Protein 7SAT (pdb70)

InterPro domains:
  IPR019859 Gliding motility-associated protein GldM [TIGR03517] (4-514)
  IPR022719 Gliding motility-associated protein GldM, C-terminal [PF12080] (401-516)
  IPR022720 Gliding motility-associated protein GldM, N-terminal [PF12081] (33-216)
  IPR048405 Gliding motility-associated protein GldM, first immunoglobulin-like domain [PF21601] (220-314)
  IPR048406 Gliding motility-associated protein GldM, second immunoglobulin-like domain [PF21602] (318-398)

B-factor: mean 92.08, std 26.74, range [42.27, 171.91]

Radius of gyration: 32.92 Å; Cα contacts (8 Å, |Δi|>4): 943; chains: 7; bounding box: 71×66×114 Å

Foldseek 3Di:
DDDDPCVVVVVVVCVVCVVVVVPDAPDPVVLVVLLVVLVVLVVLLVVLVVVVVVLLVVVVVCCVPPVVLCVVPNVLLVVLVVLLVVLLVVLVVLQQQLLCQFPHVPAGRNNRSPWWFQVSQCCCQVPPPDRCVVVNVVSLVVNPCSLCVQDVADPVAPPVLCVPSDQDDDPPDTCSCVQRHRGTSSSNSSVSSVVSNSSSVSSSSSSVVSVVVSVVVVD/DVPDDDPCVVVVVPVVVVVVVVVVVVVPDCPVVVLLVLLVVLVVLLVVLVVVLVVLLVVVVVVCVPPVPLPDVLNVVLVVLVVLLCVLLVVLVVPLLQLQPVQPHNPADLNNDRVDWAQPRQCVQQVDPPRRCLVVNLVSLVVLLCCQPVVDPDDPVGPPPLCVLSVSADDPDDHPSCVCRVRGTSNSVSSSSSVVSSSSSVNSNVVSVVSVVVSVVD/DVVVVVLVVLLVQCPDPVNVVVLVVLVVVLVVLLVVLCCCVVVVPPPSVVSVVVSVVSVVVNVVSVVSDDDDDPDPD/DPPCVVLQVLCVPPVNVVVLVVLLVVLVVLLVQLVVCVVVVHPPSVVSNVVSVVSNVVSVVSVVRYDDDDDDDD/DPPPPCLVVLLVLVVDPVSVVVLVVLQVVLVVQLVVLVVCVVVVHDPRPVRNVVSVVSVVVSVVSVVSNPDPDPPDDPDD/DVVVVVLVVLLVLCVDPVSVVVLVVLVPVLVVLCVQLVVCVVVVHPPSVVSNVVSVVSVVVSVVSVPSDDDDDDDPD/DCPPVPCPPQACLCPPPVNVVVLVVLLVVLVVLLVVLVVCVVVVHPDSVVSNVVSVVSVVVSVVSNPRYDDDDDDDD

Solvent-accessible surface area: 42812 Å² total; per-residue (Å²): 56,53,66,19,70,37,16,44,11,0,0,14,1,0,2,9,2,1,1,0,1,15,7,24,31,21,19,76,38,4,26,88,4,1,40,71,0,2,78,6,3,62,36,28,20,78,23,13,47,140,96,3,79,123,37,18,50,104,14,50,84,33,58,156,100,81,33,136,114,6,106,77,53,26,85,58,2,80,71,0,68,141,30,0,77,50,3,9,80,43,1,67,90,5,18,56,31,0,1,106,52,4,44,20,167,130,17,91,13,92,92,101,22,143,20,15,12,20,14,0,0,0,19,14,0,27,17,81,129,86,15,67,2,47,78,1,39,105,51,2,48,140,6,44,92,44,3,37,104,18,25,110,37,120,72,198,67,8,83,104,2,48,59,43,8,50,29,103,41,90,190,46,60,26,17,19,10,23,12,0,19,8,2,1,0,10,0,0,2,0,0,0,3,15,9,8,15,3,2,24,65,1,9,25,70,0,2,44,10,5,27,129,33,8,43,107,58,63,208,49,31,28,53,69,77,26,4,25,57,0,1,19,2,0,1,0,0,6,0,1,6,9,1,23,11,18,58,22,41,14,39,40,0,0,19,46,0,10,97,10,2,68,27,46,12,83,27,11,49,136,101,7,64,114,47,18,52,91,9,24,86,49,42,177,120,57,65,125,136,8,107,106,80,33,81,59,0,58,74,14,63,151,58,0,50,59,6,2,80,56,0,66,114,14,16,47,29,8,4,111,82,4,55,21,170,116,15,123,39,97,81,78,60,158,91,34,61,72,103,4,5,32,66,12,9,36,60,127,159,73,17,63,0,58,74,1,56,106,47,7,32,111,10,63,94,24,3,33,116,120,18,114,70,90,70,154,17,22,107,100,26,45,55,24,8,45,26,83,37,102,192,84,119,49,16,21,8,36,33,2,48,67,1,8,2,9,0,2,16,0,2,3,5,2,4,20,13,14,4,16,83,0,16,26,60,10,1,54,23,6,34,102,33,35,102,133,60,78,121,100,176,141,128,75,88,88,72,43,111,87,25,79,40,139,167,2,100,87,98,18,13,40,44,11,2,106,6,1,3,39,7,0,37,2,4,2,42,13,7,11,6,26,46,157,5,46,127,52,13,88,56,1,6,46,34,0,35,82,2,22,70,41,18,4,13,77,80,54,71,92,77,149,82,221,274,187,159,89,102,110,63,40,98,110,15,43,33,148,142,5,51,110,98,14,30,45,46,20,4,86,2,0,5,33,2,0,30,0,1,3,47,41,23,35,85,72,106,150,1,61,117,48,0,100,83,0,4,50,32,2,48,98,4,3,67,64,2,0,55,28,148,30,92,90,71,59,128,178,111,111,180,156,143,94,75,100,96,64,47,107,133,27,80,34,106,158,8,45,137,108,20,18,48,49,3,0,109,3,0,2,33,0,2,31,0,0,0,52,43,1,29,92,78,134,116,3,66,110,27,0,80,75,0,0,52,44,1,49,96,10,10,89,76,13,1,53,52,98,64,42,75,110,58,134,130,153,130,186,62,131,131,114,157,147,37,86,94,54,35,100,109,32,65,53,108,137,3,49,84,93,20,16,47,42,16,10,101,3,1,4,42,0,0,28,0,0,0,39,23,7,27,113,59,110,173,0,50,100,39,0,23,83,0,1,72,23,2,46,87,3,24,81,40,16,2,27,38,101,63,48,120,104,117,153,236,100,142,178,178,177,192,96,81,136,58,57,91,131,16,57,18,120,146,10,93,75,116,22,33,28,52,17,6,108,5,0,2,40,0,3,39,0,3,19,60,23,23,56,62,80,116,118,1,60,106,42,0,95,78,1,1,60,33,0,52,96,6,5,66,55,12,0,51,51,114,68,55,85,137,87,152,256

Structure (mmCIF, N/CA/C/O backbone):
data_7SAT
#
_entry.id   7SAT
#
_cell.length_a   1.00
_cell.length_b   1.00
_cell.length_c   1.00
_cell.angle_alpha   90.00
_cell.angle_beta   90.00
_cell.angle_gamma   90.00
#
_symmetry.space_group_name_H-M   'P 1'
#
loop_
_entity.id
_entity.type
_entity.pdbx_description
1 polymer 'Por secretion system protein porM/gldM'
2 polymer 'Por secretion system protein porL/gldL'
#
loop_
_atom_site.group_PDB
_atom_site.id
_atom_site.type_symbol
_atom_site.label_atom_id
_atom_site.label_alt_id
_atom_site.label_comp_id
_atom_site.label_asym_id
_atom_site.label_entity_id
_atom_site.label_seq_id
_atom_site.pdbx_PDB_ins_code
_atom_site.Cartn_x
_atom_site.Cartn_y
_atom_site.Cartn_z
_atom_site.occupancy
_atom_site.B_iso_or_equiv
_atom_site.auth_seq_id
_atom_site.auth_comp_id
_atom_site.auth_asym_id
_atom_site.auth_atom_id
_atom_site.pdbx_PDB_model_num
ATOM 1 N N . SER A 1 5 ? 110.828 115.244 122.048 1.00 92.68 5 SER A N 1
ATOM 2 C CA . SER A 1 5 ? 109.626 116.032 121.804 1.00 92.68 5 SER A CA 1
ATOM 3 C C . SER A 1 5 ? 108.498 115.162 121.260 1.00 92.68 5 SER A C 1
ATOM 4 O O . SER A 1 5 ? 107.762 115.573 120.364 1.00 92.68 5 SER A O 1
ATOM 7 N N . ASN A 1 6 ? 108.369 113.955 121.807 1.00 86.93 6 ASN A N 1
ATOM 8 C CA . ASN A 1 6 ? 107.348 113.006 121.370 1.00 86.93 6 ASN A CA 1
ATOM 9 C C . ASN A 1 6 ? 106.833 112.256 122.589 1.00 86.93 6 ASN A C 1
ATOM 10 O O . ASN A 1 6 ? 107.563 111.456 123.184 1.00 86.93 6 ASN A O 1
ATOM 15 N N . GLY A 1 7 ? 105.583 112.515 122.959 1.00 88.32 7 GLY A N 1
ATOM 16 C CA . GLY A 1 7 ? 104.945 111.811 124.052 1.00 88.32 7 GLY A CA 1
ATOM 17 C C . GLY A 1 7 ? 103.480 111.552 123.777 1.00 88.32 7 GLY A C 1
ATOM 18 O O . GLY A 1 7 ? 102.722 111.191 124.683 1.00 88.32 7 GLY A O 1
ATOM 19 N N . ASN A 1 8 ? 103.072 111.736 122.524 1.00 85.19 8 ASN A N 1
ATOM 20 C CA . ASN A 1 8 ? 101.673 111.589 122.154 1.00 85.19 8 ASN A CA 1
ATOM 21 C C . ASN A 1 8 ? 101.223 110.141 122.292 1.00 85.19 8 ASN A C 1
ATOM 22 O O . ASN A 1 8 ? 102.008 109.202 122.142 1.00 85.19 8 ASN A O 1
ATOM 27 N N . ALA A 1 9 ? 99.936 109.969 122.584 1.00 84.88 9 ALA A N 1
ATOM 28 C CA . ALA A 1 9 ? 99.370 108.641 122.767 1.00 84.88 9 ALA A CA 1
ATOM 29 C C . ALA A 1 9 ? 98.839 108.044 121.474 1.00 84.88 9 ALA A C 1
ATOM 30 O O . ALA A 1 9 ? 98.738 106.817 121.364 1.00 84.88 9 ALA A O 1
ATOM 32 N N . ASN A 1 10 ? 98.496 108.878 120.495 1.00 77.59 10 ASN A N 1
ATOM 33 C CA . ASN A 1 10 ? 97.917 108.395 119.250 1.00 77.59 10 ASN A CA 1
ATOM 34 C C . ASN A 1 10 ? 98.762 108.692 118.023 1.00 77.59 10 ASN A C 1
ATOM 35 O O . ASN A 1 10 ? 98.636 107.982 117.023 1.00 77.59 10 ASN A O 1
ATOM 40 N N . ARG A 1 11 ? 99.616 109.718 118.068 1.00 76.18 11 ARG A N 1
ATOM 41 C CA . ARG A 1 11 ? 100.469 110.006 116.920 1.00 76.18 11 ARG A CA 1
ATOM 42 C C . ARG A 1 11 ? 101.398 108.837 116.627 1.00 76.18 11 ARG A C 1
ATOM 43 O O . ARG A 1 11 ? 101.689 108.537 115.462 1.00 76.18 11 ARG A O 1
ATOM 51 N N . GLN A 1 12 ? 101.870 108.158 117.673 1.00 75.46 12 GLN A N 1
ATOM 52 C CA . GLN A 1 12 ? 102.647 106.944 117.463 1.00 75.46 12 GLN A CA 1
ATOM 53 C C . GLN A 1 12 ? 101.827 105.906 116.710 1.00 75.46 12 GLN A C 1
ATOM 54 O O . GLN A 1 12 ? 102.312 105.286 115.755 1.00 75.46 12 GLN A O 1
ATOM 60 N N . LYS A 1 13 ? 100.569 105.723 117.110 1.00 71.69 13 LYS A N 1
ATOM 61 C CA . LYS A 1 13 ? 99.726 104.738 116.447 1.00 71.69 13 LYS A CA 1
ATOM 62 C C . LYS A 1 13 ? 99.509 105.093 114.982 1.00 71.69 13 LYS A C 1
ATOM 63 O O . LYS A 1 13 ? 99.556 104.215 114.113 1.00 71.69 13 LYS A O 1
ATOM 69 N N . MET A 1 14 ? 99.282 106.374 114.681 1.00 67.92 14 MET A N 1
ATOM 70 C CA . MET A 1 14 ? 99.020 106.747 113.295 1.00 67.92 14 MET A CA 1
ATOM 71 C C . MET A 1 14 ? 100.270 106.656 112.437 1.00 67.92 14 MET A C 1
ATOM 72 O O . MET A 1 14 ? 100.177 106.297 111.261 1.00 67.92 14 MET A O 1
ATOM 77 N N . ILE A 1 15 ? 101.444 106.978 112.984 1.00 61.53 15 ILE A N 1
ATOM 78 C CA . ILE A 1 15 ? 102.651 106.814 112.183 1.00 61.53 15 ILE A CA 1
ATOM 79 C C . ILE A 1 15 ? 102.936 105.337 111.938 1.00 61.53 15 ILE A C 1
ATOM 80 O O . ILE A 1 15 ? 103.352 104.957 110.840 1.00 61.53 15 ILE A O 1
ATOM 85 N N . ASN A 1 16 ? 102.687 104.470 112.928 1.00 64.39 16 ASN A N 1
ATOM 86 C CA . ASN A 1 16 ? 102.824 103.038 112.663 1.00 64.39 16 ASN A CA 1
ATOM 87 C C . ASN A 1 16 ? 101.829 102.567 111.607 1.00 64.39 16 ASN A C 1
ATOM 88 O O . ASN A 1 16 ? 102.174 101.764 110.729 1.00 64.39 16 ASN A O 1
ATOM 93 N N . LEU A 1 17 ? 100.588 103.047 111.680 1.00 56.82 17 LEU A N 1
ATOM 94 C CA . LEU A 1 17 ? 99.582 102.644 110.703 1.00 56.82 17 LEU A CA 1
ATOM 95 C C . LEU A 1 17 ? 99.954 103.109 109.301 1.00 56.82 17 LEU A C 1
ATOM 96 O O . LEU A 1 17 ? 99.817 102.353 108.330 1.00 56.82 17 LEU A O 1
ATOM 101 N N . MET A 1 18 ? 100.412 104.355 109.172 1.00 51.68 18 MET A N 1
ATOM 102 C CA . MET A 1 18 ? 100.853 104.851 107.875 1.00 51.68 18 MET A CA 1
ATOM 103 C C . MET A 1 18 ? 102.048 104.058 107.375 1.00 51.68 18 MET A C 1
ATOM 104 O O . MET A 1 18 ? 102.147 103.759 106.181 1.00 51.68 18 MET A O 1
ATOM 109 N N . TYR A 1 19 ? 102.967 103.706 108.277 1.00 47.64 19 TYR A N 1
ATOM 110 C CA . TYR A 1 19 ? 104.078 102.842 107.907 1.00 47.64 19 TYR A CA 1
ATOM 111 C C . TYR A 1 19 ? 103.579 101.554 107.281 1.00 47.64 19 TYR A C 1
ATOM 112 O O . TYR A 1 19 ? 104.016 101.169 106.196 1.00 47.64 19 TYR A O 1
ATOM 121 N N . LEU A 1 20 ? 102.665 100.867 107.966 1.00 50.38 20 LEU A N 1
ATOM 122 C CA . LEU A 1 20 ? 102.172 99.591 107.457 1.00 50.38 20 LEU A CA 1
ATOM 123 C C . LEU A 1 20 ? 101.503 99.766 106.102 1.00 50.38 20 LEU A C 1
ATOM 124 O O . LEU A 1 20 ? 101.842 99.076 105.130 1.00 50.38 20 LEU A O 1
ATOM 129 N N . VAL A 1 21 ? 100.570 100.716 106.013 1.00 49.12 21 VAL A N 1
ATOM 130 C CA . VAL A 1 21 ? 99.815 100.899 104.779 1.00 49.12 21 VAL A CA 1
ATOM 131 C C . VAL A 1 21 ? 100.748 101.219 103.623 1.00 49.12 21 VAL A C 1
ATOM 132 O O . VAL A 1 21 ? 100.625 100.646 102.535 1.00 49.12 21 VAL A O 1
ATOM 136 N N . PHE A 1 22 ? 101.714 102.109 103.841 1.00 47.13 22 PHE A N 1
ATOM 137 C CA . PHE A 1 22 ? 102.514 102.607 102.734 1.00 47.13 22 PHE A CA 1
ATOM 138 C C . PHE A 1 22 ? 103.708 101.726 102.404 1.00 47.13 22 PHE A C 1
ATOM 139 O O . PHE A 1 22 ? 104.172 101.748 101.259 1.00 47.13 22 PHE A O 1
ATOM 147 N N . ILE A 1 23 ? 104.221 100.943 103.354 1.00 44.79 23 ILE A N 1
ATOM 148 C CA . ILE A 1 23 ? 105.173 99.906 102.979 1.00 44.79 23 ILE A CA 1
ATOM 149 C C . ILE A 1 23 ? 104.460 98.820 102.190 1.00 44.79 23 ILE A C 1
ATOM 150 O O . ILE A 1 23 ? 105.030 98.231 101.265 1.00 44.79 23 ILE A O 1
ATOM 155 N N . ALA A 1 24 ? 103.199 98.544 102.533 1.00 42.32 24 ALA A N 1
ATOM 156 C CA . ALA A 1 24 ? 102.394 97.679 101.681 1.00 42.32 24 ALA A CA 1
ATOM 157 C C . ALA A 1 24 ? 101.996 98.395 100.399 1.00 42.32 24 ALA A C 1
ATOM 158 O O . ALA A 1 24 ? 101.907 97.772 99.335 1.00 42.32 24 ALA A O 1
ATOM 160 N N . MET A 1 25 ? 101.766 99.709 100.476 1.00 44.52 25 MET A N 1
ATOM 161 C CA . MET A 1 25 ? 101.301 100.465 99.321 1.00 44.52 25 MET A CA 1
ATOM 162 C C . MET A 1 25 ? 102.329 100.495 98.202 1.00 44.52 25 MET A C 1
ATOM 163 O O . MET A 1 25 ? 101.979 100.836 97.068 1.00 44.52 25 MET A O 1
ATOM 168 N N . MET A 1 26 ? 103.585 100.149 98.493 1.00 47.92 26 MET A N 1
ATOM 169 C CA . MET A 1 26 ? 104.618 100.125 97.466 1.00 47.92 26 MET A CA 1
ATOM 170 C C . MET A 1 26 ? 104.335 99.087 96.39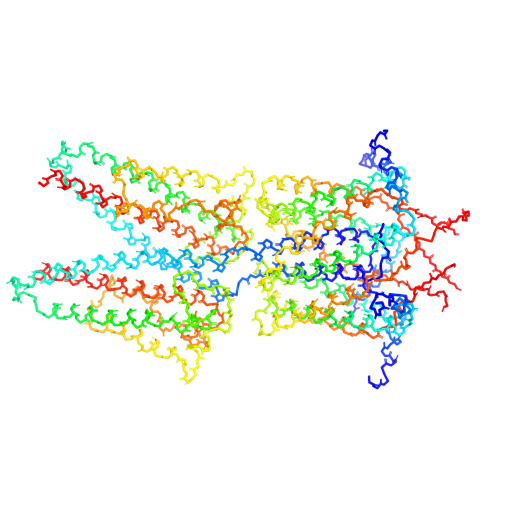4 1.00 47.92 26 MET A C 1
ATOM 171 O O . MET A 1 26 ? 104.947 99.134 95.322 1.00 47.92 26 MET A O 1
ATOM 176 N N . ALA A 1 27 ? 103.430 98.149 96.660 1.00 42.27 27 ALA A N 1
ATOM 177 C CA . ALA A 1 27 ? 103.171 97.076 95.713 1.00 42.27 27 ALA A CA 1
ATOM 178 C C . ALA A 1 27 ? 102.321 97.527 94.534 1.00 42.27 27 ALA A C 1
ATOM 179 O O . ALA A 1 27 ? 102.328 96.863 93.493 1.00 42.27 27 ALA A O 1
ATOM 181 N N . LEU A 1 28 ? 101.595 98.637 94.663 1.00 43.50 28 LEU A N 1
ATOM 182 C CA . LEU A 1 28 ? 100.587 98.965 93.666 1.00 43.50 28 LEU A CA 1
ATOM 183 C C . LEU A 1 28 ? 101.224 99.261 92.316 1.00 43.50 28 LEU A C 1
ATOM 184 O O . LEU A 1 28 ? 102.430 99.484 92.194 1.00 43.50 28 LEU A O 1
ATOM 189 N N . ASN A 1 29 ? 100.374 99.268 91.300 1.00 51.60 29 ASN A N 1
ATOM 190 C CA . ASN A 1 29 ? 100.686 99.731 89.954 1.00 51.60 29 ASN A CA 1
ATOM 191 C C . ASN A 1 29 ? 99.377 99.730 89.178 1.00 51.60 29 ASN A C 1
ATOM 192 O O . ASN A 1 29 ? 98.322 99.376 89.712 1.00 51.60 29 ASN A O 1
ATOM 197 N N . VAL A 1 30 ? 99.447 100.134 87.911 1.00 64.40 30 VAL A N 1
ATOM 198 C CA . VAL A 1 30 ? 98.268 100.041 87.070 1.00 64.40 30 VAL A CA 1
ATOM 199 C C . VAL A 1 30 ? 97.862 98.577 86.934 1.00 64.40 30 VAL A C 1
ATOM 200 O O . VAL A 1 30 ? 98.696 97.665 87.010 1.00 64.40 30 VAL A O 1
ATOM 204 N N . SER A 1 31 ? 96.565 98.352 86.744 1.00 62.94 31 SER A N 1
ATOM 205 C CA . SER A 1 31 ? 96.024 97.003 86.739 1.00 62.94 31 SER A CA 1
ATOM 206 C C . SER A 1 31 ? 96.617 96.183 85.599 1.00 62.94 31 SER A C 1
ATOM 207 O O . SER A 1 31 ? 97.128 96.716 84.611 1.00 62.94 31 SER A O 1
ATOM 210 N N . SER A 1 32 ? 96.541 94.859 85.751 1.00 63.54 32 SER A N 1
ATOM 211 C CA . SER A 1 32 ? 97.103 93.960 84.751 1.00 63.54 32 SER A CA 1
ATOM 212 C C . SER A 1 32 ? 96.478 94.163 83.381 1.00 63.54 32 SER A C 1
ATOM 213 O O . SER A 1 32 ? 97.104 93.828 82.370 1.00 63.54 32 SER A O 1
ATOM 216 N N . GLU A 1 33 ? 95.259 94.701 83.322 1.00 75.44 33 GLU A N 1
ATOM 217 C CA . GLU A 1 33 ? 94.682 95.048 82.031 1.00 75.44 33 GLU A CA 1
ATOM 218 C C . GLU A 1 33 ? 95.416 96.220 81.392 1.00 75.44 33 GLU A C 1
ATOM 219 O O . GLU A 1 33 ? 95.559 96.263 80.166 1.00 75.44 33 GLU A O 1
ATOM 225 N N . VAL A 1 34 ? 95.893 97.170 82.199 1.00 63.90 34 VAL A N 1
ATOM 226 C CA . VAL A 1 34 ? 96.620 98.311 81.650 1.00 63.90 34 VAL A CA 1
ATOM 227 C C . VAL A 1 34 ? 97.955 97.868 81.064 1.00 63.90 34 VAL A C 1
ATOM 228 O O . VAL A 1 34 ? 98.357 98.322 79.987 1.00 63.90 34 VAL A O 1
ATOM 232 N N . LEU A 1 35 ? 98.674 96.992 81.769 1.00 66.84 35 LEU A N 1
ATOM 233 C CA . LEU A 1 35 ? 99.939 96.483 81.247 1.00 66.84 35 LEU A CA 1
ATOM 234 C C . LEU A 1 35 ? 99.721 95.679 79.974 1.00 66.84 35 LEU A C 1
ATOM 235 O O . LEU A 1 35 ? 100.520 95.758 79.031 1.00 66.84 35 LEU A O 1
ATOM 240 N N . ASP A 1 36 ? 98.648 94.889 79.933 1.00 69.76 36 ASP A N 1
ATOM 241 C CA . ASP A 1 36 ? 98.311 94.177 78.708 1.00 69.76 36 ASP A CA 1
ATOM 242 C C . ASP A 1 36 ? 97.992 95.146 77.580 1.00 69.76 36 ASP A C 1
ATOM 243 O O . ASP A 1 36 ? 98.343 94.891 76.423 1.00 69.76 36 ASP A O 1
ATOM 248 N N . GLY A 1 37 ? 97.337 96.263 77.898 1.00 65.13 37 GLY A N 1
ATOM 249 C CA . GLY A 1 37 ? 97.132 97.293 76.896 1.00 65.13 37 GLY A CA 1
ATOM 250 C C . GLY A 1 37 ? 98.441 97.860 76.384 1.00 65.13 37 GLY A C 1
ATOM 251 O O . GLY A 1 37 ? 98.612 98.072 75.185 1.00 65.13 37 GLY A O 1
ATOM 252 N N . PHE A 1 38 ? 99.384 98.109 77.294 1.00 61.93 38 PHE A N 1
ATOM 253 C CA . PHE A 1 38 ? 100.702 98.593 76.891 1.00 61.93 38 PHE A CA 1
ATOM 254 C C . PHE A 1 38 ? 101.369 97.618 75.930 1.00 61.93 38 PHE A C 1
ATOM 255 O O . PHE A 1 38 ? 101.920 98.016 74.894 1.00 61.93 38 PHE A O 1
ATOM 263 N N . ASP A 1 39 ? 101.332 96.329 76.268 1.00 72.94 39 ASP A N 1
ATOM 264 C CA . ASP A 1 39 ? 101.950 95.320 75.415 1.00 72.94 39 ASP A CA 1
ATOM 265 C C . ASP A 1 39 ? 101.263 95.254 74.056 1.00 72.94 39 ASP A C 1
ATOM 266 O O . ASP A 1 39 ? 101.921 95.175 73.011 1.00 72.94 39 ASP A O 1
ATOM 271 N N . LYS A 1 40 ? 99.933 95.295 74.044 1.00 73.63 40 LYS A N 1
ATOM 272 C CA . LYS A 1 40 ? 99.241 95.159 72.772 1.00 73.63 40 LYS A CA 1
ATOM 273 C C . LYS A 1 40 ? 99.423 96.403 71.911 1.00 73.63 40 LYS A C 1
ATOM 274 O O . LYS A 1 40 ? 99.421 96.308 70.679 1.00 73.63 40 LYS A O 1
ATOM 280 N N . VAL A 1 41 ? 99.595 97.571 72.534 1.00 69.53 41 VAL A N 1
ATOM 281 C CA . VAL A 1 41 ? 99.881 98.783 71.774 1.00 69.53 41 VAL A CA 1
ATOM 282 C C . VAL A 1 41 ? 101.282 98.726 71.181 1.00 69.53 41 VAL A C 1
ATOM 283 O O . VAL A 1 41 ? 101.483 99.029 69.999 1.00 69.53 41 VAL A O 1
ATOM 287 N N . ASP A 1 42 ? 102.280 98.348 71.983 1.00 74.97 42 ASP A N 1
ATOM 288 C CA . ASP A 1 42 ? 103.620 98.434 71.417 1.00 74.97 42 ASP A CA 1
ATOM 289 C C . ASP A 1 42 ? 103.945 97.264 70.495 1.00 74.97 42 ASP A C 1
ATOM 290 O O . ASP A 1 42 ? 104.919 97.355 69.745 1.00 74.97 42 ASP A O 1
ATOM 295 N N . LYS A 1 43 ? 103.134 96.201 70.478 1.00 71.54 43 LYS A N 1
ATOM 296 C CA . LYS A 1 43 ? 103.225 95.258 69.363 1.00 71.54 43 LYS A CA 1
ATOM 297 C C . LYS A 1 43 ? 102.908 95.951 68.040 1.00 71.54 43 LYS A C 1
ATOM 298 O O . LYS A 1 43 ? 103.646 95.817 67.053 1.00 71.54 43 LYS A O 1
ATOM 304 N N . SER A 1 44 ? 101.812 96.714 68.005 1.00 75.38 44 SER A N 1
ATOM 305 C CA . SER A 1 44 ? 101.490 97.486 66.810 1.00 75.38 44 SER A CA 1
ATOM 306 C C . SER A 1 44 ? 102.543 98.546 66.535 1.00 75.38 44 SER A C 1
ATOM 307 O O . SER A 1 44 ? 102.824 98.857 65.373 1.00 75.38 44 SER A O 1
ATOM 310 N N . LEU A 1 45 ? 103.123 99.119 67.589 1.00 69.08 45 LEU A N 1
ATOM 311 C CA . LEU A 1 45 ? 104.203 100.082 67.398 1.00 69.08 45 LEU A CA 1
ATOM 312 C C . LEU A 1 45 ? 105.411 99.428 66.737 1.00 69.08 45 LEU A C 1
ATOM 313 O O . LEU A 1 45 ? 106.060 100.032 65.876 1.00 69.08 45 LEU A O 1
ATOM 318 N N . THR A 1 46 ? 105.731 98.194 67.132 1.00 77.71 46 THR A N 1
ATOM 319 C CA . THR A 1 46 ? 106.798 97.452 66.469 1.00 77.71 46 THR A CA 1
ATOM 320 C C . THR A 1 46 ? 106.456 97.191 65.009 1.00 77.71 46 THR A C 1
ATOM 321 O O . THR A 1 46 ? 107.320 97.295 64.127 1.00 77.71 46 THR A O 1
ATOM 325 N N . SER A 1 47 ? 105.200 96.844 64.733 1.00 79.05 47 SER A N 1
ATOM 326 C CA . SER A 1 47 ? 104.790 96.681 63.342 1.00 79.05 47 SER A CA 1
ATOM 327 C C . SER A 1 47 ? 105.003 97.972 62.559 1.00 79.05 47 SER A C 1
ATOM 328 O O . SER A 1 47 ? 105.490 97.952 61.421 1.00 79.05 47 SER A O 1
ATOM 331 N N . SER A 1 48 ? 104.664 99.108 63.169 1.00 78.23 48 SER A N 1
ATOM 332 C CA . SER A 1 48 ? 104.816 100.393 62.495 1.00 78.23 48 SER A CA 1
ATOM 333 C C . SER A 1 48 ? 106.283 100.732 62.253 1.00 78.23 48 SER A C 1
ATOM 334 O O . SER A 1 48 ? 106.632 101.263 61.191 1.00 78.23 48 SER A O 1
ATOM 337 N N . ILE A 1 49 ? 107.156 100.459 63.227 1.00 79.16 49 ILE A N 1
ATOM 338 C CA . ILE A 1 49 ? 108.566 100.782 63.026 1.00 79.16 49 ILE A CA 1
ATOM 339 C C . ILE A 1 49 ? 109.148 99.899 61.934 1.00 79.16 49 ILE A C 1
ATOM 340 O O . ILE A 1 49 ? 109.956 100.354 61.116 1.00 79.16 49 ILE A O 1
ATOM 345 N N . ASP A 1 50 ? 108.730 98.630 61.886 1.00 84.52 50 ASP A N 1
ATOM 346 C CA . ASP A 1 50 ? 109.167 97.759 60.801 1.00 84.52 50 ASP A CA 1
ATOM 347 C C . ASP A 1 50 ? 108.703 98.292 59.452 1.00 84.52 50 ASP A C 1
ATOM 348 O O . ASP A 1 50 ? 109.476 98.319 58.485 1.00 84.52 50 ASP A O 1
ATOM 353 N N . GLY A 1 51 ? 107.444 98.729 59.371 1.00 90.95 51 GLY A N 1
ATOM 354 C CA . GLY A 1 51 ? 106.941 99.268 58.119 1.00 90.95 51 GLY A CA 1
ATOM 355 C C . GLY A 1 51 ? 107.691 100.508 57.671 1.00 90.95 51 GLY A C 1
ATOM 356 O O . GLY A 1 51 ? 108.042 100.644 56.497 1.00 90.95 51 GLY A O 1
ATOM 357 N N . SER A 1 52 ? 107.952 101.426 58.603 1.00 90.96 52 SER A N 1
ATOM 358 C CA . SER A 1 52 ? 108.701 102.633 58.265 1.00 90.96 52 SER A CA 1
ATOM 359 C C . SER A 1 52 ? 110.123 102.298 57.832 1.00 90.96 52 SER A C 1
ATOM 360 O O . SER A 1 52 ? 110.669 102.929 56.916 1.00 90.96 52 SER A O 1
ATOM 363 N N . ASP A 1 53 ? 110.747 101.319 58.493 1.00 95.24 53 ASP A N 1
ATOM 364 C CA . ASP A 1 53 ? 112.088 100.900 58.104 1.00 95.24 53 ASP A CA 1
ATOM 365 C C . ASP A 1 53 ? 112.095 100.366 56.678 1.00 95.24 53 ASP A C 1
ATOM 366 O O . ASP A 1 53 ? 112.944 100.745 55.862 1.00 95.24 53 ASP A O 1
ATOM 371 N N . LYS A 1 54 ? 111.142 99.492 56.351 1.00 91.46 54 LYS A N 1
ATOM 372 C CA . LYS A 1 54 ? 111.072 98.999 54.979 1.00 91.46 54 LYS A CA 1
ATOM 373 C C . LYS A 1 54 ? 110.835 100.144 54.005 1.00 91.46 54 LYS A C 1
ATOM 374 O O . LYS A 1 54 ? 111.464 100.204 52.943 1.00 91.46 54 LYS A O 1
ATOM 380 N N . ARG A 1 55 ? 109.968 101.089 54.374 1.00 93.13 55 ARG A N 1
ATOM 381 C CA . ARG A 1 55 ? 109.624 102.185 53.474 1.00 93.13 55 ARG A CA 1
ATOM 382 C C . ARG A 1 55 ? 110.839 103.046 53.146 1.00 93.13 55 ARG A C 1
ATOM 383 O O . ARG A 1 55 ? 111.119 103.328 51.974 1.00 93.13 55 ARG A O 1
ATOM 391 N N . ASN A 1 56 ? 111.575 103.485 54.169 1.00 92.98 56 ASN A N 1
ATOM 392 C CA . ASN A 1 56 ? 112.679 104.395 53.882 1.00 92.98 56 ASN A CA 1
ATOM 393 C C . ASN A 1 56 ? 113.892 103.666 53.308 1.00 92.98 56 ASN A C 1
ATOM 394 O O . ASN A 1 56 ? 114.601 104.227 52.458 1.00 92.98 56 ASN A O 1
ATOM 399 N N . ASN A 1 57 ? 114.139 102.415 53.715 1.00 98.20 57 ASN A N 1
ATOM 400 C CA . ASN A 1 57 ? 115.167 101.640 53.030 1.00 98.20 57 ASN A CA 1
ATOM 401 C C . ASN A 1 57 ? 114.807 101.441 51.564 1.00 98.20 57 ASN A C 1
ATOM 402 O O . ASN A 1 57 ? 115.692 101.363 50.704 1.00 98.20 57 ASN A O 1
ATOM 407 N N . LEU A 1 58 ? 113.509 101.362 51.257 1.00 100.13 58 LEU A N 1
ATOM 408 C CA . LEU A 1 58 ? 113.076 101.293 49.867 1.00 100.13 58 LEU A CA 1
ATOM 409 C C . LEU A 1 58 ? 113.361 102.600 49.140 1.00 100.13 58 LEU A C 1
ATOM 410 O O . LEU A 1 58 ? 113.908 102.601 48.032 1.00 100.13 58 LEU A O 1
ATOM 415 N N . VAL A 1 59 ? 112.990 103.729 49.749 1.00 101.87 59 VAL A N 1
ATOM 416 C CA . VAL A 1 59 ? 113.142 105.008 49.060 1.00 101.87 59 VAL A CA 1
ATOM 417 C C . VAL A 1 59 ? 114.611 105.360 48.856 1.00 101.87 59 VAL A C 1
ATOM 418 O O . VAL A 1 59 ? 114.937 106.134 47.949 1.00 101.87 59 VAL A O 1
ATOM 422 N N . LEU A 1 60 ? 115.512 104.807 49.673 1.00 101.99 60 LEU A N 1
ATOM 423 C CA . LEU A 1 60 ? 116.938 105.015 49.433 1.00 101.99 60 LEU A CA 1
ATOM 424 C C . LEU A 1 60 ? 117.391 104.451 48.087 1.00 101.99 60 LEU A C 1
ATOM 425 O O . LEU A 1 60 ? 118.394 104.920 47.529 1.00 101.99 60 LEU A O 1
ATOM 430 N N . SER A 1 61 ? 116.673 103.459 47.555 1.00 108.96 61 SER A N 1
ATOM 431 C CA . SER A 1 61 ? 117.066 102.847 46.289 1.00 108.96 61 SER A CA 1
ATOM 432 C C . SER A 1 61 ? 116.977 103.840 45.136 1.00 108.96 61 SER A C 1
ATOM 433 O O . SER A 1 61 ? 117.814 103.816 44.227 1.00 108.96 61 SER A O 1
ATOM 436 N N . GLU A 1 62 ? 115.955 104.698 45.137 1.00 114.08 62 GLU A N 1
ATOM 437 C CA . GLU A 1 62 ? 115.856 105.714 44.094 1.00 114.08 62 GLU A CA 1
ATOM 438 C C . GLU A 1 62 ? 117.023 106.688 44.156 1.00 114.08 62 GLU A C 1
ATOM 439 O O . GLU A 1 62 ? 117.548 107.094 43.112 1.00 114.08 62 GLU A O 1
ATOM 445 N N . LEU A 1 63 ? 117.438 107.077 45.364 1.00 112.96 63 LEU A N 1
ATOM 446 C CA . LEU A 1 63 ? 118.636 107.897 45.507 1.00 112.96 63 LEU A CA 1
ATOM 447 C C . LEU A 1 63 ? 119.844 107.187 44.917 1.00 112.96 63 LEU A C 1
ATOM 448 O O . LEU A 1 63 ? 120.651 107.794 44.203 1.00 112.96 63 LEU A O 1
ATOM 453 N N . ASN A 1 64 ? 119.979 105.890 45.206 1.00 117.37 64 ASN A N 1
ATOM 454 C CA . ASN A 1 64 ? 121.088 105.121 44.649 1.00 117.37 64 ASN A CA 1
ATOM 455 C C . ASN A 1 64 ? 121.068 105.152 43.125 1.00 117.37 64 ASN A C 1
ATOM 456 O O . ASN A 1 64 ? 122.083 105.452 42.483 1.00 117.37 64 ASN A O 1
ATOM 461 N N . THR A 1 65 ? 119.911 104.857 42.529 1.00 123.85 65 THR A N 1
ATOM 462 C CA . THR A 1 65 ? 119.813 104.791 41.073 1.00 123.85 65 THR A CA 1
ATOM 463 C C . THR A 1 65 ? 120.101 106.145 40.437 1.00 123.85 65 THR A C 1
ATOM 464 O O . THR A 1 65 ? 120.801 106.229 39.421 1.00 123.85 65 THR A O 1
ATOM 468 N N . ALA A 1 66 ? 119.564 107.220 41.018 1.00 124.32 66 ALA A N 1
ATOM 469 C CA . ALA A 1 66 ? 119.842 108.551 40.497 1.00 124.32 66 ALA A CA 1
ATOM 470 C C . ALA A 1 66 ? 121.313 108.918 40.623 1.00 124.32 66 ALA A C 1
ATOM 471 O O . ALA A 1 66 ? 121.850 109.587 39.735 1.00 124.32 66 ALA A O 1
ATOM 473 N N . TYR A 1 67 ? 121.973 108.495 41.703 1.00 126.69 67 TYR A N 1
ATOM 474 C CA . TYR A 1 67 ? 123.393 108.782 41.857 1.00 126.69 67 TYR A CA 1
ATOM 475 C C . TYR A 1 67 ? 124.233 107.965 40.883 1.00 126.69 67 TYR A C 1
ATOM 476 O O . TYR A 1 67 ? 125.323 108.399 40.493 1.00 126.69 67 TYR A O 1
ATOM 485 N N . ARG A 1 68 ? 123.750 106.783 40.486 1.00 128.71 68 ARG A N 1
ATOM 486 C CA . ARG A 1 68 ? 124.451 106.000 39.471 1.00 128.71 68 ARG A CA 1
ATOM 487 C C . ARG A 1 68 ? 124.569 106.763 38.157 1.00 128.71 68 ARG A C 1
ATOM 488 O O . ARG A 1 68 ? 125.638 106.785 37.537 1.00 128.71 68 ARG A O 1
ATOM 496 N N . THR A 1 69 ? 123.483 107.399 37.717 1.00 132.04 69 THR A N 1
ATOM 497 C CA . THR A 1 69 ? 123.445 108.010 36.393 1.00 132.04 69 THR A CA 1
ATOM 498 C C . THR A 1 69 ? 123.886 109.470 36.409 1.00 132.04 69 THR A C 1
ATOM 499 O O . THR A 1 69 ? 124.715 109.879 35.591 1.00 132.04 69 THR A O 1
ATOM 503 N N . ASN A 1 70 ? 123.350 110.264 37.332 1.00 134.02 70 ASN A N 1
ATOM 504 C CA . ASN A 1 70 ? 123.602 111.704 37.388 1.00 134.02 70 ASN A CA 1
ATOM 505 C C . ASN A 1 70 ? 124.122 112.064 38.773 1.00 134.02 70 ASN A C 1
ATOM 506 O O . ASN A 1 70 ? 123.384 112.592 39.614 1.00 134.02 70 ASN A O 1
ATOM 511 N N . PRO A 1 71 ? 125.401 111.791 39.044 1.00 132.94 71 PRO A N 1
ATOM 512 C CA . PRO A 1 71 ? 125.930 112.097 40.382 1.00 132.94 71 PRO A CA 1
ATOM 513 C C . PRO A 1 71 ? 126.123 113.582 40.622 1.00 132.94 71 PRO A C 1
ATOM 514 O O . PRO A 1 71 ? 125.858 114.061 41.732 1.00 132.94 71 PRO A O 1
ATOM 518 N N . GLU A 1 72 ? 126.561 114.332 39.606 1.00 137.95 72 GLU A N 1
ATOM 519 C CA . GLU A 1 72 ? 126.836 115.754 39.787 1.00 137.95 72 GLU A CA 1
ATOM 520 C C . GLU A 1 72 ? 125.606 116.529 40.236 1.00 137.95 72 GLU A C 1
ATOM 521 O O . GLU A 1 72 ? 125.746 117.594 40.847 1.00 137.95 72 GLU A O 1
ATOM 527 N N . LYS A 1 73 ? 124.406 116.023 39.947 1.00 131.87 73 LYS A N 1
ATOM 528 C CA . LYS A 1 73 ? 123.193 116.671 40.425 1.00 131.87 73 LYS A CA 1
ATOM 529 C C . LYS A 1 73 ? 122.917 116.372 41.893 1.00 131.87 73 LYS A C 1
ATOM 530 O O . LYS A 1 73 ? 122.102 117.067 42.509 1.00 131.87 73 LYS A O 1
ATOM 536 N N . VAL A 1 74 ? 123.569 115.361 42.467 1.00 130.72 74 VAL A N 1
ATOM 537 C CA . VAL A 1 74 ? 123.268 114.947 43.833 1.00 130.72 74 VAL A CA 1
ATOM 538 C C . VAL A 1 74 ? 124.535 114.854 44.676 1.00 130.72 74 VAL A C 1
ATOM 539 O O . VAL A 1 74 ? 124.548 114.176 45.709 1.00 130.72 74 VAL A O 1
ATOM 543 N N . LYS A 1 75 ? 125.599 115.544 44.251 1.00 132.48 75 LYS A N 1
ATOM 544 C CA . LYS A 1 75 ? 126.790 115.663 45.090 1.00 132.48 75 LYS A CA 1
ATOM 545 C C . LYS A 1 75 ? 126.472 116.256 46.455 1.00 132.48 75 LYS A C 1
ATOM 546 O O . LYS A 1 75 ? 127.159 115.951 47.436 1.00 132.48 75 LYS A O 1
ATOM 552 N N . VAL A 1 76 ? 125.453 117.114 46.540 1.00 125.44 76 VAL A N 1
ATOM 553 C CA . VAL A 1 76 ? 125.083 117.749 47.798 1.00 125.44 76 VAL A CA 1
ATOM 554 C C . VAL A 1 76 ? 123.931 117.031 48.487 1.00 125.44 76 VAL A C 1
ATOM 555 O O . VAL A 1 76 ? 123.512 117.441 49.578 1.00 125.44 76 VAL A O 1
ATOM 559 N N . TRP A 1 77 ? 123.425 115.950 47.898 1.00 125.55 77 TRP A N 1
ATOM 560 C CA . TRP A 1 77 ? 122.216 115.295 48.380 1.00 125.55 77 TRP A CA 1
ATOM 561 C C . TRP A 1 77 ? 122.454 113.858 48.814 1.00 125.55 77 TRP A C 1
ATOM 562 O O . TRP A 1 77 ? 121.988 113.450 49.885 1.00 125.55 77 TRP A O 1
ATOM 573 N N . TYR A 1 78 ? 123.157 113.071 48.001 1.00 121.37 78 TYR A N 1
ATOM 574 C CA . TYR A 1 78 ? 123.326 111.656 48.310 1.00 121.37 78 TYR A CA 1
ATOM 575 C C . TYR A 1 78 ? 124.180 111.454 49.556 1.00 121.37 78 TYR A C 1
ATOM 576 O O . TYR A 1 78 ? 123.873 110.599 50.395 1.00 121.37 78 TYR A O 1
ATOM 585 N N . GLU A 1 79 ? 125.251 112.236 49.701 1.00 125.06 79 GLU A N 1
ATOM 586 C CA . GLU A 1 79 ? 126.107 112.089 50.875 1.00 125.06 79 GLU A CA 1
ATOM 587 C C . GLU A 1 79 ? 125.370 112.500 52.146 1.00 125.06 79 GLU A C 1
ATOM 588 O O . GLU A 1 79 ? 125.541 111.875 53.202 1.00 125.06 79 GLU A O 1
ATOM 594 N N . ARG A 1 80 ? 124.535 113.540 52.066 1.00 117.71 80 ARG A N 1
ATOM 595 C CA . ARG A 1 80 ? 123.795 113.959 53.248 1.00 117.71 80 ARG A CA 1
ATOM 596 C C . ARG A 1 80 ? 122.713 112.946 53.591 1.00 117.71 80 ARG A C 1
ATOM 597 O O . ARG A 1 80 ? 122.435 112.706 54.769 1.00 117.71 80 ARG A O 1
ATOM 605 N N . SER A 1 81 ? 122.114 112.315 52.579 1.00 116.38 81 SER A N 1
ATOM 606 C CA . SER A 1 81 ? 121.194 111.217 52.854 1.00 116.38 81 SER A CA 1
ATOM 607 C C . SER A 1 81 ? 121.915 110.063 53.539 1.00 116.38 81 SER A C 1
ATOM 608 O O . SER A 1 81 ? 121.401 109.484 54.506 1.00 116.38 81 SER A O 1
ATOM 611 N N . LEU A 1 82 ? 123.115 109.726 53.059 1.00 114.58 82 LEU A N 1
ATOM 612 C CA . LEU A 1 82 ? 123.883 108.642 53.665 1.00 114.58 82 LEU A CA 1
ATOM 613 C C . LEU A 1 82 ? 124.189 108.935 55.126 1.00 114.58 82 LEU A C 1
ATOM 614 O O . LEU A 1 82 ? 123.980 108.083 55.998 1.00 114.58 82 LEU A O 1
ATOM 619 N N . VAL A 1 83 ? 124.688 110.138 55.418 1.00 108.68 83 VAL A N 1
ATOM 620 C CA . VAL A 1 83 ? 125.010 110.457 56.806 1.00 108.68 83 VAL A CA 1
ATOM 621 C C . VAL A 1 83 ? 123.739 110.449 57.650 1.00 108.68 83 VAL A C 1
ATOM 622 O O . VAL A 1 83 ? 123.642 109.709 58.635 1.00 108.68 83 VAL A O 1
ATOM 626 N N . LEU A 1 84 ? 122.694 111.141 57.186 1.00 103.55 84 LEU A N 1
ATOM 627 C CA . LEU A 1 84 ? 121.414 111.151 57.885 1.00 103.55 84 LEU A CA 1
ATOM 628 C C . LEU A 1 84 ? 120.990 109.745 58.281 1.00 103.55 84 LEU A C 1
ATOM 629 O O . LEU A 1 84 ? 120.639 109.489 59.440 1.00 103.55 84 LEU A O 1
ATOM 634 N N . GLN A 1 85 ? 121.073 108.806 57.337 1.00 102.98 85 GLN A N 1
ATOM 635 C CA . GLN A 1 85 ? 120.798 107.412 57.660 1.00 102.98 85 GLN A CA 1
ATOM 636 C C . GLN A 1 85 ? 121.768 106.886 58.710 1.00 102.98 85 GLN A C 1
ATOM 637 O O . GLN A 1 85 ? 121.375 106.124 59.597 1.00 102.98 85 GLN A O 1
ATOM 643 N N . LYS A 1 86 ? 123.041 107.279 58.626 1.00 102.25 86 LYS A N 1
ATOM 644 C CA . LYS A 1 86 ? 124.050 106.737 59.534 1.00 102.25 86 LYS A CA 1
ATOM 645 C C . LYS A 1 86 ? 123.741 107.100 60.985 1.00 102.25 86 LYS A C 1
ATOM 646 O O . LYS A 1 86 ? 123.642 106.221 61.849 1.00 102.25 86 LYS A O 1
ATOM 652 N N . GLU A 1 87 ? 123.555 108.394 61.271 1.00 97.69 87 GLU A N 1
ATOM 653 C CA . GLU A 1 87 ? 123.209 108.753 62.651 1.00 97.69 87 GLU A CA 1
ATOM 654 C C . GLU A 1 87 ? 121.803 108.314 63.044 1.00 97.69 87 GLU A C 1
ATOM 655 O O . GLU A 1 87 ? 121.586 107.974 64.212 1.00 97.69 87 GLU A O 1
ATOM 661 N N . ALA A 1 88 ? 120.840 108.290 62.118 1.00 89.17 88 ALA A N 1
ATOM 662 C CA . ALA A 1 88 ? 119.513 107.806 62.489 1.00 89.17 88 ALA A CA 1
ATOM 663 C C . ALA A 1 88 ? 119.569 106.346 62.924 1.00 89.17 88 ALA A C 1
ATOM 664 O O . ALA A 1 88 ? 119.013 105.968 63.965 1.00 89.17 88 ALA A O 1
ATOM 666 N N . ASP A 1 89 ? 120.268 105.514 62.151 1.00 90.96 89 ASP A N 1
ATOM 667 C CA . ASP A 1 89 ? 120.373 104.101 62.478 1.00 90.96 89 ASP A CA 1
ATOM 668 C C . ASP A 1 89 ? 121.233 103.879 63.712 1.00 90.96 89 ASP A C 1
ATOM 669 O O . ASP A 1 89 ? 120.963 102.960 64.489 1.00 90.96 89 ASP A O 1
ATOM 674 N N . SER A 1 90 ? 122.259 104.708 63.921 1.00 90.96 90 SER A N 1
ATOM 675 C CA . SER A 1 90 ? 123.044 104.601 65.146 1.00 90.96 90 SER A CA 1
ATOM 676 C C . SER A 1 90 ? 122.196 104.920 66.369 1.00 90.96 90 SER A C 1
ATOM 677 O O . SER A 1 90 ? 122.273 104.223 67.388 1.00 90.96 90 SER A O 1
ATOM 680 N N . LEU A 1 91 ? 121.374 105.969 66.284 1.00 86.40 91 LEU A N 1
ATOM 681 C CA . LEU A 1 91 ? 120.489 106.307 67.393 1.00 86.40 91 LEU A CA 1
ATOM 682 C C . LEU A 1 91 ? 119.494 105.187 67.656 1.00 86.40 91 LEU A C 1
ATOM 683 O O . LEU A 1 91 ? 119.251 104.822 68.812 1.00 86.40 91 LEU A O 1
ATOM 688 N N . CYS A 1 92 ? 118.915 104.618 66.596 1.00 83.64 92 CYS A N 1
ATOM 689 C CA . CYS A 1 92 ? 117.954 103.538 66.801 1.00 83.64 92 CYS A CA 1
ATOM 690 C C . CYS A 1 92 ? 118.626 102.293 67.369 1.00 83.64 92 CYS A C 1
ATOM 691 O O . CYS A 1 92 ? 118.035 101.585 68.192 1.00 83.64 92 CYS A O 1
ATOM 694 N N . THR A 1 93 ? 119.854 101.998 66.936 1.00 83.33 93 THR A N 1
ATOM 695 C CA . THR A 1 93 ? 120.592 100.880 67.512 1.00 83.33 93 THR A CA 1
ATOM 696 C C . THR A 1 93 ? 120.870 101.114 68.988 1.00 83.33 93 THR A C 1
ATOM 697 O O . THR A 1 93 ? 120.774 100.188 69.802 1.00 83.33 93 THR A O 1
ATOM 701 N N . PHE A 1 94 ? 121.228 102.348 69.350 1.00 81.53 94 PHE A N 1
ATOM 702 C CA . PHE A 1 94 ? 121.417 102.678 70.756 1.00 81.53 94 PHE A CA 1
ATOM 703 C C . PHE A 1 94 ? 120.126 102.466 71.531 1.00 81.53 94 PHE A C 1
ATOM 704 O O . PHE A 1 94 ? 120.140 101.912 72.634 1.00 81.53 94 PHE A O 1
ATOM 712 N N . ILE A 1 95 ? 118.997 102.889 70.960 1.00 81.53 95 ILE A N 1
ATOM 713 C CA . ILE A 1 95 ? 117.715 102.712 71.636 1.00 81.53 95 ILE A CA 1
ATOM 714 C C . ILE A 1 95 ? 117.414 101.233 71.830 1.00 81.53 95 ILE A C 1
ATOM 715 O O . ILE A 1 95 ? 116.943 100.817 72.892 1.00 81.53 95 ILE A O 1
ATOM 720 N N . ASP A 1 96 ? 117.659 100.419 70.802 1.00 83.11 96 ASP A N 1
ATOM 721 C CA . ASP A 1 96 ? 117.378 98.990 70.905 1.00 83.11 96 ASP A CA 1
ATOM 722 C C . ASP A 1 96 ? 118.266 98.326 71.949 1.00 83.11 96 ASP A C 1
ATOM 723 O O . ASP A 1 96 ? 117.793 97.516 72.757 1.00 83.11 96 ASP A O 1
ATOM 728 N N . ASP A 1 97 ? 119.558 98.662 71.953 1.00 81.53 97 ASP A N 1
ATOM 729 C CA . ASP A 1 97 ? 120.464 98.113 72.956 1.00 81.53 97 ASP A CA 1
ATOM 730 C C . ASP A 1 97 ? 120.046 98.544 74.353 1.00 81.53 97 ASP A C 1
ATOM 731 O O . ASP A 1 97 ? 120.117 97.760 75.306 1.00 81.53 97 ASP A O 1
ATOM 736 N N . LEU A 1 98 ? 119.598 99.789 74.489 1.00 81.53 98 LEU A N 1
ATOM 737 C CA . LEU A 1 98 ? 119.163 100.296 75.781 1.00 81.53 98 LEU A CA 1
ATOM 738 C C . LEU A 1 98 ? 117.888 99.600 76.243 1.00 81.53 98 LEU A C 1
ATOM 739 O O . LEU A 1 98 ? 117.721 99.314 77.434 1.00 81.53 98 LEU A O 1
ATOM 744 N N . LYS A 1 99 ? 116.978 99.324 75.308 1.00 81.53 99 LYS A N 1
ATOM 745 C CA . LYS A 1 99 ? 115.772 98.568 75.626 1.00 81.53 99 LYS A CA 1
ATOM 746 C C . LYS A 1 99 ? 116.120 97.165 76.095 1.00 81.53 99 LYS A C 1
ATOM 747 O O . LYS A 1 99 ? 115.538 96.658 77.063 1.00 81.53 99 LYS A O 1
ATOM 753 N N . LEU A 1 100 ? 117.066 96.520 75.412 1.00 81.53 100 LEU A N 1
ATOM 754 C CA . LEU A 1 100 ? 117.520 95.203 75.842 1.00 81.53 100 LEU A CA 1
ATOM 755 C C . LEU A 1 100 ? 118.152 95.274 77.225 1.00 81.53 100 LEU A C 1
ATOM 756 O O . LEU A 1 100 ? 117.977 94.366 78.043 1.00 81.53 100 LEU A O 1
ATOM 761 N N . ALA A 1 101 ? 118.890 96.350 77.502 1.00 81.53 101 ALA A N 1
ATOM 762 C CA . ALA A 1 101 ? 119.478 96.529 78.825 1.00 81.53 101 ALA A CA 1
ATOM 763 C C . ALA A 1 101 ? 118.403 96.658 79.895 1.00 81.53 101 ALA A C 1
ATOM 764 O O . ALA A 1 101 ? 118.520 96.073 80.978 1.00 81.53 101 ALA A O 1
ATOM 766 N N . ILE A 1 102 ? 117.348 97.424 79.611 1.00 81.53 102 ILE A N 1
ATOM 767 C CA . ILE A 1 102 ? 116.255 97.566 80.572 1.00 81.53 102 ILE A CA 1
ATOM 768 C C . ILE A 1 102 ? 115.580 96.222 80.807 1.00 81.53 102 ILE A C 1
ATOM 769 O O . ILE A 1 102 ? 115.289 95.843 81.947 1.00 81.53 102 ILE A O 1
ATOM 774 N N . ALA A 1 103 ? 115.322 95.480 79.728 1.00 81.53 103 ALA A N 1
ATOM 775 C CA . ALA A 1 103 ? 114.685 94.176 79.873 1.00 81.53 103 ALA A CA 1
ATOM 776 C C . ALA A 1 103 ? 115.551 93.229 80.692 1.00 81.53 103 ALA A C 1
ATOM 777 O O . ALA A 1 103 ? 115.046 92.506 81.558 1.00 81.53 103 ALA A O 1
ATOM 779 N N . ARG A 1 104 ? 116.861 93.225 80.434 1.00 84.27 104 ARG A N 1
ATOM 780 C CA . ARG A 1 104 ? 117.773 92.373 81.190 1.00 84.27 104 ARG A CA 1
ATOM 781 C C . ARG A 1 104 ? 117.796 92.760 82.663 1.00 84.27 104 ARG A C 1
ATOM 782 O O . ARG A 1 104 ? 117.812 91.891 83.542 1.00 84.27 104 ARG A O 1
ATOM 790 N N . GLU A 1 105 ? 117.801 94.062 82.950 1.00 81.53 105 GLU A N 1
ATOM 791 C CA . GLU A 1 105 ? 117.732 94.515 84.335 1.00 81.53 105 GLU A CA 1
ATOM 792 C C . GLU A 1 105 ? 116.417 94.086 84.973 1.00 81.53 105 GLU A C 1
ATOM 793 O O . GLU A 1 105 ? 116.396 93.622 86.119 1.00 81.53 105 GLU A O 1
ATOM 799 N N . SER A 1 106 ? 115.317 94.186 84.225 1.00 81.53 106 SER A N 1
ATOM 800 C CA . SER A 1 106 ? 113.993 93.933 84.785 1.00 81.53 106 SER A CA 1
ATOM 801 C C . SER A 1 106 ? 113.873 92.511 85.320 1.00 81.53 106 SER A C 1
ATOM 802 O O . SER A 1 106 ? 113.664 92.300 86.520 1.00 81.53 106 SER A O 1
ATOM 805 N N . ASP A 1 107 ? 114.001 91.519 84.440 1.00 92.07 107 ASP A N 1
ATOM 806 C CA . ASP A 1 107 ? 113.803 90.129 84.840 1.00 92.07 107 ASP A CA 1
ATOM 807 C C . ASP A 1 107 ? 115.116 89.459 85.239 1.00 92.07 107 ASP A C 1
ATOM 808 O O . ASP A 1 107 ? 115.261 88.988 86.371 1.00 92.07 107 ASP A O 1
ATOM 813 N N . GLY A 1 108 ? 116.075 89.408 84.323 1.00 98.21 108 GLY A N 1
ATOM 814 C CA . GLY A 1 108 ? 117.346 88.776 84.623 1.00 98.21 108 GLY A CA 1
ATOM 815 C C . GLY A 1 108 ? 118.267 88.833 83.425 1.00 98.21 108 GLY A C 1
ATOM 816 O O . GLY A 1 108 ? 117.909 89.336 82.356 1.00 98.21 108 GLY A O 1
ATOM 817 N N . LYS A 1 109 ? 119.474 88.296 83.625 1.00 98.67 109 LYS A N 1
ATOM 818 C CA . LYS A 1 109 ? 120.488 88.309 82.577 1.00 98.67 109 LYS A CA 1
ATOM 819 C C . LYS A 1 109 ? 120.079 87.481 81.366 1.00 98.67 109 LYS A C 1
ATOM 820 O O . LYS A 1 109 ? 120.532 87.767 80.252 1.00 98.67 109 LYS A O 1
ATOM 826 N N . ASP A 1 110 ? 119.224 86.477 81.551 1.00 102.05 110 ASP A N 1
ATOM 827 C CA . ASP A 1 110 ? 118.768 85.640 80.451 1.00 102.05 110 ASP A CA 1
ATOM 828 C C . ASP A 1 110 ? 117.500 86.153 79.782 1.00 102.05 110 ASP A C 1
ATOM 829 O O . ASP A 1 110 ? 117.077 85.577 78.773 1.00 102.05 110 ASP A O 1
ATOM 834 N N . ALA A 1 111 ? 116.889 87.210 80.312 1.00 97.23 111 ALA A N 1
ATOM 835 C CA . ALA A 1 111 ? 115.613 87.680 79.790 1.00 97.23 111 ALA A CA 1
ATOM 836 C C . ALA A 1 111 ? 115.773 88.304 78.410 1.00 97.23 111 ALA A C 1
ATOM 837 O O . ALA A 1 111 ? 116.786 88.940 78.108 1.00 97.23 111 ALA A O 1
ATOM 839 N N . LYS A 1 112 ? 114.756 88.115 77.568 1.00 94.03 112 LYS A N 1
ATOM 840 C CA . LYS A 1 112 ? 114.701 88.754 76.260 1.00 94.03 112 LYS A CA 1
ATOM 841 C C . LYS A 1 112 ? 113.676 89.883 76.313 1.00 94.03 112 LYS A C 1
ATOM 842 O O . LYS A 1 112 ? 112.935 89.997 77.295 1.00 94.03 112 LYS A O 1
ATOM 848 N N . VAL A 1 113 ? 113.614 90.718 75.276 1.00 89.47 113 VAL A N 1
ATOM 849 C CA . VAL A 1 113 ? 112.838 91.953 75.334 1.00 89.47 113 VAL A CA 1
ATOM 850 C C . VAL A 1 113 ? 111.587 91.881 74.466 1.00 89.47 113 VAL A C 1
ATOM 851 O O . VAL A 1 113 ? 110.556 92.468 74.811 1.00 89.47 113 VAL A O 1
ATOM 855 N N . ASN A 1 114 ? 111.663 91.161 73.343 1.00 95.81 114 ASN A N 1
ATOM 856 C CA . ASN A 1 114 ? 110.632 91.269 72.313 1.00 95.81 114 ASN A CA 1
ATOM 857 C C . ASN A 1 114 ? 109.247 90.930 72.855 1.00 95.81 114 ASN A C 1
ATOM 858 O O . ASN A 1 114 ? 108.301 91.711 72.705 1.00 95.81 114 ASN A O 1
ATOM 863 N N . ASP A 1 115 ? 109.106 89.767 73.485 1.00 96.33 115 ASP A N 1
ATOM 864 C CA . ASP A 1 115 ? 107.845 89.407 74.122 1.00 96.33 115 ASP A CA 1
ATOM 865 C C . ASP A 1 115 ? 108.117 88.750 75.468 1.00 96.33 115 ASP A C 1
ATOM 866 O O . ASP A 1 115 ? 107.221 88.633 76.311 1.00 96.33 115 ASP A O 1
ATOM 871 N N . ILE A 1 116 ? 109.370 88.347 75.689 1.00 96.09 116 ILE A N 1
ATOM 872 C CA . ILE A 1 116 ? 109.710 87.540 76.857 1.00 96.09 116 ILE A CA 1
ATOM 873 C C . ILE A 1 116 ? 109.906 88.390 78.104 1.00 96.09 116 ILE A C 1
ATOM 874 O O . ILE A 1 116 ? 110.304 87.866 79.152 1.00 96.09 116 ILE A O 1
ATOM 879 N N . ARG A 1 117 ? 109.612 89.688 78.036 1.00 86.55 117 ARG A N 1
ATOM 880 C CA . ARG A 1 117 ? 109.690 90.514 79.233 1.00 86.55 117 ARG A CA 1
ATOM 881 C C . ARG A 1 117 ? 108.552 90.146 80.177 1.00 86.55 117 ARG A C 1
ATOM 882 O O . ARG A 1 117 ? 107.448 90.690 80.087 1.00 86.55 117 ARG A O 1
ATOM 890 N N . ARG A 1 118 ? 108.817 89.211 81.082 1.00 81.53 118 ARG A N 1
ATOM 891 C CA . ARG A 1 118 ? 107.794 88.675 81.979 1.00 81.53 118 ARG A CA 1
ATOM 892 C C . ARG A 1 118 ? 107.808 89.408 83.318 1.00 81.53 118 ARG A C 1
ATOM 893 O O . ARG A 1 118 ? 107.937 88.807 84.383 1.00 81.53 118 ARG A O 1
ATOM 901 N N . LYS A 1 119 ? 107.653 90.726 83.261 1.00 81.53 119 LYS A N 1
ATOM 902 C CA . LYS A 1 119 ? 107.735 91.532 84.471 1.00 81.53 119 LYS A CA 1
ATOM 903 C C . LYS A 1 119 ? 107.134 92.906 84.184 1.00 81.53 119 LYS A C 1
ATOM 904 O O . LYS A 1 119 ? 106.903 93.273 83.027 1.00 81.53 119 LYS A O 1
ATOM 910 N N . ASP A 1 120 ? 106.857 93.659 85.249 1.00 81.53 120 ASP A N 1
ATOM 911 C CA . ASP A 1 120 ? 106.337 95.015 85.132 1.00 81.53 120 ASP A CA 1
ATOM 912 C C . ASP A 1 120 ? 106.938 95.950 86.178 1.00 81.53 120 ASP A C 1
ATOM 913 O O . ASP A 1 120 ? 106.298 96.932 86.564 1.00 81.53 120 ASP A O 1
ATOM 918 N N . ASN A 1 121 ? 108.160 95.668 86.637 1.00 81.53 121 ASN A N 1
ATOM 919 C CA . ASN A 1 121 ? 108.727 96.421 87.751 1.00 81.53 121 ASN A CA 1
ATOM 920 C C . ASN A 1 121 ? 108.782 97.911 87.454 1.00 81.53 121 ASN A C 1
ATOM 921 O O . ASN A 1 121 ? 109.049 98.334 86.327 1.00 81.53 121 ASN A O 1
ATOM 926 N N . LEU A 1 122 ? 108.506 98.708 88.486 1.00 81.53 122 LEU A N 1
ATOM 927 C CA . LEU A 1 122 ? 108.658 100.153 88.388 1.00 81.53 122 LEU A CA 1
ATOM 928 C C . LEU A 1 122 ? 110.122 100.554 88.505 1.00 81.53 122 LEU A C 1
ATOM 929 O O . LEU A 1 122 ? 110.632 101.327 87.686 1.00 81.53 122 LEU A O 1
ATOM 934 N N . ASP A 1 123 ? 110.813 100.031 89.516 1.00 81.53 123 ASP A N 1
ATOM 935 C CA . ASP A 1 123 ? 112.220 100.342 89.732 1.00 81.53 123 ASP A CA 1
ATOM 936 C C . ASP A 1 123 ? 113.125 99.460 88.882 1.00 81.53 123 ASP A C 1
ATOM 937 O O . ASP A 1 123 ? 114.087 98.873 89.384 1.00 81.53 123 ASP A O 1
ATOM 942 N N . ALA A 1 124 ? 112.834 99.380 87.589 1.00 81.53 124 ALA A N 1
ATOM 943 C CA . ALA A 1 124 ? 113.704 98.695 86.649 1.00 81.53 124 ALA A CA 1
ATOM 944 C C . ALA A 1 124 ? 113.895 99.481 85.364 1.00 81.53 124 ALA A C 1
ATOM 945 O O . ALA A 1 124 ? 114.593 99.004 84.466 1.00 81.53 124 ALA A O 1
ATOM 947 N N . SER A 1 125 ? 113.283 100.651 85.242 1.00 81.53 125 SER A N 1
ATOM 948 C CA . SER A 1 125 ? 113.556 101.590 84.166 1.00 81.53 125 SER A CA 1
ATOM 949 C C . SER A 1 125 ? 114.238 102.850 84.657 1.00 81.53 125 SER A C 1
ATOM 950 O O . SER A 1 125 ? 115.077 103.409 83.951 1.00 81.53 125 SER A O 1
ATOM 953 N N . SER A 1 126 ? 113.886 103.312 85.856 1.00 81.53 126 SER A N 1
ATOM 954 C CA . SER A 1 126 ? 114.599 104.431 86.457 1.00 81.53 126 SER A CA 1
ATOM 955 C C . SER A 1 126 ? 116.054 104.065 86.718 1.00 81.53 126 SER A C 1
ATOM 956 O O . SER A 1 126 ? 116.961 104.872 86.486 1.00 81.53 126 SER A O 1
ATOM 959 N N . VAL A 1 127 ? 116.293 102.839 87.191 1.00 81.53 127 VAL A N 1
ATOM 960 C CA . VAL A 1 127 ? 117.646 102.396 87.511 1.00 81.53 127 VAL A CA 1
ATOM 961 C C . VAL A 1 127 ? 118.553 102.493 86.297 1.00 81.53 127 VAL A C 1
ATOM 962 O O . VAL A 1 127 ? 119.722 102.878 86.414 1.00 81.53 127 VAL A O 1
ATOM 966 N N . VAL A 1 128 ? 118.037 102.172 85.117 1.00 81.53 128 VAL A N 1
ATOM 967 C CA . VAL A 1 128 ? 118.850 102.275 83.913 1.00 81.53 128 VAL A CA 1
ATOM 968 C C . VAL A 1 128 ? 118.822 103.687 83.330 1.00 81.53 128 VAL A C 1
ATOM 969 O O . VAL A 1 128 ? 119.790 104.109 82.690 1.00 81.53 128 VAL A O 1
ATOM 973 N N . MET A 1 129 ? 117.750 104.446 83.559 1.00 81.53 129 MET A N 1
ATOM 974 C CA . MET A 1 129 ? 117.673 105.812 83.047 1.00 81.53 129 MET A CA 1
ATOM 975 C C . MET A 1 129 ? 118.164 106.835 84.064 1.00 81.53 129 MET A C 1
ATOM 976 O O . MET A 1 129 ? 119.135 107.555 83.813 1.00 81.53 129 MET A O 1
ATOM 981 N N . LEU A 1 130 ? 117.503 106.913 85.213 1.00 81.53 130 LEU A N 1
ATOM 982 C CA . LEU A 1 130 ? 117.843 107.915 86.219 1.00 81.53 130 LEU A CA 1
ATOM 983 C C . LEU A 1 130 ? 118.921 107.406 87.165 1.00 81.53 130 LEU A C 1
ATOM 984 O O . LEU A 1 130 ? 118.778 107.425 88.387 1.00 81.53 130 LEU A O 1
ATOM 989 N N . ASN A 1 131 ? 120.019 106.941 86.584 1.00 81.53 131 ASN A N 1
ATOM 990 C CA . ASN A 1 131 ? 121.141 106.447 87.361 1.00 81.53 131 ASN A CA 1
ATOM 991 C C . ASN A 1 131 ? 122.125 107.582 87.595 1.00 81.53 131 ASN A C 1
ATOM 992 O O . ASN A 1 131 ? 122.637 108.149 86.622 1.00 81.53 131 ASN A O 1
ATOM 997 N N . PRO A 1 132 ? 122.408 107.953 88.844 1.00 81.53 132 PRO A N 1
ATOM 998 C CA . PRO A 1 132 ? 123.324 109.078 89.082 1.00 81.53 132 PRO A CA 1
ATOM 999 C C . PRO A 1 132 ? 124.744 108.829 88.606 1.00 81.53 132 PRO A C 1
ATOM 1000 O O . PRO A 1 132 ? 125.481 109.797 88.383 1.00 81.53 132 PRO A O 1
ATOM 1004 N N . ILE A 1 133 ? 125.157 107.574 88.437 1.00 81.53 133 ILE A N 1
ATOM 1005 C CA . ILE A 1 133 ? 126.547 107.282 88.105 1.00 81.53 133 ILE A CA 1
ATOM 1006 C C . ILE A 1 133 ? 126.735 107.146 86.597 1.00 81.53 133 ILE A C 1
ATOM 1007 O O . ILE A 1 133 ? 127.575 107.836 86.009 1.00 81.53 133 ILE A O 1
ATOM 1012 N N . ASN A 1 134 ? 125.966 106.269 85.954 1.00 81.53 134 ASN A N 1
ATOM 1013 C CA . ASN A 1 134 ? 126.101 106.050 84.516 1.00 81.53 134 ASN A CA 1
ATOM 1014 C C . ASN A 1 134 ? 124.733 105.920 83.858 1.00 81.53 134 ASN A C 1
ATOM 1015 O O . ASN A 1 134 ? 124.513 105.055 83.004 1.00 81.53 134 ASN A O 1
ATOM 1020 N N . GLY A 1 135 ? 123.797 106.783 84.240 1.00 81.53 135 GLY A N 1
ATOM 1021 C CA . GLY A 1 135 ? 122.487 106.782 83.621 1.00 81.53 135 GLY A CA 1
ATOM 1022 C C . GLY A 1 135 ? 122.536 107.111 82.146 1.00 81.53 135 GLY A C 1
ATOM 1023 O O . GLY A 1 135 ? 123.041 108.167 81.755 1.00 81.53 135 GLY A O 1
ATOM 1024 N N . LYS A 1 136 ? 122.014 106.213 81.313 1.00 81.53 136 LYS A N 1
ATOM 1025 C CA . LYS A 1 136 ? 122.010 106.454 79.878 1.00 81.53 136 LYS A CA 1
ATOM 1026 C C . LYS A 1 136 ? 121.009 107.522 79.463 1.00 81.53 136 LYS A C 1
ATOM 1027 O O . LYS A 1 136 ? 121.040 107.952 78.306 1.00 81.53 136 LYS A O 1
ATOM 1033 N N . GLY A 1 137 ? 120.133 107.956 80.371 1.00 81.53 137 GLY A N 1
ATOM 1034 C CA . GLY A 1 137 ? 119.111 108.921 79.997 1.00 81.53 137 GLY A CA 1
ATOM 1035 C C . GLY A 1 137 ? 119.692 110.234 79.510 1.00 81.53 137 GLY A C 1
ATOM 1036 O O . GLY A 1 137 ? 119.255 110.784 78.497 1.00 81.53 137 GLY A O 1
ATOM 1037 N N . SER A 1 138 ? 120.688 110.757 80.230 1.00 81.53 138 SER A N 1
ATOM 1038 C CA . SER A 1 138 ? 121.331 111.994 79.800 1.00 81.53 138 SER A CA 1
ATOM 1039 C C . SER A 1 138 ? 122.021 111.815 78.455 1.00 81.53 138 SER A C 1
ATOM 1040 O O . SER A 1 138 ? 121.944 112.694 77.588 1.00 81.53 138 SER A O 1
ATOM 1043 N N . THR A 1 139 ? 122.702 110.683 78.264 1.00 81.53 139 THR A N 1
ATOM 1044 C CA . THR A 1 139 ? 123.296 110.394 76.964 1.00 81.53 139 THR A CA 1
ATOM 1045 C C . THR A 1 139 ? 122.224 110.303 75.890 1.00 81.53 139 THR A C 1
ATOM 1046 O O . THR A 1 139 ? 122.391 110.837 74.787 1.00 81.53 139 THR A O 1
ATOM 1050 N N . LEU A 1 140 ? 121.109 109.640 76.200 1.00 81.53 140 LEU A N 1
ATOM 1051 C CA . LEU A 1 140 ? 119.995 109.585 75.262 1.00 81.53 140 LEU A CA 1
ATOM 1052 C C . LEU A 1 140 ? 119.443 110.976 74.987 1.00 81.53 140 LEU A C 1
ATOM 1053 O O . LEU A 1 140 ? 119.142 111.314 73.837 1.00 81.53 140 LEU A O 1
ATOM 1058 N N . ARG A 1 141 ? 119.297 111.793 76.030 1.00 81.53 141 ARG A N 1
ATOM 1059 C CA . ARG A 1 141 ? 118.785 113.145 75.837 1.00 81.53 141 ARG A CA 1
ATOM 1060 C C . ARG A 1 141 ? 119.675 113.927 74.882 1.00 81.53 141 ARG A C 1
ATOM 1061 O O . ARG A 1 141 ? 119.196 114.527 73.912 1.00 81.53 141 ARG A O 1
ATOM 1069 N N . LYS A 1 142 ? 120.987 113.903 75.123 1.00 81.53 142 LYS A N 1
ATOM 1070 C CA . LYS A 1 142 ? 121.901 114.658 74.277 1.00 81.53 142 LYS A CA 1
ATOM 1071 C C . LYS A 1 142 ? 121.955 114.104 72.860 1.00 81.53 142 LYS A C 1
ATOM 1072 O O . LYS A 1 142 ? 122.044 114.879 71.904 1.00 81.53 142 LYS A O 1
ATOM 1078 N N . GLU A 1 143 ? 121.896 112.781 72.694 1.00 81.53 143 GLU A N 1
ATOM 1079 C CA . GLU A 1 143 ? 121.978 112.223 71.349 1.00 81.53 143 GLU A CA 1
ATOM 1080 C C . GLU A 1 143 ? 120.711 112.497 70.551 1.00 81.53 143 GLU A C 1
ATOM 1081 O O . GLU A 1 143 ? 120.779 112.803 69.355 1.00 81.53 143 GLU A O 1
ATOM 1087 N N . VAL A 1 144 ? 119.541 112.378 71.181 1.00 81.53 144 VAL A N 1
ATOM 1088 C CA . VAL A 1 144 ? 118.317 112.728 70.473 1.00 81.53 144 VAL A CA 1
ATOM 1089 C C . VAL A 1 144 ? 118.265 114.221 70.183 1.00 81.53 144 VAL A C 1
ATOM 1090 O O . VAL A 1 144 ? 117.745 114.618 69.136 1.00 81.53 144 VAL A O 1
ATOM 1094 N N . ASP A 1 145 ? 118.822 115.061 71.056 1.00 84.55 145 ASP A N 1
ATOM 1095 C CA . ASP A 1 145 ? 118.981 116.476 70.761 1.00 84.55 145 ASP A CA 1
ATOM 1096 C C . ASP A 1 145 ? 119.888 116.713 69.562 1.00 84.55 145 ASP A C 1
ATOM 1097 O O . ASP A 1 145 ? 119.567 117.549 68.713 1.00 84.55 145 ASP A O 1
ATOM 1102 N N . LYS A 1 146 ? 121.002 115.992 69.473 1.00 82.79 146 LYS A N 1
ATOM 1103 C CA . LYS A 1 146 ? 121.903 116.054 68.331 1.00 82.79 146 LYS A CA 1
ATOM 1104 C C . LYS A 1 146 ? 121.222 115.647 67.034 1.00 82.79 146 LYS A C 1
ATOM 1105 O O . LYS A 1 146 ? 121.394 116.313 66.010 1.00 82.79 146 LYS A O 1
ATOM 1111 N N . PHE A 1 147 ? 120.452 114.558 67.065 1.00 87.33 147 PHE A N 1
ATOM 1112 C CA . PHE A 1 147 ? 119.681 114.162 65.891 1.00 87.33 147 PHE A CA 1
ATOM 1113 C C . PHE A 1 147 ? 118.646 115.221 65.539 1.00 87.33 147 PHE A C 1
ATOM 1114 O O . PHE A 1 147 ? 118.420 115.512 64.359 1.00 87.33 147 PHE A O 1
ATOM 1122 N N . ARG A 1 148 ? 118.004 115.800 66.549 1.00 85.97 148 ARG A N 1
ATOM 1123 C CA . ARG A 1 148 ? 117.153 116.957 66.337 1.00 85.97 148 ARG A CA 1
ATOM 1124 C C . ARG A 1 148 ? 118.005 118.124 65.859 1.00 85.97 148 ARG A C 1
ATOM 1125 O O . ARG A 1 148 ? 119.215 118.154 66.087 1.00 85.97 148 ARG A O 1
ATOM 1133 N N . GLU A 1 149 ? 117.381 119.008 65.077 1.00 100.36 149 GLU A N 1
ATOM 1134 C CA . GLU A 1 149 ? 117.930 120.208 64.439 1.00 100.36 149 GLU A CA 1
ATOM 1135 C C . GLU A 1 149 ? 119.023 119.825 63.448 1.00 100.36 149 GLU A C 1
ATOM 1136 O O . GLU A 1 149 ? 119.475 120.662 62.660 1.00 100.36 149 GLU A O 1
ATOM 1142 N N . LEU A 1 150 ? 119.409 118.549 63.434 1.00 96.68 150 LEU A N 1
ATOM 1143 C CA . LEU A 1 150 ? 120.222 118.040 62.339 1.00 96.68 150 LEU A CA 1
ATOM 1144 C C . LEU A 1 150 ? 119.358 117.829 61.106 1.00 96.68 150 LEU A C 1
ATOM 1145 O O . LEU A 1 150 ? 119.803 118.058 59.976 1.00 96.68 150 LEU A O 1
ATOM 1150 N N . VAL A 1 151 ? 118.116 117.393 61.312 1.00 100.76 151 VAL A N 1
ATOM 1151 C CA . VAL A 1 151 ? 117.135 117.395 60.236 1.00 100.76 151 VAL A CA 1
ATOM 1152 C C . VAL A 1 151 ? 116.815 118.824 59.814 1.00 100.76 151 VAL A C 1
ATOM 1153 O O . VAL A 1 151 ? 116.581 119.098 58.631 1.00 100.76 151 VAL A O 1
ATOM 1157 N N . ALA A 1 152 ? 116.798 119.755 60.772 1.00 104.84 152 ALA A N 1
ATOM 1158 C CA . ALA A 1 152 ? 116.556 121.156 60.444 1.00 104.84 152 ALA A CA 1
ATOM 1159 C C . ALA A 1 152 ? 117.673 121.713 59.573 1.00 104.84 152 ALA A C 1
ATOM 1160 O O . ALA A 1 152 ? 117.421 122.439 58.605 1.00 104.84 152 ALA A O 1
ATOM 1162 N N . THR A 1 153 ? 118.920 121.379 59.901 1.00 106.29 153 THR A N 1
ATOM 1163 C CA . THR A 1 153 ? 120.051 121.801 59.085 1.00 106.29 153 THR A CA 1
ATOM 1164 C C . THR A 1 153 ? 120.190 120.994 57.803 1.00 106.29 153 THR A C 1
ATOM 1165 O O . THR A 1 153 ? 121.199 121.151 57.106 1.00 106.29 153 THR A O 1
ATOM 1169 N N . LEU A 1 154 ? 119.221 120.140 57.473 1.00 110.77 154 LEU A N 1
ATOM 1170 C CA . LEU A 1 154 ? 119.299 119.319 56.274 1.00 110.77 154 LEU A CA 1
ATOM 1171 C C . LEU A 1 154 ? 118.296 119.717 55.199 1.00 110.77 154 LEU A C 1
ATOM 1172 O O . LEU A 1 154 ? 118.507 119.380 54.029 1.00 110.77 154 LEU A O 1
ATOM 1177 N N . MET A 1 155 ? 117.222 120.420 55.553 1.00 117.52 155 MET A N 1
ATOM 1178 C CA . MET A 1 155 ? 116.297 120.927 54.550 1.00 117.52 155 MET A CA 1
ATOM 1179 C C . MET A 1 155 ? 115.660 122.189 55.118 1.00 117.52 155 MET A C 1
ATOM 1180 O O . MET A 1 155 ? 115.594 122.376 56.335 1.00 117.52 155 MET A O 1
ATOM 1185 N N . THR A 1 156 ? 115.185 123.053 54.223 1.00 122.65 156 THR A N 1
ATOM 1186 C CA . THR A 1 156 ? 114.720 124.389 54.603 1.00 122.65 156 THR A CA 1
ATOM 1187 C C . THR A 1 156 ? 113.407 124.259 55.364 1.00 122.65 156 THR A C 1
ATOM 1188 O O . THR A 1 156 ? 112.323 124.344 54.783 1.00 122.65 156 THR A O 1
ATOM 1192 N N . ASP A 1 157 ? 113.507 124.054 56.674 1.00 118.17 157 ASP A N 1
ATOM 1193 C CA . ASP A 1 157 ? 112.347 123.766 57.504 1.00 118.17 157 ASP A CA 1
ATOM 1194 C C . ASP A 1 157 ? 111.364 124.929 57.498 1.00 118.17 157 ASP A C 1
ATOM 1195 O O . ASP A 1 157 ? 111.758 126.098 57.519 1.00 118.17 157 ASP A O 1
ATOM 1200 N N . LYS A 1 158 ? 110.076 124.593 57.470 1.00 116.84 158 LYS A N 1
ATOM 1201 C CA . LYS A 1 158 ? 109.002 125.573 57.503 1.00 116.84 158 LYS A CA 1
ATOM 1202 C C . LYS A 1 158 ? 107.873 125.034 58.369 1.00 116.84 158 LYS A C 1
ATOM 1203 O O . LYS A 1 158 ? 107.856 123.859 58.745 1.00 116.84 158 LYS A O 1
ATOM 1209 N N . ALA A 1 159 ? 106.922 125.914 58.690 1.00 117.32 159 ALA A N 1
ATOM 1210 C CA . ALA A 1 159 ? 105.767 125.499 59.480 1.00 117.32 159 ALA A CA 1
ATOM 1211 C C . ALA A 1 159 ? 104.908 124.501 58.713 1.00 117.32 159 ALA A C 1
ATOM 1212 O O . ALA A 1 159 ? 104.561 123.435 59.235 1.00 117.32 159 ALA A O 1
ATOM 1214 N N . LYS A 1 160 ? 104.551 124.832 57.469 1.00 118.53 160 LYS A N 1
ATOM 1215 C CA . LYS A 1 160 ? 103.861 123.869 56.616 1.00 118.53 160 LYS A CA 1
ATOM 1216 C C . LYS A 1 160 ? 104.748 122.668 56.325 1.00 118.53 160 LYS A C 1
ATOM 1217 O O . LYS A 1 160 ? 104.254 121.542 56.193 1.00 118.53 160 LYS A O 1
ATOM 1223 N N . LEU A 1 161 ? 106.058 122.887 56.245 1.00 113.34 161 LEU A N 1
ATOM 1224 C CA . LEU A 1 161 ? 107.032 121.817 56.097 1.00 113.34 161 LEU A CA 1
ATOM 1225 C C . LEU A 1 161 ? 107.286 121.151 57.443 1.00 113.34 161 LEU A C 1
ATOM 1226 O O . LEU A 1 161 ? 106.499 121.309 58.382 1.00 113.34 161 LEU A O 1
ATOM 1231 N N . LYS A 1 162 ? 108.382 120.407 57.545 1.00 111.19 162 LYS A N 1
ATOM 1232 C CA . LYS A 1 162 ? 108.626 119.558 58.702 1.00 111.19 162 LYS A CA 1
ATOM 1233 C C . LYS A 1 162 ? 108.926 120.363 59.962 1.00 111.19 162 LYS A C 1
ATOM 1234 O O . LYS A 1 162 ? 110.032 120.295 60.504 1.00 111.19 162 LYS A O 1
ATOM 1240 N N . LEU A 1 163 ? 107.944 121.120 60.445 1.00 105.34 163 LEU A N 1
ATOM 1241 C CA . LEU A 1 163 ? 108.041 121.704 61.776 1.00 105.34 163 LEU A CA 1
ATOM 1242 C C . LEU A 1 163 ? 107.445 120.789 62.832 1.00 105.34 163 LEU A C 1
ATOM 1243 O O . LEU A 1 163 ? 107.871 120.830 63.992 1.00 105.34 163 LEU A O 1
ATOM 1248 N N . ILE A 1 164 ? 106.470 119.963 62.448 1.00 97.68 164 ILE A N 1
ATOM 1249 C CA . ILE A 1 164 ? 105.891 118.998 63.376 1.00 97.68 164 ILE A CA 1
ATOM 1250 C C . ILE A 1 164 ? 106.917 117.949 63.777 1.00 97.68 164 ILE A C 1
ATOM 1251 O O . ILE A 1 164 ? 106.803 117.332 64.843 1.00 97.68 164 ILE A O 1
ATOM 1256 N N . GLU A 1 165 ? 107.929 117.728 62.935 1.00 103.60 165 GLU A N 1
ATOM 1257 C CA . GLU A 1 165 ? 108.958 116.738 63.231 1.00 103.60 165 GLU A CA 1
ATOM 1258 C C . GLU A 1 165 ? 109.663 117.048 64.545 1.00 103.60 165 GLU A C 1
ATOM 1259 O O . GLU A 1 165 ? 109.566 116.285 65.512 1.00 103.60 165 GLU A O 1
ATOM 1265 N N . GLN A 1 166 ? 110.375 118.175 64.601 1.00 103.00 166 GLN A N 1
ATOM 1266 C CA . GLN A 1 166 ? 110.993 118.591 65.854 1.00 103.00 166 GLN A CA 1
ATOM 1267 C C . GLN A 1 166 ? 109.952 118.930 66.908 1.00 103.00 166 GLN A C 1
ATOM 1268 O O . GLN A 1 166 ? 110.288 119.010 68.093 1.00 103.00 166 GLN A O 1
ATOM 1274 N N . ALA A 1 167 ? 108.701 119.138 66.501 1.00 99.20 167 ALA A N 1
ATOM 1275 C CA . ALA A 1 167 ? 107.601 119.242 67.446 1.00 99.20 167 ALA A CA 1
ATOM 1276 C C . ALA A 1 167 ? 107.112 117.882 67.917 1.00 99.20 167 ALA A C 1
ATOM 1277 O O . ALA A 1 167 ? 106.234 117.824 68.784 1.00 99.20 167 ALA A O 1
ATOM 1279 N N . LEU A 1 168 ? 107.654 116.793 67.371 1.00 94.08 168 LEU A N 1
ATOM 1280 C CA . LEU A 1 168 ? 107.257 115.445 67.763 1.00 94.08 168 LEU A CA 1
ATOM 1281 C C . LEU A 1 168 ? 108.247 114.820 68.741 1.00 94.08 168 LEU A C 1
ATOM 1282 O O . LEU A 1 168 ? 107.861 114.408 69.838 1.00 94.08 168 LEU A O 1
ATOM 1287 N N . ASN A 1 169 ? 109.522 114.743 68.365 1.00 87.26 169 ASN A N 1
ATOM 1288 C CA . ASN A 1 169 ? 110.554 114.213 69.257 1.00 87.26 169 ASN A CA 1
ATOM 1289 C C . ASN A 1 169 ? 111.211 115.351 70.040 1.00 87.26 169 ASN A C 1
ATOM 1290 O O . ASN A 1 169 ? 112.403 115.626 69.926 1.00 87.26 169 ASN A O 1
ATOM 1295 N N . THR A 1 170 ? 110.400 116.012 70.858 1.00 82.51 170 THR A N 1
ATOM 1296 C CA . THR A 1 170 ? 110.845 117.196 71.577 1.00 82.51 170 THR A CA 1
ATOM 1297 C C . THR A 1 170 ? 111.661 116.795 72.802 1.00 82.51 170 THR A C 1
ATOM 1298 O O . THR A 1 170 ? 112.012 115.630 73.005 1.00 82.51 170 THR A O 1
ATOM 1302 N N . GLU A 1 171 ? 111.980 117.786 73.630 1.00 81.78 171 GLU A N 1
ATOM 1303 C CA . GLU A 1 171 ? 112.546 117.557 74.946 1.00 81.78 171 GLU A CA 1
ATOM 1304 C C . GLU A 1 171 ? 111.763 118.261 76.041 1.00 81.78 171 GLU A C 1
ATOM 1305 O O . GLU A 1 171 ? 112.132 118.150 77.215 1.00 81.78 171 GLU A O 1
ATOM 1311 N N . SER A 1 172 ? 110.699 118.977 75.693 1.00 83.03 172 SER A N 1
ATOM 1312 C CA . SER A 1 172 ? 109.941 119.729 76.679 1.00 83.03 172 SER A CA 1
ATOM 1313 C C . SER A 1 172 ? 109.109 118.795 77.548 1.00 83.03 172 SER A C 1
ATOM 1314 O O . SER A 1 172 ? 108.492 117.845 77.059 1.00 83.03 172 SER A O 1
ATOM 1317 N N . GLY A 1 173 ? 109.102 119.071 78.852 1.00 85.45 173 GLY A N 1
ATOM 1318 C CA . GLY A 1 173 ? 108.286 118.334 79.793 1.00 85.45 173 GLY A CA 1
ATOM 1319 C C . GLY A 1 173 ? 107.598 119.279 80.763 1.00 85.45 173 GLY A C 1
ATOM 1320 O O . GLY A 1 173 ? 107.572 120.495 80.563 1.00 85.45 173 GLY A O 1
ATOM 1321 N N . THR A 1 174 ? 107.031 118.685 81.810 1.00 86.92 174 THR A N 1
ATOM 1322 C CA . THR A 1 174 ? 106.458 119.479 82.888 1.00 86.92 174 THR A CA 1
ATOM 1323 C C . THR A 1 174 ? 107.540 120.361 83.498 1.00 86.92 174 THR A C 1
ATOM 1324 O O . THR A 1 174 ? 108.684 119.931 83.673 1.00 86.92 174 THR A O 1
ATOM 1328 N N . LYS A 1 175 ? 107.175 121.608 83.797 1.00 81.86 175 LYS A N 1
ATOM 1329 C CA . LYS A 1 175 ? 108.134 122.620 84.228 1.00 81.86 175 LYS A CA 1
ATOM 1330 C C . LYS A 1 175 ? 109.023 122.106 85.350 1.00 81.86 175 LYS A C 1
ATOM 1331 O O . LYS A 1 175 ? 108.543 121.770 86.436 1.00 81.86 175 LYS A O 1
ATOM 1337 N N . GLY A 1 176 ? 110.323 122.047 85.076 1.00 81.53 176 GLY A N 1
ATOM 1338 C CA . GLY A 1 176 ? 111.291 121.621 86.064 1.00 81.53 176 GLY A CA 1
ATOM 1339 C C . GLY A 1 176 ? 112.168 120.468 85.621 1.00 81.53 176 GLY A C 1
ATOM 1340 O O . GLY A 1 176 ? 113.374 120.473 85.886 1.00 81.53 176 GLY A O 1
ATOM 1341 N N . LYS A 1 177 ? 111.589 119.480 84.940 1.00 81.53 177 LYS A N 1
ATOM 1342 C CA . LYS A 1 177 ? 112.317 118.280 84.554 1.00 81.53 177 LYS A CA 1
ATOM 1343 C C . LYS A 1 177 ? 112.021 117.907 83.110 1.00 81.53 177 LYS A C 1
ATOM 1344 O O . LYS A 1 177 ? 110.870 117.960 82.668 1.00 81.53 177 LYS A O 1
ATOM 1350 N N . SER A 1 178 ? 113.068 117.520 82.386 1.00 81.53 178 SER A N 1
ATOM 1351 C CA . SER A 1 178 ? 112.939 117.040 81.018 1.00 81.53 178 SER A CA 1
ATOM 1352 C C . SER A 1 178 ? 112.510 115.576 81.044 1.00 81.53 178 SER A C 1
ATOM 1353 O O . SER A 1 178 ? 112.269 114.996 82.106 1.00 81.53 178 SER A O 1
ATOM 1356 N N . TRP A 1 179 ? 112.419 114.947 79.873 1.00 81.53 179 TRP A N 1
ATOM 1357 C CA . TRP A 1 179 ? 111.890 113.595 79.796 1.00 81.53 179 TRP A CA 1
ATOM 1358 C C . TRP A 1 179 ? 112.937 112.527 80.073 1.00 81.53 179 TRP A C 1
ATOM 1359 O O . TRP A 1 179 ? 112.700 111.351 79.781 1.00 81.53 179 TRP A O 1
ATOM 1370 N N . GLU A 1 180 ? 114.082 112.896 80.640 1.00 81.53 180 GLU A N 1
ATOM 1371 C CA . GLU A 1 180 ? 114.903 111.882 81.284 1.00 81.53 180 GLU A CA 1
ATOM 1372 C C . GLU A 1 180 ? 114.192 111.284 82.486 1.00 81.53 180 GLU A C 1
ATOM 1373 O O . GLU A 1 180 ? 114.440 110.125 82.829 1.00 81.53 180 GLU A O 1
ATOM 1379 N N . SER A 1 181 ? 113.315 112.055 83.130 1.00 81.53 181 SER A N 1
ATOM 1380 C CA . SER A 1 181 ? 112.498 111.571 84.228 1.00 81.53 181 SER A CA 1
ATOM 1381 C C . SER A 1 181 ? 111.005 111.657 83.963 1.00 81.53 181 SER A C 1
ATOM 1382 O O . SER A 1 181 ? 110.231 111.051 84.711 1.00 81.53 181 SER A O 1
ATOM 1385 N N . SER A 1 182 ? 110.578 112.382 82.935 1.00 81.53 182 SER A N 1
ATOM 1386 C CA . SER A 1 182 ? 109.167 112.441 82.586 1.00 81.53 182 SER A CA 1
ATOM 1387 C C . SER A 1 182 ? 108.727 111.259 81.740 1.00 81.53 182 SER A C 1
ATOM 1388 O O . SER A 1 182 ? 107.540 111.158 81.415 1.00 81.53 182 SER A O 1
ATOM 1391 N N . LEU A 1 183 ? 109.647 110.373 81.368 1.00 81.53 183 LEU A N 1
ATOM 1392 C CA . LEU A 1 183 ? 109.307 109.171 80.629 1.00 81.53 183 LEU A CA 1
ATOM 1393 C C . LEU A 1 183 ? 109.842 107.893 81.248 1.00 81.53 183 LEU A C 1
ATOM 1394 O O . LEU A 1 183 ? 109.554 106.816 80.719 1.00 81.53 183 LEU A O 1
ATOM 1399 N N . PHE A 1 184 ? 110.648 107.966 82.310 1.00 81.53 184 PHE A N 1
ATOM 1400 C CA . PHE A 1 184 ? 111.212 106.739 82.858 1.00 81.53 184 PHE A CA 1
ATOM 1401 C C . PHE A 1 184 ? 111.336 106.732 84.379 1.00 81.53 184 PHE A C 1
ATOM 1402 O O . PHE A 1 184 ? 112.128 105.949 84.913 1.00 81.53 184 PHE A O 1
ATOM 1410 N N . GLU A 1 185 ? 110.594 107.563 85.100 1.00 81.53 185 GLU A N 1
ATOM 1411 C CA . GLU A 1 185 ? 110.644 107.547 86.557 1.00 81.53 185 GLU A CA 1
ATOM 1412 C C . GLU A 1 185 ? 109.432 106.809 87.103 1.00 81.53 185 GLU A C 1
ATOM 1413 O O . GLU A 1 185 ? 108.291 107.222 86.870 1.00 81.53 185 GLU A O 1
ATOM 1419 N N . ASN A 1 186 ? 109.686 105.719 87.828 1.00 81.53 186 ASN A N 1
ATOM 1420 C CA . ASN A 1 186 ? 108.646 104.958 88.519 1.00 81.53 186 ASN A CA 1
ATOM 1421 C C . ASN A 1 186 ? 107.521 104.538 87.582 1.00 81.53 186 ASN A C 1
ATOM 1422 O O . ASN A 1 186 ? 106.355 104.491 87.976 1.00 81.53 186 ASN A O 1
ATOM 1427 N N . MET A 1 187 ? 107.848 104.246 86.341 1.00 81.53 187 MET A N 1
ATOM 1428 C CA . MET A 1 187 ? 106.813 103.646 85.519 1.00 81.53 187 MET A CA 1
ATOM 1429 C C . MET A 1 187 ? 107.045 102.149 85.399 1.00 81.53 187 MET A C 1
ATOM 1430 O O . MET A 1 187 ? 108.174 101.673 85.543 1.00 81.53 187 MET A O 1
ATOM 1435 N N . PRO A 1 188 ? 105.991 101.371 85.151 1.00 81.53 188 PRO A N 1
ATOM 1436 C CA . PRO A 1 188 ? 106.173 99.927 85.009 1.00 81.53 188 PRO A CA 1
ATOM 1437 C C . PRO A 1 188 ? 107.087 99.617 83.839 1.00 81.53 188 PRO A C 1
ATOM 1438 O O . PRO A 1 188 ? 107.135 100.352 82.851 1.00 81.53 188 PRO A O 1
ATOM 1442 N N . THR A 1 189 ? 107.828 98.516 83.976 1.00 81.53 189 THR A N 1
ATOM 1443 C CA . THR A 1 189 ? 108.853 98.170 82.998 1.00 81.53 189 THR A CA 1
ATOM 1444 C C . THR A 1 189 ? 108.294 98.169 81.582 1.00 81.53 189 THR A C 1
ATOM 1445 O O . THR A 1 189 ? 108.893 98.744 80.668 1.00 81.53 189 THR A O 1
ATOM 1449 N N . VAL A 1 190 ? 107.121 97.559 81.392 1.00 81.53 190 VAL A N 1
ATOM 1450 C CA . VAL A 1 190 ? 106.541 97.443 80.056 1.00 81.53 190 VAL A CA 1
ATOM 1451 C C . VAL A 1 190 ? 106.282 98.821 79.462 1.00 81.53 190 VAL A C 1
ATOM 1452 O O . VAL A 1 190 ? 106.411 99.025 78.249 1.00 81.53 190 VAL A O 1
ATOM 1456 N N . ALA A 1 191 ? 105.916 99.787 80.305 1.00 81.53 191 ALA A N 1
ATOM 1457 C CA . ALA A 1 191 ? 105.744 101.152 79.822 1.00 81.53 191 ALA A CA 1
ATOM 1458 C C . ALA A 1 191 ? 107.051 101.710 79.278 1.00 81.53 191 ALA A C 1
ATOM 1459 O O . ALA A 1 191 ? 107.054 102.454 78.292 1.00 81.53 191 ALA A O 1
ATOM 1461 N N . ALA A 1 192 ? 108.174 101.361 79.906 1.00 81.53 192 ALA A N 1
ATOM 1462 C CA . ALA A 1 192 ? 109.463 101.873 79.455 1.00 81.53 192 ALA A CA 1
ATOM 1463 C C . ALA A 1 192 ? 109.814 101.353 78.067 1.00 81.53 192 ALA A C 1
ATOM 1464 O O . ALA A 1 192 ? 110.220 102.125 77.190 1.00 81.53 192 ALA A O 1
ATOM 1466 N N . ILE A 1 193 ? 109.675 100.042 77.850 1.00 81.53 193 ILE A N 1
ATOM 1467 C CA . ILE A 1 193 ? 109.907 99.486 76.519 1.00 81.53 193 ILE A CA 1
ATOM 1468 C C . ILE A 1 193 ? 108.914 100.053 75.514 1.00 81.53 193 ILE A C 1
ATOM 1469 O O . ILE A 1 193 ? 109.271 100.335 74.366 1.00 81.53 193 ILE A O 1
ATOM 1474 N N . THR A 1 194 ? 107.660 100.245 75.924 1.00 81.53 194 THR A N 1
ATOM 1475 C CA . THR A 1 194 ? 106.680 100.818 75.008 1.00 81.53 194 THR A CA 1
ATOM 1476 C C . THR A 1 194 ? 107.096 102.216 74.566 1.00 81.53 194 THR A C 1
ATOM 1477 O O . THR A 1 194 ? 107.035 102.553 73.379 1.00 81.53 194 THR A O 1
ATOM 1481 N N . LEU A 1 195 ? 107.548 103.041 75.508 1.00 81.53 195 LEU A N 1
ATOM 1482 C CA . LEU A 1 195 ? 107.909 104.409 75.159 1.00 81.53 195 LEU A CA 1
ATOM 1483 C C . LEU A 1 195 ? 109.207 104.459 74.363 1.00 81.53 195 LEU A C 1
ATOM 1484 O O . LEU A 1 195 ? 109.358 105.298 73.471 1.00 81.53 195 LEU A O 1
ATOM 1489 N N . LEU A 1 196 ? 110.157 103.575 74.661 1.00 81.53 196 LEU A N 1
ATOM 1490 C CA . LEU A 1 196 ? 111.341 103.503 73.814 1.00 81.53 196 LEU A CA 1
ATOM 1491 C C . LEU A 1 196 ? 110.980 103.050 72.407 1.00 81.53 196 LEU A C 1
ATOM 1492 O O . LEU A 1 196 ? 111.584 103.507 71.428 1.00 81.53 196 LEU A O 1
ATOM 1497 N N . THR A 1 197 ? 109.988 102.168 72.282 1.00 81.53 197 THR A N 1
ATOM 1498 C CA . THR A 1 197 ? 109.489 101.810 70.962 1.00 81.53 197 THR A CA 1
ATOM 1499 C C . THR A 1 197 ? 108.854 103.015 70.287 1.00 81.53 197 THR A C 1
ATOM 1500 O O . THR A 1 197 ? 108.955 103.179 69.069 1.00 81.53 197 THR A O 1
ATOM 1504 N N . LYS A 1 198 ? 108.199 103.872 71.068 1.00 81.53 198 LYS A N 1
ATOM 1505 C CA . LYS A 1 198 ? 107.678 105.120 70.517 1.00 81.53 198 LYS A CA 1
ATOM 1506 C C . LYS A 1 198 ? 108.805 106.008 70.004 1.00 81.53 198 LYS A C 1
ATOM 1507 O O . LYS A 1 198 ? 108.665 106.667 68.967 1.00 81.53 198 LYS A O 1
ATOM 1513 N N . LEU A 1 199 ? 109.914 106.071 70.743 1.00 81.53 199 LEU A N 1
ATOM 1514 C CA . LEU A 1 199 ? 111.072 106.835 70.282 1.00 81.53 199 LEU A CA 1
ATOM 1515 C C . LEU A 1 199 ? 111.613 106.279 68.972 1.00 81.53 199 LEU A C 1
ATOM 1516 O O . LEU A 1 199 ? 111.932 107.033 68.046 1.00 81.53 199 LEU A O 1
ATOM 1521 N N . GLN A 1 200 ? 111.729 104.958 68.872 1.00 81.53 200 GLN A N 1
ATOM 1522 C CA . GLN A 1 200 ? 112.141 104.377 67.599 1.00 81.53 200 GLN A CA 1
ATOM 1523 C C . GLN A 1 200 ? 111.138 104.712 66.501 1.00 81.53 200 GLN A C 1
ATOM 1524 O O . GLN A 1 200 ? 111.522 105.037 65.371 1.00 81.53 200 GLN A O 1
ATOM 1530 N N . SER A 1 201 ? 109.847 104.679 66.831 1.00 81.53 201 SER A N 1
ATOM 1531 C CA . SER A 1 201 ? 108.809 104.961 65.847 1.00 81.53 201 SER A CA 1
ATOM 1532 C C . SER A 1 201 ? 108.927 106.375 65.307 1.00 81.53 201 SER A C 1
ATOM 1533 O O . SER A 1 201 ? 108.888 106.593 64.093 1.00 81.53 201 SER A O 1
ATOM 1536 N N . ASP A 1 202 ? 109.070 107.357 66.193 1.00 81.53 202 ASP A N 1
ATOM 1537 C CA . ASP A 1 202 ? 109.063 108.725 65.700 1.00 81.53 202 ASP A CA 1
ATOM 1538 C C . ASP A 1 202 ? 110.412 109.148 65.136 1.00 81.53 202 ASP A C 1
ATOM 1539 O O . ASP A 1 202 ? 110.443 110.041 64.289 1.00 81.53 202 ASP A O 1
ATOM 1544 N N . VAL A 1 203 ? 111.519 108.499 65.515 1.00 81.53 203 VAL A N 1
ATOM 1545 C CA . VAL A 1 203 ? 112.755 108.758 64.780 1.00 81.53 203 VAL A CA 1
ATOM 1546 C C . VAL A 1 203 ? 112.683 108.152 63.380 1.00 81.53 203 VAL A C 1
ATOM 1547 O O . VAL A 1 203 ? 113.177 108.745 62.416 1.00 81.53 203 VAL A O 1
ATOM 1551 N N . ARG A 1 204 ? 112.052 106.979 63.232 1.00 85.76 204 ARG A N 1
ATOM 1552 C CA . ARG A 1 204 ? 111.780 106.467 61.888 1.00 85.76 204 ARG A CA 1
ATOM 1553 C C . ARG A 1 204 ? 110.862 107.389 61.099 1.00 85.76 204 ARG A C 1
ATOM 1554 O O . ARG A 1 204 ? 111.069 107.592 59.900 1.00 85.76 204 ARG A O 1
ATOM 1562 N N . TYR A 1 205 ? 109.825 107.929 61.737 1.00 90.22 205 TYR A N 1
ATOM 1563 C CA . TYR A 1 205 ? 108.934 108.836 61.021 1.00 90.22 205 TYR A CA 1
ATOM 1564 C C . TYR A 1 205 ? 109.671 110.101 60.604 1.00 90.22 205 TYR A C 1
ATOM 1565 O O . TYR A 1 205 ? 109.499 110.590 59.481 1.00 90.22 205 TYR A O 1
ATOM 1574 N N . ALA A 1 206 ? 110.506 110.632 61.497 1.00 89.20 206 ALA A N 1
ATOM 1575 C CA . ALA A 1 206 ? 111.331 111.786 61.172 1.00 89.20 206 ALA A CA 1
ATOM 1576 C C . ALA A 1 206 ? 112.251 111.483 60.001 1.00 89.20 206 ALA A C 1
ATOM 1577 O O . ALA A 1 206 ? 112.379 112.287 59.072 1.00 89.20 206 ALA A O 1
ATOM 1579 N N . GLN A 1 207 ? 112.896 110.315 60.029 1.00 90.45 207 GLN A N 1
ATOM 1580 C CA . GLN A 1 207 ? 113.796 109.929 58.951 1.00 90.45 207 GLN A CA 1
ATOM 1581 C C . GLN A 1 207 ? 113.046 109.785 57.634 1.00 90.45 207 GLN A C 1
ATOM 1582 O O . GLN A 1 207 ? 113.513 110.249 56.590 1.00 90.45 207 GLN A O 1
ATOM 1588 N N . GLY A 1 208 ? 111.874 109.155 57.663 1.00 96.14 208 GLY A N 1
ATOM 1589 C CA . GLY A 1 208 ? 111.099 109.019 56.444 1.00 96.14 208 GLY A CA 1
ATOM 1590 C C . GLY A 1 208 ? 110.703 110.364 55.874 1.00 96.14 208 GLY A C 1
ATOM 1591 O O . GLY A 1 208 ? 110.838 110.610 54.674 1.00 96.14 208 GLY A O 1
ATOM 1592 N N . GLU A 1 209 ? 110.244 111.269 56.740 1.00 99.41 209 GLU A N 1
ATOM 1593 C CA . GLU A 1 209 ? 109.835 112.588 56.276 1.00 99.41 209 GLU A CA 1
ATOM 1594 C C . GLU A 1 209 ? 111.014 113.365 55.704 1.00 99.41 209 GLU A C 1
ATOM 1595 O O . GLU A 1 209 ? 110.878 114.049 54.683 1.00 99.41 209 GLU A O 1
ATOM 1601 N N . VAL A 1 210 ? 112.180 113.278 56.344 1.00 103.19 210 VAL A N 1
ATOM 1602 C CA . VAL A 1 210 ? 113.304 114.057 55.840 1.00 103.19 210 VAL A CA 1
ATOM 1603 C C . VAL A 1 210 ? 113.859 113.467 54.548 1.00 103.19 210 VAL A C 1
ATOM 1604 O O . VAL A 1 210 ? 114.211 114.215 53.640 1.00 103.19 210 VAL A O 1
ATOM 1608 N N . LEU A 1 211 ? 113.952 112.142 54.413 1.00 108.04 211 LEU A N 1
ATOM 1609 C CA . LEU A 1 211 ? 114.315 111.606 53.102 1.00 108.04 211 LEU A CA 1
ATOM 1610 C C . LEU A 1 211 ? 113.281 111.980 52.049 1.00 108.04 211 LEU A C 1
ATOM 1611 O O . LEU A 1 211 ? 113.638 112.271 50.901 1.00 108.04 211 LEU A O 1
ATOM 1616 N N . ALA A 1 212 ? 112.002 112.021 52.426 1.00 113.51 212 ALA A N 1
ATOM 1617 C CA . ALA A 1 212 ? 110.975 112.445 51.483 1.00 113.51 212 ALA A CA 1
ATOM 1618 C C . ALA A 1 212 ? 111.211 113.877 51.020 1.00 113.51 212 ALA A C 1
ATOM 1619 O O . ALA A 1 212 ? 111.130 114.177 49.825 1.00 113.51 212 ALA A O 1
ATOM 1621 N N . ASP A 1 213 ? 111.523 114.778 51.949 1.00 117.95 213 ASP A N 1
ATOM 1622 C CA . ASP A 1 213 ? 111.655 116.171 51.538 1.00 117.95 213 ASP A CA 1
ATOM 1623 C C . ASP A 1 213 ? 112.971 116.426 50.808 1.00 117.95 213 ASP A C 1
ATOM 1624 O O . ASP A 1 213 ? 113.009 117.253 49.892 1.00 117.95 213 ASP A O 1
ATOM 1629 N N . LEU A 1 214 ? 114.048 115.719 51.169 1.00 122.83 214 LEU A N 1
ATOM 1630 C CA . LEU A 1 214 ? 115.278 115.828 50.389 1.00 122.83 214 LEU A CA 1
ATOM 1631 C C . LEU A 1 214 ? 115.090 115.293 48.976 1.00 122.83 214 LEU A C 1
ATOM 1632 O O . LEU A 1 214 ? 115.579 115.889 48.014 1.00 122.83 214 LEU A O 1
ATOM 1637 N N . VAL A 1 215 ? 114.391 114.164 48.821 1.00 129.34 215 VAL A N 1
ATOM 1638 C CA . VAL A 1 215 ? 114.190 113.659 47.468 1.00 129.34 215 VAL A CA 1
ATOM 1639 C C . VAL A 1 215 ? 113.244 114.572 46.694 1.00 129.34 215 VAL A C 1
ATOM 1640 O O . VAL A 1 215 ? 113.390 114.737 45.477 1.00 129.34 215 VAL A O 1
ATOM 1644 N N . LYS A 1 216 ? 112.287 115.205 47.378 1.00 132.77 216 LYS A N 1
ATOM 1645 C CA . LYS A 1 216 ? 111.434 116.188 46.719 1.00 132.77 216 LYS A CA 1
ATOM 1646 C C . LYS A 1 216 ? 112.248 117.382 46.234 1.00 132.77 216 LYS A C 1
ATOM 1647 O O . LYS A 1 216 ? 112.062 117.861 45.109 1.00 132.77 216 LYS A O 1
ATOM 1653 N N . SER A 1 217 ? 113.162 117.876 47.074 1.00 137.44 217 SER A N 1
ATOM 1654 C CA . SER A 1 217 ? 114.023 118.983 46.672 1.00 137.44 217 SER A CA 1
ATOM 1655 C C . SER A 1 217 ? 114.952 118.575 45.536 1.00 137.44 217 SER A C 1
ATOM 1656 O O . SER A 1 217 ? 115.263 119.386 44.656 1.00 137.44 217 SER A O 1
ATOM 1659 N N . VAL A 1 218 ? 115.416 117.324 45.550 1.00 140.89 218 VAL A N 1
ATOM 1660 C CA . VAL A 1 218 ? 116.208 116.800 44.442 1.00 140.89 218 VAL A CA 1
ATOM 1661 C C . VAL A 1 218 ? 115.399 116.850 43.155 1.00 140.89 218 VAL A C 1
ATOM 1662 O O . VAL A 1 218 ? 115.881 117.302 42.110 1.00 140.89 218 VAL A O 1
ATOM 1666 N N . ASP A 1 219 ? 114.146 116.398 43.222 1.00 148.15 219 ASP A N 1
ATOM 1667 C CA . ASP A 1 219 ? 113.281 116.430 42.049 1.00 148.15 219 ASP A CA 1
ATOM 1668 C C . ASP A 1 219 ? 113.029 117.856 41.578 1.00 148.15 219 ASP A C 1
ATOM 1669 O O . ASP A 1 219 ? 112.946 118.101 40.371 1.00 148.15 219 ASP A O 1
ATOM 1674 N N . VAL A 1 220 ? 112.911 118.806 42.510 1.00 150.01 220 VAL A N 1
ATOM 1675 C CA . VAL A 1 220 ? 112.682 120.200 42.134 1.00 150.01 220 VAL A CA 1
ATOM 1676 C C . VAL A 1 220 ? 113.803 120.695 41.227 1.00 150.01 220 VAL A C 1
ATOM 1677 O O . VAL A 1 220 ? 113.556 121.279 40.165 1.00 150.01 220 VAL A O 1
ATOM 1681 N N . GLY A 1 221 ? 115.053 120.463 41.631 1.00 151.93 221 GLY A N 1
ATOM 1682 C CA . GLY A 1 221 ? 116.171 120.808 40.769 1.00 151.93 221 GLY A CA 1
ATOM 1683 C C . GLY A 1 221 ? 116.242 119.936 39.530 1.00 151.93 221 GLY A C 1
ATOM 1684 O O . GLY A 1 221 ? 116.564 120.415 38.440 1.00 151.93 221 GLY A O 1
ATOM 1685 N N . ASP A 1 222 ? 115.948 118.642 39.680 1.00 154.65 222 ASP A N 1
ATOM 1686 C CA . ASP A 1 222 ? 116.020 117.723 38.548 1.00 154.65 222 ASP A CA 1
ATOM 1687 C C . ASP A 1 222 ? 114.945 118.013 37.508 1.00 154.65 222 ASP A C 1
ATOM 1688 O O . ASP A 1 222 ? 115.193 117.856 36.306 1.00 154.65 222 ASP A O 1
ATOM 1693 N N . TYR A 1 223 ? 113.755 118.424 37.939 1.00 153.70 223 TYR A N 1
ATOM 1694 C CA . TYR A 1 223 ? 112.657 118.698 37.014 1.00 153.70 223 TYR A CA 1
ATOM 1695 C C . TYR A 1 223 ? 112.980 119.890 36.117 1.00 153.70 223 TYR A C 1
ATOM 1696 O O . TYR A 1 223 ? 112.201 120.838 36.025 1.00 153.70 223 TYR A O 1
ATOM 1705 N N . GLY B 1 4 ? 96.952 100.475 122.680 1.00 76.41 4 GLY B N 1
ATOM 1706 C CA . GLY B 1 4 ? 98.314 99.995 122.546 1.00 76.41 4 GLY B CA 1
ATOM 1707 C C . GLY B 1 4 ? 98.637 99.451 121.168 1.00 76.41 4 GLY B C 1
ATOM 1708 O O . GLY B 1 4 ? 98.180 99.987 120.159 1.00 76.41 4 GLY B O 1
ATOM 1709 N N . SER B 1 5 ? 99.429 98.378 121.135 1.00 71.76 5 SER B N 1
ATOM 1710 C CA . SER B 1 5 ? 99.863 97.736 119.893 1.00 71.76 5 SER B CA 1
ATOM 1711 C C . SER B 1 5 ? 100.584 98.714 118.969 1.00 71.76 5 SER B C 1
ATOM 1712 O O . SER B 1 5 ? 100.447 98.644 117.745 1.00 71.76 5 SER B O 1
ATOM 1715 N N . ASN B 1 6 ? 101.352 99.639 119.546 1.00 74.46 6 ASN B N 1
ATOM 1716 C CA . ASN B 1 6 ? 102.084 100.619 118.753 1.00 74.46 6 ASN B CA 1
ATOM 1717 C C . ASN B 1 6 ? 103.536 100.761 119.196 1.00 74.46 6 ASN B C 1
ATOM 1718 O O . ASN B 1 6 ? 104.412 101.063 118.380 1.00 74.46 6 ASN B O 1
ATOM 1723 N N . GLY B 1 7 ? 103.799 100.542 120.482 1.00 74.73 7 GLY B N 1
ATOM 1724 C CA . GLY B 1 7 ? 105.078 100.917 121.049 1.00 74.73 7 GLY B CA 1
ATOM 1725 C C . GLY B 1 7 ? 106.222 100.020 120.615 1.00 74.73 7 GLY B C 1
ATOM 1726 O O . GLY B 1 7 ? 106.047 98.870 120.214 1.00 74.73 7 GLY B O 1
ATOM 1727 N N . ASN B 1 8 ? 107.422 100.579 120.713 1.00 68.69 8 ASN B N 1
ATOM 1728 C CA . ASN B 1 8 ? 108.670 99.881 120.420 1.00 68.69 8 ASN B CA 1
ATOM 1729 C C . ASN B 1 8 ? 109.747 100.468 121.329 1.00 68.69 8 ASN B C 1
ATOM 1730 O O . ASN B 1 8 ? 109.438 101.128 122.326 1.00 68.69 8 ASN B O 1
ATOM 1735 N N . ALA B 1 9 ? 111.015 100.227 120.995 1.00 59.39 9 ALA B N 1
ATOM 1736 C CA . ALA B 1 9 ? 112.126 100.705 121.808 1.00 59.39 9 ALA B CA 1
ATOM 1737 C C . ALA B 1 9 ? 112.960 101.761 121.094 1.00 59.39 9 ALA B C 1
ATOM 1738 O O . ALA B 1 9 ? 113.071 102.893 121.572 1.00 59.39 9 ALA B O 1
ATOM 1740 N N . ASN B 1 10 ? 113.541 101.421 119.949 1.00 53.62 10 ASN B N 1
ATOM 1741 C CA . ASN B 1 10 ? 114.321 102.364 119.157 1.00 53.62 10 ASN B CA 1
ATOM 1742 C C . ASN B 1 10 ? 113.915 102.379 117.697 1.00 53.62 10 ASN B C 1
ATOM 1743 O O . ASN B 1 10 ? 114.315 103.295 116.971 1.00 53.62 10 ASN B O 1
ATOM 1748 N N . ARG B 1 11 ? 113.131 101.401 117.244 1.00 56.51 11 ARG B N 1
ATOM 1749 C CA . ARG B 1 11 ? 112.542 101.453 115.916 1.00 56.51 11 ARG B CA 1
ATOM 1750 C C . ARG B 1 11 ? 111.581 102.624 115.783 1.00 56.51 11 ARG B C 1
ATOM 1751 O O . ARG B 1 11 ? 111.225 103.003 114.665 1.00 56.51 11 ARG B O 1
ATOM 1759 N N . GLN B 1 12 ? 111.164 103.212 116.905 1.00 60.46 12 GLN B N 1
ATOM 1760 C CA . GLN B 1 12 ? 110.210 104.313 116.863 1.00 60.46 12 GLN B CA 1
ATOM 1761 C C . GLN B 1 12 ? 110.765 105.506 116.096 1.00 60.46 12 GLN B C 1
ATOM 1762 O O . GLN B 1 12 ? 110.041 106.148 115.328 1.00 60.46 12 GLN B O 1
ATOM 1768 N N . LYS B 1 13 ? 112.042 105.829 116.301 1.00 59.84 13 LYS B N 1
ATOM 1769 C CA . LYS B 1 13 ? 112.660 106.898 115.522 1.00 59.84 13 LYS B CA 1
ATOM 1770 C C . LYS B 1 13 ? 112.671 106.543 114.041 1.00 59.84 13 LYS B C 1
ATOM 1771 O O . LYS B 1 13 ? 112.377 107.388 113.181 1.00 59.84 13 LYS B O 1
ATOM 1777 N N . MET B 1 14 ? 113.002 105.288 113.731 1.00 58.39 14 MET B N 1
ATOM 1778 C CA . MET B 1 14 ? 112.786 104.751 112.393 1.00 58.39 14 MET B CA 1
ATOM 1779 C C . MET B 1 14 ? 111.355 104.955 111.927 1.00 58.39 14 MET B C 1
ATOM 1780 O O . MET B 1 14 ? 111.115 105.381 110.793 1.00 58.39 14 MET B O 1
ATOM 1785 N N . ILE B 1 15 ? 110.386 104.645 112.788 1.00 56.32 15 ILE B N 1
ATOM 1786 C CA . ILE B 1 15 ? 108.993 104.881 112.429 1.00 56.32 15 ILE B CA 1
ATOM 1787 C C . ILE B 1 15 ? 108.771 106.367 112.193 1.00 56.32 15 ILE B C 1
ATOM 1788 O O . ILE B 1 15 ? 108.081 106.770 111.249 1.00 56.32 15 ILE B O 1
ATOM 1793 N N . ASN B 1 16 ? 109.371 107.201 113.045 1.00 56.76 16 ASN B N 1
ATOM 1794 C CA . ASN B 1 16 ? 109.147 108.641 112.997 1.00 56.76 16 ASN B CA 1
ATOM 1795 C C . ASN B 1 16 ? 109.556 109.229 111.655 1.00 56.76 16 ASN B C 1
ATOM 1796 O O . ASN B 1 16 ? 108.794 109.982 111.040 1.00 56.76 16 ASN B O 1
ATOM 1801 N N . LEU B 1 17 ? 110.761 108.911 111.184 1.00 56.45 17 LEU B N 1
ATOM 1802 C CA . LEU B 1 17 ? 111.257 109.612 110.006 1.00 56.45 17 LEU B CA 1
ATOM 1803 C C . LEU B 1 17 ? 110.863 108.948 108.697 1.00 56.45 17 LEU B C 1
ATOM 1804 O O . LEU B 1 17 ? 111.063 109.550 107.639 1.00 56.45 17 LEU B O 1
ATOM 1809 N N . MET B 1 18 ? 110.325 107.732 108.732 1.00 49.51 18 MET B N 1
ATOM 1810 C CA . MET B 1 18 ? 110.155 106.966 107.505 1.00 49.51 18 MET B CA 1
ATOM 1811 C C . MET B 1 18 ? 108.741 106.981 106.954 1.00 49.51 18 MET B C 1
ATOM 1812 O O . MET B 1 18 ? 108.571 106.865 105.737 1.00 49.51 18 MET B O 1
ATOM 1817 N N . TYR B 1 19 ? 107.722 107.109 107.804 1.00 49.05 19 TYR B N 1
ATOM 1818 C CA . TYR B 1 19 ? 106.367 107.231 107.284 1.00 49.05 19 TYR B CA 1
ATOM 1819 C C . TYR B 1 19 ? 106.255 108.405 106.327 1.00 49.05 19 TYR B C 1
ATOM 1820 O O . TYR B 1 19 ? 105.450 108.371 105.393 1.00 49.05 19 TYR B O 1
ATOM 1829 N N . LEU B 1 20 ? 107.063 109.444 106.535 1.00 51.71 20 LEU B N 1
ATOM 1830 C CA . LEU B 1 20 ? 107.103 110.565 105.605 1.00 51.71 20 LEU B CA 1
ATOM 1831 C C . LEU B 1 20 ? 107.856 110.217 104.330 1.00 51.71 20 LEU B C 1
ATOM 1832 O O . LEU B 1 20 ? 107.429 110.593 103.233 1.00 51.71 20 LEU B O 1
ATOM 1837 N N . VAL B 1 21 ? 108.980 109.509 104.449 1.00 45.92 21 VAL B N 1
ATOM 1838 C CA . VAL B 1 21 ? 109.759 109.179 103.261 1.00 45.92 21 VAL B CA 1
ATOM 1839 C C . VAL B 1 21 ? 108.999 108.197 102.383 1.00 45.92 21 VAL B C 1
ATOM 1840 O O . VAL B 1 21 ? 109.006 108.310 101.154 1.00 45.92 21 VAL B O 1
ATOM 1844 N N . PHE B 1 22 ? 108.334 107.217 102.993 1.00 42.29 22 PHE B N 1
ATOM 1845 C CA . PHE B 1 22 ? 107.523 106.299 102.203 1.00 42.29 22 PHE B CA 1
ATOM 1846 C C . PHE B 1 22 ? 106.320 107.001 101.592 1.00 42.29 22 PHE B C 1
ATOM 1847 O O . PHE B 1 22 ? 105.897 106.646 100.488 1.00 42.29 22 PHE B O 1
ATOM 1855 N N . ILE B 1 23 ? 105.764 107.998 102.280 1.00 48.05 23 ILE B N 1
ATOM 1856 C CA . ILE B 1 23 ? 104.691 108.791 101.687 1.00 48.05 23 ILE B CA 1
ATOM 1857 C C . ILE B 1 23 ? 105.201 109.542 100.466 1.00 48.05 23 ILE B C 1
ATOM 1858 O O . ILE B 1 23 ? 104.525 109.611 99.434 1.00 48.05 23 ILE B O 1
ATOM 1863 N N . ALA B 1 24 ? 106.402 110.112 100.559 1.00 49.12 24 ALA B N 1
ATOM 1864 C CA . ALA B 1 24 ? 106.988 110.791 99.407 1.00 49.12 24 ALA B CA 1
ATOM 1865 C C . ALA B 1 24 ? 107.274 109.812 98.276 1.00 49.12 24 ALA B C 1
ATOM 1866 O O . ALA B 1 24 ? 107.105 110.144 97.098 1.00 49.12 24 ALA B O 1
ATOM 1868 N N . MET B 1 25 ? 107.723 108.605 98.618 1.00 51.58 25 MET B N 1
ATOM 1869 C CA . MET B 1 25 ? 107.963 107.580 97.609 1.00 51.58 25 MET B CA 1
ATOM 1870 C C . MET B 1 25 ? 106.670 107.198 96.903 1.00 51.58 25 MET B C 1
ATOM 1871 O O . MET B 1 25 ? 106.648 107.011 95.683 1.00 51.58 25 MET B O 1
ATOM 1876 N N . MET B 1 26 ? 105.580 107.075 97.662 1.00 52.56 26 MET B N 1
ATOM 1877 C CA . MET B 1 26 ? 104.275 106.801 97.071 1.00 52.56 26 MET B CA 1
ATOM 1878 C C . MET B 1 26 ? 103.822 107.956 96.187 1.00 52.56 26 MET B C 1
ATOM 1879 O O . MET B 1 26 ? 103.243 107.738 95.116 1.00 52.56 26 MET B O 1
ATOM 1884 N N . ALA B 1 27 ? 104.066 109.192 96.624 1.00 52.47 27 ALA B N 1
ATOM 1885 C CA . ALA B 1 27 ? 103.693 110.351 95.820 1.00 52.47 27 ALA B CA 1
ATOM 1886 C C . ALA B 1 27 ? 104.455 110.371 94.503 1.00 52.47 27 ALA B C 1
ATOM 1887 O O . ALA B 1 27 ? 103.890 110.699 93.454 1.00 52.47 27 ALA B O 1
ATOM 1889 N N . LEU B 1 28 ? 105.744 110.035 94.541 1.00 51.45 28 LEU B N 1
ATOM 1890 C CA . LEU B 1 28 ? 106.502 109.884 93.304 1.00 51.45 28 LEU B CA 1
ATOM 1891 C C . LEU B 1 28 ? 105.935 108.755 92.456 1.00 51.45 28 LEU B C 1
ATOM 1892 O O . LEU B 1 28 ? 105.841 108.872 91.229 1.00 51.45 28 LEU B O 1
ATOM 1897 N N . ASN B 1 29 ? 105.559 107.650 93.099 1.00 54.90 29 ASN B N 1
ATOM 1898 C CA . ASN B 1 29 ? 104.994 106.513 92.383 1.00 54.90 29 ASN B CA 1
ATOM 1899 C C . ASN B 1 29 ? 103.695 106.895 91.686 1.00 54.90 29 ASN B C 1
ATOM 1900 O O . ASN B 1 29 ? 103.492 106.582 90.508 1.00 54.90 29 ASN B O 1
ATOM 1905 N N . VAL B 1 30 ? 102.803 107.578 92.403 1.00 52.25 30 VAL B N 1
ATOM 1906 C CA . VAL B 1 30 ? 101.506 107.931 91.837 1.00 52.25 30 VAL B CA 1
ATOM 1907 C C . VAL B 1 30 ? 101.656 109.004 90.769 1.00 52.25 30 VAL B C 1
ATOM 1908 O O . VAL B 1 30 ? 100.997 108.954 89.724 1.00 52.25 30 VAL B O 1
ATOM 1912 N N . SER B 1 31 ? 102.529 109.978 90.999 1.00 58.45 31 SER B N 1
ATOM 1913 C CA . SER B 1 31 ? 102.698 111.071 90.043 1.00 58.45 31 SER B CA 1
ATOM 1914 C C . SER B 1 31 ? 103.348 110.639 88.755 1.00 58.45 31 SER B C 1
ATOM 1915 O O . SER B 1 31 ? 103.597 111.506 87.913 1.00 58.45 31 SER B O 1
ATOM 1918 N N . SER B 1 32 ? 103.635 109.356 88.566 1.00 54.61 32 SER B N 1
ATOM 1919 C CA . SER B 1 32 ? 104.198 108.897 87.310 1.00 54.61 32 SER B CA 1
ATOM 1920 C C . SER B 1 32 ? 103.196 109.089 86.178 1.00 54.61 32 SER B C 1
ATOM 1921 O O . SER B 1 32 ? 101.983 109.170 86.389 1.00 54.61 32 SER B O 1
ATOM 1924 N N . GLU B 1 33 ? 103.723 109.162 84.958 1.00 58.73 33 GLU B N 1
ATOM 1925 C CA . GLU B 1 33 ? 102.912 109.398 83.771 1.00 58.73 33 GLU B CA 1
ATOM 1926 C C . GLU B 1 33 ? 102.471 108.107 83.094 1.00 58.73 33 GLU B C 1
ATOM 1927 O O . GLU B 1 33 ? 102.284 108.089 81.871 1.00 58.73 33 GLU B O 1
ATOM 1933 N N . VAL B 1 34 ? 102.303 107.024 83.856 1.00 54.37 34 VAL B N 1
ATOM 1934 C CA . VAL B 1 34 ? 101.935 105.742 83.260 1.00 54.37 34 VAL B CA 1
ATOM 1935 C C . VAL B 1 34 ? 100.581 105.833 82.564 1.00 54.37 34 VAL B C 1
ATOM 1936 O O . VAL B 1 34 ? 100.418 105.365 81.433 1.00 54.37 34 VAL B O 1
ATOM 1940 N N . LEU B 1 35 ? 99.592 106.441 83.221 1.00 58.58 35 LEU B N 1
ATOM 1941 C CA . LEU B 1 35 ? 98.301 106.628 82.567 1.00 58.58 35 LEU B CA 1
ATOM 1942 C C . LEU B 1 35 ? 98.390 107.702 81.495 1.00 58.58 35 LEU B C 1
ATOM 1943 O O . LEU B 1 35 ? 97.808 107.561 80.414 1.00 58.58 35 LEU B O 1
ATOM 1948 N N . ASP B 1 36 ? 99.123 108.780 81.778 1.00 62.92 36 ASP B N 1
ATOM 1949 C CA . ASP B 1 36 ? 99.331 109.827 80.786 1.00 62.92 36 ASP B CA 1
ATOM 1950 C C . ASP B 1 36 ? 100.131 109.285 79.608 1.00 62.92 36 ASP B C 1
ATOM 1951 O O . ASP B 1 36 ? 99.925 109.709 78.467 1.00 62.92 36 ASP B O 1
ATOM 1956 N N . GLY B 1 37 ? 100.979 108.288 79.850 1.00 61.87 37 GLY B N 1
ATOM 1957 C CA . GLY B 1 37 ? 101.825 107.728 78.814 1.00 61.87 37 GLY B CA 1
ATOM 1958 C C . GLY B 1 37 ? 101.058 107.184 77.629 1.00 61.87 37 GLY B C 1
ATOM 1959 O O . GLY B 1 37 ? 101.634 106.941 76.566 1.00 61.87 37 GLY B O 1
ATOM 1960 N N . PHE B 1 38 ? 99.752 106.983 77.801 1.00 61.59 38 PHE B N 1
ATOM 1961 C CA . PHE B 1 38 ? 98.909 106.637 76.666 1.00 61.59 38 PHE B CA 1
ATOM 1962 C C . PHE B 1 38 ? 98.698 107.820 75.731 1.00 61.59 38 PHE B C 1
ATOM 1963 O O . PHE B 1 38 ? 98.417 107.624 74.545 1.00 61.59 38 PHE B O 1
ATOM 1971 N N . ASP B 1 39 ? 98.819 109.049 76.237 1.00 69.37 39 ASP B N 1
ATOM 1972 C CA . ASP B 1 39 ? 98.653 110.215 75.376 1.00 69.37 39 ASP B CA 1
ATOM 1973 C C . ASP B 1 39 ? 99.736 110.265 74.305 1.00 69.37 39 ASP B C 1
ATOM 1974 O O . ASP B 1 39 ? 99.452 110.513 73.129 1.00 69.37 39 ASP B O 1
ATOM 1979 N N . LYS B 1 40 ? 100.989 110.028 74.695 1.00 62.02 40 LYS B N 1
ATOM 1980 C CA . LYS B 1 40 ? 102.091 110.134 73.746 1.00 62.02 40 LYS B CA 1
ATOM 1981 C C . LYS B 1 40 ? 102.016 109.048 72.681 1.00 62.02 40 LYS B C 1
ATOM 1982 O O . LYS B 1 40 ? 102.225 109.319 71.488 1.00 62.02 40 LYS B O 1
ATOM 1988 N N . VAL B 1 41 ? 101.721 107.811 73.089 1.00 63.26 41 VAL B N 1
ATOM 1989 C CA . VAL B 1 41 ? 101.533 106.763 72.097 1.00 63.26 41 VAL B CA 1
ATOM 1990 C C . VAL B 1 41 ? 100.317 107.075 71.241 1.00 63.26 41 VAL B C 1
ATOM 1991 O O . VAL B 1 41 ? 100.280 106.725 70.059 1.00 63.26 41 VAL B O 1
ATOM 1995 N N . ASP B 1 42 ? 99.320 107.761 71.806 1.00 68.31 42 ASP B N 1
ATOM 1996 C CA . ASP B 1 42 ? 98.179 108.197 71.009 1.00 68.31 42 ASP B CA 1
ATOM 1997 C C . ASP B 1 42 ? 98.618 109.152 69.906 1.00 68.31 42 ASP B C 1
ATOM 1998 O O . ASP B 1 42 ? 98.212 109.007 68.749 1.00 68.31 42 ASP B O 1
ATOM 2003 N N . LYS B 1 43 ? 99.456 110.135 70.244 1.00 67.07 43 LYS B N 1
ATOM 2004 C CA . LYS B 1 43 ? 99.920 111.088 69.236 1.00 67.07 43 LYS B CA 1
ATOM 2005 C C . LYS B 1 43 ? 100.736 110.390 68.156 1.00 67.07 43 LYS B C 1
ATOM 2006 O O . LYS B 1 43 ? 100.540 110.630 66.956 1.00 67.07 43 LYS B O 1
ATOM 2012 N N . SER B 1 44 ? 101.670 109.530 68.568 1.00 67.83 44 SER B N 1
ATOM 2013 C CA . SER B 1 44 ? 102.503 108.838 67.589 1.00 67.83 44 SER B CA 1
ATOM 2014 C C . SER B 1 44 ? 101.661 107.946 66.688 1.00 67.83 44 SER B C 1
ATOM 2015 O O . SER B 1 44 ? 101.856 107.915 65.465 1.00 67.83 44 SER B O 1
ATOM 2018 N N . LEU B 1 45 ? 100.704 107.225 67.273 1.00 67.23 45 LEU B N 1
ATOM 2019 C CA . LEU B 1 45 ? 99.830 106.375 66.482 1.00 67.23 45 LEU B CA 1
ATOM 2020 C C . LEU B 1 45 ? 98.984 107.201 65.528 1.00 67.23 45 LEU B C 1
ATOM 2021 O O . LEU B 1 45 ? 98.763 106.792 64.390 1.00 67.23 45 LEU B O 1
ATOM 2026 N N . THR B 1 46 ? 98.500 108.364 65.971 1.00 79.26 46 THR B N 1
ATOM 2027 C CA . THR B 1 46 ? 97.696 109.214 65.097 1.00 79.26 46 THR B CA 1
ATOM 2028 C C . THR B 1 46 ? 98.509 109.707 63.909 1.00 79.26 46 THR B C 1
ATOM 2029 O O . THR B 1 46 ? 98.008 109.759 62.775 1.00 79.26 46 THR B O 1
ATOM 2033 N N . SER B 1 47 ? 99.761 110.098 64.157 1.00 80.23 47 SER B N 1
ATOM 2034 C CA . SER B 1 47 ? 100.632 110.498 63.058 1.00 80.23 47 SER B CA 1
ATOM 2035 C C . SER B 1 47 ? 100.854 109.337 62.098 1.00 80.23 47 SER B C 1
ATOM 2036 O O . SER B 1 47 ? 100.832 109.514 60.873 1.00 80.23 47 SER B O 1
ATOM 2039 N N . SER B 1 48 ? 101.045 108.133 62.636 1.00 81.17 48 SER B N 1
ATOM 2040 C CA . SER B 1 48 ? 101.150 106.970 61.764 1.00 81.17 48 SER B CA 1
ATOM 2041 C C . SER B 1 48 ? 99.863 106.743 60.982 1.00 81.17 48 SER B C 1
ATOM 2042 O O . SER B 1 48 ? 99.914 106.364 59.809 1.00 81.17 48 SER B O 1
ATOM 2045 N N . ILE B 1 49 ? 98.707 106.981 61.606 1.00 79.60 49 ILE B N 1
ATOM 2046 C CA . ILE B 1 49 ? 97.430 106.741 60.938 1.00 79.60 49 ILE B CA 1
ATOM 2047 C C . ILE B 1 49 ? 97.268 107.662 59.744 1.00 79.60 49 ILE B C 1
ATOM 2048 O O . ILE B 1 49 ? 96.951 107.212 58.640 1.00 79.60 49 ILE B O 1
ATOM 2053 N N . ASP B 1 50 ? 97.463 108.966 59.941 1.00 86.60 50 ASP B N 1
ATOM 2054 C CA . ASP B 1 50 ? 97.222 109.836 58.794 1.00 86.60 50 ASP B CA 1
ATOM 2055 C C . ASP B 1 50 ? 98.347 109.747 57.771 1.00 86.60 50 ASP B C 1
ATOM 2056 O O . ASP B 1 50 ? 98.087 109.935 56.577 1.00 86.60 50 ASP B O 1
ATOM 2061 N N . GLY B 1 51 ? 99.570 109.399 58.182 1.00 88.82 51 GLY B N 1
ATOM 2062 C CA . GLY B 1 51 ? 100.595 109.107 57.192 1.00 88.82 51 GLY B CA 1
ATOM 2063 C C . GLY B 1 51 ? 100.242 107.901 56.340 1.00 88.82 51 GLY B C 1
ATOM 2064 O O . GLY B 1 51 ? 100.355 107.934 55.111 1.00 88.82 51 GLY B O 1
ATOM 2065 N N . SER B 1 52 ? 99.797 106.821 56.986 1.00 95.67 52 SER B N 1
ATOM 2066 C CA . SER B 1 52 ? 99.387 105.628 56.255 1.00 95.67 52 SER B CA 1
ATOM 2067 C C . SER B 1 52 ? 98.185 105.917 55.371 1.00 95.67 52 SER B C 1
ATOM 2068 O O . SER B 1 52 ? 98.081 105.385 54.262 1.00 95.67 52 SER B O 1
ATOM 2071 N N . ASP B 1 53 ? 97.258 106.742 55.856 1.00 99.52 53 ASP B N 1
ATOM 2072 C CA . ASP B 1 53 ? 96.113 107.139 55.048 1.00 99.52 53 ASP B CA 1
ATOM 2073 C C . ASP B 1 53 ? 96.570 107.872 53.797 1.00 99.52 53 ASP B C 1
ATOM 2074 O O . ASP B 1 53 ? 96.104 107.585 52.690 1.00 99.52 53 ASP B O 1
ATOM 2079 N N . LYS B 1 54 ? 97.497 108.819 53.952 1.00 100.60 54 LYS B N 1
ATOM 2080 C CA . LYS B 1 54 ? 98.022 109.521 52.788 1.00 100.60 54 LYS B CA 1
ATOM 2081 C C . LYS B 1 54 ? 98.656 108.541 51.811 1.00 100.60 54 LYS B C 1
ATOM 2082 O O . LYS B 1 54 ? 98.376 108.577 50.607 1.00 100.60 54 LYS B O 1
ATOM 2088 N N . ARG B 1 55 ? 99.479 107.625 52.324 1.00 99.85 55 ARG B N 1
ATOM 2089 C CA . ARG B 1 55 ? 100.183 106.689 51.451 1.00 99.85 55 ARG B CA 1
ATOM 2090 C C . ARG B 1 55 ? 99.209 105.792 50.694 1.00 99.85 55 ARG B C 1
ATOM 2091 O O . ARG B 1 55 ? 99.301 105.649 49.468 1.00 99.85 55 ARG B O 1
ATOM 2099 N N . ASN B 1 56 ? 98.256 105.188 51.402 1.00 106.75 56 ASN B N 1
ATOM 2100 C CA . ASN B 1 56 ? 97.394 104.215 50.748 1.00 106.75 56 ASN B CA 1
ATOM 2101 C C . ASN B 1 56 ? 96.363 104.881 49.848 1.00 106.75 56 ASN B C 1
ATOM 2102 O O . ASN B 1 56 ? 96.013 104.319 48.805 1.00 106.75 56 ASN B O 1
ATOM 2107 N N . ASN B 1 57 ? 95.880 106.080 50.194 1.00 107.27 57 ASN B N 1
ATOM 2108 C CA . ASN B 1 57 ? 95.009 106.770 49.253 1.00 107.27 57 ASN B CA 1
ATOM 2109 C C . ASN B 1 57 ? 95.789 107.267 48.044 1.00 107.27 57 ASN B C 1
ATOM 2110 O O . ASN B 1 57 ? 95.226 107.366 46.953 1.00 107.27 57 ASN B O 1
ATOM 2115 N N . LEU B 1 58 ? 97.084 107.559 48.203 1.00 112.66 58 LEU B N 1
ATOM 2116 C CA . LEU B 1 58 ? 97.914 107.853 47.039 1.00 112.66 58 LEU B CA 1
ATOM 2117 C C . LEU B 1 58 ? 98.034 106.631 46.136 1.00 112.66 58 LEU B C 1
ATOM 2118 O O . LEU B 1 58 ? 97.955 106.743 44.905 1.00 112.66 58 LEU B O 1
ATOM 2123 N N . VAL B 1 59 ? 98.232 105.455 46.734 1.00 117.95 59 VAL B N 1
ATOM 2124 C CA . VAL B 1 59 ? 98.294 104.226 45.946 1.00 117.95 59 VAL B CA 1
ATOM 2125 C C . VAL B 1 59 ? 96.977 103.994 45.217 1.00 117.95 59 VAL B C 1
ATOM 2126 O O . VAL B 1 59 ? 96.957 103.624 44.038 1.00 117.95 59 VAL B O 1
ATOM 2130 N N . LEU B 1 60 ? 95.857 104.208 45.908 1.00 124.33 60 LEU B N 1
ATOM 2131 C CA . LEU B 1 60 ? 94.553 104.034 45.278 1.00 124.33 60 LEU B CA 1
ATOM 2132 C C . LEU B 1 60 ? 94.332 105.059 44.171 1.00 124.33 60 LEU B C 1
ATOM 2133 O O . LEU B 1 60 ? 93.701 104.758 43.150 1.00 124.33 60 LEU B O 1
ATOM 2138 N N . SER B 1 61 ? 94.827 106.282 44.366 1.00 131.66 61 SER B N 1
ATOM 2139 C CA . SER B 1 61 ? 94.735 107.297 43.324 1.00 131.66 61 SER B CA 1
ATOM 2140 C C . SER B 1 61 ? 95.513 106.877 42.087 1.00 131.66 61 SER B C 1
ATOM 2141 O O . SER B 1 61 ? 95.030 107.026 40.959 1.00 131.66 61 SER B O 1
ATOM 2144 N N . GLU B 1 62 ? 96.716 106.334 42.279 1.00 132.91 62 GLU B N 1
ATOM 2145 C CA . GLU B 1 62 ? 97.469 105.805 41.146 1.00 132.91 62 GLU B CA 1
ATOM 2146 C C . GLU B 1 62 ? 96.712 104.665 40.476 1.00 132.91 62 GLU B C 1
ATOM 2147 O O . GLU B 1 62 ? 96.671 104.571 39.242 1.00 132.91 62 GLU B O 1
ATOM 2153 N N . LEU B 1 63 ? 96.104 103.790 41.279 1.00 136.64 63 LEU B N 1
ATOM 2154 C CA . LEU B 1 63 ? 95.382 102.646 40.733 1.00 136.64 63 LEU B CA 1
ATOM 2155 C C . LEU B 1 63 ? 94.220 103.097 39.857 1.00 136.64 63 LEU B C 1
ATOM 2156 O O . LEU B 1 63 ? 94.032 102.590 38.745 1.00 136.64 63 LEU B O 1
ATOM 2161 N N . ASN B 1 64 ? 93.426 104.056 40.340 1.00 138.24 64 ASN B N 1
ATOM 2162 C CA . ASN B 1 64 ? 92.298 104.524 39.542 1.00 138.24 64 ASN B CA 1
ATOM 2163 C C . ASN B 1 64 ? 92.743 105.397 38.378 1.00 138.24 64 ASN B C 1
ATOM 2164 O O . ASN B 1 64 ? 92.024 105.486 37.378 1.00 138.24 64 ASN B O 1
ATOM 2169 N N . THR B 1 65 ? 93.906 106.045 38.484 1.00 142.74 65 THR B N 1
ATOM 2170 C CA . THR B 1 65 ? 94.466 106.745 37.334 1.00 142.74 65 THR B CA 1
ATOM 2171 C C . THR B 1 65 ? 94.832 105.765 36.228 1.00 142.74 65 THR B C 1
ATOM 2172 O O . THR B 1 65 ? 94.593 106.036 35.045 1.00 142.74 65 THR B O 1
ATOM 2176 N N . ALA B 1 66 ? 95.412 104.619 36.594 1.00 145.28 66 ALA B N 1
ATOM 2177 C CA . ALA B 1 66 ? 95.733 103.602 35.598 1.00 145.28 66 ALA B CA 1
ATOM 2178 C C . ALA B 1 66 ? 94.471 103.048 34.945 1.00 145.28 66 ALA B C 1
ATOM 2179 O O . ALA B 1 66 ? 94.462 102.762 33.742 1.00 145.28 66 ALA B O 1
ATOM 2181 N N . TYR B 1 67 ? 93.400 102.885 35.725 1.00 146.93 67 TYR B N 1
ATOM 2182 C CA . TYR B 1 67 ? 92.145 102.376 35.180 1.00 146.93 67 TYR B CA 1
ATOM 2183 C C . TYR B 1 67 ? 91.544 103.313 34.142 1.00 146.93 67 TYR B C 1
ATOM 2184 O O . TYR B 1 67 ? 90.949 102.849 33.163 1.00 146.93 67 TYR B O 1
ATOM 2193 N N . ARG B 1 68 ? 91.683 104.626 34.335 1.00 149.03 68 ARG B N 1
ATOM 2194 C CA . ARG B 1 68 ? 90.963 105.577 33.493 1.00 149.03 68 ARG B CA 1
ATOM 2195 C C . ARG B 1 68 ? 91.378 105.459 32.032 1.00 149.03 68 ARG B C 1
ATOM 2196 O O . ARG B 1 68 ? 90.547 105.616 31.130 1.00 149.03 68 ARG B O 1
ATOM 2204 N N . THR B 1 69 ? 92.657 105.184 31.775 1.00 154.49 69 THR B N 1
ATOM 2205 C CA . THR B 1 69 ? 93.122 105.071 30.397 1.00 154.49 69 THR B CA 1
ATOM 2206 C C . THR B 1 69 ? 92.707 103.737 29.783 1.00 154.49 69 THR B C 1
ATOM 2207 O O . THR B 1 69 ? 91.966 103.698 28.794 1.00 154.49 69 THR B O 1
ATOM 2211 N N . ASN B 1 70 ? 93.174 102.632 30.357 1.00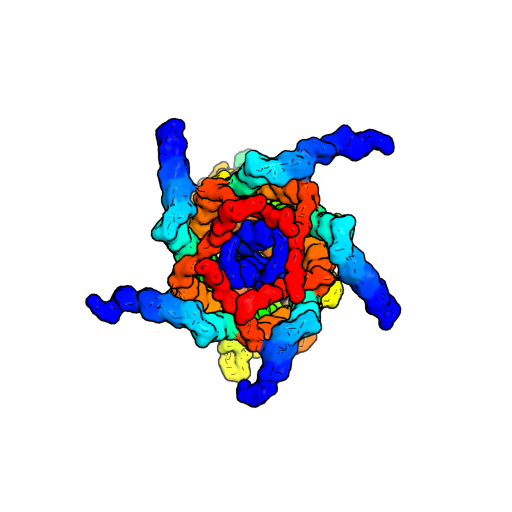 157.16 70 ASN B N 1
ATOM 2212 C CA . ASN B 1 70 ? 92.900 101.293 29.830 1.00 157.16 70 ASN B CA 1
ATOM 2213 C C . ASN B 1 70 ? 92.200 100.384 30.839 1.00 157.16 70 ASN B C 1
ATOM 2214 O O . ASN B 1 70 ? 92.844 99.828 31.745 1.00 157.16 70 ASN B O 1
ATOM 2219 N N . PRO B 1 71 ? 90.885 100.198 30.725 1.00 156.22 71 PRO B N 1
ATOM 2220 C CA . PRO B 1 71 ? 90.153 99.357 31.679 1.00 156.22 71 PRO B CA 1
ATOM 2221 C C . PRO B 1 71 ? 90.034 97.891 31.292 1.00 156.22 71 PRO B C 1
ATOM 2222 O O . PRO B 1 71 ? 89.447 97.120 32.060 1.00 156.22 71 PRO B O 1
ATOM 2226 N N . GLU B 1 72 ? 90.563 97.483 30.136 1.00 160.63 72 GLU B N 1
ATOM 2227 C CA . GLU B 1 72 ? 90.405 96.096 29.708 1.00 160.63 72 GLU B CA 1
ATOM 2228 C C . GLU B 1 72 ? 91.255 95.145 30.542 1.00 160.63 72 GLU B C 1
ATOM 2229 O O . GLU B 1 72 ? 90.855 93.996 30.765 1.00 160.63 72 GLU B O 1
ATOM 2235 N N . LYS B 1 73 ? 92.422 95.596 31.009 1.00 157.44 73 LYS B N 1
ATOM 2236 C CA . LYS B 1 73 ? 93.284 94.723 31.799 1.00 157.44 73 LYS B CA 1
ATOM 2237 C C . LYS B 1 73 ? 92.723 94.504 33.198 1.00 157.44 73 LYS B C 1
ATOM 2238 O O . LYS B 1 73 ? 92.706 93.372 33.695 1.00 157.44 73 LYS B O 1
ATOM 2244 N N . VAL B 1 74 ? 92.259 95.569 33.847 1.00 151.97 74 VAL B N 1
ATOM 2245 C CA . VAL B 1 74 ? 91.800 95.513 35.230 1.00 151.97 74 VAL B CA 1
ATOM 2246 C C . VAL B 1 74 ? 90.403 96.124 35.322 1.00 151.97 74 VAL B C 1
ATOM 2247 O O . VAL B 1 74 ? 90.212 97.307 35.016 1.00 151.97 74 VAL B O 1
ATOM 2251 N N . LYS B 1 75 ? 89.416 95.297 35.661 1.00 146.03 75 LYS B N 1
ATOM 2252 C CA . LYS B 1 75 ? 88.102 95.763 36.091 1.00 146.03 75 LYS B CA 1
ATOM 2253 C C . LYS B 1 75 ? 87.713 95.217 37.455 1.00 146.03 75 LYS B C 1
ATOM 2254 O O . LYS B 1 75 ? 87.278 95.980 38.330 1.00 146.03 75 LYS B O 1
ATOM 2260 N N . VAL B 1 76 ? 87.850 93.903 37.654 1.00 147.86 76 VAL B N 1
ATOM 2261 C CA . VAL B 1 76 ? 87.419 93.288 38.904 1.00 147.86 76 VAL B CA 1
ATOM 2262 C C . VAL B 1 76 ? 88.299 93.745 40.060 1.00 147.86 76 VAL B C 1
ATOM 2263 O O . VAL B 1 76 ? 87.801 94.026 41.154 1.00 147.86 76 VAL B O 1
ATOM 2267 N N . TRP B 1 77 ? 89.613 93.840 39.839 1.00 146.59 77 TRP B N 1
ATOM 2268 C CA . TRP B 1 77 ? 90.494 94.327 40.894 1.00 146.59 77 TRP B CA 1
ATOM 2269 C C . TRP B 1 77 ? 90.216 95.791 41.206 1.00 146.59 77 TRP B C 1
ATOM 2270 O O . TRP B 1 77 ? 90.291 96.205 42.365 1.00 146.59 77 TRP B O 1
ATOM 2281 N N . TYR B 1 78 ? 89.893 96.590 40.186 1.00 142.68 78 TYR B N 1
ATOM 2282 C CA . TYR B 1 78 ? 89.506 97.977 40.424 1.00 142.68 78 TYR B CA 1
ATOM 2283 C C . TYR B 1 78 ? 88.269 98.067 41.307 1.00 142.68 78 TYR B C 1
ATOM 2284 O O . TYR B 1 78 ? 88.261 98.781 42.319 1.00 142.68 78 TYR B O 1
ATOM 2293 N N . GLU B 1 79 ? 87.204 97.360 40.927 1.00 138.57 79 GLU B N 1
ATOM 2294 C CA . GLU B 1 79 ? 85.970 97.421 41.706 1.00 138.57 79 GLU B CA 1
ATOM 2295 C C . GLU B 1 79 ? 86.191 96.885 43.113 1.00 138.57 79 GLU B C 1
ATOM 2296 O O . GLU B 1 79 ? 85.679 97.442 44.090 1.00 138.57 79 GLU B O 1
ATOM 2302 N N . ARG B 1 80 ? 86.969 95.811 43.230 1.00 136.66 80 ARG B N 1
ATOM 2303 C CA . ARG B 1 80 ? 87.305 95.232 44.521 1.00 136.66 80 ARG B CA 1
ATOM 2304 C C . ARG B 1 80 ? 88.085 96.206 45.394 1.00 136.66 80 ARG B C 1
ATOM 2305 O O . ARG B 1 80 ? 87.791 96.331 46.584 1.00 136.66 80 ARG B O 1
ATOM 2313 N N . SER B 1 81 ? 89.053 96.926 44.821 1.00 132.13 81 SER B N 1
ATOM 2314 C CA . SER B 1 81 ? 89.809 97.912 45.586 1.00 132.13 81 SER B CA 1
ATOM 2315 C C . SER B 1 81 ? 88.926 99.072 46.025 1.00 132.13 81 SER B C 1
ATOM 2316 O O . SER B 1 81 ? 89.077 99.588 47.139 1.00 132.13 81 SER B O 1
ATOM 2319 N N . LEU B 1 82 ? 88.014 99.514 45.157 1.00 132.89 82 LEU B N 1
ATOM 2320 C CA . LEU B 1 82 ? 87.096 100.579 45.554 1.00 132.89 82 LEU B CA 1
ATOM 2321 C C . LEU B 1 82 ? 86.173 100.122 46.678 1.00 132.89 82 LEU B C 1
ATOM 2322 O O . LEU B 1 82 ? 85.878 100.891 47.600 1.00 132.89 82 LEU B O 1
ATOM 2327 N N . VAL B 1 83 ? 85.710 98.871 46.622 1.00 128.49 83 VAL B N 1
ATOM 2328 C CA . VAL B 1 83 ? 84.919 98.328 47.723 1.00 128.49 83 VAL B CA 1
ATOM 2329 C C . VAL B 1 83 ? 85.757 98.253 48.994 1.00 128.49 83 VAL B C 1
ATOM 2330 O O . VAL B 1 83 ? 85.259 98.505 50.097 1.00 128.49 83 VAL B O 1
ATOM 2334 N N . LEU B 1 84 ? 87.033 97.891 48.861 1.00 124.52 84 LEU B N 1
ATOM 2335 C CA . LEU B 1 84 ? 87.936 97.896 50.007 1.00 124.52 84 LEU B CA 1
ATOM 2336 C C . LEU B 1 84 ? 88.015 99.279 50.631 1.00 124.52 84 LEU B C 1
ATOM 2337 O O . LEU B 1 84 ? 87.937 99.427 51.854 1.00 124.52 84 LEU B O 1
ATOM 2342 N N . GLN B 1 85 ? 88.184 100.304 49.797 1.00 121.72 85 GLN B N 1
ATOM 2343 C CA . GLN B 1 85 ? 88.233 101.668 50.310 1.00 121.72 85 GLN B CA 1
ATOM 2344 C C . GLN B 1 85 ? 86.934 102.034 51.008 1.00 121.72 85 GLN B C 1
ATOM 2345 O O . GLN B 1 85 ? 86.951 102.584 52.113 1.00 121.72 85 GLN B O 1
ATOM 2351 N N . LYS B 1 86 ? 85.799 101.720 50.382 1.00 118.35 86 LYS B N 1
ATOM 2352 C CA . LYS B 1 86 ? 84.504 102.054 50.967 1.00 118.35 86 LYS B CA 1
ATOM 2353 C C . LYS B 1 86 ? 84.331 101.391 52.327 1.00 118.35 86 LYS B C 1
ATOM 2354 O O . LYS B 1 86 ? 83.960 102.043 53.308 1.00 118.35 86 LYS B O 1
ATOM 2360 N N . GLU B 1 87 ? 84.633 100.096 52.409 1.00 117.43 87 GLU B N 1
ATOM 2361 C CA . GLU B 1 87 ? 84.406 99.346 53.638 1.00 117.43 87 GLU B CA 1
ATOM 2362 C C . GLU B 1 87 ? 85.387 99.748 54.733 1.00 117.43 87 GLU B C 1
ATOM 2363 O O . GLU B 1 87 ? 84.996 99.904 55.897 1.00 117.43 87 GLU B O 1
ATOM 2369 N N . ALA B 1 88 ? 86.664 99.923 54.385 1.00 111.43 88 ALA B N 1
ATOM 2370 C CA . ALA B 1 88 ? 87.649 100.343 55.373 1.00 111.43 88 ALA B CA 1
ATOM 2371 C C . ALA B 1 88 ? 87.357 101.745 55.882 1.00 111.43 88 ALA B C 1
ATOM 2372 O O . ALA B 1 88 ? 87.490 102.016 57.082 1.00 111.43 88 ALA B O 1
ATOM 2374 N N . ASP B 1 89 ? 86.964 102.655 54.986 1.00 113.46 89 ASP B N 1
ATOM 2375 C CA . ASP B 1 89 ? 86.585 103.991 55.417 1.00 113.46 89 ASP B CA 1
ATOM 2376 C C . ASP B 1 89 ? 85.349 103.946 56.299 1.00 113.46 89 ASP B C 1
ATOM 2377 O O . ASP B 1 89 ? 85.270 104.663 57.300 1.00 113.46 89 ASP B O 1
ATOM 2382 N N . SER B 1 90 ? 84.381 103.094 55.957 1.00 111.46 90 SER B N 1
ATOM 2383 C CA . SER B 1 90 ? 83.204 102.935 56.802 1.00 111.46 90 SER B CA 1
ATOM 2384 C C . SER B 1 90 ? 83.598 102.489 58.202 1.00 111.46 90 SER B C 1
ATOM 2385 O O . SER B 1 90 ? 83.150 103.066 59.197 1.00 111.46 90 SER B O 1
ATOM 2388 N N . LEU B 1 91 ? 84.458 101.475 58.295 1.00 108.15 91 LEU B N 1
ATOM 2389 C CA . LEU B 1 91 ? 84.875 100.973 59.601 1.00 108.15 91 LEU B CA 1
ATOM 2390 C C . LEU B 1 91 ? 85.616 102.038 60.398 1.00 108.15 91 LEU B C 1
ATOM 2391 O O . LEU B 1 91 ? 85.301 102.284 61.570 1.00 108.15 91 LEU B O 1
ATOM 2396 N N . CYS B 1 92 ? 86.618 102.672 59.784 1.00 107.10 92 CYS B N 1
ATOM 2397 C CA . CYS B 1 92 ? 87.431 103.627 60.528 1.00 107.10 92 CYS B CA 1
ATOM 2398 C C . CYS B 1 92 ? 86.612 104.845 60.930 1.00 107.10 92 CYS B C 1
ATOM 2399 O O . CYS B 1 92 ? 86.783 105.377 62.030 1.00 107.10 92 CYS B O 1
ATOM 2402 N N . THR B 1 93 ? 85.710 105.300 60.055 1.00 110.67 93 THR B N 1
ATOM 2403 C CA . THR B 1 93 ? 84.842 106.418 60.401 1.00 110.67 93 THR B CA 1
ATOM 2404 C C . THR B 1 93 ? 83.856 106.034 61.494 1.00 110.67 93 THR B C 1
ATOM 2405 O O . THR B 1 93 ? 83.519 106.861 62.347 1.00 110.67 93 THR B O 1
ATOM 2409 N N . PHE B 1 94 ? 83.374 104.788 61.485 1.00 101.29 94 PHE B N 1
ATOM 2410 C CA . PHE B 1 94 ? 82.517 104.336 62.572 1.00 101.29 94 PHE B CA 1
ATOM 2411 C C . PHE B 1 94 ? 83.258 104.377 63.896 1.00 101.29 94 PHE B C 1
ATOM 2412 O O . PHE B 1 94 ? 82.720 104.851 64.900 1.00 101.29 94 PHE B O 1
ATOM 2420 N N . ILE B 1 95 ? 84.499 103.887 63.916 1.00 98.58 95 ILE B N 1
ATOM 2421 C CA . ILE B 1 95 ? 85.275 103.926 65.151 1.00 98.58 95 ILE B CA 1
ATOM 2422 C C . ILE B 1 95 ? 85.606 105.356 65.556 1.00 98.58 95 ILE B C 1
ATOM 2423 O O . ILE B 1 95 ? 85.623 105.667 66.752 1.00 98.58 95 ILE B O 1
ATOM 2428 N N . ASP B 1 96 ? 85.871 106.235 64.589 1.00 107.76 96 ASP B N 1
ATOM 2429 C CA . ASP B 1 96 ? 86.137 107.638 64.882 1.00 107.76 96 ASP B CA 1
ATOM 2430 C C . ASP B 1 96 ? 84.925 108.334 65.483 1.00 107.76 96 ASP B C 1
ATOM 2431 O O . ASP B 1 96 ? 85.071 109.095 66.444 1.00 107.76 96 ASP B O 1
ATOM 2436 N N . ASP B 1 97 ? 83.733 108.103 64.929 1.00 110.66 97 ASP B N 1
ATOM 2437 C CA . ASP B 1 97 ? 82.507 108.607 65.534 1.00 110.66 97 ASP B CA 1
ATOM 2438 C C . ASP B 1 97 ? 82.265 107.994 66.902 1.00 110.66 97 ASP B C 1
ATOM 2439 O O . ASP B 1 97 ? 81.817 108.693 67.817 1.00 110.66 97 ASP B O 1
ATOM 2444 N N . LEU B 1 98 ? 82.556 106.709 67.054 1.00 100.14 98 LEU B N 1
ATOM 2445 C CA . LEU B 1 98 ? 82.653 106.068 68.347 1.00 100.14 98 LEU B CA 1
ATOM 2446 C C . LEU B 1 98 ? 83.855 106.640 69.095 1.00 100.14 98 LEU B C 1
ATOM 2447 O O . LEU B 1 98 ? 84.621 107.443 68.561 1.00 100.14 98 LEU B O 1
ATOM 2452 N N . LYS B 1 99 ? 83.993 106.250 70.361 1.00 96.29 99 LYS B N 1
ATOM 2453 C CA . LYS B 1 99 ? 85.007 106.755 71.283 1.00 96.29 99 LYS B CA 1
ATOM 2454 C C . LYS B 1 99 ? 84.825 108.239 71.588 1.00 96.29 99 LYS B C 1
ATOM 2455 O O . LYS B 1 99 ? 85.573 108.809 72.389 1.00 96.29 99 LYS B O 1
ATOM 2461 N N . LEU B 1 100 ? 83.826 108.874 70.979 1.00 100.80 100 LEU B N 1
ATOM 2462 C CA . LEU B 1 100 ? 83.252 110.105 71.503 1.00 100.80 100 LEU B CA 1
ATOM 2463 C C . LEU B 1 100 ? 82.332 109.840 72.681 1.00 100.80 100 LEU B C 1
ATOM 2464 O O . LEU B 1 100 ? 82.291 110.636 73.623 1.00 100.80 100 LEU B O 1
ATOM 2469 N N . ALA B 1 101 ? 81.603 108.723 72.646 1.00 102.83 101 ALA B N 1
ATOM 2470 C CA . ALA B 1 101 ? 80.710 108.379 73.746 1.00 102.83 101 ALA B CA 1
ATOM 2471 C C . ALA B 1 101 ? 81.485 108.143 75.034 1.00 102.83 101 ALA B C 1
ATOM 2472 O O . ALA B 1 101 ? 81.060 108.585 76.106 1.00 102.83 101 ALA B O 1
ATOM 2474 N N . ILE B 1 102 ? 82.622 107.448 74.952 1.00 100.85 102 ILE B N 1
ATOM 2475 C CA . ILE B 1 102 ? 83.439 107.237 76.143 1.00 100.85 102 ILE B CA 1
ATOM 2476 C C . ILE B 1 102 ? 83.968 108.566 76.667 1.00 100.85 102 ILE B C 1
ATOM 2477 O O . ILE B 1 102 ? 84.153 108.737 77.879 1.00 100.85 102 ILE B O 1
ATOM 2482 N N . ALA B 1 103 ? 84.204 109.530 75.778 1.00 105.69 103 ALA B N 1
ATOM 2483 C CA . ALA B 1 103 ? 84.627 110.855 76.202 1.00 105.69 103 ALA B CA 1
ATOM 2484 C C . ALA B 1 103 ? 83.472 111.711 76.703 1.00 105.69 103 ALA B C 1
ATOM 2485 O O . ALA B 1 103 ? 83.717 112.745 77.333 1.00 105.69 103 ALA B O 1
ATOM 2487 N N . ARG B 1 104 ? 82.225 111.307 76.440 1.00 109.79 104 ARG B N 1
ATOM 2488 C CA . ARG B 1 104 ? 81.085 112.153 76.787 1.00 109.79 104 ARG B CA 1
ATOM 2489 C C . ARG B 1 104 ? 80.986 112.379 78.291 1.00 109.79 104 ARG B C 1
ATOM 2490 O O . ARG B 1 104 ? 80.869 113.523 78.742 1.00 109.79 104 ARG B O 1
ATOM 2498 N N . GLU B 1 105 ? 81.026 111.312 79.083 1.00 111.28 105 GLU B N 1
ATOM 2499 C CA . GLU B 1 105 ? 81.021 111.461 80.532 1.00 111.28 105 GLU B CA 1
ATOM 2500 C C . GLU B 1 105 ? 82.422 111.469 81.124 1.00 111.28 105 GLU B C 1
ATOM 2501 O O . GLU B 1 105 ? 82.559 111.471 82.352 1.00 111.28 105 GLU B O 1
ATOM 2507 N N . SER B 1 106 ? 83.459 111.457 80.285 1.00 107.06 106 SER B N 1
ATOM 2508 C CA . SER B 1 106 ? 84.823 111.559 80.788 1.00 107.06 106 SER B CA 1
ATOM 2509 C C . SER B 1 106 ? 85.012 112.849 81.577 1.00 107.06 106 SER B C 1
ATOM 2510 O O . SER B 1 106 ? 85.474 112.831 82.723 1.00 107.06 106 SER B O 1
ATOM 2513 N N . ASP B 1 107 ? 84.665 113.984 80.974 1.00 116.31 107 ASP B N 1
ATOM 2514 C CA . ASP B 1 107 ? 84.588 115.243 81.710 1.00 116.31 107 ASP B CA 1
ATOM 2515 C C . ASP B 1 107 ? 83.361 116.080 81.383 1.00 116.31 107 ASP B C 1
ATOM 2516 O O . ASP B 1 107 ? 82.975 116.912 82.211 1.00 116.31 107 ASP B O 1
ATOM 2521 N N . GLY B 1 108 ? 82.731 115.899 80.229 1.00 117.96 108 GLY B N 1
ATOM 2522 C CA . GLY B 1 108 ? 81.573 116.691 79.866 1.00 117.96 108 GLY B CA 1
ATOM 2523 C C . GLY B 1 108 ? 81.231 116.484 78.410 1.00 117.96 108 GLY B C 1
ATOM 2524 O O . GLY B 1 108 ? 81.966 115.844 77.653 1.00 117.96 108 GLY B O 1
ATOM 2525 N N . LYS B 1 109 ? 80.087 117.052 78.022 1.00 119.27 109 LYS B N 1
ATOM 2526 C CA . LYS B 1 109 ? 79.597 116.901 76.657 1.00 119.27 109 LYS B CA 1
ATOM 2527 C C . LYS B 1 109 ? 80.418 117.684 75.641 1.00 119.27 109 LYS B C 1
ATOM 2528 O O . LYS B 1 109 ? 80.219 117.496 74.437 1.00 119.27 109 LYS B O 1
ATOM 2534 N N . ASP B 1 110 ? 81.328 118.548 76.090 1.00 124.37 110 ASP B N 1
ATOM 2535 C CA . ASP B 1 110 ? 82.201 119.314 75.210 1.00 124.37 110 ASP B CA 1
ATOM 2536 C C . ASP B 1 110 ? 83.623 118.760 75.203 1.00 124.37 110 ASP B C 1
ATOM 2537 O O . ASP B 1 110 ? 84.587 119.504 75.005 1.00 124.37 110 ASP B O 1
ATOM 2542 N N . ALA B 1 111 ? 83.765 117.455 75.416 1.00 119.01 111 ALA B N 1
ATOM 2543 C CA . ALA B 1 111 ? 85.077 116.837 75.511 1.00 119.01 111 ALA B CA 1
ATOM 2544 C C . ALA B 1 111 ? 85.746 116.748 74.142 1.00 119.01 111 ALA B C 1
ATOM 2545 O O . ALA B 1 111 ? 85.108 116.871 73.093 1.00 119.01 111 ALA B O 1
ATOM 2547 N N . LYS B 1 112 ? 87.057 116.526 74.168 1.00 111.84 112 LYS B N 1
ATOM 2548 C CA . LYS B 1 112 ? 87.852 116.323 72.967 1.00 111.84 112 LYS B CA 1
ATOM 2549 C C . LYS B 1 112 ? 88.539 114.967 73.042 1.00 111.84 112 LYS B C 1
ATOM 2550 O O . LYS B 1 112 ? 88.951 114.527 74.120 1.00 111.84 112 LYS B O 1
ATOM 2556 N N . VAL B 1 113 ? 88.666 114.312 71.890 1.00 109.47 113 VAL B N 1
ATOM 2557 C CA . VAL B 1 113 ? 89.281 112.992 71.816 1.00 109.47 113 VAL B CA 1
ATOM 2558 C C . VAL B 1 113 ? 90.731 113.135 71.380 1.00 109.47 113 VAL B C 1
ATOM 2559 O O . VAL B 1 113 ? 91.348 112.174 70.909 1.00 109.47 113 VAL B O 1
ATOM 2563 N N . ASN B 1 114 ? 91.284 114.334 71.534 1.00 108.09 114 ASN B N 1
ATOM 2564 C CA . ASN B 1 114 ? 92.667 114.610 71.167 1.00 108.09 114 ASN B CA 1
ATOM 2565 C C . ASN B 1 114 ? 93.621 114.563 72.347 1.00 108.09 114 ASN B C 1
ATOM 2566 O O . ASN B 1 114 ? 94.570 113.777 72.334 1.00 108.09 114 ASN B O 1
ATOM 2571 N N . ASP B 1 115 ? 93.396 115.386 73.369 1.00 110.86 115 ASP B N 1
ATOM 2572 C CA . ASP B 1 115 ? 94.218 115.341 74.571 1.00 110.86 115 ASP B CA 1
ATOM 2573 C C . ASP B 1 115 ? 93.375 115.470 75.833 1.00 110.86 115 ASP B C 1
ATOM 2574 O O . ASP B 1 115 ? 93.859 115.212 76.940 1.00 110.86 115 ASP B O 1
ATOM 2579 N N . ILE B 1 116 ? 92.113 115.868 75.678 1.00 110.76 116 ILE B N 1
ATOM 2580 C CA . ILE B 1 116 ? 91.261 116.113 76.834 1.00 110.76 116 ILE B CA 1
ATOM 2581 C C . ILE B 1 116 ? 90.818 114.792 77.445 1.00 110.76 116 ILE B C 1
ATOM 2582 O O . ILE B 1 116 ? 90.077 114.016 76.826 1.00 110.76 116 ILE B O 1
ATOM 2587 N N . ARG B 1 117 ? 91.283 114.525 78.662 1.00 99.15 117 ARG B N 1
ATOM 2588 C CA . ARG B 1 117 ? 90.737 113.451 79.477 1.00 99.15 117 ARG B CA 1
ATOM 2589 C C . ARG B 1 117 ? 90.273 114.019 80.810 1.00 99.15 117 ARG B C 1
ATOM 2590 O O . ARG B 1 117 ? 89.201 113.665 81.309 1.00 99.15 117 ARG B O 1
ATOM 2598 N N . ARG B 1 118 ? 91.106 114.878 81.400 1.00 107.34 118 ARG B N 1
ATOM 2599 C CA . ARG B 1 118 ? 90.818 115.624 82.622 1.00 107.34 118 ARG B CA 1
ATOM 2600 C C . ARG B 1 118 ? 90.703 114.710 83.840 1.00 107.34 118 ARG B C 1
ATOM 2601 O O . ARG B 1 118 ? 90.652 115.192 84.977 1.00 107.34 118 ARG B O 1
ATOM 2609 N N . LYS B 1 119 ? 90.698 113.399 83.608 1.00 105.40 119 LYS B N 1
ATOM 2610 C CA . LYS B 1 119 ? 90.733 112.376 84.646 1.00 105.40 119 LYS B CA 1
ATOM 2611 C C . LYS B 1 119 ? 90.721 111.012 83.971 1.00 105.40 119 LYS B C 1
ATOM 2612 O O . LYS B 1 119 ? 90.335 110.898 82.803 1.00 105.40 119 LYS B O 1
ATOM 2618 N N . ASP B 1 120 ? 91.140 109.983 84.703 1.00 95.13 120 ASP B N 1
ATOM 2619 C CA . ASP B 1 120 ? 91.137 108.611 84.198 1.00 95.13 120 ASP B CA 1
ATOM 2620 C C . ASP B 1 120 ? 90.328 107.753 85.163 1.00 95.13 120 ASP B C 1
ATOM 2621 O O . ASP B 1 120 ? 90.836 107.273 86.177 1.00 95.13 120 ASP B O 1
ATOM 2626 N N . ASN B 1 121 ? 89.056 107.558 84.837 1.00 99.96 121 ASN B N 1
ATOM 2627 C CA . ASN B 1 121 ? 88.141 106.789 85.665 1.00 99.96 121 ASN B CA 1
ATOM 2628 C C . ASN B 1 121 ? 87.916 105.402 85.076 1.00 99.96 121 ASN B C 1
ATOM 2629 O O . ASN B 1 121 ? 87.801 105.223 83.860 1.00 99.96 121 ASN B O 1
ATOM 2634 N N . LEU B 1 122 ? 87.854 104.413 85.968 1.00 100.76 122 LEU B N 1
ATOM 2635 C CA . LEU B 1 122 ? 87.676 103.028 85.548 1.00 100.76 122 LEU B CA 1
ATOM 2636 C C . LEU B 1 122 ? 86.248 102.758 85.089 1.00 100.76 122 LEU B C 1
ATOM 2637 O O . LEU B 1 122 ? 86.036 102.086 84.074 1.00 100.76 122 LEU B O 1
ATOM 2642 N N . ASP B 1 123 ? 85.261 103.277 85.821 1.00 103.40 123 ASP B N 1
ATOM 2643 C CA . ASP B 1 123 ? 83.850 103.034 85.524 1.00 103.40 123 ASP B CA 1
ATOM 2644 C C . ASP B 1 123 ? 83.356 103.979 84.427 1.00 103.40 123 ASP B C 1
ATOM 2645 O O . ASP B 1 123 ? 82.436 104.775 84.610 1.00 103.40 123 ASP B O 1
ATOM 2650 N N . ALA B 1 124 ? 83.994 103.885 83.275 1.00 96.40 124 ALA B N 1
ATOM 2651 C CA . ALA B 1 124 ? 83.583 104.731 82.163 1.00 96.40 124 ALA B CA 1
ATOM 2652 C C . ALA B 1 124 ? 83.329 103.959 80.880 1.00 96.40 124 ALA B C 1
ATOM 2653 O O . ALA B 1 124 ? 82.401 104.298 80.144 1.00 96.40 124 ALA B O 1
ATOM 2655 N N . SER B 1 125 ? 84.124 102.932 80.589 1.00 90.63 125 SER B N 1
ATOM 2656 C CA . SER B 1 125 ? 83.979 102.200 79.337 1.00 90.63 125 SER B CA 1
ATOM 2657 C C . SER B 1 125 ? 82.995 101.048 79.422 1.00 90.63 125 SER B C 1
ATOM 2658 O O . SER B 1 125 ? 82.355 100.719 78.416 1.00 90.63 125 SER B O 1
ATOM 2661 N N . SER B 1 126 ? 82.864 100.422 80.593 1.00 96.38 126 SER B N 1
ATOM 2662 C CA . SER B 1 126 ? 81.894 99.344 80.743 1.00 96.38 126 SER B CA 1
ATOM 2663 C C . SER B 1 126 ? 80.471 99.853 80.575 1.00 96.38 126 SER B C 1
ATOM 2664 O O . SER B 1 126 ? 79.610 99.132 80.059 1.00 96.38 126 SER B O 1
ATOM 2667 N N . VAL B 1 127 ? 80.205 101.095 80.995 1.00 94.35 127 VAL B N 1
ATOM 2668 C CA . VAL B 1 127 ? 78.863 101.662 80.888 1.00 94.35 127 VAL B CA 1
ATOM 2669 C C . VAL B 1 127 ? 78.536 102.146 79.488 1.00 94.35 127 VAL B C 1
ATOM 2670 O O . VAL B 1 127 ? 77.398 102.565 79.242 1.00 94.35 127 VAL B O 1
ATOM 2674 N N . VAL B 1 128 ? 79.491 102.109 78.562 1.00 94.45 128 VAL B N 1
ATOM 2675 C CA . VAL B 1 128 ? 79.254 102.625 77.220 1.00 94.45 128 VAL B CA 1
ATOM 2676 C C . VAL B 1 128 ? 79.343 101.497 76.203 1.00 94.45 128 VAL B C 1
ATOM 2677 O O . VAL B 1 128 ? 78.636 101.502 75.189 1.00 94.45 128 VAL B O 1
ATOM 2681 N N . MET B 1 129 ? 80.177 100.497 76.481 1.00 95.72 129 MET B N 1
ATOM 2682 C CA . MET B 1 129 ? 80.447 99.490 75.465 1.00 95.72 129 MET B CA 1
ATOM 2683 C C . MET B 1 129 ? 80.365 98.071 76.021 1.00 95.72 129 MET B C 1
ATOM 2684 O O . MET B 1 129 ? 80.523 97.109 75.259 1.00 95.72 129 MET B O 1
ATOM 2689 N N . LEU B 1 130 ? 80.070 97.904 77.304 1.00 96.31 130 LEU B N 1
ATOM 2690 C CA . LEU B 1 130 ? 79.948 96.587 77.917 1.00 96.31 130 LEU B CA 1
ATOM 2691 C C . LEU B 1 130 ? 78.613 96.462 78.639 1.00 96.31 130 LEU B C 1
ATOM 2692 O O . LEU B 1 130 ? 78.532 96.041 79.795 1.00 96.31 130 LEU B O 1
ATOM 2697 N N . ASN B 1 131 ? 77.540 96.839 77.952 1.00 99.17 131 ASN B N 1
ATOM 2698 C CA . ASN B 1 131 ? 76.192 96.750 78.486 1.00 99.17 131 ASN B CA 1
ATOM 2699 C C . ASN B 1 131 ? 75.289 96.035 77.494 1.00 99.17 131 ASN B C 1
ATOM 2700 O O . ASN B 1 131 ? 75.535 96.070 76.284 1.00 99.17 131 ASN B O 1
ATOM 2705 N N . PRO B 1 132 ? 74.237 95.367 77.978 1.00 100.98 132 PRO B N 1
ATOM 2706 C CA . PRO B 1 132 ? 73.301 94.703 77.061 1.00 100.98 132 PRO B CA 1
ATOM 2707 C C . PRO B 1 132 ? 72.284 95.639 76.431 1.00 100.98 132 PRO B C 1
ATOM 2708 O O . PRO B 1 132 ? 71.536 95.202 75.546 1.00 100.98 132 PRO B O 1
ATOM 2712 N N . ILE B 1 133 ? 72.233 96.902 76.849 1.00 100.70 133 ILE B N 1
ATOM 2713 C CA . ILE B 1 133 ? 71.285 97.877 76.314 1.00 100.70 133 ILE B CA 1
ATOM 2714 C C . ILE B 1 133 ? 71.978 98.858 75.375 1.00 100.70 133 ILE B C 1
ATOM 2715 O O . ILE B 1 133 ? 71.664 98.920 74.185 1.00 100.70 133 ILE B O 1
ATOM 2720 N N . ASN B 1 134 ? 72.930 99.633 75.892 1.00 105.38 134 ASN B N 1
ATOM 2721 C CA . ASN B 1 134 ? 73.651 100.618 75.101 1.00 105.38 134 ASN B CA 1
ATOM 2722 C C . ASN B 1 134 ? 75.095 100.225 74.833 1.00 105.38 134 ASN B C 1
ATOM 2723 O O . ASN B 1 134 ? 75.821 100.992 74.192 1.00 105.38 134 ASN B O 1
ATOM 2728 N N . GLY B 1 135 ? 75.536 99.065 75.310 1.00 103.38 135 GLY B N 1
ATOM 2729 C CA . GLY B 1 135 ? 76.889 98.615 75.053 1.00 103.38 135 GLY B CA 1
ATOM 2730 C C . GLY B 1 135 ? 77.128 98.296 73.592 1.00 103.38 135 GLY B C 1
ATOM 2731 O O . GLY B 1 135 ? 76.474 97.414 73.028 1.00 103.38 135 GLY B O 1
ATOM 2732 N N . LYS B 1 136 ? 78.064 99.008 72.969 1.00 101.18 136 LYS B N 1
ATOM 2733 C CA . LYS B 1 136 ? 78.365 98.813 71.558 1.00 101.18 136 LYS B CA 1
ATOM 2734 C C . LYS B 1 136 ? 79.417 97.739 71.312 1.00 101.18 136 LYS B C 1
ATOM 2735 O O . LYS B 1 136 ? 79.801 97.533 70.155 1.00 101.18 136 LYS B O 1
ATOM 2741 N N . GLY B 1 137 ? 79.889 97.058 72.359 1.00 100.26 137 GLY B N 1
ATOM 2742 C CA . GLY B 1 137 ? 80.920 96.050 72.178 1.00 100.26 137 GLY B CA 1
ATOM 2743 C C . GLY B 1 137 ? 80.521 94.948 71.219 1.00 100.26 137 GLY B C 1
ATOM 2744 O O . GLY B 1 137 ? 81.340 94.495 70.415 1.00 100.26 137 GLY B O 1
ATOM 2745 N N . SER B 1 138 ? 79.266 94.500 71.290 1.00 104.43 138 SER B N 1
ATOM 2746 C CA . SER B 1 138 ? 78.788 93.508 70.335 1.00 104.43 138 SER B CA 1
ATOM 2747 C C . SER B 1 138 ? 78.816 94.059 68.916 1.00 104.43 138 SER B C 1
ATOM 2748 O O . SER B 1 138 ? 79.251 93.372 67.985 1.00 104.43 138 SER B O 1
ATOM 2751 N N . THR B 1 139 ? 78.367 95.302 68.733 1.00 104.06 139 THR B N 1
ATOM 2752 C CA . THR B 1 139 ? 78.422 95.912 67.410 1.00 104.06 139 THR B CA 1
ATOM 2753 C C . THR B 1 139 ? 79.862 96.080 66.947 1.00 104.06 139 THR B C 1
ATOM 2754 O O . THR B 1 139 ? 80.186 95.793 65.789 1.00 104.06 139 THR B O 1
ATOM 2758 N N . LEU B 1 140 ? 80.743 96.532 67.841 1.00 100.07 140 LEU B N 1
ATOM 2759 C CA . LEU B 1 140 ? 82.147 96.684 67.474 1.00 100.07 140 LEU B CA 1
ATOM 2760 C C . LEU B 1 140 ? 82.754 95.346 67.082 1.00 100.07 140 LEU B C 1
ATOM 2761 O O . LEU B 1 140 ? 83.458 95.247 66.071 1.00 100.07 140 LEU B O 1
ATOM 2766 N N . ARG B 1 141 ? 82.490 94.305 67.870 1.00 100.75 141 ARG B N 1
ATOM 2767 C CA . ARG B 1 141 ? 83.055 92.992 67.583 1.00 100.75 141 ARG B CA 1
ATOM 2768 C C . ARG B 1 141 ? 82.544 92.456 66.252 1.00 100.75 141 ARG B C 1
ATOM 2769 O O . ARG B 1 141 ? 83.328 92.010 65.405 1.00 100.75 141 ARG B O 1
ATOM 2777 N N . LYS B 1 142 ? 81.229 92.516 66.043 1.00 104.27 142 LYS B N 1
ATOM 2778 C CA . LYS B 1 142 ? 80.599 91.980 64.844 1.00 104.27 142 LYS B CA 1
ATOM 2779 C C . LYS B 1 142 ? 80.753 92.892 63.636 1.00 104.27 142 LYS B C 1
ATOM 2780 O O . LYS B 1 142 ? 80.295 92.532 62.547 1.00 104.27 142 LYS B O 1
ATOM 2786 N N . GLU B 1 143 ? 81.355 94.063 63.803 1.00 108.97 143 GLU B N 1
ATOM 2787 C CA . GLU B 1 143 ? 81.745 94.885 62.672 1.00 108.97 143 GLU B CA 1
ATOM 2788 C C . GLU B 1 143 ? 83.222 94.777 62.331 1.00 108.97 143 GLU B C 1
ATOM 2789 O O . GLU B 1 143 ? 83.571 94.834 61.150 1.00 108.97 143 GLU B O 1
ATOM 2795 N N . VAL B 1 144 ? 84.099 94.609 63.324 1.00 107.89 144 VAL B N 1
ATOM 2796 C CA . VAL B 1 144 ? 85.512 94.412 63.026 1.00 107.89 144 VAL B CA 1
ATOM 2797 C C . VAL B 1 144 ? 85.812 92.983 62.593 1.00 107.89 144 VAL B C 1
ATOM 2798 O O . VAL B 1 144 ? 86.794 92.761 61.874 1.00 107.89 144 VAL B O 1
ATOM 2802 N N . ASP B 1 145 ? 85.000 92.002 63.000 1.00 113.78 145 ASP B N 1
ATOM 2803 C CA . ASP B 1 145 ? 85.146 90.669 62.434 1.00 113.78 145 ASP B CA 1
ATOM 2804 C C . ASP B 1 145 ? 84.778 90.643 60.959 1.00 113.78 145 ASP B C 1
ATOM 2805 O O . ASP B 1 145 ? 85.319 89.821 60.208 1.00 113.78 145 ASP B O 1
ATOM 2810 N N . LYS B 1 146 ? 83.866 91.523 60.540 1.00 110.54 146 LYS B N 1
ATOM 2811 C CA . LYS B 1 146 ? 83.550 91.651 59.125 1.00 110.54 146 LYS B CA 1
ATOM 2812 C C . LYS B 1 146 ? 84.796 91.988 58.321 1.00 110.54 146 LYS B C 1
ATOM 2813 O O . LYS B 1 146 ? 84.996 91.457 57.224 1.00 110.54 146 LYS B O 1
ATOM 2819 N N . PHE B 1 147 ? 85.658 92.849 58.864 1.00 114.52 147 PHE B N 1
ATOM 2820 C CA . PHE B 1 147 ? 86.851 93.249 58.128 1.00 114.52 147 PHE B CA 1
ATOM 2821 C C . PHE B 1 147 ? 87.793 92.071 57.923 1.00 114.52 147 PHE B C 1
ATOM 2822 O O . PHE B 1 147 ? 88.291 91.849 56.813 1.00 114.52 147 PHE B O 1
ATOM 2830 N N . ARG B 1 148 ? 88.050 91.296 58.978 1.00 115.31 148 ARG B N 1
ATOM 2831 C CA . ARG B 1 148 ? 88.963 90.168 58.828 1.00 115.31 148 ARG B CA 1
ATOM 2832 C C . ARG B 1 148 ? 88.367 89.100 57.919 1.00 115.31 148 ARG B C 1
ATOM 2833 O O . ARG B 1 148 ? 89.075 88.509 57.095 1.00 115.31 148 ARG B O 1
ATOM 2841 N N . GLU B 1 149 ? 87.059 88.848 58.031 1.00 120.84 149 GLU B N 1
ATOM 2842 C CA . GLU B 1 149 ? 86.483 87.825 57.164 1.00 120.84 149 GLU B CA 1
ATOM 2843 C C . GLU B 1 149 ? 86.451 88.281 55.710 1.00 120.84 149 GLU B C 1
ATOM 2844 O O . GLU B 1 149 ? 86.551 87.448 54.805 1.00 120.84 149 GLU B O 1
ATOM 2850 N N . LEU B 1 150 ? 86.332 89.587 55.456 1.00 120.48 150 LEU B N 1
ATOM 2851 C CA . LEU B 1 150 ? 86.370 90.045 54.073 1.00 120.48 150 LEU B CA 1
ATOM 2852 C C . LEU B 1 150 ? 87.791 90.070 53.523 1.00 120.48 150 LEU B C 1
ATOM 2853 O O . LEU B 1 150 ? 87.987 89.831 52.326 1.00 120.48 150 LEU B O 1
ATOM 2858 N N . VAL B 1 151 ? 88.788 90.346 54.361 1.00 122.79 151 VAL B N 1
ATOM 2859 C CA . VAL B 1 151 ? 90.180 90.313 53.929 1.00 122.79 151 VAL B CA 1
ATOM 2860 C C . VAL B 1 151 ? 90.748 88.893 53.980 1.00 122.79 151 VAL B C 1
ATOM 2861 O O . VAL B 1 151 ? 91.925 88.688 53.688 1.00 122.79 151 VAL B O 1
ATOM 2865 N N . ALA B 1 152 ? 89.941 87.914 54.383 1.00 129.08 152 ALA B N 1
ATOM 2866 C CA . ALA B 1 152 ? 90.385 86.528 54.311 1.00 129.08 152 ALA B CA 1
ATOM 2867 C C . ALA B 1 152 ? 89.635 85.736 53.244 1.00 129.08 152 ALA B C 1
ATOM 2868 O O . ALA B 1 152 ? 90.255 85.169 52.338 1.00 129.08 152 ALA B O 1
ATOM 2870 N N . THR B 1 153 ? 88.303 85.696 53.335 1.00 133.78 153 THR B N 1
ATOM 2871 C CA . THR B 1 153 ? 87.517 84.828 52.463 1.00 133.78 153 THR B CA 1
ATOM 2872 C C . THR B 1 153 ? 87.536 85.316 51.019 1.00 133.78 153 THR B C 1
ATOM 2873 O O . THR B 1 153 ? 87.743 84.531 50.086 1.00 133.78 153 THR B O 1
ATOM 2877 N N . LEU B 1 154 ? 87.317 86.617 50.814 1.00 130.66 154 LEU B N 1
ATOM 2878 C CA . LEU B 1 154 ? 87.281 87.152 49.458 1.00 130.66 154 LEU B CA 1
ATOM 2879 C C . LEU B 1 154 ? 88.666 87.183 48.827 1.00 130.66 154 LEU B C 1
ATOM 2880 O O . LEU B 1 154 ? 88.785 87.264 47.599 1.00 130.66 154 LEU B O 1
ATOM 2885 N N . MET B 1 155 ? 89.714 87.116 49.641 1.00 128.14 155 MET B N 1
ATOM 2886 C CA . MET B 1 155 ? 91.067 87.354 49.172 1.00 128.14 155 MET B CA 1
ATOM 2887 C C . MET B 1 155 ? 91.689 86.058 48.655 1.00 128.14 155 MET B C 1
ATOM 2888 O O . MET B 1 155 ? 91.118 84.970 48.770 1.00 128.14 155 MET B O 1
ATOM 2893 N N . THR B 1 156 ? 92.878 86.178 48.072 1.00 134.11 156 THR B N 1
ATOM 2894 C CA . THR B 1 156 ? 93.689 85.032 47.668 1.00 134.11 156 THR B CA 1
ATOM 2895 C C . THR B 1 156 ? 94.808 84.896 48.696 1.00 134.11 156 THR B C 1
ATOM 2896 O O . THR B 1 156 ? 95.938 85.333 48.479 1.00 134.11 156 THR B O 1
ATOM 2900 N N . ASP B 1 157 ? 94.485 84.260 49.821 1.00 131.54 157 ASP B N 1
ATOM 2901 C CA . ASP B 1 157 ? 95.367 84.288 50.979 1.00 131.54 157 ASP B CA 1
ATOM 2902 C C . ASP B 1 157 ? 96.691 83.592 50.687 1.00 131.54 157 ASP B C 1
ATOM 2903 O O . ASP B 1 157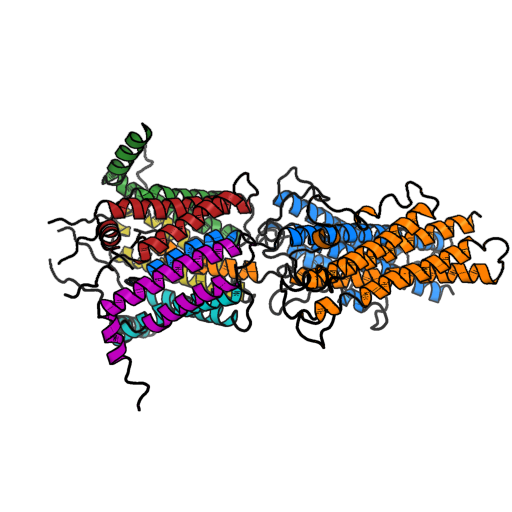 ? 96.762 82.629 49.919 1.00 131.54 157 ASP B O 1
ATOM 2908 N N . LYS B 1 158 ? 97.747 84.101 51.315 1.00 131.74 158 LYS B N 1
ATOM 2909 C CA . LYS B 1 158 ? 99.097 83.591 51.138 1.00 131.74 158 LYS B CA 1
ATOM 2910 C C . LYS B 1 158 ? 99.879 83.899 52.408 1.00 131.74 158 LYS B C 1
ATOM 2911 O O . LYS B 1 158 ? 99.418 84.644 53.275 1.00 131.74 158 LYS B O 1
ATOM 2917 N N . ALA B 1 159 ? 101.074 83.312 52.512 1.00 136.35 159 ALA B N 1
ATOM 2918 C CA . ALA B 1 159 ? 101.876 83.449 53.725 1.00 136.35 159 ALA B CA 1
ATOM 2919 C C . ALA B 1 159 ? 102.140 84.913 54.060 1.00 136.35 159 ALA B C 1
ATOM 2920 O O . ALA B 1 159 ? 101.983 85.338 55.210 1.00 136.35 159 ALA B O 1
ATOM 2922 N N . LYS B 1 160 ? 102.540 85.702 53.063 1.00 133.64 160 LYS B N 1
ATOM 2923 C CA . LYS B 1 160 ? 102.729 87.132 53.271 1.00 133.64 160 LYS B CA 1
ATOM 2924 C C . LYS B 1 160 ? 101.408 87.881 53.379 1.00 133.64 160 LYS B C 1
ATOM 2925 O O . LYS B 1 160 ? 101.382 88.996 53.909 1.00 133.64 160 LYS B O 1
ATOM 2931 N N . LEU B 1 161 ? 100.319 87.289 52.893 1.00 128.76 161 LEU B N 1
ATOM 2932 C CA . LEU B 1 161 ? 98.975 87.833 53.046 1.00 128.76 161 LEU B CA 1
ATOM 2933 C C . LEU B 1 161 ? 98.427 87.503 54.428 1.00 128.76 161 LEU B C 1
ATOM 2934 O O . LEU B 1 161 ? 99.196 87.220 55.352 1.00 128.76 161 LEU B O 1
ATOM 2939 N N . LYS B 1 162 ? 97.102 87.540 54.582 1.00 123.82 162 LYS B N 1
ATOM 2940 C CA . LYS B 1 162 ? 96.458 87.631 55.891 1.00 123.82 162 LYS B CA 1
ATOM 2941 C C . LYS B 1 162 ? 96.726 86.334 56.656 1.00 123.82 162 LYS B C 1
ATOM 2942 O O . LYS B 1 162 ? 95.919 85.403 56.710 1.00 123.82 162 LYS B O 1
ATOM 2948 N N . LEU B 1 163 ? 97.938 86.266 57.213 1.00 120.81 163 LEU B N 1
ATOM 2949 C CA . LEU B 1 163 ? 98.316 85.280 58.217 1.00 120.81 163 LEU B CA 1
ATOM 2950 C C . LEU B 1 163 ? 99.005 85.932 59.410 1.00 120.81 163 LEU B C 1
ATOM 2951 O O . LEU B 1 163 ? 99.495 85.218 60.292 1.00 120.81 163 LEU B O 1
ATOM 2956 N N . ILE B 1 164 ? 99.053 87.265 59.465 1.00 112.18 164 ILE B N 1
ATOM 2957 C CA . ILE B 1 164 ? 99.823 87.994 60.466 1.00 112.18 164 ILE B CA 1
ATOM 2958 C C . ILE B 1 164 ? 98.947 88.954 61.261 1.00 112.18 164 ILE B C 1
ATOM 2959 O O . ILE B 1 164 ? 98.952 88.939 62.496 1.00 112.18 164 ILE B O 1
ATOM 2964 N N . GLU B 1 165 ? 98.186 89.802 60.569 1.00 111.33 165 GLU B N 1
ATOM 2965 C CA . GLU B 1 165 ? 97.486 90.909 61.215 1.00 111.33 165 GLU B CA 1
ATOM 2966 C C . GLU B 1 165 ? 96.402 90.461 62.186 1.00 111.33 165 GLU B C 1
ATOM 2967 O O . GLU B 1 165 ? 95.773 91.322 62.811 1.00 111.33 165 GLU B O 1
ATOM 2973 N N . GLN B 1 166 ? 96.161 89.157 62.333 1.00 111.56 166 GLN B N 1
ATOM 2974 C CA . GLN B 1 166 ? 95.204 88.696 63.332 1.00 111.56 166 GLN B CA 1
ATOM 2975 C C . GLN B 1 166 ? 95.742 88.865 64.746 1.00 111.56 166 GLN B C 1
ATOM 2976 O O . GLN B 1 166 ? 94.971 88.800 65.709 1.00 111.56 166 GLN B O 1
ATOM 2982 N N . ALA B 1 167 ? 97.054 89.066 64.895 1.00 107.40 167 ALA B N 1
ATOM 2983 C CA . ALA B 1 167 ? 97.610 89.350 66.212 1.00 107.40 167 ALA B CA 1
ATOM 2984 C C . ALA B 1 167 ? 97.012 90.612 66.819 1.00 107.40 167 ALA B C 1
ATOM 2985 O O . ALA B 1 167 ? 96.957 90.733 68.047 1.00 107.40 167 ALA B O 1
ATOM 2987 N N . LEU B 1 168 ? 96.564 91.551 65.984 1.00 102.93 168 LEU B N 1
ATOM 2988 C CA . LEU B 1 168 ? 95.838 92.728 66.437 1.00 102.93 168 LEU B CA 1
ATOM 2989 C C . LEU B 1 168 ? 94.382 92.737 65.999 1.00 102.93 168 LEU B C 1
ATOM 2990 O O . LEU B 1 168 ? 93.590 93.503 66.557 1.00 102.93 168 LEU B O 1
ATOM 2995 N N . ASN B 1 169 ? 94.016 91.908 65.024 1.00 104.99 169 ASN B N 1
ATOM 2996 C CA . ASN B 1 169 ? 92.633 91.698 64.600 1.00 104.99 169 ASN B CA 1
ATOM 2997 C C . ASN B 1 169 ? 92.060 90.439 65.234 1.00 104.99 169 ASN B C 1
ATOM 2998 O O . ASN B 1 169 ? 91.337 89.676 64.587 1.00 104.99 169 ASN B O 1
ATOM 3003 N N . THR B 1 170 ? 92.407 90.213 66.506 1.00 108.68 170 THR B N 1
ATOM 3004 C CA . THR B 1 170 ? 92.198 88.930 67.171 1.00 108.68 170 THR B CA 1
ATOM 3005 C C . THR B 1 170 ? 90.789 88.388 66.959 1.00 108.68 170 THR B C 1
ATOM 3006 O O . THR B 1 170 ? 90.608 87.303 66.394 1.00 108.68 170 THR B O 1
ATOM 3010 N N . GLU B 1 171 ? 89.779 89.119 67.432 1.00 111.99 171 GLU B N 1
ATOM 3011 C CA . GLU B 1 171 ? 88.367 88.751 67.371 1.00 111.99 171 GLU B CA 1
ATOM 3012 C C . GLU B 1 171 ? 88.061 87.552 68.270 1.00 111.99 171 GLU B C 1
ATOM 3013 O O . GLU B 1 171 ? 86.887 87.220 68.472 1.00 111.99 171 GLU B O 1
ATOM 3019 N N . SER B 1 172 ? 89.075 86.931 68.874 1.00 113.15 172 SER B N 1
ATOM 3020 C CA . SER B 1 172 ? 88.867 85.807 69.790 1.00 113.15 172 SER B CA 1
ATOM 3021 C C . SER B 1 172 ? 89.961 85.889 70.855 1.00 113.15 172 SER B C 1
ATOM 3022 O O . SER B 1 172 ? 91.059 85.356 70.678 1.00 113.15 172 SER B O 1
ATOM 3025 N N . GLY B 1 173 ? 89.640 86.544 71.966 1.00 115.21 173 GLY B N 1
ATOM 3026 C CA . GLY B 1 173 ? 90.611 86.760 73.019 1.00 115.21 173 GLY B CA 1
ATOM 3027 C C . GLY B 1 173 ? 90.844 85.539 73.884 1.00 115.21 173 GLY B C 1
ATOM 3028 O O . GLY B 1 173 ? 90.818 84.406 73.394 1.00 115.21 173 GLY B O 1
ATOM 3029 N N . THR B 1 174 ? 91.072 85.759 75.174 1.00 121.66 174 THR B N 1
ATOM 3030 C CA . THR B 1 174 ? 91.347 84.678 76.105 1.00 121.66 174 THR B CA 1
ATOM 3031 C C . THR B 1 174 ? 90.047 84.077 76.636 1.00 121.66 174 THR B C 1
ATOM 3032 O O . THR B 1 174 ? 88.948 84.581 76.393 1.00 121.66 174 THR B O 1
ATOM 3036 N N . LYS B 1 175 ? 90.190 82.979 77.373 1.00 122.71 175 LYS B N 1
ATOM 3037 C CA . LYS B 1 175 ? 89.041 82.292 77.942 1.00 122.71 175 LYS B CA 1
ATOM 3038 C C . LYS B 1 175 ? 88.375 83.147 79.014 1.00 122.71 175 LYS B C 1
ATOM 3039 O O . LYS B 1 175 ? 89.008 83.992 79.652 1.00 122.71 175 LYS B O 1
ATOM 3045 N N . GLY B 1 176 ? 87.078 82.922 79.203 1.00 121.70 176 GLY B N 1
ATOM 3046 C CA . GLY B 1 176 ? 86.331 83.670 80.193 1.00 121.70 176 GLY B CA 1
ATOM 3047 C C . GLY B 1 176 ? 85.736 84.951 79.648 1.00 121.70 176 GLY B C 1
ATOM 3048 O O . GLY B 1 176 ? 84.663 84.936 79.037 1.00 121.70 176 GLY B O 1
ATOM 3049 N N . LYS B 1 177 ? 86.424 86.068 79.874 1.00 113.66 177 LYS B N 1
ATOM 3050 C CA . LYS B 1 177 ? 85.929 87.362 79.423 1.00 113.66 177 LYS B CA 1
ATOM 3051 C C . LYS B 1 177 ? 85.843 87.411 77.903 1.00 113.66 177 LYS B C 1
ATOM 3052 O O . LYS B 1 177 ? 86.724 86.913 77.195 1.00 113.66 177 LYS B O 1
ATOM 3058 N N . SER B 1 178 ? 84.770 88.016 77.403 1.00 104.03 178 SER B N 1
ATOM 3059 C CA . SER B 1 178 ? 84.568 88.135 75.969 1.00 104.03 178 SER B CA 1
ATOM 3060 C C . SER B 1 178 ? 85.578 89.105 75.362 1.00 104.03 178 SER B C 1
ATOM 3061 O O . SER B 1 178 ? 86.160 89.950 76.047 1.00 104.03 178 SER B O 1
ATOM 3064 N N . TRP B 1 179 ? 85.779 88.972 74.048 1.00 101.46 179 TRP B N 1
ATOM 3065 C CA . TRP B 1 179 ? 86.785 89.773 73.356 1.00 101.46 179 TRP B CA 1
ATOM 3066 C C . TRP B 1 179 ? 86.517 91.263 73.522 1.00 101.46 179 TRP B C 1
ATOM 3067 O O . TRP B 1 179 ? 87.428 92.039 73.829 1.00 101.46 179 TRP B O 1
ATOM 3078 N N . GLU B 1 180 ? 85.266 91.683 73.325 1.00 97.71 180 GLU B N 1
ATOM 3079 C CA . GLU B 1 180 ? 84.921 93.087 73.501 1.00 97.71 180 GLU B CA 1
ATOM 3080 C C . GLU B 1 180 ? 85.034 93.536 74.950 1.00 97.71 180 GLU B C 1
ATOM 3081 O O . GLU B 1 180 ? 85.034 94.743 75.207 1.00 97.71 180 GLU B O 1
ATOM 3087 N N . SER B 1 181 ? 85.125 92.601 75.894 1.00 95.14 181 SER B N 1
ATOM 3088 C CA . SER B 1 181 ? 85.412 92.933 77.281 1.00 95.14 181 SER B CA 1
ATOM 3089 C C . SER B 1 181 ? 86.840 92.608 77.682 1.00 95.14 181 SER B C 1
ATOM 3090 O O . SER B 1 181 ? 87.379 93.264 78.579 1.00 95.14 181 SER B O 1
ATOM 3093 N N . SER B 1 182 ? 87.462 91.613 77.045 1.00 97.78 182 SER B N 1
ATOM 3094 C CA . SER B 1 182 ? 88.865 91.328 77.321 1.00 97.78 182 SER B CA 1
ATOM 3095 C C . SER B 1 182 ? 89.743 92.503 76.926 1.00 97.78 182 SER B C 1
ATOM 3096 O O . SER B 1 182 ? 90.736 92.802 77.599 1.00 97.78 182 SER B O 1
ATOM 3099 N N . LEU B 1 183 ? 89.395 93.179 75.830 1.00 88.04 183 LEU B N 1
ATOM 3100 C CA . LEU B 1 183 ? 90.173 94.331 75.393 1.00 88.04 183 LEU B CA 1
ATOM 3101 C C . LEU B 1 183 ? 90.126 95.444 76.432 1.00 88.04 183 LEU B C 1
ATOM 3102 O O . LEU B 1 183 ? 91.152 96.057 76.747 1.00 88.04 183 LEU B O 1
ATOM 3107 N N . PHE B 1 184 ? 88.941 95.720 76.983 1.00 83.44 184 PHE B N 1
ATOM 3108 C CA . PHE B 1 184 ? 88.819 96.731 78.037 1.00 83.44 184 PHE B CA 1
ATOM 3109 C C . PHE B 1 184 ? 87.606 96.385 78.905 1.00 83.44 184 PHE B C 1
ATOM 3110 O O . PHE B 1 184 ? 86.472 96.735 78.578 1.00 83.44 184 PHE B O 1
ATOM 3118 N N . GLU B 1 185 ? 87.865 95.706 80.023 1.00 92.80 185 GLU B N 1
ATOM 3119 C CA . GLU B 1 185 ? 86.838 95.453 81.029 1.00 92.80 185 GLU B CA 1
ATOM 3120 C C . GLU B 1 185 ? 86.891 96.488 82.147 1.00 92.80 185 GLU B C 1
ATOM 3121 O O . GLU B 1 185 ? 85.930 97.231 82.363 1.00 92.80 185 GLU B O 1
ATOM 3127 N N . ASN B 1 186 ? 88.010 96.554 82.858 1.00 90.14 186 ASN B N 1
ATOM 3128 C CA . ASN B 1 186 ? 88.250 97.557 83.890 1.00 90.14 186 ASN B CA 1
ATOM 3129 C C . ASN B 1 186 ? 89.500 98.316 83.465 1.00 90.14 186 ASN B C 1
ATOM 3130 O O . ASN B 1 186 ? 90.623 97.885 83.746 1.00 90.14 186 ASN B O 1
ATOM 3135 N N . MET B 1 187 ? 89.306 99.450 82.791 1.00 82.51 187 MET B N 1
ATOM 3136 C CA . MET B 1 187 ? 90.417 100.096 82.116 1.00 82.51 187 MET B CA 1
ATOM 3137 C C . MET B 1 187 ? 90.066 101.559 81.918 1.00 82.51 187 MET B C 1
ATOM 3138 O O . MET B 1 187 ? 88.908 101.860 81.598 1.00 82.51 187 MET B O 1
ATOM 3143 N N . PRO B 1 188 ? 91.013 102.489 82.101 1.00 81.53 188 PRO B N 1
ATOM 3144 C CA . PRO B 1 188 ? 90.655 103.916 82.115 1.00 81.53 188 PRO B CA 1
ATOM 3145 C C . PRO B 1 188 ? 90.136 104.442 80.787 1.00 81.53 188 PRO B C 1
ATOM 3146 O O . PRO B 1 188 ? 90.108 103.724 79.782 1.00 81.53 188 PRO B O 1
ATOM 3150 N N . THR B 1 189 ? 89.719 105.709 80.785 1.00 81.53 189 THR B N 1
ATOM 3151 C CA . THR B 1 189 ? 89.141 106.311 79.588 1.00 81.53 189 THR B CA 1
ATOM 3152 C C . THR B 1 189 ? 90.155 106.363 78.454 1.00 81.53 189 THR B C 1
ATOM 3153 O O . THR B 1 189 ? 89.991 105.699 77.426 1.00 81.53 189 THR B O 1
ATOM 3157 N N . VAL B 1 190 ? 91.237 107.125 78.647 1.00 81.53 190 VAL B N 1
ATOM 3158 C CA . VAL B 1 190 ? 92.176 107.404 77.563 1.00 81.53 190 VAL B CA 1
ATOM 3159 C C . VAL B 1 190 ? 92.806 106.124 77.041 1.00 81.53 190 VAL B C 1
ATOM 3160 O O . VAL B 1 190 ? 93.181 106.042 75.866 1.00 81.53 190 VAL B O 1
ATOM 3164 N N . ALA B 1 191 ? 92.916 105.101 77.888 1.00 81.53 191 ALA B N 1
ATOM 3165 C CA . ALA B 1 191 ? 93.392 103.810 77.412 1.00 81.53 191 ALA B CA 1
ATOM 3166 C C . ALA B 1 191 ? 92.482 103.264 76.319 1.00 81.53 191 ALA B C 1
ATOM 3167 O O . ALA B 1 191 ? 92.959 102.722 75.316 1.00 81.53 191 ALA B O 1
ATOM 3169 N N . ALA B 1 192 ? 91.167 103.415 76.489 1.00 81.53 192 ALA B N 1
ATOM 3170 C CA . ALA B 1 192 ? 90.227 102.943 75.478 1.00 81.53 192 ALA B CA 1
ATOM 3171 C C . ALA B 1 192 ? 90.387 103.711 74.170 1.00 81.53 192 ALA B C 1
ATOM 3172 O O . ALA B 1 192 ? 90.355 103.119 73.083 1.00 81.53 192 ALA B O 1
ATOM 3174 N N . ILE B 1 193 ? 90.549 105.035 74.251 1.00 81.53 193 ILE B N 1
ATOM 3175 C CA . ILE B 1 193 ? 90.733 105.822 73.034 1.00 81.53 193 ILE B CA 1
ATOM 3176 C C . ILE B 1 193 ? 92.020 105.419 72.328 1.00 81.53 193 ILE B C 1
ATOM 3177 O O . ILE B 1 193 ? 92.051 105.292 71.100 1.00 81.53 193 ILE B O 1
ATOM 3182 N N . THR B 1 194 ? 93.100 105.213 73.084 1.00 81.53 194 THR B N 1
ATOM 3183 C CA . THR B 1 194 ? 94.354 104.787 72.471 1.00 81.53 194 THR B CA 1
ATOM 3184 C C . THR B 1 194 ? 94.219 103.418 71.820 1.00 81.53 194 THR B C 1
ATOM 3185 O O . THR B 1 194 ? 94.765 103.180 70.736 1.00 81.53 194 THR B O 1
ATOM 3189 N N . LEU B 1 195 ? 93.508 102.498 72.469 1.00 81.53 195 LEU B N 1
ATOM 3190 C CA . LEU B 1 195 ? 93.326 101.180 71.874 1.00 81.53 195 LEU B CA 1
ATOM 3191 C C . LEU B 1 195 ? 92.504 101.258 70.595 1.00 81.53 195 LEU B C 1
ATOM 3192 O O . LEU B 1 195 ? 92.842 100.613 69.599 1.00 81.53 195 LEU B O 1
ATOM 3197 N N . LEU B 1 196 ? 91.430 102.047 70.592 1.00 81.53 196 LEU B N 1
ATOM 3198 C CA . LEU B 1 196 ? 90.665 102.211 69.359 1.00 81.53 196 LEU B CA 1
ATOM 3199 C C . LEU B 1 196 ? 91.492 102.909 68.285 1.00 81.53 196 LEU B C 1
ATOM 3200 O O . LEU B 1 196 ? 91.337 102.627 67.090 1.00 81.53 196 LEU B O 1
ATOM 3205 N N . THR B 1 197 ? 92.390 103.803 68.697 1.00 81.53 197 THR B N 1
ATOM 3206 C CA . THR B 1 197 ? 93.335 104.404 67.766 1.00 81.53 197 THR B CA 1
ATOM 3207 C C . THR B 1 197 ? 94.220 103.339 67.136 1.00 81.53 197 THR B C 1
ATOM 3208 O O . THR B 1 197 ? 94.476 103.361 65.925 1.00 81.53 197 THR B O 1
ATOM 3212 N N . LYS B 1 198 ? 94.692 102.393 67.946 1.00 81.53 198 LYS B N 1
ATOM 3213 C CA . LYS B 1 198 ? 95.509 101.315 67.405 1.00 81.53 198 LYS B CA 1
ATOM 3214 C C . LYS B 1 198 ? 94.693 100.413 66.490 1.00 81.53 198 LYS B C 1
ATOM 3215 O O . LYS B 1 198 ? 95.223 99.902 65.501 1.00 81.53 198 LYS B O 1
ATOM 3221 N N . LEU B 1 199 ? 93.405 100.218 66.792 1.00 81.53 199 LEU B N 1
ATOM 3222 C CA . LEU B 1 199 ? 92.533 99.483 65.877 1.00 81.53 199 LEU B CA 1
ATOM 3223 C C . LEU B 1 199 ? 92.438 100.181 64.528 1.00 81.53 199 LEU B C 1
ATOM 3224 O O . LEU B 1 199 ? 92.530 99.540 63.476 1.00 81.53 199 LEU B O 1
ATOM 3229 N N . GLN B 1 200 ? 92.242 101.499 64.540 1.00 82.64 200 GLN B N 1
ATOM 3230 C CA . GLN B 1 200 ? 92.166 102.239 63.283 1.00 82.64 200 GLN B CA 1
ATOM 3231 C C . GLN B 1 200 ? 93.480 102.150 62.517 1.00 82.64 200 GLN B C 1
ATOM 3232 O O . GLN B 1 200 ? 93.489 101.974 61.289 1.00 82.64 200 GLN B O 1
ATOM 3238 N N . SER B 1 201 ? 94.604 102.260 63.229 1.00 82.26 201 SER B N 1
ATOM 3239 C CA . SER B 1 201 ? 95.906 102.138 62.584 1.00 82.26 201 SER B CA 1
ATOM 3240 C C . SER B 1 201 ? 96.084 100.757 61.973 1.00 82.26 201 SER B C 1
ATOM 3241 O O . SER B 1 201 ? 96.628 100.623 60.875 1.00 82.26 201 SER B O 1
ATOM 3244 N N . ASP B 1 202 ? 95.638 99.717 62.678 1.00 88.52 202 ASP B N 1
ATOM 3245 C CA . ASP B 1 202 ? 95.736 98.356 62.163 1.00 88.52 202 ASP B CA 1
ATOM 3246 C C . ASP B 1 202 ? 94.867 98.170 60.928 1.00 88.52 202 ASP B C 1
ATOM 3247 O O . ASP B 1 202 ? 95.262 97.480 59.981 1.00 88.52 202 ASP B O 1
ATOM 3252 N N . VAL B 1 203 ? 93.673 98.765 60.928 1.00 93.63 203 VAL B N 1
ATOM 3253 C CA . VAL B 1 203 ? 92.798 98.682 59.761 1.00 93.63 203 VAL B CA 1
ATOM 3254 C C . VAL B 1 203 ? 93.460 99.337 58.557 1.00 93.63 203 VAL B C 1
ATOM 3255 O O . VAL B 1 203 ? 93.483 98.775 57.454 1.00 93.63 203 VAL B O 1
ATOM 3259 N N . ARG B 1 204 ? 94.015 100.535 58.752 1.00 98.78 204 ARG B N 1
ATOM 3260 C CA . ARG B 1 204 ? 94.704 101.207 57.655 1.00 98.78 204 ARG B CA 1
ATOM 3261 C C . ARG B 1 204 ? 95.934 100.427 57.210 1.00 98.78 204 ARG B C 1
ATOM 3262 O O . ARG B 1 204 ? 96.238 100.371 56.015 1.00 98.78 204 ARG B O 1
ATOM 3270 N N . TYR B 1 205 ? 96.644 99.815 58.156 1.00 98.75 205 TYR B N 1
ATOM 3271 C CA . TYR B 1 205 ? 97.779 98.956 57.842 1.00 98.75 205 TYR B CA 1
ATOM 3272 C C . TYR B 1 205 ? 97.359 97.823 56.915 1.00 98.75 205 TYR B C 1
ATOM 3273 O O . TYR B 1 205 ? 97.915 97.651 55.821 1.00 98.75 205 TYR B O 1
ATOM 3282 N N . ALA B 1 206 ? 96.329 97.078 57.323 1.00 106.56 206 ALA B N 1
ATOM 3283 C CA . ALA B 1 206 ? 95.853 95.952 56.529 1.00 106.56 206 ALA B CA 1
ATOM 3284 C C . ALA B 1 206 ? 95.392 96.411 55.157 1.00 106.56 206 ALA B C 1
ATOM 3285 O O . ALA B 1 206 ? 95.668 95.751 54.149 1.00 106.56 206 ALA B O 1
ATOM 3287 N N . GLN B 1 207 ? 94.688 97.544 55.099 1.00 114.36 207 GLN B N 1
ATOM 3288 C CA . GLN B 1 207 ? 94.340 98.131 53.810 1.00 114.36 207 GLN B CA 1
ATOM 3289 C C . GLN B 1 207 ? 95.589 98.381 52.978 1.00 114.36 207 GLN B C 1
ATOM 3290 O O . GLN B 1 207 ? 95.589 98.162 51.761 1.00 114.36 207 GLN B O 1
ATOM 3296 N N . GLY B 1 208 ? 96.665 98.833 53.622 1.00 111.92 208 GLY B N 1
ATOM 3297 C CA . GLY B 1 208 ? 97.903 99.067 52.898 1.00 111.92 208 GLY B CA 1
ATOM 3298 C C . GLY B 1 208 ? 98.441 97.808 52.250 1.00 111.92 208 GLY B C 1
ATOM 3299 O O . GLY B 1 208 ? 98.779 97.802 51.063 1.00 111.92 208 GLY B O 1
ATOM 3300 N N . GLU B 1 209 ? 98.513 96.713 53.015 1.00 113.44 209 GLU B N 1
ATOM 3301 C CA . GLU B 1 209 ? 98.992 95.475 52.392 1.00 113.44 209 GLU B CA 1
ATOM 3302 C C . GLU B 1 209 ? 98.041 94.980 51.310 1.00 113.44 209 GLU B C 1
ATOM 3303 O O . GLU B 1 209 ? 98.490 94.445 50.293 1.00 113.44 209 GLU B O 1
ATOM 3309 N N . VAL B 1 210 ? 96.730 95.126 51.507 1.00 122.92 210 VAL B N 1
ATOM 3310 C CA . VAL B 1 210 ? 95.806 94.633 50.489 1.00 122.92 210 VAL B CA 1
ATOM 3311 C C . VAL B 1 210 ? 95.973 95.411 49.187 1.00 122.92 210 VAL B C 1
ATOM 3312 O O . VAL B 1 210 ? 95.987 94.826 48.094 1.00 122.92 210 VAL B O 1
ATOM 3316 N N . LEU B 1 211 ? 96.107 96.736 49.274 1.00 127.06 211 LEU B N 1
ATOM 3317 C CA . LEU B 1 211 ? 96.352 97.512 48.064 1.00 127.06 211 LEU B CA 1
ATOM 3318 C C . LEU B 1 211 ? 97.713 97.186 47.465 1.00 127.06 211 LEU B C 1
ATOM 3319 O O . LEU B 1 211 ? 97.876 97.216 46.243 1.00 127.06 211 LEU B O 1
ATOM 3324 N N . ALA B 1 212 ? 98.701 96.862 48.301 1.00 133.09 212 ALA B N 1
ATOM 3325 C CA . ALA B 1 212 ? 99.985 96.421 47.764 1.00 133.09 212 ALA B CA 1
ATOM 3326 C C . ALA B 1 212 ? 99.829 95.133 46.963 1.00 133.09 212 ALA B C 1
ATOM 3327 O O . ALA B 1 212 ? 100.411 94.986 45.879 1.00 133.09 212 ALA B O 1
ATOM 3329 N N . ASP B 1 213 ? 99.044 94.190 47.488 1.00 137.60 213 ASP B N 1
ATOM 3330 C CA . ASP B 1 213 ? 98.775 92.952 46.763 1.00 137.60 213 ASP B CA 1
ATOM 3331 C C . ASP B 1 213 ? 98.076 93.235 45.444 1.00 137.60 213 ASP B C 1
ATOM 3332 O O . ASP B 1 213 ? 98.407 92.639 44.414 1.00 137.60 213 ASP B O 1
ATOM 3337 N N . LEU B 1 214 ? 97.104 94.144 45.457 1.00 142.05 214 LEU B N 1
ATOM 3338 C CA . LEU B 1 214 ? 96.413 94.480 44.217 1.00 142.05 214 LEU B CA 1
ATOM 3339 C C . LEU B 1 214 ? 97.344 95.151 43.213 1.00 142.05 214 LEU B C 1
ATOM 3340 O O . LEU B 1 214 ? 97.230 94.904 42.007 1.00 142.05 214 LEU B O 1
ATOM 3345 N N . VAL B 1 215 ? 98.266 95.991 43.685 1.00 147.26 215 VAL B N 1
ATOM 3346 C CA . VAL B 1 215 ? 99.222 96.630 42.786 1.00 147.26 215 VAL B CA 1
ATOM 3347 C C . VAL B 1 215 ? 100.138 95.593 42.150 1.00 147.26 215 VAL B C 1
ATOM 3348 O O . VAL B 1 215 ? 100.382 95.620 40.939 1.00 147.26 215 VAL B O 1
ATOM 3352 N N . LYS B 1 216 ? 100.662 94.660 42.950 1.00 146.67 216 LYS B N 1
ATOM 3353 C CA . LYS B 1 216 ? 101.527 93.649 42.348 1.00 146.67 216 LYS B CA 1
ATOM 3354 C C . LYS B 1 216 ? 100.743 92.685 41.467 1.00 146.67 216 LYS B C 1
ATOM 3355 O O . LYS B 1 216 ? 101.326 92.080 40.562 1.00 146.67 216 LYS B O 1
ATOM 3361 N N . SER B 1 217 ? 99.440 92.524 41.713 1.00 150.62 217 SER B N 1
ATOM 3362 C CA . SER B 1 217 ? 98.630 91.667 40.856 1.00 150.62 217 SER B CA 1
ATOM 3363 C C . SER B 1 217 ? 98.288 92.344 39.534 1.00 150.62 217 SER B C 1
ATOM 3364 O O . SER B 1 217 ? 98.169 91.665 38.508 1.00 150.62 217 SER B O 1
ATOM 3367 N N . VAL B 1 218 ? 98.123 93.667 39.532 1.00 157.89 218 VAL B N 1
ATOM 3368 C CA . VAL B 1 218 ? 97.752 94.359 38.302 1.00 157.89 218 VAL B CA 1
ATOM 3369 C C . VAL B 1 218 ? 98.979 94.625 37.437 1.00 157.89 218 VAL B C 1
ATOM 3370 O O . VAL B 1 218 ? 98.912 94.550 36.204 1.00 157.89 218 VAL B O 1
ATOM 3374 N N . ASP B 1 219 ? 100.116 94.947 38.061 1.00 158.04 219 ASP B N 1
ATOM 3375 C CA . ASP B 1 219 ? 101.338 95.181 37.298 1.00 158.04 219 ASP B CA 1
ATOM 3376 C C . ASP B 1 219 ? 101.783 93.916 36.574 1.00 158.04 219 ASP B C 1
ATOM 3377 O O . ASP B 1 219 ? 102.157 93.958 35.397 1.00 158.04 219 ASP B O 1
ATOM 3382 N N . VAL B 1 220 ? 101.756 92.777 37.269 1.00 160.69 220 VAL B N 1
ATOM 3383 C CA . VAL B 1 220 ? 102.058 91.508 36.615 1.00 160.69 220 VAL B CA 1
ATOM 3384 C C . VAL B 1 220 ? 100.936 91.123 35.660 1.00 160.69 220 VAL B C 1
ATOM 3385 O O . VAL B 1 220 ? 101.186 90.678 34.533 1.00 160.69 220 VAL B O 1
ATOM 3389 N N . GLY B 1 221 ? 99.689 91.294 36.086 1.00 159.97 221 GLY B N 1
ATOM 3390 C CA . GLY B 1 221 ? 98.546 90.974 35.251 1.00 159.97 221 GLY B CA 1
ATOM 3391 C C . GLY B 1 221 ? 98.347 91.952 34.110 1.00 159.97 221 GLY B C 1
ATOM 3392 O O . GLY B 1 221 ? 98.994 91.848 33.068 1.00 159.97 221 GLY B O 1
ATOM 3393 N N . GLY C 2 2 ? 103.449 70.631 117.571 1.00 118.88 2 GLY C N 1
ATOM 3394 C CA . GLY C 2 2 ? 103.278 70.920 118.983 1.00 118.88 2 GLY C CA 1
ATOM 3395 C C . GLY C 2 2 ? 104.591 71.133 119.708 1.00 118.88 2 GLY C C 1
ATOM 3396 O O . GLY C 2 2 ? 104.663 71.903 120.666 1.00 118.88 2 GLY C O 1
ATOM 3397 N N . HIS C 2 3 ? 105.637 70.442 119.249 1.00 119.87 3 HIS C N 1
ATOM 3398 C CA . HIS C 2 3 ? 106.952 70.597 119.861 1.00 119.87 3 HIS C CA 1
ATOM 3399 C C . HIS C 2 3 ? 107.506 71.998 119.647 1.00 119.87 3 HIS C C 1
ATOM 3400 O O . HIS C 2 3 ? 108.339 72.463 120.434 1.00 119.87 3 HIS C O 1
ATOM 3407 N N . TYR C 2 4 ? 107.064 72.682 118.588 1.00 122.34 4 TYR C N 1
ATOM 3408 C CA . TYR C 2 4 ? 107.532 74.040 118.334 1.00 122.34 4 TYR C CA 1
ATOM 3409 C C . TYR C 2 4 ? 107.148 74.980 119.466 1.00 122.34 4 TYR C C 1
ATOM 3410 O O . TYR C 2 4 ? 107.837 75.978 119.703 1.00 122.34 4 TYR C O 1
ATOM 3419 N N . ARG C 2 5 ? 106.051 74.686 120.169 1.00 122.38 5 ARG C N 1
ATOM 3420 C CA . ARG C 2 5 ? 105.653 75.525 121.292 1.00 122.38 5 ARG C CA 1
ATOM 3421 C C . ARG C 2 5 ? 106.692 75.499 122.405 1.00 122.38 5 ARG C C 1
ATOM 3422 O O . ARG C 2 5 ? 106.822 76.474 123.150 1.00 122.38 5 ARG C O 1
ATOM 3430 N N . ARG C 2 6 ? 107.442 74.403 122.533 1.00 118.99 6 ARG C N 1
ATOM 3431 C CA . ARG C 2 6 ? 108.570 74.394 123.458 1.00 118.99 6 ARG C CA 1
ATOM 3432 C C . ARG C 2 6 ? 109.684 75.306 122.957 1.00 118.99 6 ARG C C 1
ATOM 3433 O O . ARG C 2 6 ? 110.284 76.060 123.735 1.00 118.99 6 ARG C O 1
ATOM 3441 N N . TYR C 2 7 ? 109.968 75.252 121.652 1.00 121.36 7 TYR C N 1
ATOM 3442 C CA . TYR C 2 7 ? 110.930 76.175 121.058 1.00 121.36 7 TYR C CA 1
ATOM 3443 C C . TYR C 2 7 ? 110.493 77.620 121.257 1.00 121.36 7 TYR C C 1
ATOM 3444 O O . TYR C 2 7 ? 111.295 78.477 121.641 1.00 121.36 7 TYR C O 1
ATOM 3453 N N . LYS C 2 8 ? 109.216 77.909 121.002 1.00 114.44 8 LYS C N 1
ATOM 3454 C CA . LYS C 2 8 ? 108.733 79.274 121.175 1.00 114.44 8 LYS C CA 1
ATOM 3455 C C . LYS C 2 8 ? 108.753 79.699 122.636 1.00 114.44 8 LYS C C 1
ATOM 3456 O O . LYS C 2 8 ? 109.042 80.861 122.930 1.00 114.44 8 LYS C O 1
ATOM 3462 N N . ASN C 2 9 ? 108.474 78.783 123.564 1.00 116.60 9 ASN C N 1
ATOM 3463 C CA . ASN C 2 9 ? 108.519 79.130 124.981 1.00 116.60 9 ASN C CA 1
ATOM 3464 C C . ASN C 2 9 ? 109.940 79.455 125.427 1.00 116.60 9 ASN C C 1
ATOM 3465 O O . ASN C 2 9 ? 110.173 80.457 126.117 1.00 116.60 9 ASN C O 1
ATOM 3470 N N . ILE C 2 10 ? 110.908 78.619 125.042 1.00 113.34 10 ILE C N 1
ATOM 3471 C CA . ILE C 2 10 ? 112.285 78.894 125.437 1.00 113.34 10 ILE C CA 1
ATOM 3472 C C . ILE C 2 10 ? 112.796 80.158 124.754 1.00 113.34 10 ILE C C 1
ATOM 3473 O O . ILE C 2 10 ? 113.545 80.935 125.355 1.00 113.34 10 ILE C O 1
ATOM 3478 N N . LEU C 2 11 ? 112.382 80.408 123.509 1.00 108.33 11 LEU C N 1
ATOM 3479 C CA . LEU C 2 11 ? 112.772 81.638 122.829 1.00 108.33 11 LEU C CA 1
ATOM 3480 C C . LEU C 2 11 ? 112.173 82.859 123.517 1.00 108.33 11 LEU C C 1
ATOM 3481 O O . LEU C 2 11 ? 112.843 83.884 123.689 1.00 108.33 11 LEU C O 1
ATOM 3486 N N . GLU C 2 12 ? 110.906 82.763 123.925 1.00 110.61 12 GLU C N 1
ATOM 3487 C CA . GLU C 2 12 ? 110.254 83.869 124.614 1.00 110.61 12 GLU C CA 1
ATOM 3488 C C . GLU C 2 12 ? 110.926 84.163 125.946 1.00 110.61 12 GLU C C 1
ATOM 3489 O O . GLU C 2 12 ? 111.117 85.329 126.308 1.00 110.61 12 GLU C O 1
ATOM 3495 N N . MET C 2 13 ? 111.295 83.120 126.694 1.00 110.19 13 MET C N 1
ATOM 3496 C CA . MET C 2 13 ? 111.973 83.366 127.963 1.00 110.19 13 MET C CA 1
ATOM 3497 C C . MET C 2 13 ? 113.403 83.847 127.745 1.00 110.19 13 MET C C 1
ATOM 3498 O O . MET C 2 13 ? 113.960 84.537 128.607 1.00 110.19 13 MET C O 1
ATOM 3503 N N . TYR C 2 14 ? 114.012 83.500 126.610 1.00 104.75 14 TYR C N 1
ATOM 3504 C CA . TYR C 2 14 ? 115.343 84.011 126.301 1.00 104.75 14 TYR C CA 1
ATOM 3505 C C . TYR C 2 14 ? 115.304 85.497 125.968 1.00 104.75 14 TYR C C 1
ATOM 3506 O O . TYR C 2 14 ? 116.170 86.262 126.408 1.00 104.75 14 TYR C O 1
ATOM 3515 N N . LEU C 2 15 ? 114.314 85.924 125.179 1.00 104.53 15 LEU C N 1
ATOM 3516 C CA . LEU C 2 15 ? 114.255 87.324 124.763 1.00 104.53 15 LEU C CA 1
ATOM 3517 C C . LEU C 2 15 ? 114.151 88.272 125.950 1.00 104.53 15 LEU C C 1
ATOM 3518 O O . LEU C 2 15 ? 114.600 89.420 125.864 1.00 104.53 15 LEU C O 1
ATOM 3523 N N . ALA C 2 16 ? 113.571 87.820 127.061 1.00 106.17 16 ALA C N 1
ATOM 3524 C CA . ALA C 2 16 ? 113.494 88.663 128.246 1.00 106.17 16 ALA C CA 1
ATOM 3525 C C . ALA C 2 16 ? 114.817 88.750 128.995 1.00 106.17 16 ALA C C 1
ATOM 3526 O O . ALA C 2 16 ? 114.960 89.620 129.861 1.00 106.17 16 ALA C O 1
ATOM 3528 N N . SER C 2 17 ? 115.778 87.883 128.687 1.00 103.53 17 SER C N 1
ATOM 3529 C CA . SER C 2 17 ? 117.035 87.859 129.420 1.00 103.53 17 SER C CA 1
ATOM 3530 C C . SER C 2 17 ? 117.853 89.114 129.145 1.00 103.53 17 SER C C 1
ATOM 3531 O O . SER C 2 17 ? 117.825 89.674 128.048 1.00 103.53 17 SER C O 1
ATOM 3534 N N . HIS C 2 18 ? 118.599 89.544 130.165 1.00 99.49 18 HIS C N 1
ATOM 3535 C CA . HIS C 2 18 ? 119.423 90.743 130.040 1.00 99.49 18 HIS C CA 1
ATOM 3536 C C . HIS C 2 18 ? 120.435 90.587 128.912 1.00 99.49 18 HIS C C 1
ATOM 3537 O O . HIS C 2 18 ? 120.613 91.498 128.095 1.00 99.49 18 HIS C O 1
ATOM 3544 N N . LYS C 2 19 ? 121.093 89.429 128.837 1.00 96.91 19 LYS C N 1
ATOM 3545 C CA . LYS C 2 19 ? 122.032 89.183 127.748 1.00 96.91 19 LYS C CA 1
ATOM 3546 C C . LYS C 2 19 ? 121.319 89.158 126.402 1.00 96.91 19 LYS C C 1
ATOM 3547 O O . LYS C 2 19 ? 121.834 89.682 125.407 1.00 96.91 19 LYS C O 1
ATOM 3553 N N . GLY C 2 20 ? 120.131 88.562 126.352 1.00 94.81 20 GLY C N 1
ATOM 3554 C CA . GLY C 2 20 ? 119.400 88.436 125.106 1.00 94.81 20 GLY C CA 1
ATOM 3555 C C . GLY C 2 20 ? 118.670 89.695 124.688 1.00 94.81 20 GLY C C 1
ATOM 3556 O O . GLY C 2 20 ? 118.714 90.084 123.517 1.00 94.81 20 GLY C O 1
ATOM 3557 N N . ARG C 2 21 ? 117.990 90.342 125.638 1.00 94.96 21 ARG C N 1
ATOM 3558 C CA . ARG C 2 21 ? 117.258 91.564 125.326 1.00 94.96 21 ARG C CA 1
ATOM 3559 C C . ARG C 2 21 ? 118.183 92.661 124.820 1.00 94.96 21 ARG C C 1
ATOM 3560 O O . ARG C 2 21 ? 117.732 93.556 124.097 1.00 94.96 21 ARG C O 1
ATOM 3568 N N . ARG C 2 22 ? 119.472 92.595 125.158 1.00 88.52 22 ARG C N 1
ATOM 3569 C CA . ARG C 2 22 ? 120.445 93.493 124.547 1.00 88.52 22 ARG C CA 1
ATOM 3570 C C . ARG C 2 22 ? 120.486 93.298 123.036 1.00 88.52 22 ARG C C 1
ATOM 3571 O O . ARG C 2 22 ? 120.446 94.268 122.273 1.00 88.52 22 ARG C O 1
ATOM 3579 N N . LEU C 2 23 ? 120.531 92.038 122.589 1.00 79.73 23 LEU C N 1
ATOM 3580 C CA . LEU C 2 23 ? 120.587 91.748 121.158 1.00 79.73 23 LEU C CA 1
ATOM 3581 C C . LEU C 2 23 ? 119.396 92.340 120.418 1.00 79.73 23 LEU C C 1
ATOM 3582 O O . LEU C 2 23 ? 119.493 92.664 119.227 1.00 79.73 23 LEU C O 1
ATOM 3587 N N . LEU C 2 24 ? 118.259 92.477 121.102 1.00 75.24 24 LEU C N 1
ATOM 3588 C CA . LEU C 2 24 ? 117.075 93.033 120.461 1.00 75.24 24 LEU C CA 1
ATOM 3589 C C . LEU C 2 24 ? 117.342 94.447 119.965 1.00 75.24 24 LEU C C 1
ATOM 3590 O O . LEU C 2 24 ? 116.891 94.833 118.879 1.00 75.24 24 LEU C O 1
ATOM 3595 N N . ASN C 2 25 ? 118.090 95.231 120.743 1.00 75.38 25 ASN C N 1
ATOM 3596 C CA . ASN C 2 25 ? 118.452 96.571 120.300 1.00 75.38 25 ASN C CA 1
ATOM 3597 C C . ASN C 2 25 ? 119.291 96.525 119.031 1.00 75.38 25 ASN C C 1
ATOM 3598 O O . ASN C 2 25 ? 119.062 97.308 118.101 1.00 75.38 25 ASN C O 1
ATOM 3603 N N . ILE C 2 26 ? 120.263 95.611 118.969 1.00 69.87 26 ILE C N 1
ATOM 3604 C CA . ILE C 2 26 ? 121.105 95.517 117.779 1.00 69.87 26 ILE C CA 1
ATOM 3605 C C . ILE C 2 26 ? 120.273 95.134 116.566 1.00 69.87 26 ILE C C 1
ATOM 3606 O O . ILE C 2 26 ? 120.414 95.724 115.490 1.00 69.87 26 ILE C O 1
ATOM 3611 N N . VAL C 2 27 ? 119.398 94.137 116.708 1.00 67.47 27 VAL C N 1
ATOM 3612 C CA . VAL C 2 27 ? 118.640 93.709 115.537 1.00 67.47 27 VAL C CA 1
ATOM 3613 C C . VAL C 2 27 ? 117.703 94.819 115.075 1.00 67.47 27 VAL C C 1
ATOM 3614 O O . VAL C 2 27 ? 117.624 95.112 113.877 1.00 67.47 27 VAL C O 1
ATOM 3618 N N . TYR C 2 28 ? 117.019 95.489 116.010 1.00 66.23 28 TYR C N 1
ATOM 3619 C CA . TYR C 2 28 ? 116.165 96.613 115.632 1.00 66.23 28 TYR C CA 1
ATOM 3620 C C . TYR C 2 28 ? 116.953 97.690 114.897 1.00 66.23 28 TYR C C 1
ATOM 3621 O O . TYR C 2 28 ? 116.569 98.117 113.802 1.00 66.23 28 TYR C O 1
ATOM 3630 N N . SER C 2 29 ? 118.065 98.140 115.483 1.00 65.49 29 SER C N 1
ATOM 3631 C CA . SER C 2 29 ? 118.788 99.272 114.914 1.00 65.49 29 SER C CA 1
ATOM 3632 C C . SER C 2 29 ? 119.428 98.919 113.577 1.00 65.49 29 SER C C 1
ATOM 3633 O O . SER C 2 29 ? 119.396 99.722 112.639 1.00 65.49 29 SER C O 1
ATOM 3636 N N . TRP C 2 30 ? 120.012 97.726 113.462 1.00 66.92 30 TRP C N 1
ATOM 3637 C CA . TRP C 2 30 ? 120.651 97.353 112.206 1.00 66.92 30 TRP C CA 1
ATOM 3638 C C . TRP C 2 30 ? 119.620 97.081 111.117 1.00 66.92 30 TRP C C 1
ATOM 3639 O O . TRP C 2 30 ? 119.862 97.383 109.943 1.00 66.92 30 TRP C O 1
ATOM 3650 N N . GLY C 2 31 ? 118.463 96.518 111.477 1.00 65.06 31 GLY C N 1
ATOM 3651 C CA . GLY C 2 31 ? 117.387 96.414 110.510 1.00 65.06 31 GLY C CA 1
ATOM 3652 C C . GLY C 2 31 ? 116.912 97.774 110.047 1.00 65.06 31 GLY C C 1
ATOM 3653 O O . GLY C 2 31 ? 116.631 97.977 108.864 1.00 65.06 31 GLY C O 1
ATOM 3654 N N . ALA C 2 32 ? 116.834 98.732 110.972 1.00 63.14 32 ALA C N 1
ATOM 3655 C CA . ALA C 2 32 ? 116.497 100.096 110.588 1.00 63.14 32 ALA C CA 1
ATOM 3656 C C . ALA C 2 32 ? 117.529 100.659 109.621 1.00 63.14 32 ALA C C 1
ATOM 3657 O O . ALA C 2 32 ? 117.175 101.302 108.629 1.00 63.14 32 ALA C O 1
ATOM 3659 N N . ALA C 2 33 ? 118.811 100.416 109.887 1.00 62.71 33 ALA C N 1
ATOM 3660 C CA . ALA C 2 33 ? 119.856 100.924 109.004 1.00 62.71 33 ALA C CA 1
ATOM 3661 C C . ALA C 2 33 ? 119.754 100.310 107.612 1.00 62.71 33 ALA C C 1
ATOM 3662 O O . ALA C 2 33 ? 119.847 101.014 106.597 1.00 62.71 33 ALA C O 1
ATOM 3664 N N . VAL C 2 34 ? 119.559 98.993 107.541 1.00 59.08 34 VAL C N 1
ATOM 3665 C CA . VAL C 2 34 ? 119.515 98.353 106.231 1.00 59.08 34 VAL C CA 1
ATOM 3666 C C . VAL C 2 34 ? 118.255 98.752 105.475 1.00 59.08 34 VAL C C 1
ATOM 3667 O O . VAL C 2 34 ? 118.276 98.847 104.244 1.00 59.08 34 VAL C O 1
ATOM 3671 N N . VAL C 2 35 ? 117.144 99.001 106.172 1.00 54.35 35 VAL C N 1
ATOM 3672 C CA . VAL C 2 35 ? 115.962 99.446 105.441 1.00 54.35 35 VAL C CA 1
ATOM 3673 C C . VAL C 2 35 ? 116.105 100.906 105.019 1.00 54.35 35 VAL C C 1
ATOM 3674 O O . VAL C 2 35 ? 115.573 101.305 103.977 1.00 54.35 35 VAL C O 1
ATOM 3678 N N . ILE C 2 36 ? 116.850 101.718 105.778 1.00 56.88 36 ILE C N 1
ATOM 3679 C CA . ILE C 2 36 ? 117.252 103.029 105.266 1.00 56.88 36 ILE C CA 1
ATOM 3680 C C . ILE C 2 36 ? 118.012 102.870 103.960 1.00 56.88 36 ILE C C 1
ATOM 3681 O O . ILE C 2 36 ? 117.750 103.575 102.979 1.00 56.88 36 ILE C O 1
ATOM 3686 N N . LEU C 2 37 ? 118.977 101.949 103.933 1.00 59.07 37 LEU C N 1
ATOM 3687 C CA . LEU C 2 37 ? 119.764 101.752 102.719 1.00 59.07 37 LEU C CA 1
ATOM 3688 C C . LEU C 2 37 ? 118.890 101.294 101.559 1.00 59.07 37 LEU C C 1
ATOM 3689 O O . LEU C 2 37 ? 119.043 101.771 100.430 1.00 59.07 37 LEU C O 1
ATOM 3694 N N . GLY C 2 38 ? 117.970 100.366 101.817 1.00 58.39 38 GLY C N 1
ATOM 3695 C CA . GLY C 2 38 ? 117.089 99.901 100.759 1.00 58.39 38 GLY C CA 1
ATOM 3696 C C . GLY C 2 38 ? 116.188 100.998 100.227 1.00 58.39 38 GLY C C 1
ATOM 3697 O O . GLY C 2 38 ? 115.999 101.129 99.013 1.00 58.39 38 GLY C O 1
ATOM 3698 N N . ALA C 2 39 ? 115.615 101.798 101.128 1.00 55.35 39 ALA C N 1
ATOM 3699 C CA . ALA C 2 39 ? 114.770 102.905 100.703 1.00 55.35 39 ALA C CA 1
ATOM 3700 C C . ALA C 2 39 ? 115.566 103.928 99.911 1.00 55.35 39 ALA C C 1
ATOM 3701 O O . ALA C 2 39 ? 115.061 104.495 98.938 1.00 55.35 39 ALA C O 1
ATOM 3703 N N . LEU C 2 40 ? 116.808 104.187 100.318 1.00 55.36 40 LEU C N 1
ATOM 3704 C CA . LEU C 2 40 ? 117.670 105.077 99.550 1.00 55.36 40 LEU C CA 1
ATOM 3705 C C . LEU C 2 40 ? 117.915 104.525 98.153 1.00 55.36 40 LEU C C 1
ATOM 3706 O O . LEU C 2 40 ? 117.797 105.246 97.157 1.00 55.36 40 LEU C O 1
ATOM 3711 N N . PHE C 2 41 ? 118.254 103.238 98.065 1.00 57.37 41 PHE C N 1
ATOM 3712 C CA . PHE C 2 41 ? 118.574 102.645 96.773 1.00 57.37 41 PHE C CA 1
ATOM 3713 C C . PHE C 2 41 ? 117.372 102.689 95.840 1.00 57.37 41 PHE C C 1
ATOM 3714 O O . PHE C 2 41 ? 117.505 103.025 94.658 1.00 57.37 41 PHE C O 1
ATOM 3722 N N . LYS C 2 42 ? 116.186 102.360 96.357 1.00 54.96 42 LYS C N 1
ATOM 3723 C CA . LYS C 2 42 ? 114.987 102.387 95.526 1.00 54.96 42 LYS C CA 1
ATOM 3724 C C . LYS C 2 42 ? 114.588 103.814 95.172 1.00 54.96 42 LYS C C 1
ATOM 3725 O O . LYS C 2 42 ? 114.114 104.076 94.061 1.00 54.96 42 LYS C O 1
ATOM 3731 N N . LEU C 2 43 ? 114.778 104.749 96.102 1.00 52.53 43 LEU C N 1
ATOM 3732 C CA . LEU C 2 43 ? 114.309 106.114 95.917 1.00 52.53 43 LEU C CA 1
ATOM 3733 C C . LEU C 2 43 ? 115.252 106.925 95.044 1.00 52.53 43 LEU C C 1
ATOM 3734 O O . LEU C 2 43 ? 114.810 107.846 94.350 1.00 52.53 43 LEU C O 1
ATOM 3739 N N . LEU C 2 44 ? 116.541 106.601 95.061 1.00 55.06 44 LEU C N 1
ATOM 3740 C CA . LEU C 2 44 ? 117.543 107.347 94.316 1.00 55.06 44 LEU C CA 1
ATOM 3741 C C . LEU C 2 44 ? 118.031 106.594 93.086 1.00 55.06 44 LEU C C 1
ATOM 3742 O O . LEU C 2 44 ? 118.800 107.151 92.296 1.00 55.06 44 LEU C O 1
ATOM 3747 N N . HIS C 2 45 ? 117.577 105.354 92.891 1.00 55.98 45 HIS C N 1
ATOM 3748 C CA . HIS C 2 45 ? 117.932 104.533 91.734 1.00 55.98 45 HIS C CA 1
ATOM 3749 C C . HIS C 2 45 ? 119.432 104.232 91.708 1.00 55.98 45 HIS C C 1
ATOM 3750 O O . HIS C 2 45 ? 120.145 104.539 90.751 1.00 55.98 45 HIS C O 1
ATOM 3757 N N . LEU C 2 46 ? 119.900 103.622 92.793 1.00 59.57 46 LEU C N 1
ATOM 3758 C CA . LEU C 2 46 ? 121.271 103.138 92.866 1.00 59.57 46 LEU C CA 1
ATOM 3759 C C . LEU C 2 46 ? 121.335 101.728 92.298 1.00 59.57 46 LEU C C 1
ATOM 3760 O O . LEU C 2 46 ? 120.504 100.889 92.669 1.00 59.57 46 LEU C O 1
ATOM 3765 N N . PRO C 2 47 ? 122.282 101.424 91.412 1.00 68.68 47 PRO C N 1
ATOM 3766 C CA . PRO C 2 47 ? 122.270 100.128 90.727 1.00 68.68 47 PRO C CA 1
ATOM 3767 C C . PRO C 2 47 ? 122.390 98.972 91.706 1.00 68.68 47 PRO C C 1
ATOM 3768 O O . PRO C 2 47 ? 122.929 99.104 92.807 1.00 68.68 47 PRO C O 1
ATOM 3772 N N . MET C 2 48 ? 121.855 97.827 91.289 1.00 78.40 48 MET C N 1
ATOM 3773 C CA . MET C 2 48 ? 121.834 96.610 92.092 1.00 78.40 48 MET C CA 1
ATOM 3774 C C . MET C 2 48 ? 121.121 96.814 93.422 1.00 78.40 48 MET C C 1
ATOM 3775 O O . MET C 2 48 ? 121.326 96.045 94.366 1.00 78.40 48 MET C O 1
ATOM 3780 N N . GLY C 2 49 ? 120.284 97.847 93.516 1.00 74.54 49 GLY C N 1
ATOM 3781 C CA . GLY C 2 49 ? 119.476 98.060 94.699 1.00 74.54 49 GLY C CA 1
ATOM 3782 C C . GLY C 2 49 ? 118.235 97.206 94.776 1.00 74.54 49 GLY C C 1
ATOM 3783 O O . GLY C 2 49 ? 117.576 97.181 95.819 1.00 74.54 49 GLY C O 1
ATOM 3784 N N . ASN C 2 50 ? 117.901 96.509 93.688 1.00 80.38 50 ASN C N 1
ATOM 3785 C CA . ASN C 2 50 ? 116.785 95.574 93.720 1.00 80.38 50 ASN C CA 1
ATOM 3786 C C . ASN C 2 50 ? 117.058 94.450 94.711 1.00 80.38 50 ASN C C 1
ATOM 3787 O O . ASN C 2 50 ? 116.154 94.010 95.431 1.00 80.38 50 ASN C O 1
ATOM 3792 N N . GLU C 2 51 ? 118.304 93.978 94.768 1.00 77.76 51 GLU C N 1
ATOM 3793 C CA . GLU C 2 51 ? 118.695 93.057 95.830 1.00 77.76 51 GLU C CA 1
ATOM 3794 C C . GLU C 2 51 ? 118.761 93.771 97.174 1.00 77.76 51 GLU C C 1
ATOM 3795 O O . GLU C 2 51 ? 118.414 93.191 98.210 1.00 77.76 51 GLU C O 1
ATOM 3801 N N . MET C 2 52 ? 119.218 95.025 97.177 1.00 75.09 52 MET C N 1
ATOM 3802 C CA . MET C 2 52 ? 119.250 95.802 98.411 1.00 75.09 52 MET C CA 1
ATOM 3803 C C . MET C 2 52 ? 117.847 95.995 98.968 1.00 75.09 52 MET C C 1
ATOM 3804 O O . MET C 2 52 ? 117.630 95.895 100.181 1.00 75.09 52 MET C O 1
ATOM 3809 N N . LEU C 2 53 ? 116.878 96.270 98.093 1.00 72.08 53 LEU C N 1
ATOM 3810 C CA . LEU C 2 53 ? 115.491 96.357 98.534 1.00 72.08 53 LEU C CA 1
ATOM 3811 C C . LEU C 2 53 ? 115.014 95.023 99.093 1.00 72.08 53 LEU C C 1
ATOM 3812 O O . LEU C 2 53 ? 114.308 94.983 100.107 1.00 72.08 53 LEU C O 1
ATOM 3817 N N . PHE C 2 54 ? 115.391 93.921 98.442 1.00 70.72 54 PHE C N 1
ATOM 3818 C CA . PHE C 2 54 ? 115.028 92.600 98.942 1.00 70.72 54 PHE C CA 1
ATOM 3819 C C . PHE C 2 54 ? 115.546 92.387 100.357 1.00 70.72 54 PHE C C 1
ATOM 3820 O O . PHE C 2 54 ? 114.804 91.947 101.244 1.00 70.72 54 PHE C O 1
ATOM 3828 N N . VAL C 2 55 ? 116.824 92.694 100.589 1.00 70.65 55 VAL C N 1
ATOM 3829 C CA . VAL C 2 55 ? 117.400 92.440 101.904 1.00 70.65 55 VAL C CA 1
ATOM 3830 C C . VAL C 2 55 ? 116.800 93.379 102.943 1.00 70.65 55 VAL C C 1
ATOM 3831 O O . VAL C 2 55 ? 116.553 92.976 104.083 1.00 70.65 55 VAL C O 1
ATOM 3835 N N . GLY C 2 56 ? 116.525 94.631 102.570 1.00 67.98 56 GLY C N 1
ATOM 3836 C CA . GLY C 2 56 ? 115.881 95.533 103.511 1.00 67.98 56 GLY C CA 1
ATOM 3837 C C . GLY C 2 56 ? 114.506 95.046 103.925 1.00 67.98 56 GLY C C 1
ATOM 3838 O O . GLY C 2 56 ? 114.180 94.994 105.118 1.00 67.98 56 GLY C O 1
ATOM 3839 N N . MET C 2 57 ? 113.686 94.661 102.942 1.00 70.29 57 MET C N 1
ATOM 3840 C CA . MET C 2 57 ? 112.343 94.184 103.250 1.00 70.29 57 MET C CA 1
ATOM 3841 C C . MET C 2 57 ? 112.383 92.909 104.078 1.00 70.29 57 MET C C 1
ATOM 3842 O O . MET C 2 57 ? 111.624 92.771 105.042 1.00 70.29 57 MET C O 1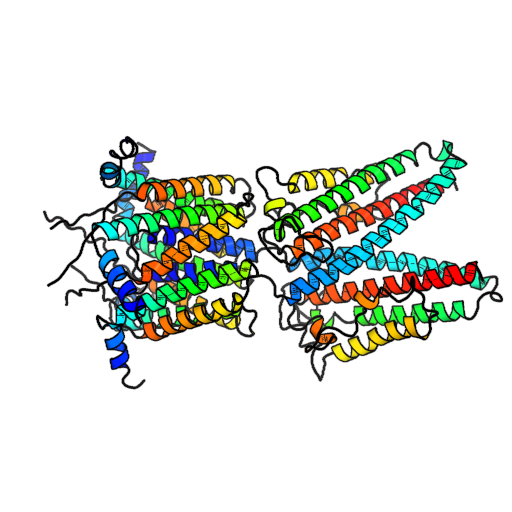
ATOM 3847 N N . ILE C 2 58 ? 113.268 91.969 103.736 1.00 67.33 58 ILE C N 1
ATOM 3848 C CA . ILE C 2 58 ? 113.312 90.719 104.489 1.00 67.33 58 ILE C CA 1
ATOM 3849 C C . ILE C 2 58 ? 113.818 90.964 105.908 1.00 67.33 58 ILE C C 1
ATOM 3850 O O . ILE C 2 58 ? 113.322 90.362 106.870 1.00 67.33 58 ILE C O 1
ATOM 3855 N N . THR C 2 59 ? 114.785 91.872 106.072 1.00 67.55 59 THR C N 1
ATOM 3856 C CA . THR C 2 59 ? 115.308 92.157 107.401 1.00 67.55 59 THR C CA 1
ATOM 3857 C C . THR C 2 59 ? 114.253 92.800 108.286 1.00 67.55 59 THR C C 1
ATOM 3858 O O . THR C 2 59 ? 114.075 92.394 109.439 1.00 67.55 59 THR C O 1
ATOM 3862 N N . GLU C 2 60 ? 113.529 93.793 107.775 1.00 65.20 60 GLU C N 1
ATOM 3863 C CA . GLU C 2 60 ? 112.518 94.395 108.635 1.00 65.20 60 GLU C CA 1
ATOM 3864 C C . GLU C 2 60 ? 111.271 93.522 108.764 1.00 65.20 60 GLU C C 1
ATOM 3865 O O . GLU C 2 60 ? 110.535 93.658 109.748 1.00 65.20 60 GLU C O 1
ATOM 3871 N N . PHE C 2 61 ? 111.052 92.587 107.836 1.00 62.42 61 PHE C N 1
ATOM 3872 C CA . PHE C 2 61 ? 110.066 91.535 108.058 1.00 62.42 61 PHE C CA 1
ATOM 3873 C C . PHE C 2 61 ? 110.451 90.681 109.256 1.00 62.42 61 PHE C C 1
ATOM 3874 O O . PHE C 2 61 ? 109.614 90.376 110.115 1.00 62.42 61 PHE C O 1
ATOM 3882 N N . LEU C 2 62 ? 111.721 90.279 109.326 1.00 64.93 62 LEU C N 1
ATOM 3883 C CA . LEU C 2 62 ? 112.201 89.556 110.499 1.00 64.93 62 LEU C CA 1
ATOM 3884 C C . LEU C 2 62 ? 112.070 90.408 111.751 1.00 64.93 62 LEU C C 1
ATOM 3885 O O . LEU C 2 62 ? 111.771 89.894 112.834 1.00 64.93 62 LEU C O 1
ATOM 3890 N N . VAL C 2 63 ? 112.301 91.715 111.619 1.00 61.02 63 VAL C N 1
ATOM 3891 C CA . VAL C 2 63 ? 112.174 92.623 112.757 1.00 61.02 63 VAL C CA 1
ATOM 3892 C C . VAL C 2 63 ? 110.750 92.604 113.294 1.00 61.02 63 VAL C C 1
ATOM 3893 O O . VAL C 2 63 ? 110.525 92.528 114.507 1.00 61.02 63 VAL C O 1
ATOM 3897 N N . PHE C 2 64 ? 109.766 92.682 112.397 1.00 59.83 64 PHE C N 1
ATOM 3898 C CA . PHE C 2 64 ? 108.377 92.572 112.831 1.00 59.83 64 PHE C CA 1
ATOM 3899 C C . PHE C 2 64 ? 108.091 91.207 113.441 1.00 59.83 64 PHE C C 1
ATOM 3900 O O . PHE C 2 64 ? 107.416 91.112 114.472 1.00 59.83 64 PHE C O 1
ATOM 3908 N N . PHE C 2 65 ? 108.598 90.139 112.822 1.00 62.48 65 PHE C N 1
ATOM 3909 C CA . PHE C 2 65 ? 108.279 88.794 113.292 1.00 62.48 65 PHE C CA 1
ATOM 3910 C C . PHE C 2 65 ? 108.792 88.572 114.710 1.00 62.48 65 PHE C C 1
ATOM 3911 O O . PHE C 2 65 ? 108.033 88.175 115.601 1.00 62.48 65 PHE C O 1
ATOM 3919 N N . ILE C 2 66 ? 110.078 88.843 114.945 1.00 66.26 66 ILE C N 1
ATOM 3920 C CA . ILE C 2 66 ? 110.654 88.598 116.261 1.00 66.26 66 ILE C CA 1
ATOM 3921 C C . ILE C 2 66 ? 110.149 89.573 117.309 1.00 66.26 66 ILE C C 1
ATOM 3922 O O . ILE C 2 66 ? 110.346 89.339 118.506 1.00 66.26 66 ILE C O 1
ATOM 3927 N N . SER C 2 67 ? 109.503 90.662 116.893 1.00 67.82 67 SER C N 1
ATOM 3928 C CA . SER C 2 67 ? 108.890 91.572 117.849 1.00 67.82 67 SER C CA 1
ATOM 3929 C C . SER C 2 67 ? 107.626 90.997 118.467 1.00 67.82 67 SER C C 1
ATOM 3930 O O . SER C 2 67 ? 107.131 91.552 119.453 1.00 67.82 67 SER C O 1
ATOM 3933 N N . GLY C 2 68 ? 107.098 89.904 117.920 1.00 72.29 68 GLY C N 1
ATOM 3934 C CA . GLY C 2 68 ? 105.914 89.281 118.468 1.00 72.29 68 GLY C CA 1
ATOM 3935 C C . GLY C 2 68 ? 106.126 88.539 119.765 1.00 72.29 68 GLY C C 1
ATOM 3936 O O . GLY C 2 68 ? 105.157 88.029 120.334 1.00 72.29 68 GLY C O 1
ATOM 3937 N N . PHE C 2 69 ? 107.364 88.466 120.252 1.00 74.79 69 PHE C N 1
ATOM 3938 C CA . PHE C 2 69 ? 107.672 87.744 121.478 1.00 74.79 69 PHE C CA 1
ATOM 3939 C C . PHE C 2 69 ? 107.884 88.657 122.675 1.00 74.79 69 PHE C C 1
ATOM 3940 O O . PHE C 2 69 ? 107.864 88.174 123.812 1.00 74.79 69 PHE C O 1
ATOM 3948 N N . GLU C 2 70 ? 108.087 89.950 122.452 1.00 83.54 70 GLU C N 1
ATOM 3949 C CA . GLU C 2 70 ? 108.217 90.890 123.551 1.00 83.54 70 GLU C CA 1
ATOM 3950 C C . GLU C 2 70 ? 106.878 91.051 124.267 1.00 83.54 70 GLU C C 1
ATOM 3951 O O . GLU C 2 70 ? 105.806 91.003 123.659 1.00 83.54 70 GLU C O 1
ATOM 3957 N N . LYS C 2 71 ? 106.950 91.244 125.581 1.00 88.86 71 LYS C N 1
ATOM 3958 C CA . LYS C 2 71 ? 105.762 91.363 126.416 1.00 88.86 71 LYS C CA 1
ATOM 3959 C C . LYS C 2 71 ? 105.738 92.726 127.093 1.00 88.86 71 LYS C C 1
ATOM 3960 O O . LYS C 2 71 ? 106.612 93.009 127.931 1.00 88.86 71 LYS C O 1
ATOM 3966 N N . PRO C 2 72 ? 104.786 93.593 126.773 1.00 87.87 72 PRO C N 1
ATOM 3967 C CA . PRO C 2 72 ? 104.656 94.868 127.479 1.00 87.87 72 PRO C CA 1
ATOM 3968 C C . PRO C 2 72 ? 103.713 94.747 128.672 1.00 87.87 72 PRO C C 1
ATOM 3969 O O . PRO C 2 72 ? 103.008 93.752 128.847 1.00 87.87 72 PRO C O 1
ATOM 3973 N N . ALA C 2 73 ? 103.715 95.791 129.497 1.00 88.96 73 ALA C N 1
ATOM 3974 C CA . ALA C 2 73 ? 102.867 95.835 130.678 1.00 88.96 73 ALA C CA 1
ATOM 3975 C C . ALA C 2 73 ? 102.322 97.242 130.863 1.00 88.96 73 ALA C C 1
ATOM 3976 O O . ALA C 2 73 ? 102.954 98.227 130.470 1.00 88.96 73 ALA C O 1
ATOM 3978 N N . MET C 2 74 ? 101.140 97.327 131.470 1.00 90.07 74 MET C N 1
ATOM 3979 C CA . MET C 2 74 ? 100.481 98.600 131.732 1.00 90.07 74 MET C CA 1
ATOM 3980 C C . MET C 2 74 ? 100.757 99.136 133.130 1.00 90.07 74 MET C C 1
ATOM 3981 O O . MET C 2 74 ? 101.014 100.335 133.280 1.00 90.07 74 MET C O 1
ATOM 3986 N N . GLU C 2 75 ? 100.716 98.268 134.141 1.00 93.40 75 GLU C N 1
ATOM 3987 C CA . GLU C 2 75 ? 100.958 98.599 135.551 1.00 93.40 75 GLU C CA 1
ATOM 3988 C C . GLU C 2 75 ? 100.343 99.948 135.928 1.00 93.40 75 GLU C C 1
ATOM 3989 O O . GLU C 2 75 ? 101.025 100.898 136.312 1.00 93.40 75 GLU C O 1
ATOM 3995 N N . TYR C 2 76 ? 99.021 100.009 135.799 1.00 92.29 76 TYR C N 1
ATOM 3996 C CA . TYR C 2 76 ? 98.290 101.230 136.108 1.00 92.29 76 TYR C CA 1
ATOM 3997 C C . TYR C 2 76 ? 98.414 101.584 137.586 1.00 92.29 76 TYR C C 1
ATOM 3998 O O . TYR C 2 76 ? 98.353 100.714 138.460 1.00 92.29 76 TYR C O 1
ATOM 4007 N N . HIS C 2 77 ? 98.596 102.875 137.861 1.00 85.59 77 HIS C N 1
ATOM 4008 C CA . HIS C 2 77 ? 98.699 103.380 139.232 1.00 85.59 77 HIS C CA 1
ATOM 4009 C C . HIS C 2 77 ? 97.308 103.777 139.729 1.00 85.59 77 HIS C C 1
ATOM 4010 O O . HIS C 2 77 ? 97.006 104.944 139.986 1.00 85.59 77 HIS C O 1
ATOM 4017 N N . TRP C 2 78 ? 96.458 102.762 139.858 1.00 87.51 78 TRP C N 1
ATOM 4018 C CA . TRP C 2 78 ? 95.067 102.934 140.275 1.00 87.51 78 TRP C CA 1
ATOM 4019 C C . TRP C 2 78 ? 94.324 103.894 139.351 1.00 87.51 78 TRP C C 1
ATOM 4020 O O . TRP C 2 78 ? 93.210 103.610 138.913 1.00 87.51 78 TRP C O 1
ATOM 4031 N N . ARG D 2 5 ? 76.940 96.122 121.752 1.00 127.18 5 ARG D N 1
ATOM 4032 C CA . ARG D 2 5 ? 75.523 95.803 121.881 1.00 127.18 5 ARG D CA 1
ATOM 4033 C C . ARG D 2 5 ? 75.247 95.053 123.178 1.00 127.18 5 ARG D C 1
ATOM 4034 O O . ARG D 2 5 ? 74.971 95.658 124.213 1.00 127.18 5 ARG D O 1
ATOM 4042 N N . ARG D 2 6 ? 75.332 93.728 123.112 1.00 118.96 6 ARG D N 1
ATOM 4043 C CA . ARG D 2 6 ? 75.105 92.877 124.271 1.00 118.96 6 ARG D CA 1
ATOM 4044 C C . ARG D 2 6 ? 76.368 92.869 125.132 1.00 118.96 6 ARG D C 1
ATOM 4045 O O . ARG D 2 6 ? 77.239 93.733 125.008 1.00 118.96 6 ARG D O 1
ATOM 4053 N N . TYR D 2 7 ? 76.481 91.889 126.028 1.00 117.08 7 TYR D N 1
ATOM 4054 C CA . TYR D 2 7 ? 77.547 91.871 127.028 1.00 117.08 7 TYR D CA 1
ATOM 4055 C C . TYR D 2 7 ? 78.884 91.574 126.347 1.00 117.08 7 TYR D C 1
ATOM 4056 O O . TYR D 2 7 ? 79.381 90.448 126.296 1.00 117.08 7 TYR D O 1
ATOM 4065 N N . LYS D 2 8 ? 79.469 92.631 125.787 1.00 106.16 8 LYS D N 1
ATOM 4066 C CA . LYS D 2 8 ? 80.827 92.605 125.263 1.00 106.16 8 LYS D CA 1
ATOM 4067 C C . LYS D 2 8 ? 81.864 92.890 126.338 1.00 106.16 8 LYS D C 1
ATOM 4068 O O . LYS D 2 8 ? 83.051 93.036 126.021 1.00 106.16 8 LYS D O 1
ATOM 4074 N N . ASN D 2 9 ? 81.436 92.990 127.598 1.00 105.48 9 ASN D N 1
ATOM 4075 C CA . ASN D 2 9 ? 82.380 93.228 128.682 1.00 105.48 9 ASN D CA 1
ATOM 4076 C C . ASN D 2 9 ? 83.366 92.078 128.822 1.00 105.48 9 ASN D C 1
ATOM 4077 O O . ASN D 2 9 ? 84.486 92.280 129.303 1.00 105.48 9 ASN D O 1
ATOM 4082 N N . ILE D 2 10 ? 82.978 90.871 128.408 1.00 104.99 10 ILE D N 1
ATOM 4083 C CA . ILE D 2 10 ? 83.924 89.759 128.406 1.00 104.99 10 ILE D CA 1
ATOM 4084 C C . ILE D 2 10 ? 85.063 90.035 127.434 1.00 104.99 10 ILE D C 1
ATOM 4085 O O . ILE D 2 10 ? 86.238 89.850 127.767 1.00 104.99 10 ILE D O 1
ATOM 4090 N N . LEU D 2 11 ? 84.741 90.498 126.225 1.00 98.62 11 LEU D N 1
ATOM 4091 C CA . LEU D 2 11 ? 85.788 90.885 125.284 1.00 98.62 11 LE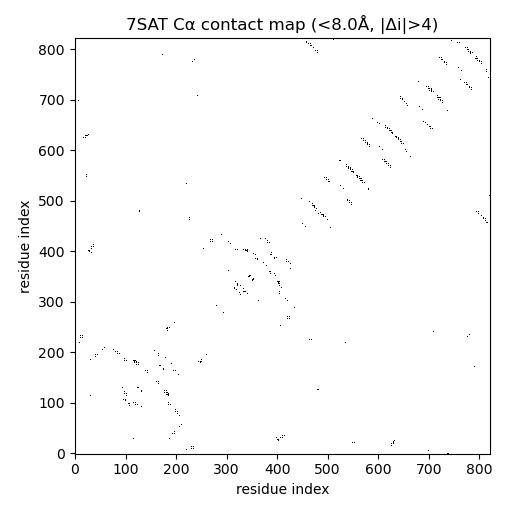U D CA 1
ATOM 4092 C C . LEU D 2 11 ? 86.605 92.047 125.834 1.00 98.62 11 LEU D C 1
ATOM 4093 O O . LEU D 2 11 ? 87.834 92.088 125.689 1.00 98.62 11 LEU D O 1
ATOM 4098 N N . GLU D 2 12 ? 85.929 93.003 126.472 1.00 97.86 12 GLU D N 1
ATOM 4099 C CA . GLU D 2 12 ? 86.620 94.166 127.017 1.00 97.86 12 GLU D CA 1
ATOM 4100 C C . GLU D 2 12 ? 87.641 93.770 128.075 1.00 97.86 12 GLU D C 1
ATOM 4101 O O . GLU D 2 12 ? 88.760 94.294 128.079 1.00 97.86 12 GLU D O 1
ATOM 4107 N N . MET D 2 13 ? 87.284 92.851 128.973 1.00 97.92 13 MET D N 1
ATOM 4108 C CA . MET D 2 13 ? 88.244 92.398 129.970 1.00 97.92 13 MET D CA 1
ATOM 4109 C C . MET D 2 13 ? 89.273 91.451 129.372 1.00 97.92 13 MET D C 1
ATOM 4110 O O . MET D 2 13 ? 90.383 91.348 129.902 1.00 97.92 13 MET D O 1
ATOM 4115 N N . TYR D 2 14 ? 88.929 90.756 128.285 1.00 94.93 14 TYR D N 1
ATOM 4116 C CA . TYR D 2 14 ? 89.913 89.933 127.594 1.00 94.93 14 TYR D CA 1
ATOM 4117 C C . TYR D 2 14 ? 91.028 90.792 127.017 1.00 94.93 14 TYR D C 1
ATOM 4118 O O . TYR D 2 14 ? 92.208 90.439 127.117 1.00 94.93 14 TYR D O 1
ATOM 4127 N N . LEU D 2 15 ? 90.675 91.930 126.416 1.00 87.83 15 LEU D N 1
ATOM 4128 C CA . LEU D 2 15 ? 91.703 92.826 125.895 1.00 87.83 15 LEU D CA 1
ATOM 4129 C C . LEU D 2 15 ? 92.557 93.396 127.019 1.00 87.83 15 LEU D C 1
ATOM 4130 O O . LEU D 2 15 ? 93.776 93.539 126.869 1.00 87.83 15 LEU D O 1
ATOM 4135 N N . ALA D 2 16 ? 91.939 93.727 128.151 1.00 89.89 16 ALA D N 1
ATOM 4136 C CA . ALA D 2 16 ? 92.680 94.220 129.304 1.00 89.89 16 ALA D CA 1
ATOM 4137 C C . ALA D 2 16 ? 93.339 93.106 130.105 1.00 89.89 16 ALA D C 1
ATOM 4138 O O . ALA D 2 16 ? 94.165 93.399 130.975 1.00 89.89 16 ALA D O 1
ATOM 4140 N N . SER D 2 17 ? 92.997 91.849 129.839 1.00 90.31 17 SER D N 1
ATOM 4141 C CA . SER D 2 17 ? 93.586 90.741 130.577 1.00 90.31 17 SER D CA 1
ATOM 4142 C C . SER D 2 17 ? 95.076 90.634 130.288 1.00 90.31 17 SER D C 1
ATOM 4143 O O . SER D 2 17 ? 95.528 90.886 129.168 1.00 90.31 17 SER D O 1
ATOM 4146 N N . HIS D 2 18 ? 95.840 90.252 131.313 1.00 90.01 18 HIS D N 1
ATOM 4147 C CA . HIS D 2 18 ? 97.278 90.077 131.154 1.00 90.01 18 HIS D CA 1
ATOM 4148 C C . HIS D 2 18 ? 97.613 88.995 130.138 1.00 90.01 18 HIS D C 1
ATOM 4149 O O . HIS D 2 18 ? 98.723 88.990 129.597 1.00 90.01 18 HIS D O 1
ATOM 4156 N N . LYS D 2 19 ? 96.683 88.080 129.871 1.00 90.61 19 LYS D N 1
ATOM 4157 C CA . LYS D 2 19 ? 96.873 87.063 128.847 1.00 90.61 19 LYS D CA 1
ATOM 4158 C C . LYS D 2 19 ? 96.306 87.471 127.496 1.00 90.61 19 LYS D C 1
ATOM 4159 O O . LYS D 2 19 ? 96.702 86.902 126.475 1.00 90.61 19 LYS D O 1
ATOM 4165 N N . GLY D 2 20 ? 95.371 88.421 127.467 1.00 83.44 20 GLY D N 1
ATOM 4166 C CA . GLY D 2 20 ? 94.836 88.874 126.195 1.00 83.44 20 GLY D CA 1
ATOM 4167 C C . GLY D 2 20 ? 95.841 89.656 125.371 1.00 83.44 20 GLY D C 1
ATOM 4168 O O . GLY D 2 20 ? 95.909 89.501 124.149 1.00 83.44 20 GLY D O 1
ATOM 4169 N N . ARG D 2 21 ? 96.634 90.506 126.026 1.00 74.84 21 ARG D N 1
ATOM 4170 C CA . ARG D 2 21 ? 97.513 91.413 125.294 1.00 74.84 21 ARG D CA 1
ATOM 4171 C C . ARG D 2 21 ? 98.584 90.659 124.517 1.00 74.84 21 ARG D C 1
ATOM 4172 O O . ARG D 2 21 ? 98.913 91.035 123.386 1.00 74.84 21 ARG D O 1
ATOM 4180 N N . ARG D 2 22 ? 99.147 89.598 125.104 1.00 84.74 22 ARG D N 1
ATOM 4181 C CA . ARG D 2 22 ? 100.173 88.831 124.402 1.00 84.74 22 ARG D CA 1
ATOM 4182 C C . ARG D 2 22 ? 99.644 88.304 123.073 1.00 84.74 22 ARG D C 1
ATOM 4183 O O . ARG D 2 22 ? 100.314 88.406 122.040 1.00 84.74 22 ARG D O 1
ATOM 4191 N N . LEU D 2 23 ? 98.426 87.756 123.079 1.00 74.98 23 LEU D N 1
ATOM 4192 C CA . LEU D 2 23 ? 97.804 87.335 121.830 1.00 74.98 23 LEU D CA 1
ATOM 4193 C C . LEU D 2 23 ? 97.569 88.522 120.912 1.00 74.98 23 LEU D C 1
ATOM 4194 O O . LEU D 2 23 ? 97.806 88.440 119.703 1.00 74.98 23 LEU D O 1
ATOM 4199 N N . LEU D 2 24 ? 97.106 89.638 121.474 1.00 68.16 24 LEU D N 1
ATOM 4200 C CA . LEU D 2 24 ? 96.852 90.828 120.674 1.00 68.16 24 LEU D CA 1
ATOM 4201 C C . LEU D 2 24 ? 98.132 91.309 120.001 1.00 68.16 24 LEU D C 1
ATOM 4202 O O . LEU D 2 24 ? 98.166 91.553 118.787 1.00 68.16 24 LEU D O 1
ATOM 4207 N N . ASN D 2 25 ? 99.206 91.430 120.781 1.00 68.24 25 ASN D N 1
ATOM 4208 C CA . ASN D 2 25 ? 100.464 91.914 120.232 1.00 68.24 25 ASN D CA 1
ATOM 4209 C C . ASN D 2 25 ? 101.013 90.945 119.195 1.00 68.24 25 ASN D C 1
ATOM 4210 O O . ASN D 2 25 ? 101.491 91.369 118.136 1.00 68.24 25 ASN D O 1
ATOM 4215 N N . ILE D 2 26 ? 100.953 89.640 119.473 1.00 65.61 26 ILE D N 1
ATOM 4216 C CA . ILE D 2 26 ? 101.538 88.686 118.537 1.00 65.61 26 ILE D CA 1
ATOM 4217 C C . ILE D 2 26 ? 100.746 88.654 117.238 1.00 65.61 26 ILE D C 1
ATOM 4218 O O . ILE D 2 26 ? 101.327 88.548 116.153 1.00 65.61 26 ILE D O 1
ATOM 4223 N N . VAL D 2 27 ? 99.416 88.767 117.312 1.00 62.97 27 VAL D N 1
ATOM 4224 C CA . VAL D 2 27 ? 98.639 88.739 116.079 1.00 62.97 27 VAL D CA 1
ATOM 4225 C C . VAL D 2 27 ? 98.887 90.007 115.276 1.00 62.97 27 VAL D C 1
ATOM 4226 O O . VAL D 2 27 ? 99.032 89.953 114.050 1.00 62.97 27 VAL D O 1
ATOM 4230 N N . TYR D 2 28 ? 98.992 91.158 115.947 1.00 59.22 28 TYR D N 1
ATOM 4231 C CA . TYR D 2 28 ? 99.346 92.383 115.235 1.00 59.22 28 TYR D CA 1
ATOM 4232 C C . TYR D 2 28 ? 100.694 92.251 114.537 1.00 59.22 28 TYR D C 1
ATOM 4233 O O . TYR D 2 28 ? 100.822 92.550 113.342 1.00 59.22 28 TYR D O 1
ATOM 4242 N N . SER D 2 29 ? 101.715 91.810 115.273 1.00 60.44 29 SER D N 1
ATOM 4243 C CA . SER D 2 29 ? 103.059 91.760 114.711 1.00 60.44 29 SER D CA 1
ATOM 4244 C C . SER D 2 29 ? 103.150 90.751 113.575 1.00 60.44 29 SER D C 1
ATOM 4245 O O . SER D 2 29 ? 103.751 91.038 112.533 1.00 60.44 29 SER D O 1
ATOM 4248 N N . TRP D 2 30 ? 102.557 89.569 113.746 1.00 63.16 30 TRP D N 1
ATOM 4249 C CA . TRP D 2 30 ? 102.618 88.569 112.689 1.00 63.16 30 TRP D CA 1
ATOM 4250 C C . TRP D 2 30 ? 101.797 88.986 111.478 1.00 63.16 30 TRP D C 1
ATOM 4251 O O . TRP D 2 30 ? 102.185 88.693 110.342 1.00 63.16 30 TRP D O 1
ATOM 4262 N N . GLY D 2 31 ? 100.671 89.671 111.689 1.00 58.68 31 GLY D N 1
ATOM 4263 C CA . GLY D 2 31 ? 99.943 90.220 110.563 1.00 58.68 31 GLY D CA 1
ATOM 4264 C C . GLY D 2 31 ? 100.765 91.231 109.794 1.00 58.68 31 GLY D C 1
ATOM 4265 O O . GLY D 2 31 ? 100.790 91.217 108.563 1.00 58.68 31 GLY D O 1
ATOM 4266 N N . ALA D 2 32 ? 101.465 92.112 110.508 1.00 60.76 32 ALA D N 1
ATOM 4267 C CA . ALA D 2 32 ? 102.343 93.059 109.830 1.00 60.76 32 ALA D CA 1
ATOM 4268 C C . ALA D 2 32 ? 103.428 92.332 109.049 1.00 60.76 32 ALA D C 1
ATOM 4269 O O . ALA D 2 32 ? 103.737 92.696 107.906 1.00 60.76 32 ALA D O 1
ATOM 4271 N N . ALA D 2 33 ? 104.008 91.292 109.648 1.00 58.05 33 ALA D N 1
ATOM 4272 C CA . ALA D 2 33 ? 105.069 90.548 108.981 1.00 58.05 33 ALA D CA 1
ATOM 4273 C C . ALA D 2 33 ? 104.568 89.889 107.704 1.00 58.05 33 ALA D C 1
ATOM 4274 O O . ALA D 2 33 ? 105.241 89.933 106.667 1.00 58.05 33 ALA D O 1
ATOM 4276 N N . VAL D 2 34 ? 103.388 89.269 107.758 1.00 59.58 34 VAL D N 1
ATOM 4277 C CA . VAL D 2 34 ? 102.883 88.597 106.566 1.00 59.58 34 VAL D CA 1
ATOM 4278 C C . VAL D 2 34 ? 102.454 89.614 105.514 1.00 59.58 34 VAL D C 1
ATOM 4279 O O . VAL D 2 34 ? 102.620 89.369 104.316 1.00 59.58 34 VAL D O 1
ATOM 4283 N N . VAL D 2 35 ? 101.926 90.773 105.924 1.00 57.98 35 VAL D N 1
ATOM 4284 C CA . VAL D 2 35 ? 101.652 91.841 104.962 1.00 57.98 35 VAL D CA 1
ATOM 4285 C C . VAL D 2 35 ? 102.924 92.233 104.230 1.00 57.98 35 VAL D C 1
ATOM 4286 O O . VAL D 2 35 ? 102.945 92.356 102.998 1.00 57.98 35 VAL D O 1
ATOM 4290 N N . ILE D 2 36 ? 104.004 92.444 104.981 1.00 55.71 36 ILE D N 1
ATOM 4291 C CA . ILE D 2 36 ? 105.251 92.887 104.371 1.00 55.71 36 ILE D CA 1
ATOM 4292 C C . ILE D 2 36 ? 105.802 91.826 103.431 1.00 55.71 36 ILE D C 1
ATOM 4293 O O . ILE D 2 36 ? 106.232 92.132 102.311 1.00 55.71 36 ILE D O 1
ATOM 4298 N N . LEU D 2 37 ? 105.797 90.564 103.860 1.00 58.70 37 LEU D N 1
ATOM 4299 C CA . LEU D 2 37 ? 106.338 89.513 103.007 1.00 58.70 37 LEU D CA 1
ATOM 4300 C C . LEU D 2 37 ? 105.470 89.321 101.768 1.00 58.70 37 LEU D C 1
ATOM 4301 O O . LEU D 2 37 ? 105.985 89.048 100.678 1.00 58.70 37 LEU D O 1
ATOM 4306 N N . GLY D 2 38 ? 104.151 89.466 101.912 1.00 62.18 38 GLY D N 1
ATOM 4307 C CA . GLY D 2 38 ? 103.279 89.382 100.756 1.00 62.18 38 GLY D CA 1
ATOM 4308 C C . GLY D 2 38 ? 103.524 90.502 99.768 1.00 62.18 38 GLY D C 1
ATOM 4309 O O . GLY D 2 38 ? 103.527 90.281 98.556 1.00 62.18 38 GLY D O 1
ATOM 4310 N N . ALA D 2 39 ? 103.737 91.720 100.269 1.00 61.20 39 ALA D N 1
ATOM 4311 C CA . ALA D 2 39 ? 104.108 92.818 99.384 1.00 61.20 39 ALA D CA 1
ATOM 4312 C C . ALA D 2 39 ? 105.407 92.504 98.658 1.00 61.20 39 ALA D C 1
ATOM 4313 O O . ALA D 2 39 ? 105.513 92.683 97.436 1.00 61.20 39 ALA D O 1
ATOM 4315 N N . LEU D 2 40 ? 106.396 91.995 99.400 1.00 60.57 40 LEU D N 1
ATOM 4316 C CA . LEU D 2 40 ? 107.685 91.648 98.810 1.00 60.57 40 LEU D CA 1
ATOM 4317 C C . LEU D 2 40 ? 107.515 90.634 97.690 1.00 60.57 40 LEU D C 1
ATOM 4318 O O . LEU D 2 40 ? 108.136 90.751 96.627 1.00 60.57 40 LEU D O 1
ATOM 4323 N N . PHE D 2 41 ? 106.675 89.625 97.914 1.00 63.37 41 PHE D N 1
ATOM 4324 C CA . PHE D 2 41 ? 106.365 88.685 96.844 1.00 63.37 41 PHE D CA 1
ATOM 4325 C C . PHE D 2 41 ? 105.688 89.389 95.677 1.00 63.37 41 PHE D C 1
ATOM 4326 O O . PHE D 2 41 ? 105.977 89.093 94.511 1.00 63.37 41 PHE D O 1
ATOM 4334 N N . LYS D 2 42 ? 104.782 90.323 95.970 1.00 58.39 42 LYS D N 1
ATOM 4335 C CA . LYS D 2 42 ? 104.009 90.954 94.908 1.00 58.39 42 LYS D CA 1
ATOM 4336 C C . LYS D 2 42 ? 104.902 91.734 93.954 1.00 58.39 42 LYS D C 1
ATOM 4337 O O . LYS D 2 42 ? 104.723 91.655 92.733 1.00 58.39 42 LYS D O 1
ATOM 4343 N N . LEU D 2 43 ? 105.872 92.489 94.473 1.00 54.56 43 LEU D N 1
ATOM 4344 C CA . LEU D 2 43 ? 106.735 93.216 93.548 1.00 54.56 43 LEU D CA 1
ATOM 4345 C C . LEU D 2 43 ? 107.911 92.375 93.066 1.00 54.56 43 LEU D C 1
ATOM 4346 O O . LEU D 2 43 ? 108.851 92.922 92.481 1.00 54.56 43 LEU D O 1
ATOM 4351 N N . LEU D 2 44 ? 107.878 91.063 93.292 1.00 65.76 44 LEU D N 1
ATOM 4352 C CA . LEU D 2 44 ? 108.860 90.151 92.726 1.00 65.76 44 LEU D CA 1
ATOM 4353 C C . LEU D 2 44 ? 108.239 89.058 91.869 1.00 65.76 44 LEU D C 1
ATOM 4354 O O . LEU D 2 44 ? 108.976 88.220 91.336 1.00 65.76 44 LEU D O 1
ATOM 4359 N N . HIS D 2 45 ? 106.916 89.047 91.714 1.00 75.26 45 HIS D N 1
ATOM 4360 C CA . HIS D 2 45 ? 106.201 88.021 90.957 1.00 75.26 45 HIS D CA 1
ATOM 4361 C C . HIS D 2 45 ? 106.589 86.622 91.432 1.00 75.26 45 HIS D C 1
ATOM 4362 O O . HIS D 2 45 ? 107.109 85.797 90.680 1.00 75.26 45 HIS D O 1
ATOM 4369 N N . LEU D 2 46 ? 106.328 86.371 92.703 1.00 74.92 46 LEU D N 1
ATOM 4370 C CA . LEU D 2 46 ? 106.643 85.080 93.280 1.00 74.92 46 LEU D CA 1
ATOM 4371 C C . LEU D 2 46 ? 105.362 84.325 93.627 1.00 74.92 46 LEU D C 1
ATOM 4372 O O . LEU D 2 46 ? 104.321 84.942 93.872 1.00 74.92 46 LEU D O 1
ATOM 4377 N N . PRO D 2 47 ? 105.402 82.991 93.641 1.00 82.67 47 PRO D N 1
ATOM 4378 C CA . PRO D 2 47 ? 104.162 82.218 93.786 1.00 82.67 47 PRO D CA 1
ATOM 4379 C C . PRO D 2 47 ? 103.473 82.470 95.118 1.00 82.67 47 PRO D C 1
ATOM 4380 O O . PRO D 2 47 ? 104.110 82.803 96.119 1.00 82.67 47 PRO D O 1
ATOM 4384 N N . MET D 2 48 ? 102.144 82.325 95.098 1.00 87.81 48 MET D N 1
ATOM 4385 C CA . MET D 2 48 ? 101.249 82.476 96.244 1.00 87.81 48 MET D CA 1
ATOM 4386 C C . MET D 2 48 ? 101.584 83.695 97.096 1.00 87.81 48 MET D C 1
ATOM 4387 O O . MET D 2 48 ? 101.402 83.677 98.317 1.00 87.81 48 MET D O 1
ATOM 4392 N N . GLY D 2 49 ? 102.050 84.765 96.462 1.00 76.44 49 GLY D N 1
ATOM 4393 C CA . GLY D 2 49 ? 102.380 85.975 97.186 1.00 76.44 49 GLY D CA 1
ATOM 4394 C C . GLY D 2 49 ? 101.243 86.972 97.225 1.00 76.44 49 GLY D C 1
ATOM 4395 O O . GLY D 2 49 ? 101.006 87.618 98.250 1.00 76.44 49 GLY D O 1
ATOM 4396 N N . ASN D 2 50 ? 100.534 87.106 96.102 1.00 68.08 50 ASN D N 1
ATOM 4397 C CA . ASN D 2 50 ? 99.393 88.013 96.046 1.00 68.08 50 ASN D CA 1
ATOM 4398 C C . ASN D 2 50 ? 98.333 87.624 97.067 1.00 68.08 50 ASN D C 1
ATOM 4399 O O . ASN D 2 50 ? 97.673 88.491 97.652 1.00 68.08 50 ASN D O 1
ATOM 4404 N N . GLU D 2 51 ? 98.155 86.322 97.294 1.00 72.76 51 GLU D N 1
ATOM 4405 C CA . GLU D 2 51 ? 97.188 85.869 98.288 1.00 72.76 51 GLU D CA 1
ATOM 4406 C C . GLU D 2 51 ? 97.595 86.296 99.691 1.00 72.76 51 GLU D C 1
ATOM 4407 O O . GLU D 2 51 ? 96.743 86.664 100.508 1.00 72.76 51 GLU D O 1
ATOM 4413 N N . MET D 2 52 ? 98.896 86.252 99.992 1.00 72.47 52 MET D N 1
ATOM 4414 C CA . MET D 2 52 ? 99.346 86.521 101.355 1.00 72.47 52 MET D CA 1
ATOM 4415 C C . MET D 2 52 ? 99.053 87.952 101.778 1.00 72.47 52 MET D C 1
ATOM 4416 O O . MET D 2 52 ? 98.972 88.237 102.978 1.00 72.47 52 MET D O 1
ATOM 4421 N N . LEU D 2 53 ? 98.901 88.867 100.819 1.00 61.98 53 LEU D N 1
ATOM 4422 C CA . LEU D 2 53 ? 98.449 90.209 101.166 1.00 61.98 53 LEU D CA 1
ATOM 4423 C C . LEU D 2 53 ? 97.079 90.167 101.819 1.00 61.98 53 LEU D C 1
ATOM 4424 O O . LEU D 2 53 ? 96.821 90.890 102.787 1.00 61.98 53 LEU D O 1
ATOM 4429 N N . PHE D 2 54 ? 96.184 89.327 101.298 1.00 64.91 54 PHE D N 1
ATOM 4430 C CA . PHE D 2 54 ? 94.819 89.297 101.805 1.00 64.91 54 PHE D CA 1
ATOM 4431 C C . PHE D 2 54 ? 94.774 88.750 103.226 1.00 64.91 54 PHE D C 1
ATOM 4432 O O . PHE D 2 54 ? 94.118 89.325 104.101 1.00 64.91 54 PHE D O 1
ATOM 4440 N N . VAL D 2 55 ? 95.476 87.643 103.478 1.00 61.88 55 VAL D N 1
ATOM 4441 C CA . VAL D 2 55 ? 95.444 87.032 104.802 1.00 61.88 55 VAL D CA 1
ATOM 4442 C C . VAL D 2 55 ? 96.095 87.929 105.847 1.00 61.88 55 VAL D C 1
ATOM 4443 O O . VAL D 2 55 ? 95.805 87.800 107.042 1.00 61.88 55 VAL D O 1
ATOM 4447 N N . GLY D 2 56 ? 96.953 88.853 105.429 1.00 56.59 56 GLY D N 1
ATOM 4448 C CA . GLY D 2 56 ? 97.561 89.776 106.363 1.00 56.59 56 GLY D CA 1
ATOM 4449 C C . GLY D 2 56 ? 96.726 91.017 106.588 1.00 56.59 56 GLY D C 1
ATOM 4450 O O . GLY D 2 56 ? 96.574 91.476 107.722 1.00 56.59 56 GLY D O 1
ATOM 4451 N N . MET D 2 57 ? 96.184 91.577 105.507 1.00 61.52 57 MET D N 1
ATOM 4452 C CA . MET D 2 57 ? 95.341 92.759 105.639 1.00 61.52 57 MET D CA 1
ATOM 4453 C C . MET D 2 57 ? 94.054 92.449 106.392 1.00 61.52 57 MET D C 1
ATOM 4454 O O . MET D 2 57 ? 93.598 93.261 107.203 1.00 61.52 57 MET D O 1
ATOM 4459 N N . ILE D 2 58 ? 93.446 91.288 106.137 1.00 60.90 58 ILE D N 1
ATOM 4460 C CA . ILE D 2 58 ? 92.265 90.908 106.902 1.00 60.90 58 ILE D CA 1
ATOM 4461 C C . ILE D 2 58 ? 92.626 90.694 108.364 1.00 60.90 58 ILE D C 1
ATOM 4462 O O . ILE D 2 58 ? 91.852 91.036 109.264 1.00 60.90 58 ILE D O 1
ATOM 4467 N N . THR D 2 59 ? 93.807 90.132 108.626 1.00 59.72 59 THR D N 1
ATOM 4468 C CA . THR D 2 59 ? 94.260 89.987 110.004 1.00 59.72 59 THR D CA 1
ATOM 4469 C C . THR D 2 59 ? 94.396 91.344 110.677 1.00 59.72 59 THR D C 1
ATOM 4470 O O . THR D 2 59 ? 93.996 91.518 111.834 1.00 59.72 59 THR D O 1
ATOM 4474 N N . GLU D 2 60 ? 94.959 92.319 109.962 1.00 59.76 60 GLU D N 1
ATOM 4475 C CA . GLU D 2 60 ? 95.101 93.662 110.512 1.00 59.76 60 GLU D CA 1
ATOM 4476 C C . GLU D 2 60 ? 93.740 94.296 110.770 1.00 59.76 60 GLU D C 1
ATOM 4477 O O . GLU D 2 60 ? 93.530 94.949 111.801 1.00 59.76 60 GLU D O 1
ATOM 4483 N N . PHE D 2 61 ? 92.803 94.114 109.842 1.00 62.29 61 PHE D N 1
ATOM 4484 C CA . PHE D 2 61 ? 91.457 94.628 110.052 1.00 62.29 61 PHE D CA 1
ATOM 4485 C C . PHE D 2 61 ? 90.837 94.012 111.295 1.00 62.29 61 PHE D C 1
ATOM 4486 O O . PHE D 2 61 ? 90.253 94.718 112.122 1.00 62.29 61 PHE D O 1
ATOM 4494 N N . LEU D 2 62 ? 90.956 92.693 111.444 1.00 63.84 62 LEU D N 1
ATOM 4495 C CA . LEU D 2 62 ? 90.364 92.029 112.600 1.00 63.84 62 LEU D CA 1
ATOM 4496 C C . LEU D 2 62 ? 90.991 92.514 113.898 1.00 63.84 62 LEU D C 1
ATOM 4497 O O . LEU D 2 62 ? 90.279 92.780 114.873 1.00 63.84 62 LEU D O 1
ATOM 4502 N N . VAL D 2 63 ? 92.321 92.646 113.932 1.00 61.27 63 VAL D N 1
ATOM 4503 C CA . VAL D 2 63 ? 92.968 93.042 115.179 1.00 61.27 63 VAL D CA 1
ATOM 4504 C C . VAL D 2 63 ? 92.588 94.469 115.548 1.00 61.27 63 VAL D C 1
ATOM 4505 O O . VAL D 2 63 ? 92.277 94.755 116.708 1.00 61.27 63 VAL D O 1
ATOM 4509 N N . PHE D 2 64 ? 92.571 95.385 114.576 1.00 62.46 64 PHE D N 1
ATOM 4510 C CA . PHE D 2 64 ? 92.178 96.751 114.906 1.00 62.46 64 PHE D CA 1
ATOM 4511 C C . PHE D 2 64 ? 90.704 96.830 115.291 1.00 62.46 64 PHE D C 1
ATOM 4512 O O . PHE D 2 64 ? 90.339 97.550 116.229 1.00 62.46 64 PHE D O 1
ATOM 4520 N N . PHE D 2 65 ? 89.847 96.082 114.594 1.00 64.14 65 PHE D N 1
ATOM 4521 C CA . PHE D 2 65 ? 88.420 96.103 114.892 1.00 64.14 65 PHE D CA 1
ATOM 4522 C C . PHE D 2 65 ? 88.146 95.609 116.305 1.00 64.14 65 PHE D C 1
ATOM 4523 O O . PHE D 2 65 ? 87.388 96.234 117.055 1.00 64.14 65 PHE D O 1
ATOM 4531 N N . ILE D 2 66 ? 88.757 94.486 116.690 1.00 65.61 66 ILE D N 1
ATOM 4532 C CA . ILE D 2 66 ? 88.554 93.992 118.046 1.00 65.61 66 ILE D CA 1
ATOM 4533 C C . ILE D 2 66 ? 89.221 94.918 119.051 1.00 65.61 66 ILE D C 1
ATOM 4534 O O . ILE D 2 66 ? 88.730 95.082 120.173 1.00 65.61 66 ILE D O 1
ATOM 4539 N N . SER D 2 67 ? 90.334 95.551 118.672 1.00 66.69 67 SER D N 1
ATOM 4540 C CA . SER D 2 67 ? 90.984 96.519 119.540 1.00 66.69 67 SER D CA 1
ATOM 4541 C C . SER D 2 67 ? 90.143 97.768 119.736 1.00 66.69 67 SER D C 1
ATOM 4542 O O . SER D 2 67 ? 90.396 98.530 120.673 1.00 66.69 67 SER D O 1
ATOM 4545 N N . GLY D 2 68 ? 89.151 97.995 118.876 1.00 71.58 68 GLY D N 1
ATOM 4546 C CA . GLY D 2 68 ? 88.311 99.169 119.017 1.00 71.58 68 GLY D CA 1
ATOM 4547 C C . GLY D 2 68 ? 87.591 99.267 120.345 1.00 71.58 68 GLY D C 1
ATOM 4548 O O . GLY D 2 68 ? 87.170 100.362 120.731 1.00 71.58 68 GLY D O 1
ATOM 4549 N N . PHE D 2 69 ? 87.438 98.152 121.057 1.00 74.44 69 PHE D N 1
ATOM 4550 C CA . PHE D 2 69 ? 86.654 98.121 122.283 1.00 74.44 69 PHE D CA 1
ATOM 4551 C C . PHE D 2 69 ? 87.486 98.147 123.561 1.00 74.44 69 PHE D C 1
ATOM 4552 O O . PHE D 2 69 ? 86.911 98.016 124.645 1.00 74.44 69 PHE D O 1
ATOM 4560 N N . GLU D 2 70 ? 88.806 98.304 123.483 1.00 84.11 70 GLU D N 1
ATOM 4561 C CA . GLU D 2 70 ? 89.586 98.256 124.713 1.00 84.11 70 GLU D CA 1
ATOM 4562 C C . GLU D 2 70 ? 89.379 99.523 125.532 1.00 84.11 70 GLU D C 1
ATOM 4563 O O . GLU D 2 70 ? 89.059 100.590 125.003 1.00 84.11 70 GLU D O 1
ATOM 4569 N N . LYS D 2 71 ? 89.569 99.393 126.834 1.00 86.76 71 LYS D N 1
ATOM 4570 C CA . LYS D 2 71 ? 89.619 100.564 127.693 1.00 86.76 71 LYS D CA 1
ATOM 4571 C C . LYS D 2 71 ? 90.930 101.302 127.451 1.00 86.76 71 LYS D C 1
ATOM 4572 O O . LYS D 2 71 ? 92.003 100.701 127.572 1.00 86.76 71 LYS D O 1
ATOM 4578 N N . PRO D 2 72 ? 90.892 102.583 127.102 1.00 84.96 72 PRO D N 1
ATOM 4579 C CA . PRO D 2 72 ? 92.135 103.313 126.850 1.00 84.96 72 PRO D CA 1
ATOM 4580 C C . PRO D 2 72 ? 92.928 103.534 128.126 1.00 84.96 72 PRO D C 1
ATOM 4581 O O . PRO D 2 72 ? 92.378 103.627 129.226 1.00 84.96 72 PRO D O 1
ATOM 4585 N N . ALA D 2 73 ? 94.244 103.615 127.963 1.00 89.71 73 ALA D N 1
ATOM 4586 C CA . ALA D 2 73 ? 95.142 103.869 129.085 1.00 89.71 73 ALA D CA 1
ATOM 4587 C C . ALA D 2 73 ? 95.006 105.330 129.489 1.00 89.71 73 ALA D C 1
ATOM 4588 O O . ALA D 2 73 ? 95.531 106.224 128.823 1.00 89.71 73 ALA D O 1
ATOM 4590 N N . MET D 2 74 ? 94.289 105.578 130.582 1.00 97.42 74 MET D N 1
ATOM 4591 C CA . MET D 2 74 ? 94.028 106.945 131.006 1.00 97.42 74 MET D CA 1
ATOM 4592 C C . MET D 2 74 ? 95.320 107.643 131.414 1.00 97.42 74 MET D C 1
ATOM 4593 O O . MET D 2 74 ? 96.193 107.054 132.059 1.00 97.42 74 MET D O 1
ATOM 4598 N N . GLU D 2 75 ? 95.443 108.905 131.013 1.00 97.73 75 GLU D N 1
ATOM 4599 C CA . GLU D 2 75 ? 96.640 109.682 131.291 1.00 97.73 75 GLU D CA 1
ATOM 4600 C C . GLU D 2 75 ? 96.716 110.031 132.775 1.00 97.73 75 GLU D C 1
ATOM 4601 O O . GLU D 2 75 ? 95.704 110.297 133.428 1.00 97.73 75 GLU D O 1
ATOM 4607 N N . TYR D 2 76 ? 97.936 110.029 133.305 1.00 95.42 76 TYR D N 1
ATOM 4608 C CA . TYR D 2 76 ? 98.178 110.181 134.734 1.00 95.42 76 TYR D CA 1
ATOM 4609 C C . TYR D 2 76 ? 98.828 111.524 135.028 1.00 95.42 76 TYR D C 1
ATOM 4610 O O . TYR D 2 76 ? 99.871 111.853 134.454 1.00 95.42 76 TYR D O 1
ATOM 4619 N N . HIS D 2 77 ? 98.222 112.282 135.935 1.00 93.10 77 HIS D N 1
ATOM 4620 C CA . HIS D 2 77 ? 98.800 113.523 136.421 1.00 93.10 77 HIS D CA 1
ATOM 4621 C C . HIS D 2 77 ? 99.588 113.274 137.703 1.00 93.10 77 HIS D C 1
ATOM 4622 O O . HIS D 2 77 ? 99.460 112.235 138.353 1.00 93.10 77 HIS D O 1
ATOM 4629 N N . TRP D 2 78 ? 100.414 114.248 138.065 1.00 89.53 78 TRP D N 1
ATOM 4630 C CA . TRP D 2 78 ? 101.235 114.137 139.263 1.00 89.53 78 TRP D CA 1
ATOM 4631 C C . TRP D 2 78 ? 101.271 115.456 140.025 1.00 89.53 78 TRP D C 1
ATOM 4632 O O . TRP D 2 78 ? 100.290 116.199 140.044 1.00 89.53 78 TRP D O 1
ATOM 4643 N N . GLY E 2 2 ? 81.110 136.807 118.951 1.00 144.23 2 GLY E N 1
ATOM 4644 C CA . GLY E 2 2 ? 81.505 136.486 120.310 1.00 144.23 2 GLY E CA 1
ATOM 4645 C C . GLY E 2 2 ? 80.830 135.240 120.848 1.00 144.23 2 GLY E C 1
ATOM 4646 O O . GLY E 2 2 ? 80.674 135.080 122.058 1.00 144.23 2 GLY E O 1
ATOM 4647 N N . HIS E 2 3 ? 80.427 134.350 119.938 1.00 145.36 3 HIS E N 1
ATOM 4648 C CA . HIS E 2 3 ? 79.759 133.112 120.319 1.00 145.36 3 HIS E CA 1
ATOM 4649 C C . HIS E 2 3 ? 80.271 131.929 119.505 1.00 145.36 3 HIS E C 1
ATOM 4650 O O . HIS E 2 3 ? 79.556 130.936 119.331 1.00 145.36 3 HIS E O 1
ATOM 4657 N N . TYR E 2 4 ? 81.491 132.019 118.996 1.00 143.08 4 TYR E N 1
ATOM 4658 C CA . TYR E 2 4 ? 82.065 130.945 118.193 1.00 143.08 4 TYR E CA 1
ATOM 4659 C C . TYR E 2 4 ? 83.446 130.514 118.661 1.00 143.08 4 TYR E C 1
ATOM 4660 O O . TYR E 2 4 ? 83.786 129.334 118.544 1.00 143.08 4 TYR E O 1
ATOM 4669 N N . ARG E 2 5 ? 84.250 131.435 119.191 1.00 138.58 5 ARG E N 1
ATOM 4670 C CA . ARG E 2 5 ? 85.651 131.147 119.472 1.00 138.58 5 ARG E CA 1
ATOM 4671 C C . ARG E 2 5 ? 85.892 130.622 120.881 1.00 138.58 5 ARG E C 1
ATOM 4672 O O . ARG E 2 5 ? 86.771 129.774 121.073 1.00 138.58 5 ARG E O 1
ATOM 4680 N N . ARG E 2 6 ? 85.130 131.087 121.869 1.00 137.36 6 ARG E N 1
ATOM 4681 C CA . ARG E 2 6 ? 85.403 130.733 123.258 1.00 137.36 6 ARG E CA 1
ATOM 4682 C C . ARG E 2 6 ? 84.857 129.354 123.618 1.00 137.36 6 ARG E C 1
ATOM 4683 O O . ARG E 2 6 ? 84.222 129.175 124.661 1.00 137.36 6 ARG E O 1
ATOM 4691 N N . TYR E 2 7 ? 85.162 128.355 122.790 1.00 133.28 7 TYR E N 1
ATOM 4692 C CA . TYR E 2 7 ? 84.678 127.001 123.007 1.00 133.28 7 TYR E CA 1
ATOM 4693 C C . TYR E 2 7 ? 85.781 125.974 123.210 1.00 133.28 7 TYR E C 1
ATOM 4694 O O . TYR E 2 7 ? 85.471 124.834 123.574 1.00 133.28 7 TYR E O 1
ATOM 4703 N N . LYS E 2 8 ? 87.048 126.331 122.980 1.00 125.39 8 LYS E N 1
ATOM 4704 C CA . LYS E 2 8 ? 88.129 125.382 123.222 1.00 125.39 8 LYS E CA 1
ATOM 4705 C C . LYS E 2 8 ? 88.197 124.985 124.688 1.00 125.39 8 LYS E C 1
ATOM 4706 O O . LYS E 2 8 ? 88.579 123.854 125.007 1.00 125.39 8 LYS E O 1
ATOM 4712 N N . ASN E 2 9 ? 87.831 125.898 125.591 1.00 127.94 9 ASN E N 1
ATOM 4713 C CA . ASN E 2 9 ? 87.871 125.595 127.017 1.00 127.94 9 ASN E CA 1
ATOM 4714 C C . ASN E 2 9 ? 86.915 124.463 127.368 1.00 127.94 9 ASN E C 1
ATOM 4715 O O . ASN E 2 9 ? 87.239 123.600 128.192 1.00 127.94 9 ASN E O 1
ATOM 4720 N N . ILE E 2 10 ? 85.731 124.451 126.758 1.00 120.11 10 ILE E N 1
ATOM 4721 C CA . ILE E 2 10 ? 84.792 123.365 127.009 1.00 120.11 10 ILE E CA 1
ATOM 4722 C C . ILE E 2 10 ? 85.157 122.131 126.192 1.00 120.11 10 ILE E C 1
ATOM 4723 O O . ILE E 2 10 ? 84.922 121.000 126.632 1.00 120.11 10 ILE E O 1
ATOM 4728 N N . LEU E 2 11 ? 85.733 122.321 125.002 1.00 115.46 11 LEU E N 1
ATOM 4729 C CA . LEU E 2 11 ? 86.111 121.183 124.171 1.00 115.46 11 LEU E CA 1
ATOM 4730 C C . LEU E 2 11 ? 87.217 120.367 124.829 1.00 115.46 11 LEU E C 1
ATOM 4731 O O . LEU E 2 11 ? 87.204 119.132 124.771 1.00 115.46 11 LEU E O 1
ATOM 4736 N N . GLU E 2 12 ? 88.179 121.040 125.463 1.00 112.31 12 GLU E N 1
ATOM 4737 C CA . GLU E 2 12 ? 89.258 120.340 126.150 1.00 112.31 12 GLU E CA 1
ATOM 4738 C C . GLU E 2 12 ? 88.731 119.494 127.303 1.00 112.31 12 GLU E C 1
ATOM 4739 O O . GLU E 2 12 ? 89.332 118.469 127.646 1.00 112.31 12 GLU E O 1
ATOM 4745 N N . MET E 2 13 ? 87.607 119.895 127.901 1.00 109.74 13 MET E N 1
ATOM 4746 C CA . MET E 2 13 ? 87.034 119.120 128.995 1.00 109.74 13 MET E CA 1
ATOM 4747 C C . MET E 2 13 ? 86.659 117.717 128.538 1.00 109.74 13 MET E C 1
ATOM 4748 O O . MET E 2 13 ? 86.869 116.741 129.268 1.00 109.74 13 MET E O 1
ATOM 4753 N N . TYR E 2 14 ? 86.099 117.595 127.332 1.00 109.07 14 TYR E N 1
ATOM 4754 C CA . TYR E 2 14 ? 85.771 116.276 126.803 1.00 109.07 14 TYR E CA 1
ATOM 4755 C C . TYR E 2 14 ? 87.023 115.429 126.632 1.00 109.07 14 TYR E C 1
ATOM 4756 O O . TYR E 2 14 ? 87.015 114.228 126.927 1.00 109.07 14 TYR E O 1
ATOM 4765 N N . LEU E 2 15 ? 88.112 116.040 126.159 1.00 108.43 15 LEU E N 1
ATOM 4766 C CA . LEU E 2 15 ? 89.360 115.305 125.984 1.00 108.43 15 LEU E CA 1
ATOM 4767 C C . LEU E 2 15 ? 89.889 114.790 127.315 1.00 108.43 15 LEU E C 1
ATOM 4768 O O . LEU E 2 15 ? 90.456 113.695 127.384 1.00 108.43 15 LEU E O 1
ATOM 4773 N N . ALA E 2 16 ? 89.721 115.567 128.382 1.00 111.01 16 ALA E N 1
ATOM 4774 C CA . ALA E 2 16 ? 90.119 115.113 129.707 1.00 111.01 16 ALA E CA 1
ATOM 4775 C C . ALA E 2 16 ? 89.110 114.158 130.330 1.00 111.01 16 ALA E C 1
ATOM 4776 O O . ALA E 2 16 ? 89.393 113.590 131.389 1.00 111.01 16 ALA E O 1
ATOM 4778 N N . SER E 2 17 ? 87.952 113.968 129.705 1.00 101.68 17 SER E N 1
ATOM 4779 C CA . SER E 2 17 ? 86.928 113.082 130.233 1.00 101.68 17 SER E CA 1
ATOM 4780 C C . SER E 2 17 ? 87.046 111.699 129.609 1.00 101.68 17 SER E C 1
ATOM 4781 O O . SER E 2 17 ? 87.463 111.547 128.458 1.00 101.68 17 SER E O 1
ATOM 4784 N N . HIS E 2 18 ? 86.671 110.683 130.391 1.00 98.77 18 HIS E N 1
ATOM 4785 C CA . HIS E 2 18 ? 86.786 109.305 129.926 1.00 98.77 18 HIS E CA 1
ATOM 4786 C C . HIS E 2 18 ? 85.891 109.048 128.722 1.00 98.77 18 HIS E C 1
ATOM 4787 O O . HIS E 2 18 ? 86.260 108.294 127.815 1.00 98.77 18 HIS E O 1
ATOM 4794 N N . LYS E 2 19 ? 84.704 109.657 128.701 1.00 92.95 19 LYS E N 1
ATOM 4795 C CA . LYS E 2 19 ? 83.810 109.482 127.562 1.00 92.95 19 LYS E CA 1
ATOM 4796 C C . LYS E 2 19 ? 84.434 110.036 126.288 1.00 92.95 19 LYS E C 1
ATOM 4797 O O . LYS E 2 19 ? 84.306 109.438 125.214 1.00 92.95 19 LYS E O 1
ATOM 4803 N N . GLY E 2 20 ? 85.116 111.178 126.389 1.00 91.07 20 GLY E N 1
ATOM 4804 C CA . GLY E 2 20 ? 85.820 111.708 125.234 1.00 91.07 20 GLY E CA 1
ATOM 4805 C C . GLY E 2 20 ? 86.951 110.807 124.778 1.00 91.07 20 GLY E C 1
ATOM 4806 O O . GLY E 2 20 ? 87.133 110.581 123.579 1.00 91.07 20 GLY E O 1
ATOM 4807 N N . ARG E 2 21 ? 87.730 110.283 125.730 1.00 88.20 21 ARG E N 1
ATOM 4808 C CA . ARG E 2 21 ? 88.772 109.321 125.383 1.00 88.20 21 ARG E CA 1
ATOM 4809 C C . ARG E 2 21 ? 88.176 108.082 124.735 1.00 88.20 21 ARG E C 1
ATOM 4810 O O . ARG E 2 21 ? 88.708 107.575 123.741 1.00 88.20 21 ARG E O 1
ATOM 4818 N N . ARG E 2 22 ? 87.071 107.581 125.288 1.00 87.62 22 ARG E N 1
ATOM 4819 C CA . ARG E 2 22 ? 86.377 106.442 124.706 1.00 87.62 22 ARG E CA 1
ATOM 4820 C C . ARG E 2 22 ? 85.997 106.715 123.257 1.00 87.62 22 ARG E C 1
ATOM 4821 O O . ARG E 2 22 ? 86.288 105.917 122.358 1.00 87.62 22 ARG E O 1
ATOM 4829 N N . LEU E 2 23 ? 85.355 107.860 123.019 1.00 80.98 23 LEU E N 1
ATOM 4830 C CA . LEU E 2 23 ? 84.893 108.185 121.675 1.00 80.98 23 LEU E CA 1
ATOM 4831 C C . LEU E 2 23 ? 86.060 108.314 120.707 1.00 80.98 23 LEU E C 1
ATOM 4832 O O . LEU E 2 23 ? 86.015 107.783 119.591 1.00 80.98 23 LEU E O 1
ATOM 4837 N N . LEU E 2 24 ? 87.117 109.021 121.115 1.00 81.40 24 LEU E N 1
ATOM 4838 C CA . LEU E 2 24 ? 88.240 109.223 120.207 1.00 81.40 24 LEU E CA 1
ATOM 4839 C C . LEU E 2 24 ? 88.944 107.907 119.909 1.00 81.40 24 LEU E C 1
ATOM 4840 O O . LEU E 2 24 ? 89.311 107.645 118.761 1.00 81.40 24 LEU E O 1
ATOM 4845 N N . ASN E 2 25 ? 89.116 107.053 120.920 1.00 76.86 25 ASN E N 1
ATOM 4846 C CA . ASN E 2 25 ? 89.769 105.772 120.687 1.00 76.86 25 ASN E CA 1
ATOM 4847 C C . ASN E 2 25 ? 88.934 104.902 119.757 1.00 76.86 25 ASN E C 1
ATOM 4848 O O . ASN E 2 25 ? 89.474 104.266 118.845 1.00 76.86 25 ASN E O 1
ATOM 4853 N N . ILE E 2 26 ? 87.613 104.869 119.959 1.00 74.37 26 ILE E N 1
ATOM 4854 C CA . ILE E 2 26 ? 86.762 104.042 119.107 1.00 74.37 26 ILE E CA 1
ATOM 4855 C C . ILE E 2 26 ? 86.796 104.541 117.670 1.00 74.37 26 ILE E C 1
ATOM 4856 O O . ILE E 2 26 ? 86.997 103.761 116.729 1.00 74.37 26 ILE E O 1
ATOM 4861 N N . VAL E 2 27 ? 86.592 105.845 117.472 1.00 68.81 27 VAL E N 1
ATOM 4862 C CA . VAL E 2 27 ? 86.586 106.366 116.110 1.00 68.81 27 VAL E CA 1
ATOM 4863 C C . VAL E 2 27 ? 87.946 106.155 115.462 1.00 68.81 27 VAL E C 1
ATOM 4864 O O . VAL E 2 27 ? 88.037 105.808 114.280 1.00 68.81 27 VAL E O 1
ATOM 4868 N N . TYR E 2 28 ? 89.021 106.293 116.241 1.00 71.08 28 TYR E N 1
ATOM 4869 C CA . TYR E 2 28 ? 90.359 106.061 115.718 1.00 71.08 28 TYR E CA 1
ATOM 4870 C C . TYR E 2 28 ? 90.532 104.621 115.256 1.00 71.08 28 TYR E C 1
ATOM 4871 O O . TYR E 2 28 ? 91.006 104.370 114.145 1.00 71.08 28 TYR E O 1
ATOM 4880 N N . SER E 2 29 ? 90.189 103.658 116.110 1.00 69.26 29 SER E N 1
ATOM 4881 C CA . SER E 2 29 ? 90.444 102.264 115.769 1.00 69.26 29 SER E CA 1
ATOM 4882 C C . SER E 2 29 ? 89.594 101.821 114.586 1.00 69.26 29 SER E C 1
ATOM 4883 O O . SER E 2 29 ? 90.086 101.131 113.683 1.00 69.26 29 SER E O 1
ATOM 4886 N N . TRP E 2 30 ? 88.318 102.212 114.566 1.00 63.21 30 TRP E N 1
ATOM 4887 C CA . TRP E 2 30 ? 87.480 101.885 113.418 1.00 63.21 30 TRP E CA 1
ATOM 4888 C C . TRP E 2 30 ? 88.002 102.544 112.147 1.00 63.21 30 TRP E C 1
ATOM 4889 O O . TRP E 2 30 ? 88.003 101.926 111.074 1.00 63.21 30 TRP E O 1
ATOM 4900 N N . GLY E 2 31 ? 88.462 103.795 112.245 1.00 64.31 31 GLY E N 1
ATOM 4901 C CA . GLY E 2 31 ? 89.051 104.442 111.088 1.00 64.31 31 GLY E CA 1
ATOM 4902 C C . GLY E 2 31 ? 90.294 103.729 110.597 1.00 64.31 31 GLY E C 1
ATOM 4903 O O . GLY E 2 31 ? 90.496 103.575 109.395 1.00 64.31 31 GLY E O 1
ATOM 4904 N N . ALA E 2 32 ? 91.141 103.282 111.519 1.00 67.80 32 ALA E N 1
ATOM 4905 C CA . ALA E 2 32 ? 92.338 102.554 111.118 1.00 67.80 32 ALA E CA 1
ATOM 4906 C C . ALA E 2 32 ? 91.975 101.254 110.415 1.00 67.80 32 ALA E C 1
ATOM 4907 O O . ALA E 2 32 ? 92.584 100.895 109.399 1.00 67.80 32 ALA E O 1
ATOM 4909 N N . ALA E 2 33 ? 90.976 100.540 110.936 1.00 63.70 33 ALA E N 1
ATOM 4910 C CA . ALA E 2 33 ? 90.560 99.291 110.306 1.00 63.70 33 ALA E CA 1
ATOM 4911 C C . ALA E 2 33 ? 90.028 99.537 108.899 1.00 63.70 33 ALA E C 1
ATOM 4912 O O . ALA E 2 33 ? 90.383 98.822 107.949 1.00 63.70 33 ALA E O 1
ATOM 4914 N N . VAL E 2 34 ? 89.172 100.549 108.744 1.00 62.13 34 VAL E N 1
ATOM 4915 C CA . VAL E 2 34 ? 88.611 100.806 107.423 1.00 62.13 34 VAL E CA 1
ATOM 4916 C C . VAL E 2 34 ? 89.691 101.299 106.466 1.00 62.13 34 VAL E C 1
ATOM 4917 O O . VAL E 2 34 ? 89.668 100.961 105.279 1.00 62.13 34 VAL E O 1
ATOM 4921 N N . VAL E 2 35 ? 90.673 102.063 106.956 1.00 58.19 35 VAL E N 1
ATOM 4922 C CA . VAL E 2 35 ? 91.790 102.469 106.105 1.00 58.19 35 VAL E CA 1
ATOM 4923 C C . VAL E 2 35 ? 92.585 101.260 105.643 1.00 58.19 35 VAL E C 1
ATOM 4924 O O . VAL E 2 35 ? 92.982 101.174 104.477 1.00 58.19 35 VAL E O 1
ATOM 4928 N N . ILE E 2 36 ? 92.855 100.317 106.547 1.00 55.38 36 ILE E N 1
ATOM 4929 C CA . ILE E 2 36 ? 93.637 99.147 106.157 1.00 55.38 36 ILE E CA 1
ATOM 4930 C C . ILE E 2 36 ? 92.893 98.329 105.112 1.00 55.38 36 ILE E C 1
ATOM 4931 O O . ILE E 2 36 ? 93.478 97.888 104.113 1.00 55.38 36 ILE E O 1
ATOM 4936 N N . LEU E 2 37 ? 91.591 98.119 105.311 1.00 57.74 37 LEU E N 1
ATOM 4937 C CA . LEU E 2 37 ? 90.858 97.315 104.337 1.00 57.74 37 LEU E CA 1
ATOM 4938 C C . LEU E 2 37 ? 90.718 98.063 103.014 1.00 57.74 37 LEU E C 1
ATOM 4939 O O . LEU E 2 37 ? 90.729 97.449 101.939 1.00 57.74 37 LEU E O 1
ATOM 4944 N N . GLY E 2 38 ? 90.604 99.391 103.067 1.00 58.64 38 GLY E N 1
ATOM 4945 C CA . GLY E 2 38 ? 90.610 100.168 101.841 1.00 58.64 38 GLY E CA 1
ATOM 4946 C C . GLY E 2 38 ? 91.934 100.077 101.112 1.00 58.64 38 GLY E C 1
ATOM 4947 O O . GLY E 2 38 ? 91.976 100.040 99.884 1.00 58.64 38 GLY E O 1
ATOM 4948 N N . ALA E 2 39 ? 93.036 100.041 101.860 1.00 56.18 39 ALA E N 1
ATOM 4949 C CA . ALA E 2 39 ? 94.335 99.811 101.242 1.00 56.18 39 ALA E CA 1
ATOM 4950 C C . ALA E 2 39 ? 94.372 98.450 100.567 1.00 56.18 39 ALA E C 1
ATOM 4951 O O . ALA E 2 39 ? 94.885 98.313 99.450 1.00 56.18 39 ALA E O 1
ATOM 4953 N N . LEU E 2 40 ? 93.822 97.433 101.231 1.00 52.69 40 LEU E N 1
ATOM 4954 C CA . LEU E 2 40 ? 93.719 96.114 100.615 1.00 52.69 40 LEU E CA 1
ATOM 4955 C C . LEU E 2 40 ? 92.971 96.173 99.292 1.00 52.69 40 LEU E C 1
ATOM 4956 O O . LEU E 2 40 ? 93.427 95.626 98.282 1.00 52.69 40 LEU E O 1
ATOM 4961 N N . PHE E 2 41 ? 91.819 96.839 99.276 1.00 54.63 41 PHE E N 1
ATOM 4962 C CA . PHE E 2 41 ? 91.076 96.949 98.026 1.00 54.63 41 PHE E CA 1
ATOM 4963 C C . PHE E 2 41 ? 91.718 97.918 97.044 1.00 54.63 41 PHE E C 1
ATOM 4964 O O . PHE E 2 41 ? 91.291 97.973 95.887 1.00 54.63 41 PHE E O 1
ATOM 4972 N N . LYS E 2 42 ? 92.699 98.702 97.482 1.00 46.81 42 LYS E N 1
ATOM 4973 C CA . LYS E 2 42 ? 93.419 99.580 96.569 1.00 46.81 42 LYS E CA 1
ATOM 4974 C C . LYS E 2 42 ? 94.520 98.826 95.836 1.00 46.81 42 LYS E C 1
ATOM 4975 O O . LYS E 2 42 ? 94.657 98.951 94.615 1.00 46.81 42 LYS E O 1
ATOM 4981 N N . LEU E 2 43 ? 95.318 98.042 96.566 1.00 51.27 43 LEU E N 1
ATOM 4982 C CA . LEU E 2 43 ? 96.306 97.189 95.910 1.00 51.27 43 LEU E CA 1
ATOM 4983 C C . LEU E 2 43 ? 95.624 96.195 94.982 1.00 51.27 43 LEU E C 1
ATOM 4984 O O . LEU E 2 43 ? 95.798 96.239 93.759 1.00 51.27 43 LEU E O 1
ATOM 4989 N N . LEU E 2 44 ? 94.833 95.293 95.551 1.00 50.62 44 LEU E N 1
ATOM 4990 C CA . LEU E 2 44 ? 94.042 94.372 94.751 1.00 50.62 44 LEU E CA 1
ATOM 4991 C C . LEU E 2 44 ? 92.917 95.148 94.087 1.00 50.62 44 LEU E C 1
ATOM 4992 O O . LEU E 2 44 ? 92.044 95.689 94.771 1.00 50.62 44 LEU E O 1
ATOM 4997 N N . HIS E 2 45 ? 92.922 95.196 92.759 1.00 54.93 45 HIS E N 1
ATOM 4998 C CA . HIS E 2 45 ? 92.026 96.103 92.055 1.00 54.93 45 HIS E CA 1
ATOM 4999 C C . HIS E 2 45 ? 90.585 95.617 92.129 1.00 54.93 45 HIS E C 1
ATOM 5000 O O . HIS E 2 45 ? 89.994 95.235 91.115 1.00 54.93 45 HIS E O 1
ATOM 5007 N N . LEU E 2 46 ? 90.007 95.637 93.350 1.00 55.79 46 LEU E N 1
ATOM 5008 C CA . LEU E 2 46 ? 88.659 95.244 93.723 1.00 55.79 46 LEU E CA 1
ATOM 5009 C C . LEU E 2 46 ? 87.731 96.457 93.725 1.00 55.79 46 LEU E C 1
ATOM 5010 O O . LEU E 2 46 ? 88.182 97.589 93.927 1.00 55.79 46 LEU E O 1
ATOM 5015 N N . PRO E 2 47 ? 86.433 96.232 93.484 1.00 60.49 47 PRO E N 1
ATOM 5016 C CA . PRO E 2 47 ? 85.515 97.340 93.188 1.00 60.49 47 PRO E CA 1
ATOM 5017 C C . PRO E 2 47 ? 85.570 98.549 94.112 1.00 60.49 47 PRO E C 1
ATOM 5018 O O . PRO E 2 47 ? 85.865 99.657 93.654 1.00 60.49 47 PRO E O 1
ATOM 5022 N N . MET E 2 48 ? 85.289 98.369 95.400 1.00 66.77 48 MET E N 1
ATOM 5023 C CA . MET E 2 48 ? 85.112 99.508 96.301 1.00 66.77 48 MET E CA 1
ATOM 5024 C C . MET E 2 48 ? 86.382 99.738 97.121 1.00 66.77 48 MET E C 1
ATOM 5025 O O . MET E 2 48 ? 86.449 99.482 98.324 1.00 66.77 48 MET E O 1
ATOM 5030 N N . GLY E 2 49 ? 87.415 100.216 96.432 1.00 64.57 49 GLY E N 1
ATOM 5031 C CA . GLY E 2 49 ? 88.643 100.575 97.112 1.00 64.57 49 GLY E CA 1
ATOM 5032 C C . GLY E 2 49 ? 88.761 102.044 97.461 1.00 64.57 49 GLY E C 1
ATOM 5033 O O . GLY E 2 49 ? 88.936 102.401 98.632 1.00 64.57 49 GLY E O 1
ATOM 5034 N N . ASN E 2 50 ? 88.649 102.905 96.448 1.00 66.64 50 ASN E N 1
ATOM 5035 C CA . ASN E 2 50 ? 88.848 104.334 96.662 1.00 66.64 50 ASN E CA 1
ATOM 5036 C C . ASN E 2 50 ? 87.705 104.939 97.462 1.00 66.64 50 ASN E C 1
ATOM 5037 O O . ASN E 2 50 ? 87.933 105.766 98.353 1.00 66.64 50 ASN E O 1
ATOM 5042 N N . GLU E 2 51 ? 86.469 104.536 97.160 1.00 76.39 51 GLU E N 1
ATOM 5043 C CA . GLU E 2 51 ? 85.307 105.118 97.819 1.00 76.39 51 GLU E CA 1
ATOM 5044 C C . GLU E 2 51 ? 85.321 104.884 99.320 1.00 76.39 51 GLU E C 1
ATOM 5045 O O . GLU E 2 51 ? 84.632 105.599 100.055 1.00 76.39 51 GLU E O 1
ATOM 5051 N N . MET E 2 52 ? 86.089 103.905 99.791 1.00 69.85 52 MET E N 1
ATOM 5052 C CA . MET E 2 52 ? 86.162 103.586 101.207 1.00 69.85 52 MET E CA 1
ATOM 5053 C C . MET E 2 52 ? 87.488 103.970 101.846 1.00 69.85 52 MET E C 1
ATOM 5054 O O . MET E 2 52 ? 87.511 104.316 103.031 1.00 69.85 52 MET E O 1
ATOM 5059 N N . LEU E 2 53 ? 88.584 103.965 101.084 1.00 64.47 53 LEU E N 1
ATOM 5060 C CA . LEU E 2 53 ? 89.796 104.618 101.563 1.00 64.47 53 LEU E CA 1
ATOM 5061 C C . LEU E 2 53 ? 89.528 106.090 101.837 1.00 64.47 53 LEU E C 1
ATOM 5062 O O . LEU E 2 53 ? 90.057 106.661 102.801 1.00 64.47 53 LEU E O 1
ATOM 5067 N N . PHE E 2 54 ? 88.687 106.712 101.006 1.00 68.35 54 PHE E N 1
ATOM 5068 C CA . PHE E 2 54 ? 88.309 108.102 101.221 1.00 68.35 54 PHE E CA 1
ATOM 5069 C C . PHE E 2 54 ? 87.658 108.289 102.582 1.00 68.35 54 PHE E C 1
ATOM 5070 O O . PHE E 2 54 ? 88.078 109.145 103.365 1.00 68.35 54 PHE E O 1
ATOM 5078 N N . VAL E 2 55 ? 86.631 107.493 102.888 1.00 67.35 55 VAL E N 1
ATOM 5079 C CA . VAL E 2 55 ? 85.929 107.691 104.151 1.00 67.35 55 VAL E CA 1
ATOM 5080 C C . VAL E 2 55 ? 86.848 107.379 105.323 1.00 67.35 55 VAL E C 1
ATOM 5081 O O . VAL E 2 55 ? 86.851 108.098 106.329 1.00 67.35 55 VAL E O 1
ATOM 5085 N N . GLY E 2 56 ? 87.675 106.342 105.202 1.00 69.07 56 GLY E N 1
ATOM 5086 C CA . GLY E 2 56 ? 88.592 106.031 106.280 1.00 69.07 56 GLY E CA 1
ATOM 5087 C C . GLY E 2 56 ? 89.551 107.160 106.595 1.00 69.07 56 GLY E C 1
ATOM 5088 O O . GLY E 2 56 ? 89.651 107.606 107.747 1.00 69.07 56 GLY E O 1
ATOM 5089 N N . MET E 2 57 ? 90.245 107.659 105.571 1.00 71.30 57 MET E N 1
ATOM 5090 C CA . MET E 2 57 ? 91.237 108.693 105.828 1.00 71.30 57 MET E CA 1
ATOM 5091 C C . MET E 2 57 ? 90.593 110.028 106.179 1.00 71.30 57 MET E C 1
ATOM 5092 O O . MET E 2 57 ? 91.181 110.806 106.933 1.00 71.30 57 MET E O 1
ATOM 5097 N N . ILE E 2 58 ? 89.387 110.311 105.677 1.00 68.84 58 ILE E N 1
ATOM 5098 C CA . ILE E 2 58 ? 88.710 111.540 106.082 1.00 68.84 58 ILE E CA 1
ATOM 5099 C C . ILE E 2 58 ? 88.295 111.472 107.544 1.00 68.84 58 ILE E C 1
ATOM 5100 O O . ILE E 2 58 ? 88.424 112.457 108.280 1.00 68.84 58 ILE E O 1
ATOM 5105 N N . THR E 2 59 ? 87.794 110.319 107.998 1.00 69.14 59 THR E N 1
ATOM 5106 C CA . THR E 2 59 ? 87.500 110.178 109.420 1.00 69.14 59 THR E CA 1
ATOM 5107 C C . THR E 2 59 ? 88.760 110.330 110.259 1.00 69.14 59 THR E C 1
ATOM 5108 O O . THR E 2 59 ? 88.741 110.989 111.303 1.00 69.14 59 THR E O 1
ATOM 5112 N N . GLU E 2 60 ? 89.871 109.741 109.812 1.00 69.81 60 GLU E N 1
ATOM 5113 C CA . GLU E 2 60 ? 91.117 109.877 110.562 1.00 69.81 60 GLU E CA 1
ATOM 5114 C C . GLU E 2 60 ? 91.569 111.336 110.625 1.00 69.81 60 GLU E C 1
ATOM 5115 O O . GLU E 2 60 ? 91.998 111.828 111.683 1.00 69.81 60 GLU E O 1
ATOM 5121 N N . PHE E 2 61 ? 91.472 112.042 109.497 1.00 72.04 61 PHE E N 1
ATOM 5122 C CA . PHE E 2 61 ? 91.842 113.449 109.444 1.00 72.04 61 PHE E CA 1
ATOM 5123 C C . PHE E 2 61 ? 90.964 114.280 110.365 1.00 72.04 61 PHE E C 1
ATOM 5124 O O . PHE E 2 61 ? 91.445 115.193 111.039 1.00 72.04 61 PHE E O 1
ATOM 5132 N N . LEU E 2 62 ? 89.665 113.981 110.399 1.00 71.80 62 LEU E N 1
ATOM 5133 C CA . LEU E 2 62 ? 88.771 114.684 111.314 1.00 71.80 62 LEU E CA 1
ATOM 5134 C C . LEU E 2 62 ? 89.148 114.416 112.764 1.00 71.80 62 LEU E C 1
ATOM 5135 O O . LEU E 2 62 ? 89.122 115.330 113.599 1.00 71.80 62 LEU E O 1
ATOM 5140 N N . VAL E 2 63 ? 89.497 113.167 113.080 1.00 69.32 63 VAL E N 1
ATOM 5141 C CA . VAL E 2 63 ? 89.924 112.839 114.438 1.00 69.32 63 VAL E CA 1
ATOM 5142 C C . VAL E 2 63 ? 91.105 113.704 114.841 1.00 69.32 63 VAL E C 1
ATOM 5143 O O . VAL E 2 63 ? 91.101 114.334 115.904 1.00 69.32 63 VAL E O 1
ATOM 5147 N N . PHE E 2 64 ? 92.127 113.765 113.991 1.00 73.97 64 PHE E N 1
ATOM 5148 C CA . PHE E 2 64 ? 93.288 114.570 114.360 1.00 73.97 64 PHE E CA 1
ATOM 5149 C C . PHE E 2 64 ? 92.981 116.060 114.346 1.00 73.97 64 PHE E C 1
ATOM 5150 O O . PHE E 2 64 ? 93.582 116.820 115.113 1.00 73.97 64 PHE E O 1
ATOM 5158 N N . PHE E 2 65 ? 92.049 116.494 113.498 1.00 77.32 65 PHE E N 1
ATOM 5159 C CA . PHE E 2 65 ? 91.662 117.898 113.480 1.00 77.32 65 PHE E CA 1
ATOM 5160 C C . PHE E 2 65 ? 91.023 118.302 114.800 1.00 77.32 65 PHE E C 1
ATOM 5161 O O . PHE E 2 65 ? 91.287 119.394 115.317 1.00 77.32 65 PHE E O 1
ATOM 5169 N N . ILE E 2 66 ? 90.184 117.433 115.365 1.00 78.09 66 ILE E N 1
ATOM 5170 C CA . ILE E 2 66 ? 89.568 117.741 116.651 1.00 78.09 66 ILE E CA 1
ATOM 5171 C C . ILE E 2 66 ? 90.428 117.317 117.836 1.00 78.09 66 ILE E C 1
ATOM 5172 O O . ILE E 2 66 ? 90.143 117.724 118.971 1.00 78.09 66 ILE E O 1
ATOM 5177 N N . SER E 2 67 ? 91.468 116.517 117.612 1.00 77.03 67 SER E N 1
ATOM 5178 C CA . SER E 2 67 ? 92.355 116.091 118.687 1.00 77.03 67 SER E CA 1
ATOM 5179 C C . SER E 2 67 ? 93.575 116.984 118.844 1.00 77.03 67 SER E C 1
ATOM 5180 O O . SER E 2 67 ? 94.444 116.679 119.664 1.00 77.03 67 SER E O 1
ATOM 5183 N N . GLY E 2 68 ? 93.668 118.068 118.081 1.00 78.29 68 GLY E N 1
ATOM 5184 C CA . GLY E 2 68 ? 94.790 118.971 118.224 1.00 78.29 68 GLY E CA 1
ATOM 5185 C C . GLY E 2 68 ? 94.713 119.901 119.411 1.00 78.29 68 GLY E C 1
ATOM 5186 O O . GLY E 2 68 ? 95.651 120.669 119.638 1.00 78.29 68 GLY E O 1
ATOM 5187 N N . PHE E 2 69 ? 93.624 119.855 120.173 1.00 87.19 69 PHE E N 1
ATOM 5188 C CA . PHE E 2 69 ? 93.412 120.757 121.295 1.00 87.19 69 PHE E CA 1
ATOM 5189 C C . PHE E 2 69 ? 93.836 120.169 122.635 1.00 87.19 69 PHE E C 1
ATOM 5190 O O . PHE E 2 69 ? 93.709 120.850 123.657 1.00 87.19 69 PHE E O 1
ATOM 5198 N N . GLU E 2 70 ? 94.332 118.935 122.664 1.00 95.17 70 GLU E N 1
ATOM 5199 C CA . GLU E 2 70 ? 94.722 118.303 123.924 1.00 95.17 70 GLU E CA 1
ATOM 5200 C C . GLU E 2 70 ? 96.038 118.906 124.405 1.00 95.17 70 GLU E C 1
ATOM 5201 O O . GLU E 2 70 ? 97.124 118.492 123.995 1.00 95.17 70 GLU E O 1
ATOM 5207 N N . LYS E 2 71 ? 95.937 119.907 125.277 1.00 101.64 71 LYS E N 1
ATOM 5208 C CA . LYS E 2 71 ? 97.129 120.588 125.779 1.00 101.64 71 LYS E CA 1
ATOM 5209 C C . LYS E 2 71 ? 98.064 119.686 126.578 1.00 101.64 71 LYS E C 1
ATOM 5210 O O . LYS E 2 71 ? 99.269 119.667 126.275 1.00 101.64 71 LYS E O 1
ATOM 5216 N N . PRO E 2 72 ? 97.605 118.920 127.589 1.00 108.84 72 PRO E N 1
ATOM 5217 C CA . PRO E 2 72 ? 98.562 118.321 128.532 1.00 108.84 72 PRO E CA 1
ATOM 5218 C C . PRO E 2 72 ? 99.398 117.192 127.950 1.00 108.84 72 PRO E C 1
ATOM 5219 O O . PRO E 2 72 ? 98.892 116.100 127.673 1.00 108.84 72 PRO E O 1
ATOM 5223 N N . ALA E 2 73 ? 100.687 117.459 127.764 1.00 110.90 73 ALA E N 1
ATOM 5224 C CA . ALA E 2 73 ? 101.673 116.449 127.392 1.00 110.90 73 ALA E CA 1
ATOM 5225 C C . ALA E 2 73 ? 102.954 116.687 128.186 1.00 110.90 73 ALA E C 1
ATOM 5226 O O . ALA E 2 73 ? 104.063 116.660 127.652 1.00 110.90 73 ALA E O 1
ATOM 5228 N N . MET E 2 74 ? 102.798 116.932 129.487 1.00 112.46 74 MET E N 1
ATOM 5229 C CA . MET E 2 74 ? 103.901 117.404 130.315 1.00 112.46 74 MET E CA 1
ATOM 5230 C C . MET E 2 74 ? 105.039 116.390 130.364 1.00 112.46 74 MET E C 1
ATOM 5231 O O . MET E 2 74 ? 104.816 115.177 130.398 1.00 112.46 74 MET E O 1
ATOM 5236 N N . GLU E 2 75 ? 106.272 116.904 130.346 1.00 113.11 75 GLU E N 1
ATOM 5237 C CA . GLU E 2 75 ? 107.449 116.045 130.430 1.00 113.11 75 GLU E CA 1
ATOM 5238 C C . GLU E 2 75 ? 107.572 115.384 131.796 1.00 113.11 75 GLU E C 1
ATOM 5239 O O . GLU E 2 75 ? 108.162 114.303 131.907 1.00 113.11 75 GLU E O 1
ATOM 5245 N N . TYR E 2 76 ? 107.033 116.017 132.839 1.00 107.50 76 TYR E N 1
ATOM 5246 C CA . TYR E 2 76 ? 107.032 115.491 134.204 1.00 107.50 76 TYR E CA 1
ATOM 5247 C C . TYR E 2 76 ? 108.460 115.217 134.689 1.00 107.50 76 TYR E C 1
ATOM 5248 O O . TYR E 2 76 ? 108.867 114.079 134.926 1.00 107.50 76 TYR E O 1
ATOM 5257 N N . HIS E 2 77 ? 109.213 116.306 134.816 1.00 111.75 77 HIS E N 1
ATOM 5258 C CA . HIS E 2 77 ? 110.552 116.222 135.378 1.00 111.75 77 HIS E CA 1
ATOM 5259 C C . HIS E 2 77 ? 110.496 115.710 136.814 1.00 111.75 77 HIS E C 1
ATOM 5260 O O . HIS E 2 77 ? 109.560 115.989 137.567 1.00 111.75 77 HIS E O 1
ATOM 5267 N N . TRP E 2 78 ? 111.519 114.947 137.190 1.00 107.58 78 TRP E N 1
ATOM 5268 C CA . TRP E 2 78 ? 111.663 114.446 138.551 1.00 107.58 78 TRP E CA 1
ATOM 5269 C C . TRP E 2 78 ? 112.972 114.975 139.112 1.00 107.58 78 TRP E C 1
ATOM 5270 O O . TRP E 2 78 ? 114.031 114.785 138.506 1.00 107.58 78 TRP E O 1
ATOM 5281 N N . GLU E 2 79 ? 112.899 115.637 140.264 1.00 108.83 79 GLU E N 1
ATOM 5282 C CA . GLU E 2 79 ? 114.066 116.212 140.917 1.00 108.83 79 GLU E CA 1
ATOM 5283 C C . GLU E 2 79 ? 114.572 115.356 142.070 1.00 108.83 79 GLU E C 1
ATOM 5284 O O . GLU E 2 79 ? 115.391 115.826 142.866 1.00 108.83 79 GLU E O 1
ATOM 5290 N N . GLU E 2 80 ? 114.109 114.114 142.174 1.00 102.70 80 GLU E N 1
ATOM 5291 C CA . GLU E 2 80 ? 114.505 113.244 143.269 1.00 102.70 80 GLU E CA 1
ATOM 5292 C C . GLU E 2 80 ? 115.962 112.813 143.103 1.00 102.70 80 GLU E C 1
ATOM 5293 O O . GLU E 2 80 ? 116.657 113.198 142.159 1.00 102.70 80 GLU E O 1
ATOM 5299 N N . VAL E 2 81 ? 116.427 111.998 144.043 1.00 101.27 81 VAL E N 1
ATOM 5300 C CA . VAL E 2 81 ? 117.804 111.525 144.034 1.00 101.27 81 VAL E CA 1
ATOM 5301 C C . VAL E 2 81 ? 117.951 110.321 143.112 1.00 101.27 81 VAL E C 1
ATOM 5302 O O . VAL E 2 81 ? 119.052 110.004 142.663 1.00 101.27 81 VAL E O 1
ATOM 5306 N N . GLY F 2 2 ? 127.142 133.926 119.522 1.00 145.72 2 GLY F N 1
ATOM 5307 C CA . GLY F 2 2 ? 126.600 135.115 120.153 1.00 145.72 2 GLY F CA 1
ATOM 5308 C C . GLY F 2 2 ? 125.289 135.574 119.545 1.00 145.72 2 GLY F C 1
ATOM 5309 O O . GLY F 2 2 ? 124.217 135.313 120.092 1.00 145.72 2 GLY F O 1
ATOM 5310 N N . HIS F 2 3 ? 125.380 136.270 118.409 1.00 147.83 3 HIS F N 1
ATOM 5311 C CA . HIS F 2 3 ? 124.177 136.744 117.731 1.00 147.83 3 HIS F CA 1
ATOM 5312 C C . HIS F 2 3 ? 123.310 135.576 117.276 1.00 147.83 3 HIS F C 1
ATOM 5313 O O . HIS F 2 3 ? 122.082 135.606 117.419 1.00 147.83 3 HIS F O 1
ATOM 5320 N N . TYR F 2 4 ? 123.933 134.535 116.720 1.00 145.27 4 TYR F N 1
ATOM 5321 C CA . TYR F 2 4 ? 123.187 133.331 116.378 1.00 145.27 4 TYR F CA 1
ATOM 5322 C C . TYR F 2 4 ? 122.877 132.487 117.608 1.00 145.27 4 TYR F C 1
ATOM 5323 O O . TYR F 2 4 ? 121.882 131.755 117.616 1.00 145.27 4 TYR F O 1
ATOM 5332 N N . ARG F 2 5 ? 123.708 132.575 118.649 1.00 140.95 5 ARG F N 1
ATOM 5333 C CA . ARG F 2 5 ? 123.408 131.882 119.895 1.00 140.95 5 ARG F CA 1
ATOM 5334 C C . ARG F 2 5 ? 122.302 132.575 120.679 1.00 140.95 5 ARG F C 1
ATOM 5335 O O . ARG F 2 5 ? 121.616 131.925 121.474 1.00 140.95 5 ARG F O 1
ATOM 5343 N N . ARG F 2 6 ? 122.118 133.881 120.475 1.00 138.91 6 ARG F N 1
ATOM 5344 C CA . ARG F 2 6 ? 121.010 134.581 121.118 1.00 138.91 6 ARG F CA 1
ATOM 5345 C C . ARG F 2 6 ? 119.672 134.007 120.670 1.00 138.91 6 ARG F C 1
ATOM 5346 O O . ARG F 2 6 ? 118.814 133.672 121.497 1.00 138.91 6 ARG F O 1
ATOM 5354 N N . TYR F 2 7 ? 119.480 133.889 119.354 1.00 138.36 7 TYR F N 1
ATOM 5355 C CA . TYR F 2 7 ? 118.254 133.297 118.833 1.00 138.36 7 TYR F CA 1
ATOM 5356 C C . TYR F 2 7 ? 118.132 131.839 119.249 1.00 138.36 7 TYR F C 1
ATOM 5357 O O . TYR F 2 7 ? 117.039 131.372 119.589 1.00 138.36 7 TYR F O 1
ATOM 5366 N N . LYS F 2 8 ? 119.249 131.109 119.244 1.00 130.29 8 LYS F N 1
ATOM 5367 C CA . LYS F 2 8 ? 119.228 129.714 119.671 1.00 130.29 8 LYS F CA 1
ATOM 5368 C C . LYS F 2 8 ? 118.703 129.589 121.096 1.00 130.29 8 LYS F C 1
ATOM 5369 O O . LYS F 2 8 ? 117.822 128.770 121.375 1.00 130.29 8 LYS F O 1
ATOM 5375 N N . ASN F 2 9 ? 119.210 130.421 122.007 1.00 133.67 9 ASN F N 1
ATOM 5376 C CA . ASN F 2 9 ? 118.822 130.312 123.409 1.00 133.67 9 ASN F CA 1
ATOM 5377 C C . ASN F 2 9 ? 117.403 130.813 123.650 1.00 133.67 9 ASN F C 1
ATOM 5378 O O . ASN F 2 9 ? 116.663 130.222 124.448 1.00 133.67 9 ASN F O 1
ATOM 5383 N N . ILE F 2 10 ? 116.999 131.896 122.978 1.00 134.36 10 ILE F N 1
ATOM 5384 C CA . ILE F 2 10 ? 115.638 132.387 123.169 1.00 134.36 10 ILE F CA 1
ATOM 5385 C C . ILE F 2 10 ? 114.639 131.358 122.649 1.00 134.36 10 ILE F C 1
ATOM 5386 O O . ILE F 2 10 ? 113.605 131.100 123.277 1.00 134.36 10 ILE F O 1
ATOM 5391 N N . LEU F 2 11 ? 114.955 130.716 121.518 1.00 133.34 11 LEU F N 1
ATOM 5392 C CA . LEU F 2 11 ? 114.105 129.648 121.006 1.00 133.34 11 LEU F CA 1
ATOM 5393 C C . LEU F 2 11 ? 114.103 128.448 121.944 1.00 133.34 11 LEU F C 1
ATOM 5394 O O . LEU F 2 11 ? 113.063 127.811 122.144 1.00 133.34 11 LEU F O 1
ATOM 5399 N N . GLU F 2 12 ? 115.261 128.117 122.519 1.00 130.70 12 GLU F N 1
ATOM 5400 C CA . GLU F 2 12 ? 115.328 126.995 123.447 1.00 130.70 12 GLU F CA 1
ATOM 5401 C C . GLU F 2 12 ? 114.417 127.236 124.640 1.00 130.70 12 GLU F C 1
ATOM 5402 O O . GLU F 2 12 ? 113.697 126.329 125.074 1.00 130.70 12 GLU F O 1
ATOM 5408 N N . MET F 2 13 ? 114.420 128.459 125.175 1.00 135.39 13 MET F N 1
ATOM 5409 C CA . MET F 2 13 ? 113.489 128.773 126.255 1.00 135.39 13 MET F CA 1
ATOM 5410 C C . MET F 2 13 ? 112.053 128.689 125.755 1.00 135.39 13 MET F C 1
ATOM 5411 O O . MET F 2 13 ? 111.173 128.170 126.451 1.00 135.39 13 MET F O 1
ATOM 5416 N N . TYR F 2 14 ? 111.803 129.194 124.541 1.00 134.16 14 TYR F N 1
ATOM 5417 C CA . TYR F 2 14 ? 110.451 129.215 123.992 1.00 134.16 14 TYR F CA 1
ATOM 5418 C C . TYR F 2 14 ? 109.878 127.810 123.873 1.00 134.16 14 TYR F C 1
ATOM 5419 O O . TYR F 2 14 ? 108.682 127.603 124.106 1.00 134.16 14 TYR F O 1
ATOM 5428 N N . LEU F 2 15 ? 110.716 126.833 123.529 1.00 132.70 15 LEU F N 1
ATOM 5429 C CA . LEU F 2 15 ? 110.306 125.440 123.423 1.00 132.70 15 LEU F CA 1
ATOM 5430 C C . LEU F 2 15 ? 110.287 124.731 124.773 1.00 132.70 15 LEU F C 1
ATOM 5431 O O . LEU F 2 15 ? 110.301 123.495 124.817 1.00 132.70 15 LEU F O 1
ATOM 5436 N N . ALA F 2 16 ? 110.263 125.485 125.867 1.00 132.71 16 ALA F N 1
ATOM 5437 C CA . ALA F 2 16 ? 110.093 124.936 127.203 1.00 132.71 16 ALA F CA 1
ATOM 5438 C C . ALA F 2 16 ? 108.883 125.493 127.931 1.00 132.71 16 ALA F C 1
ATOM 5439 O O . ALA F 2 16 ? 108.288 124.779 128.742 1.00 132.71 16 ALA F O 1
ATOM 5441 N N . SER F 2 17 ? 108.501 126.738 127.662 1.00 127.58 17 SER F N 1
ATOM 5442 C CA . SER F 2 17 ? 107.320 127.317 128.278 1.00 127.58 17 SER F CA 1
ATOM 5443 C C . SER F 2 17 ? 106.061 126.625 127.765 1.00 127.58 17 SER F C 1
ATOM 5444 O O . SER F 2 17 ? 106.047 126.009 126.696 1.00 127.58 17 SER F O 1
ATOM 5447 N N . HIS F 2 18 ? 104.991 126.731 128.556 1.00 127.68 18 HIS F N 1
ATOM 5448 C CA . HIS F 2 18 ? 103.751 126.035 128.228 1.00 127.68 18 HIS F CA 1
ATOM 5449 C C . HIS F 2 18 ? 103.187 126.503 126.893 1.00 127.68 18 HIS F C 1
ATOM 5450 O O . HIS F 2 18 ? 102.825 125.685 126.041 1.00 127.68 18 HIS F O 1
ATOM 5457 N N . LYS F 2 19 ? 103.113 127.821 126.688 1.00 123.04 19 LYS F N 1
ATOM 5458 C CA . LYS F 2 19 ? 102.529 128.350 125.458 1.00 123.04 19 LYS F CA 1
ATOM 5459 C C . LYS F 2 19 ? 103.340 127.930 124.239 1.00 123.04 19 LYS F C 1
ATOM 5460 O O . LYS F 2 19 ? 102.780 127.506 123.221 1.00 123.04 19 LYS F O 1
ATOM 5466 N N . GLY F 2 20 ? 104.667 128.039 124.324 1.00 122.20 20 GLY F N 1
ATOM 5467 C CA . GLY F 2 20 ? 105.502 127.592 123.222 1.00 122.20 20 GLY F CA 1
ATOM 5468 C C . GLY F 2 20 ? 105.388 126.100 122.983 1.00 122.20 20 GLY F C 1
ATOM 5469 O O . GLY F 2 20 ? 105.257 125.644 121.845 1.00 122.20 20 GLY F O 1
ATOM 5470 N N . ARG F 2 21 ? 105.420 125.317 124.061 1.00 116.15 21 ARG F N 1
ATOM 5471 C CA . ARG F 2 21 ? 105.280 123.874 123.920 1.00 116.15 21 ARG F CA 1
ATOM 5472 C C . ARG F 2 21 ? 103.868 123.488 123.495 1.00 116.15 21 ARG F C 1
ATOM 5473 O O . ARG F 2 21 ? 103.688 122.495 122.780 1.00 116.15 21 ARG F O 1
ATOM 5481 N N . ARG F 2 22 ? 102.858 124.256 123.914 1.00 112.19 22 ARG F N 1
ATOM 5482 C CA . ARG F 2 22 ? 101.506 124.014 123.419 1.00 112.19 22 ARG F CA 1
ATOM 5483 C C . ARG F 2 22 ? 101.424 124.257 121.920 1.00 112.19 22 ARG F C 1
ATOM 5484 O O . ARG F 2 22 ? 100.792 123.482 121.194 1.00 112.19 22 ARG F O 1
ATOM 5492 N N . LEU F 2 23 ? 102.054 125.330 121.436 1.00 107.01 23 LEU F N 1
ATOM 5493 C CA . LEU F 2 23 ? 102.101 125.567 119.997 1.00 107.01 23 LEU F CA 1
ATOM 5494 C C . LEU F 2 23 ? 102.844 124.443 119.290 1.00 107.01 23 LEU F C 1
ATOM 5495 O O . LEU F 2 23 ? 102.459 124.024 118.191 1.00 107.01 23 LEU F O 1
ATOM 5500 N N . LEU F 2 24 ? 103.918 123.947 119.908 1.00 103.35 24 LEU F N 1
ATOM 5501 C CA . LEU F 2 24 ? 104.637 122.812 119.342 1.00 103.35 24 LEU F CA 1
ATOM 5502 C C . LEU F 2 24 ? 103.736 121.593 119.217 1.00 103.35 24 LEU F C 1
ATOM 5503 O O . LEU F 2 24 ? 103.763 120.901 118.200 1.00 103.35 24 LEU F O 1
ATOM 5508 N N . ASN F 2 25 ? 102.935 121.310 120.244 1.00 100.36 25 ASN F N 1
ATOM 5509 C CA . ASN F 2 25 ? 102.015 120.176 120.170 1.00 100.36 25 ASN F CA 1
ATOM 5510 C C . ASN F 2 25 ? 100.966 120.407 119.085 1.00 100.36 25 ASN F C 1
ATOM 5511 O O . ASN F 2 25 ? 100.640 119.493 118.313 1.00 100.36 25 ASN F O 1
ATOM 5516 N N . ILE F 2 26 ? 100.436 121.630 119.005 1.00 94.53 26 ILE F N 1
ATOM 5517 C CA . ILE F 2 26 ? 99.407 121.936 118.015 1.00 94.53 26 ILE F CA 1
ATOM 5518 C C . ILE F 2 26 ? 99.938 121.704 116.609 1.00 94.53 26 ILE F C 1
ATOM 5519 O O . ILE F 2 26 ? 99.282 121.068 115.777 1.00 94.53 26 ILE F O 1
ATOM 5524 N N . VAL F 2 27 ? 101.135 122.215 116.321 1.00 91.62 27 VAL F N 1
ATOM 5525 C CA . VAL F 2 27 ? 101.708 122.003 114.997 1.00 91.62 27 VAL F CA 1
ATOM 5526 C C . VAL F 2 27 ? 102.086 120.538 114.814 1.00 91.62 27 VAL F C 1
ATOM 5527 O O . VAL F 2 27 ? 101.913 119.972 113.731 1.00 91.62 27 VAL F O 1
ATOM 5531 N N . TYR F 2 28 ? 102.553 119.890 115.883 1.00 90.88 28 TYR F N 1
ATOM 5532 C CA . TYR F 2 28 ? 102.947 118.489 115.867 1.00 90.88 28 TYR F CA 1
ATOM 5533 C C . TYR F 2 28 ? 101.805 117.580 115.447 1.00 90.88 28 TYR F C 1
ATOM 5534 O O . TYR F 2 28 ? 102.048 116.548 114.814 1.00 90.88 28 TYR F O 1
ATOM 5543 N N . SER F 2 29 ? 100.572 117.943 115.788 1.00 86.84 29 SER F N 1
ATOM 5544 C CA . SER F 2 29 ? 99.398 117.177 115.384 1.00 86.84 29 SER F CA 1
ATOM 5545 C C . SER F 2 29 ? 98.778 117.670 114.082 1.00 86.84 29 SER F C 1
ATOM 5546 O O . SER F 2 29 ? 98.349 116.855 113.256 1.00 86.84 29 SER F O 1
ATOM 5549 N N . TRP F 2 30 ? 98.725 118.987 113.871 1.00 84.08 30 TRP F N 1
ATOM 5550 C CA . TRP F 2 30 ? 98.096 119.514 112.666 1.00 84.08 30 TRP F CA 1
ATOM 5551 C C . TRP F 2 30 ? 98.914 119.191 111.424 1.00 84.08 30 TRP F C 1
ATOM 5552 O O . TRP F 2 30 ? 98.349 118.930 110.357 1.00 84.08 30 TRP F O 1
ATOM 5563 N N . GLY F 2 31 ? 100.244 119.211 111.532 1.00 74.35 31 GLY F N 1
ATOM 5564 C CA . GLY F 2 31 ? 101.065 118.793 110.413 1.00 74.35 31 GLY F CA 1
ATOM 5565 C C . GLY F 2 31 ? 100.834 117.342 110.047 1.00 74.35 31 GLY F C 1
ATOM 5566 O O . GLY F 2 31 ? 100.773 116.993 108.870 1.00 74.35 31 GLY F O 1
ATOM 5567 N N . ALA F 2 32 ? 100.693 116.478 111.053 1.00 71.11 32 ALA F N 1
ATOM 5568 C CA . ALA F 2 32 ? 100.369 115.083 110.781 1.00 71.11 32 ALA F CA 1
ATOM 5569 C C . ALA F 2 32 ? 99.016 114.960 110.093 1.00 71.11 32 ALA F C 1
ATOM 5570 O O . ALA F 2 32 ? 98.850 114.157 109.167 1.00 71.11 32 ALA F O 1
ATOM 5572 N N . ALA F 2 33 ? 98.033 115.745 110.538 1.00 69.99 33 ALA F N 1
ATOM 5573 C CA . ALA F 2 33 ? 96.722 115.708 109.897 1.00 69.99 33 ALA F CA 1
ATOM 5574 C C . ALA F 2 33 ? 96.807 116.147 108.440 1.00 69.99 33 ALA F C 1
ATOM 5575 O O . ALA F 2 33 ? 96.202 115.527 107.554 1.00 69.99 33 ALA F O 1
ATOM 5577 N N . VAL F 2 34 ? 97.559 117.215 108.173 1.00 69.93 34 VAL F N 1
ATOM 5578 C CA . VAL F 2 34 ? 97.721 117.685 106.803 1.00 69.93 34 VAL F CA 1
ATOM 5579 C C . VAL F 2 34 ? 98.462 116.648 105.971 1.00 69.93 34 VAL F C 1
ATOM 5580 O O . VAL F 2 34 ? 98.177 116.469 104.784 1.00 69.93 34 VAL F O 1
ATOM 5584 N N . VAL F 2 35 ? 99.422 115.948 106.578 1.00 64.53 35 VAL F N 1
ATOM 5585 C CA . VAL F 2 35 ? 100.130 114.885 105.872 1.00 64.53 35 VAL F CA 1
ATOM 5586 C C . VAL F 2 35 ? 99.168 113.773 105.481 1.00 64.53 35 VAL F C 1
ATOM 5587 O O . VAL F 2 35 ? 99.199 113.278 104.348 1.00 64.53 35 VAL F O 1
ATOM 5591 N N . ILE F 2 36 ? 98.299 113.364 106.409 1.00 66.19 36 ILE F N 1
ATOM 5592 C CA . ILE F 2 36 ? 97.299 112.345 106.089 1.00 66.19 36 ILE F CA 1
ATOM 5593 C C . ILE F 2 36 ? 96.439 112.801 104.924 1.00 66.19 36 ILE F C 1
ATOM 5594 O O . ILE F 2 36 ? 96.229 112.063 103.953 1.00 66.19 36 ILE F O 1
ATOM 5599 N N . LEU F 2 37 ? 95.911 114.023 105.016 1.00 68.93 37 LEU F N 1
ATOM 5600 C CA . LEU F 2 37 ? 94.992 114.504 103.992 1.00 68.93 37 LEU F CA 1
ATOM 5601 C C . LEU F 2 37 ? 95.684 114.613 102.639 1.00 68.93 37 LEU F C 1
ATOM 5602 O O . LEU F 2 37 ? 95.107 114.256 101.605 1.00 68.93 37 LEU F O 1
ATOM 5607 N N . GLY F 2 38 ? 96.927 115.096 102.627 1.00 69.44 38 GLY F N 1
ATOM 5608 C CA . GLY F 2 38 ? 97.657 115.203 101.378 1.00 69.44 38 GLY F CA 1
ATOM 5609 C C . GLY F 2 38 ? 97.981 113.852 100.775 1.00 69.44 38 GLY F C 1
ATOM 5610 O O . GLY F 2 38 ? 97.893 113.671 99.559 1.00 69.44 38 GLY F O 1
ATOM 5611 N N . ALA F 2 39 ? 98.372 112.888 101.611 1.00 64.56 39 ALA F N 1
ATOM 5612 C CA . ALA F 2 39 ? 98.622 111.543 101.109 1.00 64.56 39 ALA F CA 1
ATOM 5613 C C . ALA F 2 39 ? 97.359 110.952 100.507 1.00 64.56 39 ALA F C 1
ATOM 5614 O O . ALA F 2 39 ? 97.400 110.335 99.436 1.00 64.56 39 ALA F O 1
ATOM 5616 N N . LEU F 2 40 ? 96.222 111.146 101.176 1.00 66.66 40 LEU F N 1
ATOM 5617 C CA . LEU F 2 40 ? 94.941 110.714 100.631 1.00 66.66 40 LEU F CA 1
ATOM 5618 C C . LEU F 2 40 ? 94.681 111.336 99.267 1.00 66.66 40 LEU F C 1
ATOM 5619 O O . LEU F 2 40 ? 94.379 110.639 98.293 1.00 66.66 40 LEU F O 1
ATOM 5624 N N . PHE F 2 41 ? 94.799 112.661 99.186 1.00 71.98 41 PHE F N 1
ATOM 5625 C CA . PHE F 2 41 ? 94.393 113.367 97.976 1.00 71.98 41 PHE F CA 1
ATOM 5626 C C . PHE F 2 41 ? 95.323 113.061 96.810 1.00 71.98 41 PHE F C 1
ATOM 5627 O O . PHE F 2 41 ? 94.870 112.924 95.668 1.00 71.98 41 PHE F O 1
ATOM 5635 N N . LYS F 2 42 ? 96.626 112.956 97.072 1.00 59.23 42 LYS F N 1
ATOM 5636 C CA . LYS F 2 42 ? 97.559 112.563 96.023 1.00 59.23 42 LYS F CA 1
ATOM 5637 C C . LYS F 2 42 ? 97.328 111.120 95.598 1.00 59.23 42 LYS F C 1
ATOM 5638 O O . LYS F 2 42 ? 97.417 110.795 94.409 1.00 59.23 42 LYS F O 1
ATOM 5644 N N . LEU F 2 43 ? 97.031 110.241 96.557 1.00 61.83 43 LEU F N 1
ATOM 5645 C CA . LEU F 2 43 ? 96.824 108.832 96.241 1.00 61.83 43 LEU F CA 1
ATOM 5646 C C . LEU F 2 43 ? 95.606 108.643 95.347 1.00 61.83 43 LEU F C 1
ATOM 5647 O O . LEU F 2 43 ? 95.650 107.889 94.368 1.00 61.83 43 LEU F O 1
ATOM 5652 N N . LEU F 2 44 ? 94.510 109.329 95.661 1.00 63.66 44 LEU F N 1
ATOM 5653 C CA . LEU F 2 44 ? 93.267 109.165 94.921 1.00 63.66 44 LEU F CA 1
ATOM 5654 C C . LEU F 2 44 ? 93.206 110.008 93.656 1.00 63.66 44 LEU F C 1
ATOM 5655 O O . LEU F 2 44 ? 92.205 109.932 92.935 1.00 63.66 44 LEU F O 1
ATOM 5660 N N . HIS F 2 45 ? 94.238 110.804 93.376 1.00 69.00 45 HIS F N 1
ATOM 5661 C CA . HIS F 2 45 ? 94.260 111.712 92.230 1.00 69.00 45 HIS F CA 1
ATOM 5662 C C . HIS F 2 45 ? 93.079 112.684 92.285 1.00 69.00 45 HIS F C 1
ATOM 5663 O O . HIS F 2 45 ? 92.225 112.726 91.399 1.00 69.00 45 HIS F O 1
ATOM 5670 N N . LEU F 2 46 ? 93.050 113.470 93.357 1.00 70.77 46 LEU F N 1
ATOM 5671 C CA . LEU F 2 46 ? 92.033 114.485 93.556 1.00 70.77 46 LEU F CA 1
ATOM 5672 C C . LEU F 2 46 ? 92.637 115.871 93.366 1.00 70.77 46 LEU F C 1
ATOM 5673 O O . LEU F 2 46 ? 93.827 116.073 93.622 1.00 70.77 46 LEU F O 1
ATOM 5678 N N . PRO F 2 47 ? 91.848 116.843 92.912 1.00 78.45 47 PRO F N 1
ATOM 5679 C CA . PRO F 2 47 ? 92.407 118.171 92.643 1.00 78.45 47 PRO F CA 1
ATOM 5680 C C . PRO F 2 47 ? 92.815 118.890 93.917 1.00 78.45 47 PRO F C 1
ATOM 5681 O O . PRO F 2 47 ? 92.223 118.705 94.983 1.00 78.45 47 PRO F O 1
ATOM 5685 N N . MET F 2 48 ? 93.843 119.725 93.782 1.00 80.92 48 MET F N 1
ATOM 5686 C CA . MET F 2 48 ? 94.311 120.617 94.840 1.00 80.92 48 MET F CA 1
ATOM 5687 C C . MET F 2 48 ? 94.577 119.850 96.134 1.00 80.92 48 MET F C 1
ATOM 5688 O O . MET F 2 48 ? 94.183 120.253 97.230 1.00 80.92 48 MET F O 1
ATOM 5693 N N . GLY F 2 49 ? 95.252 118.716 95.981 1.00 73.70 49 GLY F N 1
ATOM 5694 C CA . GLY F 2 49 ? 95.695 117.939 97.119 1.00 73.70 49 GLY F CA 1
ATOM 5695 C C . GLY F 2 49 ? 97.195 117.751 97.106 1.00 73.70 49 GLY F C 1
ATOM 5696 O O . GLY F 2 49 ? 97.818 117.510 98.144 1.00 73.70 49 GLY F O 1
ATOM 5697 N N . ASN F 2 50 ? 97.782 117.864 95.914 1.00 70.01 50 ASN F N 1
ATOM 5698 C CA . ASN F 2 50 ? 99.228 117.748 95.778 1.00 70.01 50 ASN F CA 1
ATOM 5699 C C . ASN F 2 50 ? 99.946 118.815 96.594 1.00 70.01 50 ASN F C 1
ATOM 5700 O O . ASN F 2 50 ? 101.024 118.566 97.146 1.00 70.01 50 ASN F O 1
ATOM 5705 N N . GLU F 2 51 ? 99.359 120.010 96.689 1.00 70.97 51 GLU F N 1
ATOM 5706 C CA . GLU F 2 51 ? 100.019 121.113 97.379 1.00 70.97 51 GLU F CA 1
ATOM 5707 C C . GLU F 2 51 ? 100.087 120.871 98.882 1.00 70.97 51 GLU F C 1
ATOM 5708 O O . GLU F 2 51 ? 101.145 121.040 99.502 1.00 70.97 51 GLU F O 1
ATOM 5714 N N . MET F 2 52 ? 98.965 120.483 99.492 1.00 73.89 52 MET F N 1
ATOM 5715 C CA . MET F 2 52 ? 98.954 120.337 100.942 1.00 73.89 52 MET F CA 1
ATOM 5716 C C . MET F 2 52 ? 99.835 119.192 101.414 1.00 73.89 52 MET F C 1
ATOM 5717 O O . MET F 2 52 ? 100.270 119.203 102.569 1.00 73.89 52 MET F O 1
ATOM 5722 N N . LEU F 2 53 ? 100.138 118.224 100.549 1.00 70.54 53 LEU F N 1
ATOM 5723 C CA . LEU F 2 53 ? 101.181 117.264 100.888 1.00 70.54 53 LEU F CA 1
ATOM 5724 C C . LEU F 2 53 ? 102.506 117.977 101.111 1.00 70.54 53 LEU F C 1
ATOM 5725 O O . LEU F 2 53 ? 103.206 117.711 102.094 1.00 70.54 53 LEU F O 1
ATOM 5730 N N . PHE F 2 54 ? 102.850 118.912 100.222 1.00 70.39 54 PHE F N 1
ATOM 5731 C CA . PHE F 2 54 ? 104.064 119.697 100.409 1.00 70.39 54 PHE F CA 1
ATOM 5732 C C . PHE F 2 54 ? 103.971 120.567 101.652 1.00 70.39 54 PHE F C 1
ATOM 5733 O O . PHE F 2 54 ? 104.967 120.757 102.356 1.00 70.39 54 PHE F O 1
ATOM 5741 N N . VAL F 2 55 ? 102.788 121.115 101.934 1.00 68.39 55 VAL F N 1
ATOM 5742 C CA . VAL F 2 55 ? 102.630 121.949 103.125 1.00 68.39 55 VAL F CA 1
ATOM 5743 C C . VAL F 2 55 ? 102.903 121.133 104.383 1.00 68.39 55 VAL F C 1
ATOM 5744 O O . VAL F 2 55 ? 103.654 121.555 105.272 1.00 68.39 55 VAL F O 1
ATOM 5748 N N . GLY F 2 56 ? 102.311 119.943 104.466 1.00 66.66 56 GLY F N 1
ATOM 5749 C CA . GLY F 2 56 ? 102.549 119.088 105.615 1.00 66.66 56 GLY F CA 1
ATOM 5750 C C . GLY F 2 56 ? 103.988 118.621 105.703 1.00 66.66 56 GLY F C 1
ATOM 5751 O O . GLY F 2 56 ? 104.548 118.503 106.794 1.00 66.66 56 GLY F O 1
ATOM 5752 N N . MET F 2 57 ? 104.603 118.340 104.554 1.00 63.10 57 MET F N 1
ATOM 5753 C CA . MET F 2 57 ? 105.995 117.909 104.552 1.00 63.10 57 MET F CA 1
ATOM 5754 C C . MET F 2 57 ? 106.919 119.023 105.032 1.00 63.10 57 MET F C 1
ATOM 5755 O O . MET F 2 57 ? 107.863 118.772 105.790 1.00 63.10 57 MET F O 1
ATOM 5760 N N . ILE F 2 58 ? 106.652 120.263 104.616 1.00 65.34 58 ILE F N 1
ATOM 5761 C CA . ILE F 2 58 ? 107.403 121.408 105.126 1.00 65.34 58 ILE F CA 1
ATOM 5762 C C . ILE F 2 58 ? 107.176 121.564 106.622 1.00 65.34 58 ILE F C 1
ATOM 5763 O O . ILE F 2 58 ? 108.099 121.896 107.376 1.00 65.34 58 ILE F O 1
ATOM 5768 N N . THR F 2 59 ? 105.941 121.343 107.073 1.00 67.24 59 THR F N 1
ATOM 5769 C CA . THR F 2 59 ? 105.650 121.411 108.501 1.00 67.24 59 THR F CA 1
ATOM 5770 C C . THR F 2 59 ? 106.494 120.410 109.279 1.00 67.24 59 THR F C 1
ATOM 5771 O O . THR F 2 59 ? 107.106 120.752 110.297 1.00 67.24 59 THR F O 1
ATOM 5775 N N . GLU F 2 60 ? 106.542 119.164 108.807 1.00 66.71 60 GLU F N 1
ATOM 5776 C CA . GLU F 2 60 ? 107.358 118.153 109.474 1.00 66.71 60 GLU F CA 1
ATOM 5777 C C . GLU F 2 60 ? 108.841 118.485 109.400 1.00 66.71 60 GLU F C 1
ATOM 5778 O O . GLU F 2 60 ? 109.588 118.190 110.340 1.00 66.71 60 GLU F O 1
ATOM 5784 N N . PHE F 2 61 ? 109.285 119.086 108.296 1.00 68.73 61 PHE F N 1
ATOM 5785 C CA . PHE F 2 61 ? 110.668 119.538 108.212 1.00 68.73 61 PHE F CA 1
ATOM 5786 C C . PHE F 2 61 ? 110.966 120.569 109.290 1.00 68.73 61 PHE F C 1
ATOM 5787 O O . PHE F 2 61 ? 112.009 120.513 109.950 1.00 68.73 61 PHE F O 1
ATOM 5795 N N . LEU F 2 62 ? 110.051 121.520 109.482 1.00 70.44 62 LEU F N 1
ATOM 5796 C CA . LEU F 2 62 ? 110.228 122.520 110.529 1.00 70.44 62 LEU F CA 1
ATOM 5797 C C . LEU F 2 62 ? 110.249 121.874 111.906 1.00 70.44 62 LEU F C 1
ATOM 5798 O O . LEU F 2 62 ? 111.039 122.268 112.772 1.00 70.44 62 LEU F O 1
ATOM 5803 N N . VAL F 2 63 ? 109.380 120.886 112.129 1.00 69.05 63 VAL F N 1
ATOM 5804 C CA . VAL F 2 63 ? 109.365 120.191 113.415 1.00 69.05 63 VAL F CA 1
ATOM 5805 C C . VAL F 2 63 ? 110.703 119.515 113.671 1.00 69.05 63 VAL F C 1
ATOM 5806 O O . VAL F 2 63 ? 111.291 119.657 114.747 1.00 69.05 63 VAL F O 1
ATOM 5810 N N . PHE F 2 64 ? 111.211 118.778 112.681 1.00 67.12 64 PHE F N 1
ATOM 5811 C CA . PHE F 2 64 ? 112.498 118.110 112.850 1.00 67.12 64 PHE F CA 1
ATOM 5812 C C . PHE F 2 64 ? 113.615 119.120 113.064 1.00 67.12 64 PHE F C 1
ATOM 5813 O O . PHE F 2 64 ? 114.544 118.875 113.842 1.00 67.12 64 PHE F O 1
ATOM 5821 N N . PHE F 2 65 ? 113.542 120.260 112.378 1.00 73.15 65 PHE F N 1
ATOM 5822 C CA . PHE F 2 65 ? 114.518 121.325 112.574 1.00 73.15 65 PHE F CA 1
ATOM 5823 C C . PHE F 2 65 ? 114.522 121.784 114.028 1.00 73.15 65 PHE F C 1
ATOM 5824 O O . PHE F 2 65 ? 115.534 121.670 114.729 1.00 73.15 65 PHE F O 1
ATOM 5832 N N . ILE F 2 66 ? 113.384 122.292 114.506 1.00 76.44 66 ILE F N 1
ATOM 5833 C CA . ILE F 2 66 ? 113.321 122.836 115.858 1.00 76.44 66 ILE F CA 1
ATOM 5834 C C . ILE F 2 66 ? 113.319 121.764 116.933 1.00 76.44 66 ILE F C 1
ATOM 5835 O O . ILE F 2 66 ? 113.456 122.094 118.116 1.00 76.44 66 ILE F O 1
ATOM 5840 N N . SER F 2 67 ? 113.163 120.494 116.567 1.00 78.89 67 SER F N 1
ATOM 5841 C CA . SER F 2 67 ? 113.215 119.425 117.555 1.00 78.89 67 SER F CA 1
ATOM 5842 C C . SER F 2 67 ? 114.624 119.172 118.064 1.00 78.89 67 SER F C 1
ATOM 5843 O O . SER F 2 67 ? 114.792 118.423 119.032 1.00 78.89 67 SER F O 1
ATOM 5846 N N . GLY F 2 68 ? 115.636 119.771 117.433 1.00 86.86 68 GLY F N 1
ATOM 5847 C CA . GLY F 2 68 ? 117.006 119.515 117.826 1.00 86.86 68 GLY F CA 1
ATOM 5848 C C . GLY F 2 68 ? 117.446 120.226 119.088 1.00 86.86 68 GLY F C 1
ATOM 5849 O O . GLY F 2 68 ? 118.337 119.727 119.784 1.00 86.86 68 GLY F O 1
ATOM 5850 N N . PHE F 2 69 ? 116.841 121.366 119.409 1.00 93.01 69 PHE F N 1
ATOM 5851 C CA . PHE F 2 69 ? 117.226 122.145 120.584 1.00 93.01 69 PHE F CA 1
ATOM 5852 C C . PHE F 2 69 ? 116.279 121.779 121.725 1.00 93.01 69 PHE F C 1
ATOM 5853 O O . PHE F 2 69 ? 115.294 122.472 121.984 1.00 93.01 69 PHE F O 1
ATOM 5861 N N . GLU F 2 70 ? 116.601 120.681 122.404 1.00 99.70 70 GLU F N 1
ATOM 5862 C CA . GLU F 2 70 ? 115.891 120.192 123.581 1.00 99.70 70 GLU F CA 1
ATOM 5863 C C . GLU F 2 70 ? 116.635 118.958 124.075 1.00 99.70 70 GLU F C 1
ATOM 5864 O O . GLU F 2 70 ? 117.428 118.358 123.345 1.00 99.70 70 GLU F O 1
ATOM 5870 N N . LYS F 2 71 ? 116.369 118.582 125.326 1.00 103.27 71 LYS F N 1
ATOM 5871 C CA . LYS F 2 71 ? 117.196 117.622 126.061 1.00 103.27 71 LYS F CA 1
ATOM 5872 C C . LYS F 2 71 ? 116.344 116.493 126.627 1.00 103.27 71 LYS F C 1
ATOM 5873 O O . LYS F 2 71 ? 116.005 116.493 127.817 1.00 103.27 71 LYS F O 1
ATOM 5879 N N . PRO F 2 72 ? 115.977 115.510 125.801 1.00 102.97 72 PRO F N 1
ATOM 5880 C CA . PRO F 2 72 ? 115.240 114.345 126.309 1.00 102.97 72 PRO F CA 1
ATOM 5881 C C . PRO F 2 72 ? 116.191 113.322 126.914 1.00 102.97 72 PRO F C 1
ATOM 5882 O O . PRO F 2 72 ? 116.896 112.608 126.195 1.00 102.97 72 PRO F O 1
ATOM 5886 N N . ALA F 2 73 ? 116.193 113.232 128.243 1.00 108.84 73 ALA F N 1
ATOM 5887 C CA . ALA F 2 73 ? 117.100 112.304 128.908 1.00 108.84 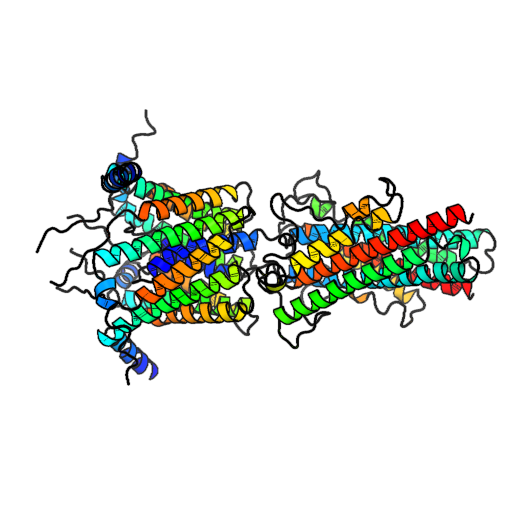73 ALA F CA 1
ATOM 5888 C C . ALA F 2 73 ? 116.757 112.123 130.380 1.00 108.84 73 ALA F C 1
ATOM 5889 O O . ALA F 2 73 ? 116.643 113.104 131.122 1.00 108.84 73 ALA F O 1
ATOM 5891 N N . MET F 2 74 ? 116.603 110.872 130.808 1.00 119.09 74 MET F N 1
ATOM 5892 C CA . MET F 2 74 ? 116.448 110.559 132.221 1.00 119.09 74 MET F CA 1
ATOM 5893 C C . MET F 2 74 ? 116.701 109.072 132.417 1.00 119.09 74 MET F C 1
ATOM 5894 O O . MET F 2 74 ? 116.498 108.265 131.506 1.00 119.09 74 MET F O 1
ATOM 5899 N N . GLU F 2 75 ? 117.138 108.720 133.625 1.00 127.32 75 GLU F N 1
ATOM 5900 C CA . GLU F 2 75 ? 117.520 107.348 133.936 1.00 127.32 75 GLU F CA 1
ATOM 5901 C C . GLU F 2 75 ? 117.134 107.043 135.376 1.00 127.32 75 GLU F C 1
ATOM 5902 O O . GLU F 2 75 ? 117.474 107.809 136.282 1.00 127.32 75 GLU F O 1
ATOM 5908 N N . TYR F 2 76 ? 116.431 105.928 135.585 1.00 122.39 76 TYR F N 1
ATOM 5909 C CA . TYR F 2 76 ? 115.847 105.629 136.900 1.00 122.39 76 TYR F CA 1
ATOM 5910 C C . TYR F 2 76 ? 116.841 104.951 137.842 1.00 122.39 76 TYR F C 1
ATOM 5911 O O . TYR F 2 76 ? 117.270 105.552 138.831 1.00 122.39 76 TYR F O 1
ATOM 5920 N N . HIS F 2 77 ? 117.238 103.718 137.522 1.00 134.44 77 HIS F N 1
ATOM 5921 C CA . HIS F 2 77 ? 118.149 102.904 138.340 1.00 134.44 77 HIS F CA 1
ATOM 5922 C C . HIS F 2 77 ? 117.912 103.084 139.840 1.00 134.44 77 HIS F C 1
ATOM 5923 O O . HIS F 2 77 ? 118.791 103.497 140.596 1.00 134.44 77 HIS F O 1
ATOM 5930 N N . TRP F 2 78 ? 116.696 102.762 140.264 1.00 128.70 78 TRP F N 1
ATOM 5931 C CA . TRP F 2 78 ? 116.353 102.856 141.677 1.00 128.70 78 TRP F CA 1
ATOM 5932 C C . TRP F 2 78 ? 115.689 101.568 142.150 1.00 128.70 78 TRP F C 1
ATOM 5933 O O . TRP F 2 78 ? 115.948 101.094 143.257 1.00 128.70 78 TRP F O 1
ATOM 5944 N N . GLY G 2 2 ? 141.276 86.812 119.517 1.00 165.91 2 GLY G N 1
ATOM 5945 C CA . GLY G 2 2 ? 142.383 87.692 119.192 1.00 165.91 2 GLY G CA 1
ATOM 5946 C C . GLY G 2 2 ? 142.185 89.109 119.692 1.00 165.91 2 GLY G C 1
ATOM 5947 O O . GLY G 2 2 ? 141.816 89.323 120.846 1.00 165.91 2 GLY G O 1
ATOM 5948 N N . HIS G 2 3 ? 142.433 90.083 118.816 1.00 171.91 3 HIS G N 1
ATOM 5949 C CA . HIS G 2 3 ? 142.280 91.497 119.137 1.00 171.91 3 HIS G CA 1
ATOM 5950 C C . HIS G 2 3 ? 141.079 92.114 118.423 1.00 171.91 3 HIS G C 1
ATOM 5951 O O . HIS G 2 3 ? 141.048 93.323 118.179 1.00 171.91 3 HIS G O 1
ATOM 5958 N N . TYR G 2 4 ? 140.086 91.289 118.083 1.00 165.49 4 TYR G N 1
ATOM 5959 C CA . TYR G 2 4 ? 138.921 91.776 117.351 1.00 165.49 4 TYR G CA 1
ATOM 5960 C C . TYR G 2 4 ? 138.161 92.827 118.152 1.00 165.49 4 TYR G C 1
ATOM 5961 O O . TYR G 2 4 ? 137.752 93.861 117.611 1.00 165.49 4 TYR G O 1
ATOM 5970 N N . ARG G 2 5 ? 137.961 92.579 119.446 1.00 157.97 5 ARG G N 1
ATOM 5971 C CA . ARG G 2 5 ? 137.135 93.454 120.267 1.00 157.97 5 ARG G CA 1
ATOM 5972 C C . ARG G 2 5 ? 137.867 94.695 120.760 1.00 157.97 5 ARG G C 1
ATOM 5973 O O . ARG G 2 5 ? 137.211 95.619 121.253 1.00 157.97 5 ARG G O 1
ATOM 5981 N N . ARG G 2 6 ? 139.193 94.750 120.638 1.00 153.77 6 ARG G N 1
ATOM 5982 C CA . ARG G 2 6 ? 139.938 95.886 121.169 1.00 153.77 6 ARG G CA 1
ATOM 5983 C C . ARG G 2 6 ? 139.938 97.055 120.192 1.00 153.77 6 ARG G C 1
ATOM 5984 O O . ARG G 2 6 ? 140.990 97.637 119.908 1.00 153.77 6 ARG G O 1
ATOM 5992 N N . TYR G 2 7 ? 138.762 97.402 119.672 1.00 149.09 7 TYR G N 1
ATOM 5993 C CA . TYR G 2 7 ? 138.593 98.611 118.879 1.00 149.09 7 TYR G CA 1
ATOM 5994 C C . TYR G 2 7 ? 137.312 99.366 119.200 1.00 149.09 7 TYR G C 1
ATOM 5995 O O . TYR G 2 7 ? 137.199 100.536 118.822 1.00 149.09 7 TYR G O 1
ATOM 6004 N N . LYS G 2 8 ? 136.358 98.755 119.910 1.00 141.89 8 LYS G N 1
ATOM 6005 C CA . LYS G 2 8 ? 135.037 99.336 120.121 1.00 141.89 8 LYS G CA 1
ATOM 6006 C C . LYS G 2 8 ? 134.670 99.405 121.600 1.00 141.89 8 LYS G C 1
ATOM 6007 O O . LYS G 2 8 ? 133.483 99.364 121.940 1.00 141.89 8 LYS G O 1
ATOM 6013 N N . ASN G 2 9 ? 135.658 99.508 122.484 1.00 132.61 9 ASN G N 1
ATOM 6014 C CA . ASN G 2 9 ? 135.423 99.511 123.920 1.00 132.61 9 ASN G CA 1
ATOM 6015 C C . ASN G 2 9 ? 135.279 100.913 124.496 1.00 132.61 9 ASN G C 1
ATOM 6016 O O . ASN G 2 9 ? 135.134 101.057 125.714 1.00 132.61 9 ASN G O 1
ATOM 6021 N N . ILE G 2 10 ? 135.315 101.946 123.655 1.00 122.70 10 ILE G N 1
ATOM 6022 C CA . ILE G 2 10 ? 135.284 103.328 124.109 1.00 122.70 10 ILE G CA 1
ATOM 6023 C C . ILE G 2 10 ? 134.065 104.078 123.590 1.00 122.70 10 ILE G C 1
ATOM 6024 O O . ILE G 2 10 ? 134.021 105.306 123.663 1.00 122.70 10 ILE G O 1
ATOM 6029 N N . LEU G 2 11 ? 133.069 103.365 123.069 1.00 112.82 11 LEU G N 1
ATOM 6030 C CA . LEU G 2 11 ? 131.890 103.996 122.490 1.00 112.82 11 LEU G CA 1
ATOM 6031 C C . LEU G 2 11 ? 130.642 103.845 123.346 1.00 112.82 11 LEU G C 1
ATOM 6032 O O . LEU G 2 11 ? 129.778 104.729 123.325 1.00 112.82 11 LEU G O 1
ATOM 6037 N N . GLU G 2 12 ? 130.538 102.753 124.106 1.00 113.99 12 GLU G N 1
ATOM 6038 C CA . GLU G 2 12 ? 129.322 102.485 124.865 1.00 113.99 12 GLU G CA 1
ATOM 6039 C C . GLU G 2 12 ? 129.058 103.548 125.925 1.00 113.99 12 GLU G C 1
ATOM 6040 O O . GLU G 2 12 ? 127.908 103.961 126.111 1.00 113.99 12 GLU G O 1
ATOM 6046 N N . MET G 2 13 ? 130.097 104.010 126.625 1.00 112.67 13 MET G N 1
ATOM 6047 C CA . MET G 2 13 ? 129.884 105.016 127.659 1.00 112.67 13 MET G CA 1
ATOM 6048 C C . MET G 2 13 ? 129.650 106.399 127.068 1.00 112.67 13 MET G C 1
ATOM 6049 O O . MET G 2 13 ? 128.937 107.211 127.667 1.00 112.67 13 MET G O 1
ATOM 6054 N N . TYR G 2 14 ? 130.228 106.686 125.901 1.00 113.06 14 TYR G N 1
ATOM 6055 C CA . TYR G 2 14 ? 130.007 107.974 125.264 1.00 113.06 14 TYR G CA 1
ATOM 6056 C C . TYR G 2 14 ? 128.632 108.075 124.623 1.00 113.06 14 TYR G C 1
ATOM 6057 O O . TYR G 2 14 ? 128.085 109.179 124.538 1.00 113.06 14 TYR G O 1
ATOM 6066 N N . LEU G 2 15 ? 128.066 106.953 124.171 1.00 105.19 15 LEU G N 1
ATOM 6067 C CA . LEU G 2 15 ? 126.724 106.987 123.596 1.00 105.19 15 LEU G CA 1
ATOM 6068 C C . LEU G 2 15 ? 125.682 107.363 124.641 1.00 105.19 15 LEU G C 1
ATOM 6069 O O . LEU G 2 15 ? 124.763 108.139 124.356 1.00 105.19 15 LEU G O 1
ATOM 6074 N N . ALA G 2 16 ? 125.805 106.824 125.851 1.00 108.80 16 ALA G N 1
ATOM 6075 C CA . ALA G 2 16 ? 124.911 107.176 126.944 1.00 108.80 16 ALA G CA 1
ATOM 6076 C C . ALA G 2 16 ? 125.367 108.413 127.704 1.00 108.80 16 ALA G C 1
ATOM 6077 O O . ALA G 2 16 ? 124.648 108.871 128.598 1.00 108.80 16 ALA G O 1
ATOM 6079 N N . SER G 2 17 ? 126.540 108.952 127.380 1.00 106.08 17 SER G N 1
ATOM 6080 C CA . SER G 2 17 ? 126.996 110.186 128.001 1.00 106.08 17 SER G CA 1
ATOM 6081 C C . SER G 2 17 ? 126.056 111.327 127.642 1.00 106.08 17 SER G C 1
ATOM 6082 O O . SER G 2 17 ? 125.625 111.451 126.493 1.00 106.08 17 SER G O 1
ATOM 6085 N N . HIS G 2 18 ? 125.742 112.163 128.633 1.00 107.26 18 HIS G N 1
ATOM 6086 C CA . HIS G 2 18 ? 124.795 113.252 128.418 1.00 107.26 18 HIS G CA 1
ATOM 6087 C C . HIS G 2 18 ? 125.254 114.165 127.289 1.00 107.26 18 HIS G C 1
ATOM 6088 O O . HIS G 2 18 ? 124.446 114.624 126.475 1.00 107.26 18 HIS G O 1
ATOM 6095 N N . LYS G 2 19 ? 126.557 114.443 127.229 1.00 103.86 19 LYS G N 1
ATOM 6096 C CA . LYS G 2 19 ? 127.092 115.219 126.116 1.00 103.86 19 LYS G CA 1
ATOM 6097 C C . LYS G 2 19 ? 127.008 114.438 124.808 1.00 103.86 19 LYS G C 1
ATOM 6098 O O . LYS G 2 19 ? 126.951 115.032 123.725 1.00 103.86 19 LYS G O 1
ATOM 6104 N N . GLY G 2 20 ? 126.998 113.105 124.887 1.00 99.69 20 GLY G N 1
ATOM 6105 C CA . GLY G 2 20 ? 126.908 112.299 123.683 1.00 99.69 20 GLY G CA 1
ATOM 6106 C C . GLY G 2 20 ? 125.491 112.009 123.238 1.00 99.69 20 GLY G C 1
ATOM 6107 O O . GLY G 2 20 ? 125.226 111.921 122.034 1.00 99.69 20 GLY G O 1
ATOM 6108 N N . ARG G 2 21 ? 124.565 111.852 124.187 1.00 95.11 21 ARG G N 1
ATOM 6109 C CA . ARG G 2 21 ? 123.165 111.667 123.822 1.00 95.11 21 ARG G CA 1
ATOM 6110 C C . ARG G 2 21 ? 122.655 112.871 123.045 1.00 95.11 21 ARG G C 1
ATOM 6111 O O . ARG G 2 21 ? 121.932 112.728 122.049 1.00 95.11 21 ARG G O 1
ATOM 6119 N N . ARG G 2 22 ? 123.033 114.073 123.489 1.00 93.57 22 ARG G N 1
ATOM 6120 C CA . ARG G 2 22 ? 122.648 115.283 122.777 1.00 93.57 22 ARG G CA 1
ATOM 6121 C C . ARG G 2 22 ? 123.220 115.307 121.369 1.00 93.57 22 ARG G C 1
ATOM 6122 O O . ARG G 2 22 ? 122.514 115.665 120.422 1.00 93.57 22 ARG G O 1
ATOM 6130 N N . LEU G 2 23 ? 124.486 114.919 121.207 1.00 86.03 23 LEU G N 1
ATOM 6131 C CA . LEU G 2 23 ? 125.081 114.883 119.876 1.00 86.03 23 LEU G CA 1
ATOM 6132 C C . LEU G 2 23 ? 124.356 113.894 118.971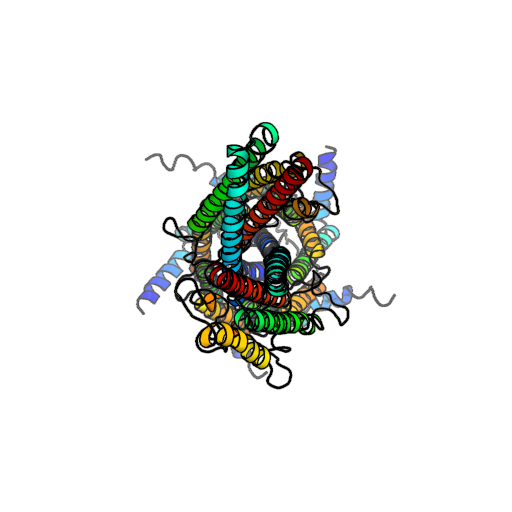 1.00 86.03 23 LEU G C 1
ATOM 6133 O O . LEU G 2 23 ? 124.067 114.205 117.809 1.00 86.03 23 LEU G O 1
ATOM 6138 N N . LEU G 2 24 ? 124.049 112.704 119.485 1.00 81.39 24 LEU G N 1
ATOM 6139 C CA . LEU G 2 24 ? 123.374 111.709 118.660 1.00 81.39 24 LEU G CA 1
ATOM 6140 C C . LEU G 2 24 ? 121.986 112.187 118.256 1.00 81.39 24 LEU G C 1
ATOM 6141 O O . LEU G 2 24 ? 121.611 112.110 117.078 1.00 81.39 24 LEU G O 1
ATOM 6146 N N . ASN G 2 25 ? 121.220 112.719 119.208 1.00 80.27 25 ASN G N 1
ATOM 6147 C CA . ASN G 2 25 ? 119.874 113.163 118.878 1.00 80.27 25 ASN G CA 1
ATOM 6148 C C . ASN G 2 25 ? 119.907 114.357 117.931 1.00 80.27 25 ASN G C 1
ATOM 6149 O O . ASN G 2 25 ? 119.054 114.474 117.046 1.00 80.27 25 ASN G O 1
ATOM 6154 N N . ILE G 2 26 ? 120.890 115.248 118.087 1.00 79.80 26 ILE G N 1
ATOM 6155 C CA . ILE G 2 26 ? 120.938 116.451 117.260 1.00 79.80 26 ILE G CA 1
ATOM 6156 C C . ILE G 2 26 ? 121.347 116.113 115.825 1.00 79.80 26 ILE G C 1
ATOM 6157 O O . ILE G 2 26 ? 120.794 116.667 114.854 1.00 79.80 26 ILE G O 1
ATOM 6162 N N . VAL G 2 27 ? 122.311 115.197 115.660 1.00 74.46 27 VAL G N 1
ATOM 6163 C CA . VAL G 2 27 ? 122.686 114.787 114.313 1.00 74.46 27 VAL G CA 1
ATOM 6164 C C . VAL G 2 27 ? 121.536 114.034 113.665 1.00 74.46 27 VAL G C 1
ATOM 6165 O O . VAL G 2 27 ? 121.243 114.233 112.481 1.00 74.46 27 VAL G O 1
ATOM 6169 N N . TYR G 2 28 ? 120.829 113.204 114.440 1.00 66.21 28 TYR G N 1
ATOM 6170 C CA . TYR G 2 28 ? 119.603 112.587 113.946 1.00 66.21 28 TYR G CA 1
ATOM 6171 C C . TYR G 2 28 ? 118.606 113.645 113.490 1.00 66.21 28 TYR G C 1
ATOM 6172 O O . TYR G 2 28 ? 117.958 113.498 112.448 1.00 66.21 28 TYR G O 1
ATOM 6181 N N . SER G 2 29 ? 118.469 114.721 114.264 1.00 73.63 29 SER G N 1
ATOM 6182 C CA . SER G 2 29 ? 117.421 115.693 113.989 1.00 73.63 29 SER G CA 1
ATOM 6183 C C . SER G 2 29 ? 117.657 116.422 112.674 1.00 73.63 29 SER G C 1
ATOM 6184 O O . SER G 2 29 ? 116.777 116.423 111.798 1.00 73.63 29 SER G O 1
ATOM 6187 N N . TRP G 2 30 ? 118.837 117.028 112.482 1.00 72.65 30 TRP G N 1
ATOM 6188 C CA . TRP G 2 30 ? 119.010 117.634 111.159 1.00 72.65 30 TRP G CA 1
ATOM 6189 C C . TRP G 2 30 ? 119.168 116.597 110.056 1.00 72.65 30 TRP G C 1
ATOM 6190 O O . TRP G 2 30 ? 118.876 116.899 108.894 1.00 72.65 30 TRP G O 1
ATOM 6201 N N . GLY G 2 31 ? 119.611 115.378 110.363 1.00 65.83 31 GLY G N 1
ATOM 6202 C CA . GLY G 2 31 ? 119.607 114.364 109.326 1.00 65.83 31 GLY G CA 1
ATOM 6203 C C . GLY G 2 31 ? 118.210 114.118 108.792 1.00 65.83 31 GLY G C 1
ATOM 6204 O O . GLY G 2 31 ? 117.982 114.133 107.580 1.00 65.83 31 GLY G O 1
ATOM 6205 N N . ALA G 2 32 ? 117.249 113.932 109.696 1.00 63.81 32 ALA G N 1
ATOM 6206 C CA . ALA G 2 32 ? 115.866 113.732 109.285 1.00 63.81 32 ALA G CA 1
ATOM 6207 C C . ALA G 2 32 ? 115.330 114.954 108.556 1.00 63.81 32 ALA G C 1
ATOM 6208 O O . ALA G 2 32 ? 114.622 114.823 107.550 1.00 63.81 32 ALA G O 1
ATOM 6210 N N . ALA G 2 33 ? 115.654 116.152 109.049 1.00 64.03 33 ALA G N 1
ATOM 6211 C CA . ALA G 2 33 ? 115.190 117.362 108.379 1.00 64.03 33 ALA G CA 1
ATOM 6212 C C . ALA G 2 33 ? 115.720 117.434 106.954 1.00 64.03 33 ALA G C 1
ATOM 6213 O O . ALA G 2 33 ? 114.988 117.797 106.024 1.00 64.03 33 ALA G O 1
ATOM 6215 N N . VAL G 2 34 ? 116.990 117.078 106.763 1.00 62.59 34 VAL G N 1
ATOM 6216 C CA . VAL G 2 34 ? 117.580 117.078 105.430 1.00 62.59 34 VAL G CA 1
ATOM 6217 C C . VAL G 2 34 ? 116.886 116.059 104.539 1.00 62.59 34 VAL G C 1
ATOM 6218 O O . VAL G 2 34 ? 116.618 116.330 103.364 1.00 62.59 34 VAL G O 1
ATOM 6222 N N . VAL G 2 35 ? 116.593 114.869 105.072 1.00 58.59 35 VAL G N 1
ATOM 6223 C CA . VAL G 2 35 ? 115.882 113.869 104.274 1.00 58.59 35 VAL G CA 1
ATOM 6224 C C . VAL G 2 35 ? 114.529 114.404 103.826 1.00 58.59 35 VAL G C 1
ATOM 6225 O O . VAL G 2 35 ? 114.148 114.279 102.655 1.00 58.59 35 VAL G O 1
ATOM 6229 N N . ILE G 2 36 ? 113.783 115.004 104.754 1.00 58.27 36 ILE G N 1
ATOM 6230 C CA . ILE G 2 36 ? 112.455 115.517 104.423 1.00 58.27 36 ILE G CA 1
ATOM 6231 C C . ILE G 2 36 ? 112.553 116.591 103.350 1.00 58.27 36 ILE G C 1
ATOM 6232 O O . ILE G 2 36 ? 111.787 116.599 102.379 1.00 58.27 36 ILE G O 1
ATOM 6237 N N . LEU G 2 37 ? 113.507 117.506 103.500 1.00 60.48 37 LEU G N 1
ATOM 6238 C CA . LEU G 2 37 ? 113.614 118.606 102.549 1.00 60.48 37 LEU G CA 1
ATOM 6239 C C . LEU G 2 37 ? 114.080 118.110 101.181 1.00 60.48 37 LEU G C 1
ATOM 6240 O O . LEU G 2 37 ? 113.622 118.604 100.141 1.00 60.48 37 LEU G O 1
ATOM 6245 N N . GLY G 2 38 ? 114.978 117.125 101.158 1.00 63.17 38 GLY G N 1
ATOM 6246 C CA . GLY G 2 38 ? 115.397 116.555 99.891 1.00 63.17 38 GLY G CA 1
ATOM 6247 C C . GLY G 2 38 ? 114.267 115.834 99.186 1.00 63.17 38 GLY G C 1
ATOM 6248 O O . GLY G 2 38 ? 114.120 115.932 97.964 1.00 63.17 38 GLY G O 1
ATOM 6249 N N . ALA G 2 39 ? 113.452 115.100 99.946 1.00 61.71 39 ALA G N 1
ATOM 6250 C CA . ALA G 2 39 ? 112.266 114.487 99.362 1.00 61.71 39 ALA G CA 1
ATOM 6251 C C . ALA G 2 39 ? 111.332 115.552 98.810 1.00 61.71 39 ALA G C 1
ATOM 6252 O O . ALA G 2 39 ? 110.752 115.385 97.731 1.00 61.71 39 ALA G O 1
ATOM 6254 N N . LEU G 2 40 ? 111.182 116.659 99.538 1.00 65.50 40 LEU G N 1
ATOM 6255 C CA . LEU G 2 40 ? 110.366 117.765 99.052 1.00 65.50 40 LEU G CA 1
ATOM 6256 C C . LEU G 2 40 ? 110.850 118.251 97.694 1.00 65.50 40 LEU G C 1
ATOM 6257 O O . LEU G 2 40 ? 110.058 118.384 96.755 1.00 65.50 40 LEU G O 1
ATOM 6262 N N . PHE G 2 41 ? 112.152 118.510 97.566 1.00 67.72 41 PHE G N 1
ATOM 6263 C CA . PHE G 2 41 ? 112.666 118.960 96.272 1.00 67.72 41 PHE G CA 1
ATOM 6264 C C . PHE G 2 41 ? 112.481 117.907 95.189 1.00 67.72 41 PHE G C 1
ATOM 6265 O O . PHE G 2 41 ? 112.157 118.243 94.044 1.00 67.72 41 PHE G O 1
ATOM 6273 N N . LYS G 2 42 ? 112.682 116.630 95.519 1.00 56.83 42 LYS G N 1
ATOM 6274 C CA . LYS G 2 42 ? 112.479 115.598 94.508 1.00 56.83 42 LYS G CA 1
ATOM 6275 C C . LYS G 2 42 ? 111.032 115.562 94.036 1.00 56.83 42 LYS G C 1
ATOM 6276 O O . LYS G 2 42 ? 110.770 115.289 92.860 1.00 56.83 42 LYS G O 1
ATOM 6282 N N . LEU G 2 43 ? 110.082 115.830 94.935 1.00 60.69 43 LEU G N 1
ATOM 6283 C CA . LEU G 2 43 ? 108.679 115.878 94.534 1.00 60.69 43 LEU G CA 1
ATOM 6284 C C . LEU G 2 43 ? 108.393 117.068 93.625 1.00 60.69 43 LEU G C 1
ATOM 6285 O O . LEU G 2 43 ? 107.596 116.957 92.687 1.00 60.69 43 LEU G O 1
ATOM 6290 N N . LEU G 2 44 ? 109.027 118.210 93.883 1.00 64.08 44 LEU G N 1
ATOM 6291 C CA . LEU G 2 44 ? 108.755 119.432 93.136 1.00 64.08 44 LEU G CA 1
ATOM 6292 C C . LEU G 2 44 ? 109.555 119.546 91.846 1.00 64.08 44 LEU G C 1
ATOM 6293 O O . LEU G 2 44 ? 109.409 120.547 91.138 1.00 64.08 44 LEU G O 1
ATOM 6298 N N . HIS G 2 45 ? 110.403 118.564 91.535 1.00 69.59 45 HIS G N 1
ATOM 6299 C CA . HIS G 2 45 ? 111.273 118.518 90.362 1.00 69.59 45 HIS G CA 1
ATOM 6300 C C . HIS G 2 45 ? 112.399 119.543 90.414 1.00 69.59 45 HIS G C 1
ATOM 6301 O O . HIS G 2 45 ? 113.221 119.579 89.492 1.00 69.59 45 HIS G O 1
ATOM 6308 N N . LEU G 2 46 ? 112.468 120.376 91.451 1.00 74.68 46 LEU G N 1
ATOM 6309 C CA . LEU G 2 46 ? 113.534 121.358 91.550 1.00 74.68 46 LEU G CA 1
ATOM 6310 C C . LEU G 2 46 ? 114.877 120.662 91.771 1.00 74.68 46 LEU G C 1
ATOM 6311 O O . LEU G 2 46 ? 114.946 119.622 92.430 1.00 74.68 46 LEU G O 1
ATOM 6316 N N . PRO G 2 47 ? 115.959 121.217 91.234 1.00 81.19 47 PRO G N 1
ATOM 6317 C CA . PRO G 2 47 ? 117.248 120.523 91.277 1.00 81.19 47 PRO G CA 1
ATOM 6318 C C . PRO G 2 47 ? 117.897 120.618 92.651 1.00 81.19 47 PRO G C 1
ATOM 6319 O O . PRO G 2 47 ? 117.470 121.370 93.528 1.00 81.19 47 PRO G O 1
ATOM 6323 N N . MET G 2 48 ? 118.953 119.820 92.816 1.00 87.61 48 MET G N 1
ATOM 6324 C CA . MET G 2 48 ? 119.717 119.723 94.059 1.00 87.61 48 MET G CA 1
ATOM 6325 C C . MET G 2 48 ? 118.810 119.238 95.198 1.00 87.61 48 MET G C 1
ATOM 6326 O O . MET G 2 48 ? 118.592 119.908 96.210 1.00 87.61 48 MET G O 1
ATOM 6331 N N . GLY G 2 49 ? 118.224 118.063 94.980 1.00 82.85 49 GLY G N 1
ATOM 6332 C CA . GLY G 2 49 ? 117.528 117.362 96.042 1.00 82.85 49 GLY G CA 1
ATOM 6333 C C . GLY G 2 49 ? 118.039 115.949 96.229 1.00 82.85 49 GLY G C 1
ATOM 6334 O O . GLY G 2 49 ? 117.993 115.396 97.334 1.00 82.85 49 GLY G O 1
ATOM 6335 N N . ASN G 2 50 ? 118.558 115.366 95.146 1.00 78.10 50 ASN G N 1
ATOM 6336 C CA . ASN G 2 50 ? 119.076 114.004 95.211 1.00 78.10 50 ASN G CA 1
ATOM 6337 C C . ASN G 2 50 ? 120.300 113.925 96.111 1.00 78.10 50 ASN G C 1
ATOM 6338 O O . ASN G 2 50 ? 120.455 112.972 96.883 1.00 78.10 50 ASN G O 1
ATOM 6343 N N . GLU G 2 51 ? 121.180 114.923 96.027 1.00 81.63 51 GLU G N 1
ATOM 6344 C CA . GLU G 2 51 ? 122.367 114.935 96.872 1.00 81.63 51 GLU G CA 1
ATOM 6345 C C . GLU G 2 51 ? 121.990 115.035 98.342 1.00 81.63 51 GLU G C 1
ATOM 6346 O O . GLU G 2 51 ? 122.609 114.387 99.197 1.00 81.63 51 GLU G O 1
ATOM 6352 N N . MET G 2 52 ? 120.981 115.848 98.660 1.00 76.92 52 MET G N 1
ATOM 6353 C CA . MET G 2 52 ? 120.578 115.982 100.053 1.00 76.92 52 MET G CA 1
ATOM 6354 C C . MET G 2 52 ? 119.907 114.710 100.548 1.00 76.92 52 MET G C 1
ATOM 6355 O O . MET G 2 52 ? 120.103 114.308 101.700 1.00 76.92 52 MET G O 1
ATOM 6360 N N . LEU G 2 53 ? 119.125 114.052 99.689 1.00 72.43 53 LEU G N 1
ATOM 6361 C CA . LEU G 2 53 ? 118.635 112.718 100.024 1.00 72.43 53 LEU G CA 1
ATOM 6362 C C . LEU G 2 53 ? 119.787 111.780 100.345 1.00 72.43 53 LEU G C 1
ATOM 6363 O O . LEU G 2 53 ? 119.742 111.033 101.328 1.00 72.43 53 LEU G O 1
ATOM 6368 N N . PHE G 2 54 ? 120.829 111.804 99.515 1.00 71.91 54 PHE G N 1
ATOM 6369 C CA . PHE G 2 54 ? 121.956 110.900 99.710 1.00 71.91 54 PHE G CA 1
ATOM 6370 C C . PHE G 2 54 ? 122.625 111.149 101.055 1.00 71.91 54 PHE G C 1
ATOM 6371 O O . PHE G 2 54 ? 122.842 110.216 101.839 1.00 71.91 54 PHE G O 1
ATOM 6379 N N . VAL G 2 55 ? 122.939 112.413 101.349 1.00 69.74 55 VAL G N 1
ATOM 6380 C CA . VAL G 2 55 ? 123.650 112.720 102.588 1.00 69.74 55 VAL G CA 1
ATOM 6381 C C . VAL G 2 55 ? 122.766 112.438 103.798 1.00 69.74 55 VAL G C 1
ATOM 6382 O O . VAL G 2 55 ? 123.246 111.958 104.831 1.00 69.74 55 VAL G O 1
ATOM 6386 N N . GLY G 2 56 ? 121.462 112.704 103.691 1.00 65.49 56 GLY G N 1
ATOM 6387 C CA . GLY G 2 56 ? 120.570 112.402 104.796 1.00 65.49 56 GLY G CA 1
ATOM 6388 C C . GLY G 2 56 ? 120.454 110.915 105.062 1.00 65.49 56 GLY G C 1
ATOM 6389 O O . GLY G 2 56 ? 120.468 110.479 106.216 1.00 65.49 56 GLY G O 1
ATOM 6390 N N . MET G 2 57 ? 120.337 110.114 104.000 1.00 66.20 57 MET G N 1
ATOM 6391 C CA . MET G 2 57 ? 120.287 108.669 104.174 1.00 66.20 57 MET G CA 1
ATOM 6392 C C . MET G 2 57 ? 121.572 108.145 104.798 1.00 66.20 57 MET G C 1
ATOM 6393 O O . MET G 2 57 ? 121.531 107.282 105.682 1.00 66.20 57 MET G O 1
ATOM 6398 N N . ILE G 2 58 ? 122.724 108.650 104.350 1.00 66.53 58 ILE G N 1
ATOM 6399 C CA . ILE G 2 58 ? 123.986 108.207 104.937 1.00 66.53 58 ILE G CA 1
ATOM 6400 C C . ILE G 2 58 ? 124.059 108.593 106.408 1.00 66.53 58 ILE G C 1
ATOM 6401 O O . ILE G 2 58 ? 124.492 107.799 107.252 1.00 66.53 58 ILE G O 1
ATOM 6406 N N . THR G 2 59 ? 123.637 109.815 106.741 1.00 63.25 59 THR G N 1
ATOM 6407 C CA . THR G 2 59 ? 123.667 110.253 108.132 1.00 63.25 59 THR G CA 1
ATOM 6408 C C . THR G 2 59 ? 122.770 109.386 109.004 1.00 63.25 59 THR G C 1
ATOM 6409 O O . THR G 2 59 ? 123.159 108.993 110.111 1.00 63.25 59 THR G O 1
ATOM 6413 N N . GLU G 2 60 ? 121.561 109.082 108.526 1.00 64.94 60 GLU G N 1
ATOM 6414 C CA . GLU G 2 60 ? 120.666 108.220 109.291 1.00 64.94 60 GLU G CA 1
ATOM 6415 C C . GLU G 2 60 ? 121.223 106.812 109.432 1.00 64.94 60 GLU G C 1
ATOM 6416 O O . GLU G 2 60 ? 121.132 106.213 110.510 1.00 64.94 60 GLU G O 1
ATOM 6422 N N . PHE G 2 61 ? 121.805 106.264 108.366 1.00 63.82 61 PHE G N 1
ATOM 6423 C CA . PHE G 2 61 ? 122.391 104.935 108.473 1.00 63.82 61 PHE G CA 1
ATOM 6424 C C . PHE G 2 61 ? 123.494 104.926 109.520 1.00 63.82 61 PHE G C 1
ATOM 6425 O O . PHE G 2 61 ? 123.563 104.020 110.358 1.00 63.82 61 PHE G O 1
ATOM 6433 N N . LEU G 2 62 ? 124.355 105.945 109.500 1.00 65.45 62 LEU G N 1
ATOM 6434 C CA . LEU G 2 62 ? 125.437 106.019 110.475 1.00 65.45 62 LEU G CA 1
ATOM 6435 C C . LEU G 2 62 ? 124.893 106.122 111.894 1.00 65.45 62 LEU G C 1
ATOM 6436 O O . LEU G 2 62 ? 125.312 105.375 112.786 1.00 65.45 62 LEU G O 1
ATOM 6441 N N . VAL G 2 63 ? 123.950 107.041 112.120 1.00 65.77 63 VAL G N 1
ATOM 6442 C CA . VAL G 2 63 ? 123.469 107.274 113.478 1.00 65.77 63 VAL G CA 1
ATOM 6443 C C . VAL G 2 63 ? 122.735 106.048 114.004 1.00 65.77 63 VAL G C 1
ATOM 6444 O O . VAL G 2 63 ? 122.800 105.737 115.198 1.00 65.77 63 VAL G O 1
ATOM 6448 N N . PHE G 2 64 ? 122.032 105.326 113.130 1.00 64.24 64 PHE G N 1
ATOM 6449 C CA . PHE G 2 64 ? 121.323 104.140 113.589 1.00 64.24 64 PHE G CA 1
ATOM 6450 C C . PHE G 2 64 ? 122.283 102.986 113.838 1.00 64.24 64 PHE G C 1
ATOM 6451 O O . PHE G 2 64 ? 122.116 102.235 114.806 1.00 64.24 64 PHE G O 1
ATOM 6459 N N . PHE G 2 65 ? 123.298 102.830 112.985 1.00 69.91 65 PHE G N 1
ATOM 6460 C CA . PHE G 2 65 ? 124.271 101.765 113.193 1.00 69.91 65 PHE G CA 1
ATOM 6461 C C . PHE G 2 65 ? 125.043 101.972 114.489 1.00 69.91 65 PHE G C 1
ATOM 6462 O O . PHE G 2 65 ? 125.198 101.040 115.286 1.00 69.91 65 PHE G O 1
ATOM 6470 N N . ILE G 2 66 ? 125.529 103.194 114.722 1.00 70.29 66 ILE G N 1
ATOM 6471 C CA . ILE G 2 66 ? 126.332 103.440 115.917 1.00 70.29 66 ILE G CA 1
ATOM 6472 C C . ILE G 2 66 ? 125.478 103.310 117.171 1.00 70.29 66 ILE G C 1
ATOM 6473 O O . ILE G 2 66 ? 125.948 102.830 118.208 1.00 70.29 66 ILE G O 1
ATOM 6478 N N . SER G 2 67 ? 124.208 103.714 117.096 1.00 69.40 67 SER G N 1
ATOM 6479 C CA . SER G 2 67 ? 123.320 103.621 118.248 1.00 69.40 67 SER G CA 1
ATOM 6480 C C . SER G 2 67 ? 122.999 102.185 118.632 1.00 69.40 67 SER G C 1
ATOM 6481 O O . SER G 2 67 ? 122.284 101.972 119.617 1.00 69.40 67 SER G O 1
ATOM 6484 N N . GLY G 2 68 ? 123.504 101.201 117.889 1.00 74.73 68 GLY G N 1
ATOM 6485 C CA . GLY G 2 68 ? 123.245 99.809 118.200 1.00 74.73 68 GLY G CA 1
ATOM 6486 C C . GLY G 2 68 ? 123.971 99.288 119.422 1.00 74.73 68 GLY G C 1
ATOM 6487 O O . GLY G 2 68 ? 123.688 98.165 119.852 1.00 74.73 68 GLY G O 1
ATOM 6488 N N . PHE G 2 69 ? 124.893 100.062 119.986 1.00 80.35 69 PHE G N 1
ATOM 6489 C CA . PHE G 2 69 ? 125.653 99.656 121.166 1.00 80.35 69 PHE G CA 1
ATOM 6490 C C . PHE G 2 69 ? 125.178 100.489 122.355 1.00 80.35 69 PHE G C 1
ATOM 6491 O O . PHE G 2 69 ? 125.756 101.529 122.671 1.00 80.35 69 PHE G O 1
ATOM 6499 N N . GLU G 2 70 ? 124.125 100.020 123.022 1.00 85.75 70 GLU G N 1
ATOM 6500 C CA . GLU G 2 70 ? 123.617 100.689 124.213 1.00 85.75 70 GLU G CA 1
ATOM 6501 C C . GLU G 2 70 ? 122.688 99.725 124.938 1.00 85.75 70 GLU G C 1
ATOM 6502 O O . GLU G 2 70 ? 122.082 98.849 124.315 1.00 85.75 70 GLU G O 1
ATOM 6508 N N . LYS G 2 71 ? 122.583 99.893 126.256 1.00 85.23 71 LYS G N 1
ATOM 6509 C CA . LYS G 2 71 ? 121.899 98.935 127.125 1.00 85.23 71 LYS G CA 1
ATOM 6510 C C . LYS G 2 71 ? 120.808 99.607 127.953 1.00 85.23 71 LYS G C 1
ATOM 6511 O O . LYS G 2 71 ? 121.058 100.099 129.062 1.00 85.23 71 LYS G O 1
ATOM 6517 N N . PRO G 2 72 ? 119.580 99.657 127.440 1.00 88.00 72 PRO G N 1
ATOM 6518 C CA . PRO G 2 72 ? 118.454 100.155 128.232 1.00 88.00 72 PRO G CA 1
ATOM 6519 C C . PRO G 2 72 ? 117.676 99.034 128.904 1.00 88.00 72 PRO G C 1
ATOM 6520 O O . PRO G 2 72 ? 117.495 97.945 128.356 1.00 88.00 72 PRO G O 1
ATOM 6524 N N . ALA G 2 73 ? 117.195 99.324 130.115 1.00 99.61 73 ALA G N 1
ATOM 6525 C CA . ALA G 2 73 ? 116.446 98.335 130.883 1.00 99.61 73 ALA G CA 1
ATOM 6526 C C . ALA G 2 73 ? 115.712 98.957 132.065 1.00 99.61 73 ALA G C 1
ATOM 6527 O O . ALA G 2 73 ? 116.334 99.621 132.899 1.00 99.61 73 ALA G O 1
ATOM 6529 N N . MET G 2 74 ? 114.403 98.722 132.159 1.00 104.46 74 MET G N 1
ATOM 6530 C CA . MET G 2 74 ? 113.602 99.166 133.294 1.00 104.46 74 MET G CA 1
ATOM 6531 C C . MET G 2 74 ? 112.345 98.313 133.390 1.00 104.46 74 MET G C 1
ATOM 6532 O O . MET G 2 74 ? 111.860 97.788 132.384 1.00 104.46 74 MET G O 1
ATOM 6537 N N . GLU G 2 75 ? 111.822 98.193 134.611 1.00 108.46 75 GLU G N 1
ATOM 6538 C CA . GLU G 2 75 ? 110.648 97.374 134.881 1.00 108.46 75 GLU G CA 1
ATOM 6539 C C . GLU G 2 75 ? 110.131 97.689 136.280 1.00 108.46 75 GLU G C 1
ATOM 6540 O O . GLU G 2 75 ? 110.903 98.065 137.166 1.00 108.46 75 GLU G O 1
ATOM 6546 N N . TYR G 2 76 ? 108.820 97.530 136.467 1.00 105.83 76 TYR G N 1
ATOM 6547 C CA . TYR G 2 76 ? 108.159 97.722 137.755 1.00 105.83 76 TYR G CA 1
ATOM 6548 C C . TYR G 2 76 ? 107.413 96.461 138.166 1.00 105.83 76 TYR G C 1
ATOM 6549 O O . TYR G 2 76 ? 107.277 95.504 137.400 1.00 105.83 76 TYR G O 1
ATOM 6558 N N . HIS G 2 77 ? 106.914 96.492 139.397 1.00 114.58 77 HIS G N 1
ATOM 6559 C CA . HIS G 2 77 ? 106.013 95.490 139.957 1.00 114.58 77 HIS G CA 1
ATOM 6560 C C . HIS G 2 77 ? 105.467 96.071 141.255 1.00 114.58 77 HIS G C 1
ATOM 6561 O O . HIS G 2 77 ? 105.825 97.184 141.654 1.00 114.58 77 HIS G O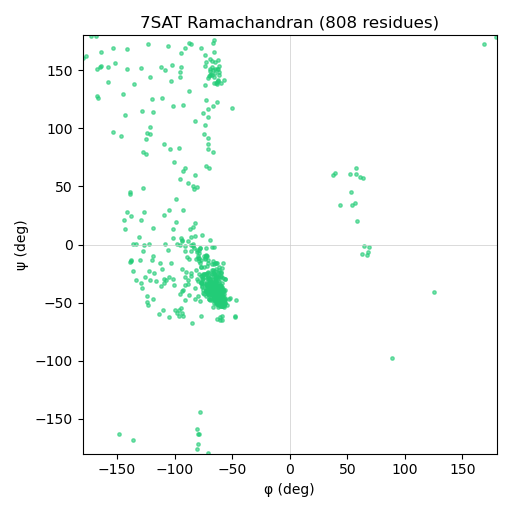 1
ATOM 6568 N N . TRP G 2 78 ? 104.601 95.310 141.917 1.00 119.73 78 TRP G N 1
ATOM 6569 C CA . TRP G 2 78 ? 104.059 95.726 143.208 1.00 119.73 78 TRP G CA 1
ATOM 6570 C C . TRP G 2 78 ? 103.465 94.550 143.974 1.00 119.73 78 TRP G C 1
ATOM 6571 O O . TRP G 2 78 ? 102.909 94.722 145.058 1.00 119.73 78 TRP G O 1
#

Nearest PDB structures (foldseek):
  7sat-assembly1_E  TM=1.013E+00  e=1.191E-11  Porphyromonas gingivalis ATCC 33277
  7sat-assembly1_D  TM=9.289E-01  e=1.443E-08  Porphyromonas gingivalis ATCC 33277
  7sat-assembly1_C  TM=8.440E-01  e=7.906E-09  Porphyromonas gingivalis ATCC 33277
  7sau-assembly1_D  TM=8.982E-01  e=2.027E-03  Schleiferia thermophila str. Yellowstone
  7sat-assembly1_D  TM=9.217E-01  e=1.173E-09  Porphyromonas gingivalis ATCC 33277

Sequence (822 aa):
SNGNANRQKMINLMYLVFIAMMALNVSSEVLDGFDKVDKSLTSSIDGSDKRNNLVLSELNTAYRTNPEKVKVWYERSLVLQKEADSLCTFIDDLKLAIARESDGKDAKVNDIRRKDNLDASSVVMLNPINGKGSTLRKEVDKFRELVATLMTDKAKLKLIEQALNTESGTKGKSWESSLFENMPTVAAITLLTKLQSDVRYAQGEVLADLVKSVDVGDYGSNGNANRQKMINLMYLVFIAMMALNVSSEVLDGFDKVDKSLTSSIDGSDKRNNLVLSELNTAYRTNPEKVKVWYERSLVLQKEADSLCTFIDDLKLAIARESDGKDAKVNDIRRKDNLDASSVVMLNPINGKGSTLRKEVDKFRELVATLMTDKAKLKLIEQALNTESGTKGKSWESSLFENMPTVAAITLLTKLQSDVRYAQGEVLADLVKSVDVGGHYRRYKNILEMYLASHKGRRLLNIVYSWGAAVVILGALFKLLHLPMGNEMLFVGMITEFLVFFISGFEKPAMEYHWRRYKNILEMYLASHKGRRLLNIVYSWGAAVVILGALFKLLHLPMGNEMLFVGMITEFLVFFISGFEKPAMEYHWGHYRRYKNILEMYLASHKGRRLLNIVYSWGAAVVILGALFKLLHLPMGNEMLFVGMITEFLVFFISGFEKPAMEYHWEEVGHYRRYKNILEMYLASHKGRRLLNIVYSWGAAVVILGALFKLLHLPMGNEMLFVGMITEFLVFFISGFEKPAMEYHWGHYRRYKNILEMYLASHKGRRLLNIVYSWGAAVVILGALFKLLHLPMGNEMLFVGMITEFLVFFISGFEKPAMEYHW

Secondary structure (DSSP, 8-state):
----SSHHHHHHHHHHHHHHHTT--S-HHHHHHHHHHHHHHHHHHHHHHHHHHHHHHHHHHHHHH--TTSTTTHHHHHHHHHHHHHHHHHHHHHHHHHHHHHT-TT--SSS------STTTHHHHS-TTT-HHHHHHHHHHHHTTTTGGGTT--STTTHHHHTTS----STT--TTTTTTSS--HHHHHHHHHHHHHHHHHHHHHHHHHHHHHHHHHH-/-----SSHHHHHHHHHHHHHHHHHHHHTSSTTTHHHHHHHHHHHHHHHHHHHHHHHHHHHHHHHHH--SS-SHHHHHHHHHHHHHHHHHHHHHHTTSHHHHTTT-TT--SSS--S---STTSHHHHS-SSS--HHHHHHHHHHHHHHHHHSS---SSSSSSGGGTS-SS-SSSS-HHHHSSSS--HHHHHHHHHHHHHHHHHHHHHHHHHHHHHHHH-/-THHHHHHHHHHHHTSHHHHHHHHHHHHHHHHHHHHHHHHHHHT-TTHHHHHHHHHHHHHHHHHHGGG---------/---THHHHHHHHSTTHHHHHHHHHHHHHHHHHHHHHHHTTT-TTHHHHHHHHHHHHHHHHHHHTTSPP------/--SSTTHHHHHHHHHSHHHHHHHHHHHHHHHHHHHHHHHHHHTT-SSSHHHHHHHHHHHHHHHHHGGG------------/-HHHHHHHHHHHHTTSHHHHHHHHHHHHHHHHHHHHHHHHHHTT-TT-HHHHHHHHHHHHHHHHHTTSS--------/--SSTTSTTSHHHHSSHHHHHHHHHHHHHHHHHHHHHHHHHHHT-SS-HHHHHHHHHHHHHHHHHTTS---------

Organism: Porphyromonas gingivalis (strain ATCC 33277 / DSM 20709 / CIP 103683 / JCM 12257 / NCTC 11834 / 2561) (NCBI:txid431947)